Protein 3SAF (pdb70)

Organism: Homo sapiens (NCBI:txid9606)

Sequence (761 aa):
SIIRPQLKFREKIDNSNTPFLPKIFIKPNAQKPLPQALSKERRQDMFAHPYQYELNHFTPADAVLQKPQPQLYRPIEETPCHFISSLDELVELNEKLLNCQEFAVNLEHHSYRSFLGLTCLMQISTRTEDFIIDTLELRSDMYILNESLTDPAIVKVFHGADSDIEWLQKDFGLYVVNMFDTHQAARLLNLGRHSLDHLLKLYCNVDSNKQYQLADWRIRPLPEEMLSYARDDTHYLLYIYDKMRLEMWERGNGQPVQLQVVWQRSRDICLKKFIKPIFTDESYLELYRKQKKHLNTQQLTAFQLLFAWRDKTARREDESYGYVLPNHMMLKIAEELPKEPQGIIACCNPVPPLVRQQINEMHLLIQQAREMPLLKSEVAASIIRPQLKFREKIDNSNTPFLPKIFIKPNAQKPLPQALSKERQDMFAHPYQYELNHFTPADAVLQKPQPQLYRPIEETPCHFISSLDELVELNEKLLNCQEFAVNLEHHSYRSFLGLTCLMQISTRTEDFIIDTLELRSDMYILNESLTDPAIVKVFHGADSDIEWLQKDFGLYVVNMFDTHQAARLLNLGRHSLDHLLKLYCNVDSNKQYQLADWRIRPLPEEMLSYARDDTHYLLYIYDKMRLEMWERGNGQPVQLQVVWQRSRDICLKKFIKPIFTDESYLELYRKQKKHLNTQQLTAFQLLFAWRDKTARREDESYGYVLPNHMMLKIAEELPKEPQGIIACCNPVPPLVRQQINEMHLLIQQAREMPLLKSEVAA

Nearest PDB structures (foldseek):
  3sag-assembly1_A  TM=9.963E-01  e=8.802E-71  Homo sapiens
  3sah-assembly2_B  TM=9.940E-01  e=2.177E-68  Homo sapiens
  3sag-assembly2_B  TM=9.894E-01  e=5.718E-68  Homo sapiens
  5c0y-assembly2_B  TM=9.029E-01  e=3.154E-37  Saccharomyces cerevisiae S288C
  2hbm-assembly1_A  TM=9.002E-01  e=3.959E-37  Saccharomyces cerevisiae

GO terms:
  GO:0005634 nucleus (C, IDA)
  GO:0005737 cytoplasm (C, IDA)
  GO:0042274 ribosomal small subunit biogenesis (P, IDA)
  GO:0000176 nuclear exosome (RNase complex) (C, IDA)
  GO:0032040 small-subunit processome (C, IDA)
  GO:0004532 RNA exonuclease activity (F, IDA)
  GO:0000956 nuclear-transcribed mRNA catabolic process (P, IMP)
  GO:0000791 euchromatin (C, IMP)
  GO:0071028 nuclear mRNA surveillance (P, IMP)
  GO:0071034 CUT catabolic process (P, IMP)
  GO:0071035 nuclear polyadenylation-dependent rRNA catabolic process (P, IMP)
  GO:0000460 maturation of 5.8S rRNA (P, IMP)
  GO:0005515 protein binding (F, IPI)
  GO:0005730 nucleolus (C, TAS)
  GO:0000175 3'-5'-RNA exonuclease activity (F, TAS)
  GO:0005654 nucleoplasm (C, TAS)
  GO:0006364 rRNA processing (P, TAS)
  GO:0006401 RNA catabolic process (P, TAS)
  GO:0000175 3'-5'-RNA exonuclease activity (F, IMP)
  GO:1904872 regulation of telomerase RNA localization to Cajal body (P, IMP)

Secondary structure (DSSP, 8-state):
-PPPGGGG-SS----SSSPP-------TT-SSPPPGGGSGGG---SSS-TTHHHHHT----HHHHSPP--PPPPPGGGS-EEEE-SHHHHHHHHHHHTT-SEEEEEEEEE-TT-SS-EEEEEEEE-SS-EEEEETTTTGGGGGGGHHHHT-TTSEEEESS-HHHHHHHHHHH----SSEEEHHHHHHHTT-S--SHHHHHHHHH--PPP-TTTTS-TT-SSPPHHHHHHHHHHHHTHHHHHHHHHHHHHHHTTS-SHHHHHHHHHHHHHTT---------TTGGGHHHHTT-----HHHHHHHHHHHHHHHHHHHHHT--HHHH--HHHHHHHHHH--SSHHHHHTT-SS--HHHHHTHHHHHHHHHHHHTSPPPHHHH--/-PPPSSTT-SS----SSS---------TT-SSPPPGGGSS----TTS-TTHHHHHT----HHHHSPP---PPPPGGGS-EEEE-SHHHHHHHHHHHTT-SEEEEEEEEE-TTSSS-EEEEEEEE-SS-EEEEETTTSTTTGGGGHHHHT-TTSEEEESS-HHHHHHHHHHH-----SEEEHHHHHHHTT-S--SHHHHIIIII------TTTT--TT-SS--HHHHHHHHHHHHTHHHHHHHHHHHHHHHSSSS-HHHHHHHHHHHHHHT---------GGGGGTTTGGGT----HHHHHHHHHHHHHHHHHHHHHT--HHHHS-HHHHHHHHHH--SSHHHHHHH-TT--HHHHHTHHHHHHHHHHHHTSPPPHHHH--

B-factor: mean 61.21, std 17.55, range [26.65, 119.24]

Foldseek 3Di:
DDDPLQVVDPDRQAQDPDKDWWQDADAAPDPDDAVNCSHPVVCVPTLADRCQPVLVPAFADVVVLAQFDFDAFDPPVQADEEEDQDLVRVVVVLVVLVPAQEKEKDWDWAAFFFAQTATAWMWMGGSGHIYIYGCSRCQAPLQVSLNNQANSRYEYEYAPCLVVLQNCRSGRSHFHHHYFHQLLLCVLVPHPDSDPQCLCCVPVVDHADCPPVHPHSNDPPDDPVVSVNVRVNGSRRRSSVRVSSNVVCVVVVHGSVSVRVRRVVVSVSRSDYHTRDDDDVVVLCPVPVVPDCLQFQLLVQLLRLLVVVLVVCCSVSRGHSVLQADSVLSNVCSVVLDQDLVSSCVSPPHRRPNCVVCSVVSNVSSVVSVPDDTDPVNVVD/DDDDLQVPDPDHAALDPDWDFWQDADAAPDPDDFDPCSHPPHVDRRADRCPPVLVVAFADVVLLPQDDFDAQDPPVQADEEEAQDLVVVVVVLVVLQVAQEKEKDWAWAAFFFAQTGTAWMWMGGSGHIYIYGCSRCQARVSVSQNNQANSSYEYEYAPCLVVLANLRSGRSHAHHHYFHQLVLCVLLVHPDRDPQVLCCVQVVDRQDCPCVNPDSNDPPQPPVRSSNRRVRGSRRVSSSNVSSNSQCVPDDHRRCSSRVRRVVGSVSRNDYHTNDDDALVVLCPVVVVVVDDDWQLLVQLLRLVVVVLSVVCSVSRGYSCLQPNSVLSSQCSRVLDQDLVVSCVSDVPRHPNCVVCSVVSNVSSVVSVPDDTDPVVVPD

Structure (mmCIF, N/CA/C/O backbone):
data_3SAF
#
_entry.id   3SAF
#
_cell.length_a   138.900
_cell.length_b   138.900
_cell.length_c   58.400
_cell.angle_alpha   90.000
_cell.angle_beta   90.000
_cell.angle_gamma   90.000
#
_symmetry.space_group_name_H-M   'P 4'
#
loop_
_entity.id
_entity.type
_entity.pdbx_description
1 polymer 'Exosome component 10'
2 non-polymer 'MAGNESIUM ION'
3 non-polymer 'YTTRIUM (III) ION'
4 water water
#
loop_
_atom_site.group_PDB
_atom_site.id
_atom_site.type_symbol
_atom_site.label_atom_id
_atom_site.label_alt_id
_atom_site.label_comp_id
_atom_site.label_asym_id
_atom_site.label_entity_id
_atom_site.label_seq_id
_atom_site.pdbx_PDB_ins_code
_atom_site.Cartn_x
_atom_site.Cartn_y
_atom_site.Cartn_z
_atom_site.occupancy
_atom_site.B_iso_or_equiv
_atom_site.auth_seq_id
_atom_site.auth_comp_id
_atom_site.auth_asym_id
_atom_site.auth_atom_id
_atom_site.pdbx_PDB_model_num
ATOM 1 N N . SER A 1 1 ? 23.423 14.310 -24.727 1.00 88.08 179 SER A N 1
ATOM 2 C CA . SER A 1 1 ? 23.221 15.047 -23.443 1.00 87.50 179 SER A CA 1
ATOM 3 C C . SER A 1 1 ? 23.491 14.150 -22.241 1.00 86.01 179 SER A C 1
ATOM 4 O O . SER A 1 1 ? 23.745 12.951 -22.385 1.00 85.46 179 SER A O 1
ATOM 7 N N . ILE A 1 2 ? 23.440 14.743 -21.055 1.00 84.53 180 ILE A N 1
ATOM 8 C CA . ILE A 1 2 ? 23.658 14.004 -19.820 1.00 83.19 180 ILE A CA 1
ATOM 9 C C . ILE A 1 2 ? 22.293 13.683 -19.222 1.00 82.35 180 ILE A C 1
ATOM 10 O O . ILE A 1 2 ? 21.471 14.579 -19.041 1.00 83.26 180 ILE A O 1
ATOM 15 N N . ILE A 1 3 ? 22.042 12.410 -18.932 1.00 80.66 181 ILE A N 1
ATOM 16 C CA . ILE A 1 3 ? 20.767 12.020 -18.340 1.00 79.03 181 ILE A CA 1
ATOM 17 C C . ILE A 1 3 ? 20.791 12.351 -16.851 1.00 77.46 181 ILE A C 1
ATOM 18 O O . ILE A 1 3 ? 21.784 12.083 -16.168 1.00 77.16 181 ILE A O 1
ATOM 23 N N . ARG A 1 4 ? 19.705 12.941 -16.356 1.00 75.28 182 ARG A N 1
ATOM 24 C CA . ARG A 1 4 ? 19.617 13.322 -14.946 1.00 74.12 182 ARG A CA 1
ATOM 25 C C . ARG A 1 4 ? 19.959 12.139 -14.043 1.00 73.38 182 ARG A C 1
ATOM 26 O O . ARG A 1 4 ? 19.319 11.085 -14.112 1.00 73.01 182 ARG A O 1
ATOM 34 N N . PRO A 1 5 ? 20.981 12.292 -13.185 1.00 72.32 183 PRO A N 1
ATOM 35 C CA . PRO A 1 5 ? 21.344 11.184 -12.298 1.00 71.80 183 PRO A CA 1
ATOM 36 C C . PRO A 1 5 ? 20.279 10.890 -11.240 1.00 71.64 183 PRO A C 1
ATOM 37 O O . PRO A 1 5 ? 20.243 9.794 -10.682 1.00 71.40 183 PRO A O 1
ATOM 41 N N . GLN A 1 6 ? 19.405 11.862 -10.982 1.00 72.03 184 GLN A N 1
ATOM 42 C CA . GLN A 1 6 ? 18.344 11.707 -9.986 1.00 72.81 184 GLN A CA 1
ATOM 43 C C . GLN A 1 6 ? 17.379 10.562 -10.297 1.00 74.04 184 GLN A C 1
ATOM 44 O O . GLN A 1 6 ? 16.784 9.978 -9.385 1.00 73.87 184 GLN A O 1
ATOM 50 N N . LEU A 1 7 ? 17.231 10.244 -11.581 1.00 75.08 185 LEU A N 1
ATOM 51 C CA . LEU A 1 7 ? 16.332 9.176 -12.014 1.00 75.85 185 LEU A CA 1
ATOM 52 C C . LEU A 1 7 ? 16.757 7.788 -11.531 1.00 76.30 185 LEU A C 1
ATOM 53 O O . LEU A 1 7 ? 15.916 6.900 -11.370 1.00 76.17 185 LEU A O 1
ATOM 58 N N . LYS A 1 8 ? 18.055 7.597 -11.309 1.00 76.46 186 LYS A N 1
ATOM 59 C CA . LYS A 1 8 ? 18.551 6.311 -10.833 1.00 76.71 186 LYS A CA 1
ATOM 60 C C . LYS A 1 8 ? 18.664 6.274 -9.315 1.00 76.92 186 LYS A C 1
ATOM 61 O O . LYS A 1 8 ? 19.304 5.382 -8.759 1.00 76.98 186 LYS A O 1
ATOM 67 N N . PHE A 1 9 ? 18.053 7.240 -8.639 1.00 77.46 187 PHE A N 1
ATOM 68 C CA . PHE A 1 9 ? 18.118 7.252 -7.187 1.00 79.01 187 PHE A CA 1
ATOM 69 C C . PHE A 1 9 ? 17.045 6.361 -6.583 1.00 81.30 187 PHE A C 1
ATOM 70 O O . PHE A 1 9 ? 15.951 6.225 -7.132 1.00 81.25 187 PHE A O 1
ATOM 78 N N . ARG A 1 10 ? 17.380 5.746 -5.453 1.00 84.35 188 ARG A N 1
ATOM 79 C CA . ARG A 1 10 ? 16.469 4.846 -4.757 1.00 87.22 188 ARG A CA 1
ATOM 80 C C . ARG A 1 10 ? 15.314 5.617 -4.115 1.00 87.52 188 ARG A C 1
ATOM 81 O O . ARG A 1 10 ? 14.158 5.193 -4.192 1.00 87.36 188 ARG A O 1
ATOM 89 N N . GLU A 1 11 ? 15.634 6.750 -3.490 1.00 87.47 189 GLU A N 1
ATOM 90 C CA . GLU A 1 11 ? 14.632 7.588 -2.836 1.00 87.68 189 GLU A CA 1
ATOM 91 C C . GLU A 1 11 ? 14.470 8.936 -3.545 1.00 86.61 189 GLU A C 1
ATOM 92 O O . GLU A 1 11 ? 15.437 9.681 -3.711 1.00 87.04 189 GLU A O 1
ATOM 98 N N . LYS A 1 12 ? 13.242 9.238 -3.960 1.00 84.60 190 LYS A N 1
ATOM 99 C CA . LYS A 1 12 ? 12.931 10.488 -4.649 1.00 82.26 190 LYS A CA 1
ATOM 100 C C . LYS A 1 12 ? 13.342 11.686 -3.792 1.00 80.26 190 LYS A C 1
ATOM 101 O O . LYS A 1 12 ? 12.952 11.782 -2.624 1.00 79.38 190 LYS A O 1
ATOM 107 N N . ILE A 1 13 ? 14.134 12.588 -4.373 1.00 76.84 191 ILE A N 1
ATOM 108 C CA . ILE A 1 13 ? 14.590 13.784 -3.666 1.00 73.23 191 ILE A CA 1
ATOM 109 C C . ILE A 1 13 ? 13.386 14.660 -3.360 1.00 71.74 191 ILE A C 1
ATOM 110 O O . ILE A 1 13 ? 12.604 14.986 -4.254 1.00 69.47 191 ILE A O 1
ATOM 115 N N . ASP A 1 14 ? 13.243 15.044 -2.098 1.00 70.63 192 ASP A N 1
ATOM 116 C CA . ASP A 1 14 ? 12.119 15.875 -1.704 1.00 71.22 192 ASP A CA 1
ATOM 117 C C . ASP A 1 14 ? 12.475 17.345 -1.559 1.00 70.71 192 ASP A C 1
ATOM 118 O O . ASP A 1 14 ? 13.273 17.724 -0.700 1.00 70.65 192 ASP A O 1
ATOM 123 N N . ASN A 1 15 ? 11.881 18.177 -2.403 1.00 69.90 193 ASN A N 1
ATOM 124 C CA . ASN A 1 15 ? 12.130 19.602 -2.311 1.00 70.50 193 ASN A CA 1
ATOM 125 C C . ASN A 1 15 ? 10.817 20.388 -2.259 1.00 70.97 193 ASN A C 1
ATOM 126 O O . ASN A 1 15 ? 10.551 21.283 -3.064 1.00 69.56 193 ASN A O 1
ATOM 131 N N . SER A 1 16 ? 9.996 20.015 -1.282 1.00 72.93 194 SER A N 1
ATOM 132 C CA . SER A 1 16 ? 8.716 20.659 -1.042 1.00 74.16 194 SER A CA 1
ATOM 133 C C . SER A 1 16 ? 9.000 21.745 -0.020 1.00 75.26 194 SER A C 1
ATOM 134 O O . SER A 1 16 ? 10.126 21.871 0.462 1.00 74.73 194 SER A O 1
ATOM 137 N N . ASN A 1 17 ? 7.981 22.521 0.317 1.00 77.32 195 ASN A N 1
ATOM 138 C CA . ASN A 1 17 ? 8.133 23.613 1.269 1.00 80.05 195 ASN A CA 1
ATOM 139 C C . ASN A 1 17 ? 8.064 23.140 2.734 1.00 80.26 195 ASN A C 1
ATOM 140 O O . ASN A 1 17 ? 7.811 23.930 3.647 1.00 80.69 195 ASN A O 1
ATOM 145 N N . THR A 1 18 ? 8.296 21.845 2.940 1.00 79.75 196 THR A N 1
ATOM 146 C CA . THR A 1 18 ? 8.287 21.233 4.268 1.00 79.52 196 THR A CA 1
ATOM 147 C C . THR A 1 18 ? 9.699 21.396 4.841 1.00 80.07 196 THR A C 1
ATOM 148 O O . THR A 1 18 ? 10.679 21.331 4.103 1.00 81.26 196 THR A O 1
ATOM 152 N N . PRO A 1 19 ? 9.827 21.608 6.162 1.00 79.93 197 PRO A N 1
ATOM 153 C CA . PRO A 1 19 ? 11.176 21.766 6.724 1.00 77.81 197 PRO A CA 1
ATOM 154 C C . PRO A 1 19 ? 12.035 20.524 6.499 1.00 75.80 197 PRO A C 1
ATOM 155 O O . PRO A 1 19 ? 11.515 19.412 6.367 1.00 74.47 197 PRO A O 1
ATOM 159 N N . PHE A 1 20 ? 13.350 20.723 6.450 1.00 74.11 198 PHE A N 1
ATOM 160 C CA . PHE A 1 20 ? 14.288 19.625 6.236 1.00 71.61 198 PHE A CA 1
ATOM 161 C C . PHE A 1 20 ? 14.401 18.709 7.446 1.00 69.95 198 PHE A C 1
ATOM 162 O O . PHE A 1 20 ? 14.642 19.170 8.563 1.00 67.97 198 PHE A O 1
ATOM 170 N N . LEU A 1 21 ? 14.230 17.413 7.206 1.00 67.96 199 LEU A N 1
ATOM 171 C CA . LEU A 1 21 ? 14.325 16.404 8.252 1.00 67.26 199 LEU A CA 1
ATOM 172 C C . LEU A 1 21 ? 15.616 15.625 8.039 1.00 66.39 199 LEU A C 1
ATOM 173 O O . LEU A 1 21 ? 15.750 14.915 7.041 1.00 67.59 199 LEU A O 1
ATOM 178 N N . PRO A 1 22 ? 16.582 15.741 8.971 1.00 64.45 200 PRO A N 1
ATOM 179 C CA . PRO A 1 22 ? 17.850 15.018 8.824 1.00 62.93 200 PRO A CA 1
ATOM 180 C C . PRO A 1 22 ? 17.672 13.573 8.362 1.00 61.88 200 PRO A C 1
ATOM 181 O O . PRO A 1 22 ? 16.726 12.891 8.756 1.00 61.71 200 PRO A O 1
ATOM 185 N N . LYS A 1 23 ? 18.589 13.125 7.509 1.00 61.13 201 LYS A N 1
ATOM 186 C CA . LYS A 1 23 ? 18.540 11.786 6.936 1.00 59.44 201 LYS A CA 1
ATOM 187 C C . LYS A 1 23 ? 19.214 10.727 7.779 1.00 58.95 201 LYS A C 1
ATOM 188 O O . LYS A 1 23 ? 19.034 9.529 7.541 1.00 59.48 201 LYS A O 1
ATOM 194 N N . ILE A 1 24 ? 20.001 11.157 8.755 1.00 57.88 202 ILE A N 1
ATOM 195 C CA . ILE A 1 24 ? 20.718 10.202 9.582 1.00 57.45 202 ILE A CA 1
ATOM 196 C C . ILE A 1 24 ? 19.772 9.286 10.346 1.00 57.88 202 ILE A C 1
ATOM 197 O O . ILE A 1 24 ? 18.765 9.733 10.901 1.00 57.47 202 ILE A O 1
ATOM 202 N N . PHE A 1 25 ? 20.082 7.994 10.348 1.00 57.05 203 PHE A N 1
ATOM 203 C CA . PHE A 1 25 ? 19.250 7.039 11.059 1.00 58.03 203 PHE A CA 1
ATOM 204 C C . PHE A 1 25 ? 20.059 6.205 12.050 1.00 59.02 203 PHE A C 1
ATOM 205 O O . PHE A 1 25 ? 19.500 5.461 12.852 1.00 60.34 203 PHE A O 1
ATOM 213 N N . ILE A 1 26 ? 21.377 6.342 11.997 1.00 58.67 204 ILE A N 1
ATOM 214 C CA . ILE A 1 26 ? 22.263 5.625 12.904 1.00 59.21 204 ILE A CA 1
ATOM 215 C C . ILE A 1 26 ? 23.353 6.627 13.289 1.00 60.09 204 ILE A C 1
ATOM 216 O O . ILE A 1 26 ? 23.875 7.343 12.425 1.00 62.53 204 ILE A O 1
ATOM 221 N N . LYS A 1 27 ? 23.691 6.684 14.578 1.00 58.49 205 LYS A N 1
ATOM 222 C CA . LYS A 1 27 ? 24.672 7.650 15.067 1.00 56.07 205 LYS A CA 1
ATOM 223 C C . LYS A 1 27 ? 25.971 7.126 15.672 1.00 55.01 205 LYS A C 1
ATOM 224 O O . LYS A 1 27 ? 26.093 6.988 16.893 1.00 53.62 205 LYS A O 1
ATOM 230 N N . PRO A 1 28 ? 26.971 6.836 14.826 1.00 54.90 206 PRO A N 1
ATOM 231 C CA . PRO A 1 28 ? 28.249 6.339 15.354 1.00 54.70 206 PRO A CA 1
ATOM 232 C C . PRO A 1 28 ? 28.941 7.419 16.198 1.00 55.33 206 PRO A C 1
ATOM 233 O O . PRO A 1 28 ? 28.566 8.598 16.139 1.00 55.03 206 PRO A O 1
ATOM 237 N N . ASN A 1 29 ? 29.934 7.016 16.985 1.00 55.60 207 ASN A N 1
ATOM 238 C CA . ASN A 1 29 ? 30.677 7.952 17.830 1.00 57.73 207 ASN A CA 1
ATOM 239 C C . ASN A 1 29 ? 29.746 8.874 18.609 1.00 60.50 207 ASN A C 1
ATOM 240 O O . ASN A 1 29 ? 30.001 10.081 18.716 1.00 59.49 207 ASN A O 1
ATOM 245 N N . ALA A 1 30 ? 28.677 8.302 19.161 1.00 62.96 208 ALA A N 1
ATOM 246 C CA . ALA A 1 30 ? 27.696 9.079 19.912 1.00 66.84 208 ALA A CA 1
ATOM 247 C C . ALA A 1 30 ? 27.953 9.188 21.416 1.00 69.54 208 ALA A C 1
ATOM 248 O O . ALA A 1 30 ? 28.589 8.326 22.028 1.00 70.58 208 ALA A O 1
ATOM 250 N N . GLN A 1 31 ? 27.448 10.273 21.992 1.00 71.54 209 GLN A N 1
ATOM 251 C CA . GLN A 1 31 ? 27.557 10.543 23.418 1.00 73.53 209 GLN A CA 1
ATOM 252 C C . GLN A 1 31 ? 26.120 10.762 23.869 1.00 75.26 209 GLN A C 1
ATOM 253 O O . GLN A 1 31 ? 25.719 10.373 24.962 1.00 76.46 209 GLN A O 1
ATOM 259 N N . LYS A 1 32 ? 25.346 11.380 22.988 1.00 77.08 210 LYS A N 1
ATOM 260 C CA . LYS A 1 32 ? 23.941 11.640 23.232 1.00 78.65 210 LYS A CA 1
ATOM 261 C C . LYS A 1 32 ? 23.199 10.844 22.159 1.00 79.30 210 LYS A C 1
ATOM 262 O O . LYS A 1 32 ? 23.302 11.143 20.972 1.00 79.77 210 LYS A O 1
ATOM 268 N N . PRO A 1 33 ? 22.470 9.793 22.561 1.00 79.54 211 PRO A N 1
ATOM 269 C CA . PRO A 1 33 ? 21.725 8.966 21.613 1.00 78.37 211 PRO A CA 1
ATOM 270 C C . PRO A 1 33 ? 20.896 9.747 20.600 1.00 77.52 211 PRO A C 1
ATOM 271 O O . PRO A 1 33 ? 20.468 10.870 20.852 1.00 75.83 211 PRO A O 1
ATOM 275 N N . LEU A 1 34 ? 20.684 9.130 19.445 1.00 77.80 212 LEU A N 1
ATOM 276 C CA . LEU A 1 34 ? 19.909 9.730 18.369 1.00 77.98 212 LEU A CA 1
ATOM 277 C C . LEU A 1 34 ? 18.428 9.528 18.695 1.00 78.58 212 LEU A C 1
ATOM 278 O O . LEU A 1 34 ? 18.018 8.428 19.067 1.00 77.90 212 LEU A O 1
ATOM 283 N N . PRO A 1 35 ? 17.609 10.587 18.573 1.00 79.90 213 PRO A N 1
ATOM 284 C CA . PRO A 1 35 ? 16.172 10.476 18.864 1.00 81.70 213 PRO A CA 1
ATOM 285 C C . PRO A 1 35 ? 15.518 9.302 18.128 1.00 84.09 213 PRO A C 1
ATOM 286 O O . PRO A 1 35 ? 15.648 9.178 16.911 1.00 84.11 213 PRO A O 1
ATOM 290 N N . GLN A 1 36 ? 14.813 8.449 18.874 1.00 86.66 214 GLN A N 1
ATOM 291 C CA . GLN A 1 36 ? 14.174 7.256 18.308 1.00 88.36 214 GLN A CA 1
ATOM 292 C C . GLN A 1 36 ? 13.389 7.516 17.033 1.00 88.22 214 GLN A C 1
ATOM 293 O O . GLN A 1 36 ? 13.216 6.617 16.210 1.00 87.44 214 GLN A O 1
ATOM 299 N N . ALA A 1 37 ? 12.912 8.745 16.876 1.00 88.53 215 ALA A N 1
ATOM 300 C CA . ALA A 1 37 ? 12.141 9.110 15.699 1.00 89.60 215 ALA A CA 1
ATOM 301 C C . ALA A 1 37 ? 12.964 8.986 14.413 1.00 90.72 215 ALA A C 1
ATOM 302 O O . ALA A 1 37 ? 12.423 8.687 13.345 1.00 90.71 215 ALA A O 1
ATOM 304 N N . LEU A 1 38 ? 14.273 9.202 14.518 1.00 91.90 216 LEU A N 1
ATOM 305 C CA . LEU A 1 38 ? 15.153 9.131 13.355 1.00 92.87 216 LEU A CA 1
ATOM 306 C C . LEU A 1 38 ? 15.621 7.722 13.002 1.00 94.16 216 LEU A C 1
ATOM 307 O O . LEU A 1 38 ? 16.210 7.512 11.942 1.00 94.69 216 LEU A O 1
ATOM 312 N N . SER A 1 39 ? 15.367 6.759 13.885 1.00 96.03 217 SER A N 1
ATOM 313 C CA . SER A 1 39 ? 15.774 5.377 13.641 1.00 97.15 217 SER A CA 1
ATOM 314 C C . SER A 1 39 ? 15.194 4.865 12.338 1.00 97.81 217 SER A C 1
ATOM 315 O O . SER A 1 39 ? 14.095 5.256 11.941 1.00 97.11 217 SER A O 1
ATOM 318 N N . LYS A 1 40 ? 15.938 3.986 11.675 1.00 99.24 218 LYS A N 1
ATOM 319 C CA . LYS A 1 40 ? 15.490 3.416 10.412 1.00 101.35 218 LYS A CA 1
ATOM 320 C C . LYS A 1 40 ? 14.237 2.587 10.702 1.00 103.40 218 LYS A C 1
ATOM 321 O O . LYS A 1 40 ? 13.363 2.436 9.846 1.00 103.82 218 LYS A O 1
ATOM 327 N N . GLU A 1 41 ? 14.151 2.079 11.929 1.00 105.14 219 GLU A N 1
ATOM 328 C CA . GLU A 1 41 ? 13.024 1.256 12.353 1.00 106.85 219 GLU A CA 1
ATOM 329 C C . GLU A 1 41 ? 11.698 2.017 12.377 1.00 107.06 219 GLU A C 1
ATOM 330 O O . GLU A 1 41 ? 10.656 1.464 12.023 1.00 106.74 219 GLU A O 1
ATOM 336 N N . ARG A 1 42 ? 11.736 3.280 12.792 1.00 107.67 220 ARG A N 1
ATOM 337 C CA . ARG A 1 42 ? 10.528 4.100 12.853 1.00 108.74 220 ARG A CA 1
ATOM 338 C C . ARG A 1 42 ? 10.281 4.882 11.565 1.00 109.39 220 ARG A C 1
ATOM 339 O O . ARG A 1 42 ? 9.620 5.923 11.581 1.00 109.62 220 ARG A O 1
ATOM 347 N N . ARG A 1 43 ? 10.813 4.386 10.454 1.00 109.66 221 ARG A N 1
ATOM 348 C CA . ARG A 1 43 ? 10.637 5.049 9.167 1.00 109.86 221 ARG A CA 1
ATOM 349 C C . ARG A 1 43 ? 10.015 4.113 8.132 1.00 110.45 221 ARG A C 1
ATOM 350 O O . ARG A 1 43 ? 8.796 4.109 7.933 1.00 110.51 221 ARG A O 1
ATOM 358 N N . GLN A 1 73 ? 15.541 16.003 23.645 1.00 103.87 251 GLN A N 1
ATOM 359 C CA . GLN A 1 73 ? 14.842 15.143 22.694 1.00 104.68 251 GLN A CA 1
ATOM 360 C C . GLN A 1 73 ? 14.096 15.929 21.621 1.00 104.56 251 GLN A C 1
ATOM 361 O O . GLN A 1 73 ? 12.881 16.120 21.710 1.00 104.35 251 GLN A O 1
ATOM 367 N N . ASP A 1 74 ? 14.834 16.374 20.605 1.00 104.20 252 ASP A N 1
ATOM 368 C CA . ASP A 1 74 ? 14.254 17.142 19.505 1.00 103.08 252 ASP A CA 1
ATOM 369 C C . ASP A 1 74 ? 14.071 16.255 18.271 1.00 101.98 252 ASP A C 1
ATOM 370 O O . ASP A 1 74 ? 13.552 15.141 18.381 1.00 103.58 252 ASP A O 1
ATOM 375 N N . MET A 1 75 ? 14.493 16.737 17.104 1.00 98.76 253 MET A N 1
ATOM 376 C CA . MET A 1 75 ? 14.346 15.961 15.876 1.00 96.04 253 MET A CA 1
ATOM 377 C C . MET A 1 75 ? 14.867 16.704 14.651 1.00 93.22 253 MET A C 1
ATOM 378 O O . MET A 1 75 ? 15.430 16.091 13.745 1.00 93.04 253 MET A O 1
ATOM 383 N N . PHE A 1 76 ? 14.657 18.018 14.617 1.00 89.29 254 PHE A N 1
ATOM 384 C CA . PHE A 1 76 ? 15.139 18.848 13.513 1.00 84.96 254 PHE A CA 1
ATOM 385 C C . PHE A 1 76 ? 16.463 19.448 13.976 1.00 81.68 254 PHE A C 1
ATOM 386 O O . PHE A 1 76 ? 17.093 20.238 13.265 1.00 81.85 254 PHE A O 1
ATOM 394 N N . ALA A 1 77 ? 16.869 19.072 15.185 1.00 76.15 255 ALA A N 1
ATOM 395 C CA . ALA A 1 77 ? 18.105 19.565 15.773 1.00 71.41 255 ALA A CA 1
ATOM 396 C C . ALA A 1 77 ? 19.319 18.906 15.143 1.00 68.06 255 ALA A C 1
ATOM 397 O O . ALA A 1 77 ? 19.229 17.814 14.583 1.00 67.32 255 ALA A O 1
ATOM 399 N N . HIS A 1 78 ? 20.458 19.577 15.238 1.00 64.21 256 HIS A N 1
ATOM 400 C CA . HIS A 1 78 ? 21.689 19.045 14.684 1.00 60.06 256 HIS A CA 1
ATOM 401 C C . HIS A 1 78 ? 22.035 17.748 15.414 1.00 58.18 256 HIS A C 1
ATOM 402 O O . HIS A 1 78 ? 22.360 17.753 16.601 1.00 56.75 256 HIS A O 1
ATOM 409 N N . PRO A 1 79 ? 21.962 16.616 14.703 1.00 56.96 257 PRO A N 1
ATOM 410 C CA . PRO A 1 79 ? 22.251 15.281 15.232 1.00 56.74 257 PRO A CA 1
ATOM 411 C C . PRO A 1 79 ? 23.487 15.158 16.133 1.00 57.61 257 PRO A C 1
ATOM 412 O O . PRO A 1 79 ? 23.553 14.268 16.973 1.00 58.45 257 PRO A O 1
ATOM 416 N N . TYR A 1 80 ? 24.470 16.033 15.956 1.00 58.47 258 TYR A N 1
ATOM 417 C CA . TYR A 1 80 ? 25.682 15.971 16.770 1.00 59.09 258 TYR A CA 1
ATOM 418 C C . TYR A 1 80 ? 25.886 17.260 17.563 1.00 60.48 258 TYR A C 1
ATOM 419 O O . TYR A 1 80 ? 27.017 17.652 17.868 1.00 58.64 258 TYR A O 1
ATOM 428 N N . GLN A 1 81 ? 24.771 17.902 17.900 1.00 62.84 259 GLN A N 1
ATOM 429 C CA . GLN A 1 81 ? 24.765 19.149 18.663 1.00 65.69 259 GLN A CA 1
ATOM 430 C C . GLN A 1 81 ? 25.635 19.045 19.921 1.00 66.71 259 GLN A C 1
ATOM 431 O O . GLN A 1 81 ? 26.548 19.849 20.125 1.00 66.30 259 GLN A O 1
ATOM 437 N N . TYR A 1 82 ? 25.350 18.047 20.754 1.00 67.59 260 TYR A N 1
ATOM 438 C CA . TYR A 1 82 ? 26.091 17.839 21.989 1.00 68.35 260 TYR A CA 1
ATOM 439 C C . TYR A 1 82 ? 27.577 17.531 21.755 1.00 68.21 260 TYR A C 1
ATOM 440 O O . TYR A 1 82 ? 28.451 18.226 22.281 1.00 67.55 260 TYR A O 1
ATOM 449 N N . GLU A 1 83 ? 27.856 16.488 20.975 1.00 66.78 261 GLU A N 1
ATOM 450 C CA . GLU A 1 83 ? 29.229 16.072 20.691 1.00 66.10 261 GLU A CA 1
ATOM 451 C C . GLU A 1 83 ? 30.146 17.230 20.289 1.00 65.22 261 GLU A C 1
ATOM 452 O O . GLU A 1 83 ? 31.294 17.314 20.739 1.00 64.81 261 GLU A O 1
ATOM 458 N N . LEU A 1 84 ? 29.640 18.115 19.437 1.00 63.75 262 LEU A N 1
ATOM 459 C CA . LEU A 1 84 ? 30.416 19.258 18.978 1.00 63.01 262 LEU A CA 1
ATOM 460 C C . LEU A 1 84 ? 30.582 20.325 20.056 1.00 64.80 262 LEU A C 1
ATOM 461 O O . LEU A 1 84 ? 31.693 20.807 20.284 1.00 65.47 262 LEU A O 1
ATOM 466 N N . ASN A 1 85 ? 29.487 20.696 20.718 1.00 66.36 263 ASN A N 1
ATOM 467 C CA . ASN A 1 85 ? 29.557 21.704 21.778 1.00 67.97 263 ASN A CA 1
ATOM 468 C C . ASN A 1 85 ? 30.638 21.344 22.788 1.00 68.55 263 ASN A C 1
ATOM 469 O O . ASN A 1 85 ? 31.409 22.200 23.208 1.00 70.57 263 ASN A O 1
ATOM 474 N N . HIS A 1 86 ? 30.680 20.069 23.165 1.00 69.43 264 HIS A N 1
ATOM 475 C CA . HIS A 1 86 ? 31.637 19.556 24.136 1.00 70.19 264 HIS A CA 1
ATOM 476 C C . HIS A 1 86 ? 32.894 18.983 23.501 1.00 69.23 264 HIS A C 1
ATOM 477 O O . HIS A 1 86 ? 33.530 18.080 24.053 1.00 69.33 264 HIS A O 1
ATOM 484 N N . PHE A 1 87 ? 33.253 19.507 22.337 1.00 66.86 265 PHE A N 1
ATOM 485 C CA . PHE A 1 87 ? 34.441 19.038 21.649 1.00 65.23 265 PHE A CA 1
ATOM 486 C C . PHE A 1 87 ? 35.607 20.016 21.711 1.00 65.80 265 PHE A C 1
ATOM 487 O O . PHE A 1 87 ? 35.431 21.232 21.589 1.00 66.69 265 PHE A O 1
ATOM 495 N N . THR A 1 88 ? 36.803 19.467 21.891 1.00 64.84 266 THR A N 1
ATOM 496 C CA . THR A 1 88 ? 38.026 20.256 21.920 1.00 64.53 266 THR A CA 1
ATOM 497 C C . THR A 1 88 ? 39.127 19.379 21.360 1.00 62.60 266 THR A C 1
ATOM 498 O O . THR A 1 88 ? 39.149 18.171 21.598 1.00 61.73 266 THR A O 1
ATOM 502 N N . PRO A 1 89 ? 40.045 19.971 20.587 1.00 61.17 267 PRO A N 1
ATOM 503 C CA . PRO A 1 89 ? 41.139 19.193 20.010 1.00 62.14 267 PRO A CA 1
ATOM 504 C C . PRO A 1 89 ? 42.039 18.601 21.097 1.00 64.26 267 PRO A C 1
ATOM 505 O O . PRO A 1 89 ? 42.207 19.194 22.168 1.00 64.57 267 PRO A O 1
ATOM 509 N N . ALA A 1 90 ? 42.598 17.425 20.823 1.00 66.32 268 ALA A N 1
ATOM 510 C CA . ALA A 1 90 ? 43.480 16.744 21.769 1.00 68.08 268 ALA A CA 1
ATOM 511 C C . ALA A 1 90 ? 44.842 17.432 21.821 1.00 71.24 268 ALA A C 1
ATOM 512 O O . ALA A 1 90 ? 45.246 18.115 20.872 1.00 72.13 268 ALA A O 1
ATOM 514 N N . ASP A 1 91 ? 45.553 17.242 22.926 1.00 72.59 269 ASP A N 1
ATOM 515 C CA . ASP A 1 91 ? 46.862 17.854 23.096 1.00 74.59 269 ASP A CA 1
ATOM 516 C C . ASP A 1 91 ? 47.889 17.353 22.085 1.00 73.59 269 ASP A C 1
ATOM 517 O O . ASP A 1 91 ? 48.854 18.047 21.765 1.00 74.24 269 ASP A O 1
ATOM 522 N N . ALA A 1 92 ? 47.675 16.150 21.573 1.00 72.45 270 ALA A N 1
ATOM 523 C CA . ALA A 1 92 ? 48.588 15.583 20.599 1.00 72.85 270 ALA A CA 1
ATOM 524 C C . ALA A 1 92 ? 48.725 16.478 19.358 1.00 73.59 270 ALA A C 1
ATOM 525 O O . ALA A 1 92 ? 49.823 16.640 18.820 1.00 73.46 270 ALA A O 1
ATOM 527 N N . VAL A 1 93 ? 47.617 17.069 18.912 1.00 73.82 271 VAL A N 1
ATOM 528 C CA . VAL A 1 93 ? 47.639 17.932 17.729 1.00 73.64 271 VAL A CA 1
ATOM 529 C C . VAL A 1 93 ? 48.003 19.376 18.057 1.00 74.21 271 VAL A C 1
ATOM 530 O O . VAL A 1 93 ? 48.421 20.136 17.172 1.00 73.61 271 VAL A O 1
ATOM 534 N N . LEU A 1 94 ? 47.853 19.749 19.327 1.00 73.51 272 LEU A N 1
ATOM 535 C CA . LEU A 1 94 ? 48.150 21.112 19.752 1.00 73.46 272 LEU A CA 1
ATOM 536 C C . LEU A 1 94 ? 49.633 21.398 19.963 1.00 74.43 272 LEU A C 1
ATOM 537 O O . LEU A 1 94 ? 50.013 22.540 20.220 1.00 74.96 272 LEU A O 1
ATOM 542 N N . GLN A 1 95 ? 50.469 20.373 19.843 1.00 75.11 273 GLN A N 1
ATOM 543 C CA . GLN A 1 95 ? 51.906 20.545 20.022 1.00 76.42 273 GLN A CA 1
ATOM 544 C C . GLN A 1 95 ? 52.657 20.896 18.736 1.00 75.98 273 GLN A C 1
ATOM 545 O O . GLN A 1 95 ? 52.094 20.847 17.639 1.00 75.04 273 GLN A O 1
ATOM 551 N N . LYS A 1 96 ? 53.930 21.256 18.881 1.00 76.29 274 LYS A N 1
ATOM 552 C CA . LYS A 1 96 ? 54.750 21.644 17.737 1.00 76.64 274 LYS A CA 1
ATOM 553 C C . LYS A 1 96 ? 54.653 20.670 16.579 1.00 75.78 274 LYS A C 1
ATOM 554 O O . LYS A 1 96 ? 55.009 19.496 16.687 1.00 75.29 274 LYS A O 1
ATOM 560 N N . PRO A 1 97 ? 54.173 21.159 15.439 1.00 75.18 275 PRO A N 1
ATOM 561 C CA . PRO A 1 97 ? 54.021 20.340 14.243 1.00 75.35 275 PRO A CA 1
ATOM 562 C C . PRO A 1 97 ? 55.303 20.153 13.444 1.00 74.62 275 PRO A C 1
ATOM 563 O O . PRO A 1 97 ? 56.062 21.099 13.226 1.00 74.83 275 PRO A O 1
ATOM 567 N N . GLN A 1 98 ? 55.537 18.915 13.024 1.00 73.19 276 GLN A N 1
ATOM 568 C CA . GLN A 1 98 ? 56.686 18.582 12.197 1.00 71.54 276 GLN A CA 1
ATOM 569 C C . GLN A 1 98 ? 56.084 18.261 10.834 1.00 68.20 276 GLN A C 1
ATOM 570 O O . GLN A 1 98 ? 55.851 17.104 10.507 1.00 67.11 276 GLN A O 1
ATOM 576 N N . PRO A 1 99 ? 55.824 19.292 10.021 1.00 66.25 277 PRO A N 1
ATOM 577 C CA . PRO A 1 99 ? 55.235 19.132 8.690 1.00 65.67 277 PRO A CA 1
ATOM 578 C C . PRO A 1 99 ? 55.730 17.981 7.828 1.00 65.56 277 PRO A C 1
ATOM 579 O O . PRO A 1 99 ? 56.896 17.930 7.441 1.00 66.08 277 PRO A O 1
ATOM 583 N N . GLN A 1 100 ? 54.822 17.056 7.527 1.00 64.38 278 GLN A N 1
ATOM 584 C CA . GLN A 1 100 ? 55.148 15.919 6.679 1.00 62.88 278 GLN A CA 1
ATOM 585 C C . GLN A 1 100 ? 54.861 16.348 5.246 1.00 61.36 278 GLN A C 1
ATOM 586 O O . GLN A 1 100 ? 53.719 16.637 4.885 1.00 60.60 278 GLN A O 1
ATOM 592 N N . LEU A 1 101 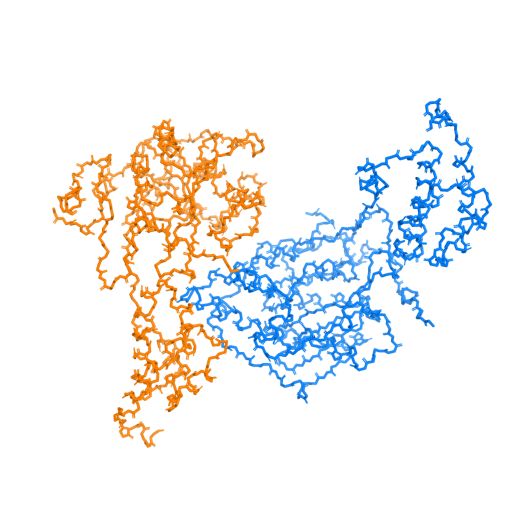? 55.904 16.396 4.432 1.00 61.53 279 LEU A N 1
ATOM 593 C CA . LEU A 1 101 ? 55.761 16.810 3.043 1.00 61.50 279 LEU A CA 1
ATOM 594 C C . LEU A 1 101 ? 54.732 15.945 2.327 1.00 60.83 279 LEU A C 1
ATOM 595 O O . LEU A 1 101 ? 54.527 14.781 2.671 1.00 60.56 279 LEU A O 1
ATOM 600 N N . TYR A 1 102 ? 54.068 16.533 1.343 1.00 61.00 280 TYR A N 1
ATOM 601 C CA . TYR A 1 102 ? 53.076 15.819 0.559 1.00 61.87 280 TYR A CA 1
ATOM 602 C C . TYR A 1 102 ? 53.797 14.821 -0.343 1.00 61.40 280 TYR A C 1
ATOM 603 O O . TYR A 1 102 ? 54.923 15.064 -0.778 1.00 59.72 280 TYR A O 1
ATOM 612 N N . ARG A 1 103 ? 53.148 13.697 -0.615 1.00 61.86 281 ARG A N 1
ATOM 613 C CA . ARG A 1 103 ? 53.731 12.668 -1.463 1.00 62.95 281 ARG A CA 1
ATOM 614 C C . ARG A 1 103 ? 53.693 13.153 -2.913 1.00 63.82 281 ARG A C 1
ATOM 615 O O . ARG A 1 103 ? 52.733 13.796 -3.327 1.00 65.20 281 ARG A O 1
ATOM 623 N N . PRO A 1 104 ? 54.748 12.870 -3.698 1.00 65.03 282 PRO A N 1
ATOM 624 C CA . PRO A 1 104 ? 54.747 13.319 -5.097 1.00 65.49 282 PRO A CA 1
ATOM 625 C C . PRO A 1 104 ? 53.461 12.864 -5.771 1.00 66.56 282 PRO A C 1
ATOM 626 O O . PRO A 1 104 ? 53.021 11.731 -5.581 1.00 66.17 282 PRO A O 1
ATOM 630 N N . ILE A 1 105 ? 52.859 13.747 -6.554 1.00 67.24 283 ILE A N 1
ATOM 631 C CA . ILE A 1 105 ? 51.617 13.418 -7.224 1.00 68.83 283 ILE A CA 1
ATOM 632 C C . ILE A 1 105 ? 51.726 12.167 -8.100 1.00 69.52 283 ILE A C 1
ATOM 633 O O . ILE A 1 105 ? 50.812 11.346 -8.132 1.00 70.17 283 ILE A O 1
ATOM 638 N N . GLU A 1 106 ? 52.846 12.008 -8.796 1.00 70.18 284 GLU A N 1
ATOM 639 C CA . GLU A 1 106 ? 53.030 10.854 -9.664 1.00 71.30 284 GLU A CA 1
ATOM 640 C C . GLU A 1 106 ? 53.479 9.598 -8.931 1.00 71.28 284 GLU A C 1
ATOM 641 O O . GLU A 1 106 ? 53.793 8.582 -9.547 1.00 71.61 284 GLU A O 1
ATOM 647 N N . GLU A 1 107 ? 53.502 9.672 -7.608 1.00 71.60 285 GLU A N 1
ATOM 648 C CA . GLU A 1 107 ? 53.903 8.546 -6.775 1.00 71.01 285 GLU A CA 1
ATOM 649 C C . GLU A 1 107 ? 52.769 8.209 -5.822 1.00 69.34 285 GLU A C 1
ATOM 650 O O . GLU A 1 107 ? 52.891 7.321 -4.974 1.00 69.96 285 GLU A O 1
ATOM 656 N N . THR A 1 108 ? 51.665 8.933 -5.965 1.00 66.07 286 THR A N 1
ATOM 657 C CA . THR A 1 108 ? 50.506 8.737 -5.112 1.00 62.62 286 THR A CA 1
ATOM 658 C C . THR A 1 108 ? 49.404 7.981 -5.839 1.00 60.04 286 THR A C 1
ATOM 659 O O . THR A 1 108 ? 48.890 8.444 -6.858 1.00 58.50 286 THR A O 1
ATOM 663 N N . PRO A 1 109 ? 49.037 6.793 -5.331 1.00 58.82 287 PRO A N 1
ATOM 664 C CA . PRO A 1 109 ? 47.975 6.012 -5.977 1.00 57.43 287 PRO A CA 1
ATOM 665 C C . PRO A 1 109 ? 46.605 6.706 -5.905 1.00 56.52 287 PRO A C 1
ATOM 666 O O . PRO A 1 109 ? 46.245 7.301 -4.890 1.00 56.74 287 PRO A O 1
ATOM 670 N N . CYS A 1 110 ? 45.855 6.636 -6.998 1.00 55.20 288 CYS A N 1
ATOM 671 C CA . CYS A 1 110 ? 44.538 7.253 -7.076 1.00 54.40 288 CYS A CA 1
ATOM 672 C C . CYS A 1 110 ? 43.462 6.167 -7.170 1.00 54.55 288 CYS A C 1
ATOM 673 O O . CYS A 1 110 ? 43.501 5.316 -8.064 1.00 54.65 288 CYS A O 1
ATOM 676 N N . HIS A 1 111 ? 42.502 6.197 -6.249 1.00 53.20 289 HIS A N 1
ATOM 677 C CA . HIS A 1 111 ? 41.440 5.194 -6.233 1.00 52.48 289 HIS A CA 1
ATOM 678 C C . HIS A 1 111 ? 40.071 5.751 -6.569 1.00 51.10 289 HIS A C 1
ATOM 679 O O . HIS A 1 111 ? 39.691 6.805 -6.069 1.00 50.79 289 HIS A O 1
ATOM 686 N N . PHE A 1 112 ? 39.334 5.030 -7.412 1.00 49.97 290 PHE A N 1
ATOM 687 C CA . PHE A 1 112 ? 37.984 5.428 -7.804 1.00 49.05 290 PHE A CA 1
ATOM 688 C C . PHE A 1 112 ? 37.021 4.532 -7.023 1.00 49.05 290 PHE A C 1
ATOM 689 O O . PHE A 1 112 ? 37.030 3.317 -7.192 1.00 50.37 290 PHE A O 1
ATOM 697 N N . ILE A 1 113 ? 36.205 5.121 -6.156 1.00 48.09 291 ILE A N 1
ATOM 698 C CA . ILE A 1 113 ? 35.266 4.338 -5.359 1.00 47.91 291 ILE A CA 1
ATOM 699 C C . ILE A 1 113 ? 33.817 4.556 -5.792 1.00 48.98 291 ILE A C 1
ATOM 700 O O . ILE A 1 113 ? 33.345 5.690 -5.835 1.00 50.04 291 ILE A O 1
ATOM 705 N N . SER A 1 114 ? 33.112 3.470 -6.107 1.00 48.81 292 SER A N 1
ATOM 706 C CA . SER A 1 114 ? 31.711 3.576 -6.524 1.00 49.03 292 SER A CA 1
ATOM 707 C C . SER A 1 114 ? 30.830 2.383 -6.108 1.00 48.77 292 SER A C 1
ATOM 708 O O . SER A 1 114 ? 29.713 2.222 -6.602 1.00 48.78 292 SER A O 1
ATOM 711 N N . SER A 1 115 ? 31.332 1.555 -5.198 1.00 48.54 293 SER A N 1
ATOM 712 C CA . SER A 1 115 ? 30.577 0.408 -4.706 1.00 47.33 293 SER A CA 1
ATOM 713 C C . SER A 1 115 ? 30.688 0.358 -3.194 1.00 47.58 293 SER A C 1
ATOM 714 O O . SER A 1 115 ? 31.708 0.754 -2.629 1.00 46.80 293 SER A O 1
ATOM 717 N N . LEU A 1 116 ? 29.638 -0.128 -2.543 1.00 49.63 294 LEU A N 1
ATOM 718 C CA . LEU A 1 116 ? 29.614 -0.237 -1.087 1.00 51.80 294 LEU A CA 1
ATOM 719 C C . LEU A 1 116 ? 30.851 -0.959 -0.556 1.00 53.05 294 LEU A C 1
ATOM 720 O O . LEU A 1 116 ? 31.432 -0.549 0.446 1.00 51.41 294 LEU A O 1
ATOM 725 N N . ASP A 1 117 ? 31.254 -2.034 -1.223 1.00 56.13 295 ASP A N 1
ATOM 726 C CA . ASP A 1 117 ? 32.432 -2.773 -0.788 1.00 61.03 295 ASP A CA 1
ATOM 727 C C . ASP A 1 117 ? 33.624 -1.810 -0.648 1.00 60.54 295 ASP A C 1
ATOM 728 O O . ASP A 1 117 ? 34.207 -1.681 0.438 1.00 59.73 295 ASP A O 1
ATOM 733 N N . GLU A 1 118 ? 33.961 -1.122 -1.740 1.00 59.32 296 GLU A N 1
ATOM 734 C CA . GLU A 1 118 ? 35.086 -0.190 -1.756 1.00 58.44 296 GLU A CA 1
ATOM 735 C C . GLU A 1 118 ? 34.929 0.976 -0.771 1.00 56.82 296 GLU A C 1
ATOM 736 O O . GLU A 1 118 ? 35.908 1.421 -0.162 1.00 56.30 296 GLU A O 1
ATOM 742 N N . LEU A 1 119 ? 33.707 1.471 -0.613 1.00 54.30 297 LEU A N 1
ATOM 743 C CA . LEU A 1 119 ? 33.468 2.569 0.312 1.00 53.45 297 LEU A CA 1
ATOM 744 C C . LEU A 1 119 ? 33.721 2.083 1.729 1.00 53.68 297 LEU A C 1
ATOM 745 O O . LEU A 1 119 ? 34.322 2.791 2.536 1.00 53.50 297 LEU A O 1
ATOM 750 N N . VAL A 1 120 ? 33.255 0.868 2.019 1.00 54.34 298 VAL A N 1
ATOM 751 C CA . VAL A 1 120 ? 33.408 0.248 3.334 1.00 53.78 298 VAL A CA 1
ATOM 752 C C . VAL A 1 120 ? 34.871 -0.024 3.671 1.00 54.14 298 VAL A C 1
ATOM 753 O O . VAL A 1 120 ? 35.266 0.041 4.836 1.00 53.69 298 VAL A O 1
ATOM 757 N N . GLU A 1 121 ? 35.676 -0.329 2.657 1.00 53.54 299 GLU A N 1
ATOM 758 C CA . GLU A 1 121 ? 37.096 -0.573 2.886 1.00 54.72 299 GLU A CA 1
ATOM 759 C C . GLU A 1 121 ? 37.840 0.748 3.121 1.00 53.34 299 GLU A C 1
ATOM 760 O O . GLU A 1 121 ? 38.762 0.812 3.934 1.00 52.05 299 GLU A O 1
ATOM 766 N N . LEU A 1 122 ? 37.432 1.803 2.416 1.00 51.79 300 LEU A N 1
ATOM 767 C CA . LEU A 1 122 ? 38.065 3.108 2.576 1.00 49.35 300 LEU A CA 1
ATOM 768 C C . LEU A 1 122 ? 37.829 3.616 3.990 1.00 48.87 300 LEU A C 1
ATOM 769 O O . LEU A 1 122 ? 38.728 4.178 4.614 1.00 48.69 300 LEU A O 1
ATOM 774 N N . ASN A 1 123 ? 36.620 3.406 4.499 1.00 47.98 301 ASN A N 1
ATOM 775 C CA . ASN A 1 123 ? 36.285 3.870 5.835 1.00 48.73 301 ASN A CA 1
ATOM 776 C C . ASN A 1 123 ? 37.152 3.211 6.899 1.00 50.22 301 ASN A C 1
ATOM 777 O O . ASN A 1 123 ? 37.442 3.809 7.937 1.00 49.46 301 ASN A O 1
ATOM 782 N N . GLU A 1 124 ? 37.558 1.973 6.634 1.00 51.91 302 GLU A N 1
ATOM 783 C CA . GLU A 1 124 ? 38.414 1.235 7.545 1.00 53.41 302 GLU A CA 1
ATOM 784 C C . GLU A 1 124 ? 39.788 1.883 7.567 1.00 53.17 302 GLU A C 1
ATOM 785 O O . GLU A 1 124 ? 40.349 2.115 8.637 1.00 54.49 302 GLU A O 1
ATOM 791 N N . LYS A 1 125 ? 40.342 2.164 6.392 1.00 51.91 303 LYS A N 1
ATOM 792 C CA . LYS A 1 125 ? 41.645 2.811 6.338 1.00 52.89 303 LYS A CA 1
ATOM 793 C C . LYS A 1 125 ? 41.532 4.125 7.099 1.00 53.38 303 LYS A C 1
ATOM 794 O O . LYS A 1 125 ? 42.341 4.410 7.985 1.00 53.05 303 LYS A O 1
ATOM 800 N N . LEU A 1 126 ? 40.511 4.913 6.763 1.00 53.18 304 LEU A N 1
ATOM 801 C CA . LEU A 1 126 ? 40.296 6.206 7.408 1.00 52.85 304 LEU A CA 1
ATOM 802 C C . LEU A 1 126 ? 40.215 6.101 8.923 1.00 53.30 304 LEU A C 1
ATOM 803 O O . LEU A 1 126 ? 40.679 6.997 9.620 1.00 54.28 304 LEU A O 1
ATOM 808 N N . LEU A 1 127 ? 39.628 5.016 9.430 1.00 54.09 305 LEU A N 1
ATOM 809 C CA . LEU A 1 127 ? 39.503 4.809 10.878 1.00 55.23 305 LEU A CA 1
ATOM 810 C C . LEU A 1 127 ? 40.851 4.535 11.572 1.00 57.74 305 LEU A C 1
ATOM 811 O O . LEU A 1 127 ? 40.907 4.401 12.795 1.00 59.55 305 LEU A O 1
ATOM 816 N N . ASN A 1 128 ? 41.930 4.455 10.793 1.00 59.78 306 ASN A N 1
ATOM 817 C CA . ASN A 1 128 ? 43.270 4.229 11.343 1.00 60.61 306 ASN A CA 1
ATOM 818 C C . ASN A 1 128 ? 44.184 5.414 11.026 1.00 61.57 306 ASN A C 1
ATOM 819 O O . ASN A 1 128 ? 45.405 5.325 11.165 1.00 62.29 306 ASN A O 1
ATOM 824 N N . CYS A 1 129 ? 43.591 6.517 10.586 1.00 60.99 307 CYS A N 1
ATOM 825 C CA . CYS A 1 129 ? 44.358 7.706 10.262 1.00 62.17 307 CYS A CA 1
ATOM 826 C C . CYS A 1 129 ? 44.275 8.694 11.405 1.00 61.43 307 CYS A C 1
ATOM 827 O O . CYS A 1 129 ? 43.276 8.736 12.116 1.00 62.23 307 CYS A O 1
ATOM 830 N N . GLN A 1 130 ? 45.330 9.481 11.589 1.00 60.51 308 GLN A N 1
ATOM 831 C CA . GLN A 1 130 ? 45.325 10.492 12.628 1.00 60.39 308 GLN A CA 1
ATOM 832 C C . GLN A 1 130 ? 44.577 11.675 12.026 1.00 59.29 308 GLN A C 1
ATOM 833 O O . GLN A 1 130 ? 43.953 12.458 12.743 1.00 59.30 308 GLN A O 1
ATOM 839 N N . GLU A 1 131 ? 44.641 11.789 10.699 1.00 57.56 309 GLU A N 1
ATOM 840 C CA . GLU A 1 131 ? 43.953 12.862 9.980 1.00 56.65 309 GLU A CA 1
ATOM 841 C C . GLU A 1 131 ? 43.863 12.598 8.476 1.00 54.31 309 GLU A C 1
ATOM 842 O O . GLU A 1 131 ? 44.624 11.793 7.936 1.00 53.59 309 GLU A O 1
ATOM 848 N N . PHE A 1 132 ? 42.910 13.257 7.814 1.00 50.77 310 PHE A N 1
ATOM 849 C CA . PHE A 1 132 ? 42.758 13.154 6.361 1.00 48.91 310 PHE A CA 1
ATOM 850 C C . PHE A 1 132 ? 41.984 14.347 5.789 1.00 48.47 310 PHE A C 1
ATOM 851 O O . PHE A 1 132 ? 41.248 15.042 6.504 1.00 46.13 310 PHE A O 1
ATOM 859 N N . ALA A 1 133 ? 42.181 14.598 4.498 1.00 47.76 311 ALA A N 1
ATOM 860 C CA . ALA A 1 133 ? 41.540 15.729 3.836 1.00 46.46 311 ALA A CA 1
ATOM 861 C C . ALA A 1 133 ? 40.236 15.374 3.125 1.00 46.00 311 ALA A C 1
ATOM 862 O O . ALA A 1 133 ? 40.008 14.227 2.732 1.00 44.25 311 ALA A O 1
ATOM 864 N N . VAL A 1 134 ? 39.386 16.381 2.957 1.00 45.61 312 VAL A N 1
ATOM 865 C CA . VAL A 1 134 ? 38.099 16.191 2.310 1.00 43.93 312 VAL A CA 1
ATOM 866 C C . VAL A 1 134 ? 37.648 17.406 1.510 1.00 42.59 312 VAL A C 1
ATOM 867 O O . VAL A 1 134 ? 37.892 18.549 1.908 1.00 42.92 312 VAL A O 1
ATOM 871 N N . ASN A 1 135 ? 36.996 17.139 0.381 1.00 41.26 313 ASN A N 1
ATOM 872 C CA . ASN A 1 135 ? 36.422 18.175 -0.475 1.00 40.17 313 ASN A CA 1
ATOM 873 C C . ASN A 1 135 ? 35.274 17.566 -1.275 1.00 39.71 313 ASN A C 1
ATOM 874 O O . ASN A 1 135 ? 35.269 16.375 -1.545 1.00 39.62 313 ASN A O 1
ATOM 879 N N . LEU A 1 136 ? 34.301 18.389 -1.648 1.00 40.09 314 LEU A N 1
ATOM 880 C CA . LEU A 1 136 ? 33.140 17.921 -2.393 1.00 40.45 314 LEU A CA 1
ATOM 881 C C . LEU A 1 136 ? 32.913 18.692 -3.699 1.00 42.11 314 LEU A C 1
ATOM 882 O O . LEU A 1 136 ? 33.091 19.908 -3.738 1.00 43.05 314 LEU A O 1
ATOM 887 N N . GLU A 1 137 ? 32.545 17.988 -4.768 1.00 41.37 315 GLU A N 1
ATOM 888 C CA . GLU A 1 137 ? 32.218 18.660 -6.023 1.00 43.10 315 GLU A CA 1
ATOM 889 C C . GLU A 1 137 ? 30.684 18.641 -6.043 1.00 43.27 315 GLU A C 1
ATOM 890 O O . GLU A 1 137 ? 30.067 17.602 -5.827 1.00 44.41 315 GLU A O 1
ATOM 896 N N . HIS A 1 138 ? 30.083 19.800 -6.288 1.00 43.89 316 HIS A N 1
ATOM 897 C CA . HIS A 1 138 ? 28.631 19.973 -6.266 1.00 44.67 316 HIS A CA 1
ATOM 898 C C . HIS A 1 138 ? 28.074 20.416 -7.626 1.00 45.62 316 HIS A C 1
ATOM 899 O O . HIS A 1 138 ? 28.813 20.865 -8.500 1.00 47.04 316 HIS A O 1
ATOM 906 N N . HIS A 1 139 ? 26.769 20.266 -7.809 1.00 44.17 317 HIS A N 1
ATOM 907 C CA . HIS A 1 139 ? 26.123 20.686 -9.044 1.00 42.83 317 HIS A CA 1
ATOM 908 C C . HIS A 1 139 ? 24.827 21.360 -8.647 1.00 41.68 317 HIS A C 1
ATOM 909 O O . HIS A 1 139 ? 24.142 20.893 -7.745 1.00 43.16 317 HIS A O 1
ATOM 916 N N . SER A 1 140 ? 24.474 22.452 -9.307 1.00 40.32 318 SER A N 1
ATOM 917 C CA . SER A 1 140 ? 23.244 23.116 -8.941 1.00 40.08 318 SER A CA 1
ATOM 918 C C . SER A 1 140 ? 22.371 23.599 -10.093 1.00 41.70 318 SER A C 1
ATOM 919 O O . SER A 1 140 ? 21.213 23.946 -9.881 1.00 42.84 318 SER A O 1
ATOM 922 N N . TYR A 1 141 ? 22.892 23.608 -11.312 1.00 42.88 319 TYR A N 1
ATOM 923 C CA . TYR A 1 141 ? 22.090 24.093 -12.428 1.00 43.37 319 TYR A CA 1
ATOM 924 C C . TYR A 1 141 ? 20.877 23.222 -12.732 1.00 43.35 319 TYR A C 1
ATOM 925 O O . TYR A 1 141 ? 19.785 23.735 -12.941 1.00 44.94 319 TYR A O 1
ATOM 934 N N . ARG A 1 142 ? 21.066 21.910 -12.762 1.00 42.18 320 ARG A N 1
ATOM 935 C CA . ARG A 1 142 ? 19.971 20.992 -13.043 1.00 42.16 320 ARG A CA 1
ATOM 936 C C . ARG A 1 142 ? 19.555 20.236 -11.771 1.00 42.48 320 ARG A C 1
ATOM 937 O O . ARG A 1 142 ? 19.603 19.005 -11.697 1.00 40.45 320 ARG A O 1
ATOM 945 N N . SER A 1 143 ? 19.131 20.999 -10.774 1.00 42.52 321 SER A N 1
ATOM 946 C CA . SER A 1 143 ? 18.722 20.458 -9.490 1.00 42.45 321 SER A CA 1
ATOM 947 C C . SER A 1 143 ? 18.143 21.613 -8.688 1.00 44.17 321 SER A C 1
ATOM 948 O O . SER A 1 143 ? 18.689 22.720 -8.708 1.00 45.11 321 SER A O 1
ATOM 951 N N . PHE A 1 144 ? 17.040 21.376 -7.985 1.00 45.45 322 PHE A N 1
ATOM 952 C CA . PHE A 1 144 ? 16.435 22.453 -7.208 1.00 44.71 322 PHE A CA 1
ATOM 953 C C . PHE A 1 144 ? 17.226 22.818 -5.948 1.00 44.62 322 PHE A C 1
ATOM 954 O O . PHE A 1 144 ? 17.548 23.995 -5.722 1.00 44.79 322 PHE A O 1
ATOM 962 N N . LEU A 1 145 ? 17.530 21.810 -5.133 1.00 44.57 323 LEU A N 1
ATOM 963 C CA . LEU A 1 145 ? 18.275 22.008 -3.888 1.00 45.73 323 LEU A CA 1
ATOM 964 C C . LEU A 1 145 ? 19.787 21.956 -4.070 1.00 46.77 323 LEU A C 1
ATOM 965 O O . LEU A 1 145 ? 20.541 22.499 -3.258 1.00 47.29 323 LEU A O 1
ATOM 970 N N . GLY A 1 146 ? 20.229 21.303 -5.138 1.00 46.38 324 GLY A N 1
ATOM 971 C CA . GLY A 1 146 ? 21.651 21.171 -5.366 1.00 47.42 324 GLY A CA 1
ATOM 972 C C . GLY A 1 146 ? 21.981 19.709 -5.162 1.00 47.49 324 GLY A C 1
ATOM 973 O O . GLY A 1 146 ? 21.251 19.001 -4.463 1.00 47.93 324 GLY A O 1
ATOM 974 N N . LEU A 1 147 ? 23.096 19.263 -5.728 1.00 47.50 325 LEU A N 1
ATOM 975 C CA . LEU A 1 147 ? 23.453 17.856 -5.651 1.00 48.24 325 LEU A CA 1
ATOM 976 C C . LEU A 1 147 ? 24.956 17.592 -5.525 1.00 46.92 325 LEU A C 1
ATOM 977 O O . LEU A 1 147 ? 25.723 17.995 -6.393 1.00 48.29 325 LEU A O 1
ATOM 982 N N . THR A 1 148 ? 25.380 16.913 -4.461 1.00 44.47 326 THR A N 1
ATOM 983 C CA . THR A 1 148 ? 26.802 16.595 -4.297 1.00 42.49 326 THR A CA 1
ATOM 984 C C . THR A 1 148 ? 27.147 15.489 -5.287 1.00 42.25 326 THR A C 1
ATOM 985 O O . THR A 1 148 ? 26.591 14.395 -5.221 1.00 43.38 326 THR A O 1
ATOM 989 N N . CYS A 1 149 ? 28.075 15.767 -6.195 1.00 41.62 327 CYS A N 1
ATOM 990 C CA . CYS A 1 149 ? 28.433 14.807 -7.235 1.00 42.39 327 CYS A CA 1
ATOM 991 C C . CYS A 1 149 ? 29.684 13.982 -7.028 1.00 43.68 327 CYS A C 1
ATOM 992 O O . CYS A 1 149 ? 29.801 12.867 -7.554 1.00 46.37 327 CYS A O 1
ATOM 995 N N . LEU A 1 150 ? 30.629 14.518 -6.276 1.00 41.82 328 LEU A N 1
ATOM 996 C CA . LEU A 1 150 ? 31.864 13.797 -6.069 1.00 41.75 328 LEU A CA 1
ATOM 997 C C . LEU A 1 150 ? 32.405 14.162 -4.700 1.00 41.41 328 LEU A C 1
ATOM 998 O O . LEU A 1 150 ? 32.174 15.267 -4.215 1.00 43.27 328 LEU A O 1
ATOM 1003 N N . MET A 1 151 ? 33.086 13.226 -4.056 1.00 39.88 329 MET A N 1
ATOM 1004 C CA . MET A 1 151 ? 33.691 13.512 -2.766 1.00 41.21 329 MET A CA 1
ATOM 1005 C C . MET A 1 151 ? 35.132 13.053 -2.872 1.00 42.91 329 MET A C 1
ATOM 1006 O O . MET A 1 151 ? 35.396 11.916 -3.261 1.00 44.70 329 MET A O 1
ATOM 1011 N N . GLN A 1 152 ? 36.067 13.939 -2.552 1.00 42.73 330 GLN A N 1
ATOM 1012 C CA . GLN A 1 152 ? 37.476 13.590 -2.616 1.00 44.22 330 GLN A CA 1
ATOM 1013 C C . GLN A 1 152 ? 38.068 13.497 -1.221 1.00 43.08 330 GLN A C 1
ATOM 1014 O O . GLN A 1 152 ? 37.770 14.321 -0.357 1.00 43.38 330 GLN A O 1
ATOM 1020 N N . ILE A 1 153 ? 38.896 12.484 -1.000 1.00 41.74 331 ILE A N 1
ATOM 1021 C CA . ILE A 1 153 ? 39.528 12.301 0.295 1.00 41.44 331 ILE A CA 1
ATOM 1022 C C . ILE A 1 153 ? 40.980 11.965 0.081 1.00 41.72 331 ILE A C 1
ATOM 1023 O O . ILE A 1 153 ? 41.314 11.188 -0.806 1.00 43.99 331 ILE A O 1
ATOM 1028 N N . SER A 1 154 ? 41.846 12.570 0.881 1.00 43.42 332 SER A N 1
ATOM 1029 C CA . SER A 1 154 ? 43.271 12.291 0.795 1.00 45.05 332 SER A CA 1
ATOM 1030 C C . SER A 1 154 ? 43.819 11.912 2.161 1.00 46.90 332 SER A C 1
ATOM 1031 O O . SER A 1 154 ? 43.423 12.474 3.195 1.00 46.86 332 SER A O 1
ATOM 1034 N N . THR A 1 155 ? 44.710 10.929 2.155 1.00 47.88 333 THR A N 1
ATOM 1035 C CA . THR A 1 155 ? 45.375 10.479 3.369 1.00 49.52 333 THR A CA 1
ATOM 1036 C C . THR A 1 155 ? 46.820 10.919 3.147 1.00 50.89 333 THR A C 1
ATOM 1037 O O . THR A 1 155 ? 47.129 11.536 2.123 1.00 52.28 333 THR A O 1
ATOM 1041 N N . ARG A 1 156 ? 47.706 10.617 4.086 1.00 50.51 334 ARG A N 1
ATOM 1042 C CA . ARG A 1 156 ? 49.097 11.008 3.922 1.00 50.02 334 ARG A CA 1
ATOM 1043 C C . ARG A 1 156 ? 49.720 10.265 2.743 1.00 51.49 334 ARG A C 1
ATOM 1044 O O . ARG A 1 156 ? 50.706 10.718 2.162 1.00 51.49 334 ARG A O 1
ATOM 1052 N N . THR A 1 157 ? 49.122 9.141 2.362 1.00 51.55 335 THR A N 1
ATOM 1053 C CA . THR A 1 157 ? 49.690 8.347 1.290 1.00 51.52 335 THR A CA 1
ATOM 1054 C C . THR A 1 157 ? 48.840 8.081 0.053 1.00 51.51 335 THR A C 1
ATOM 1055 O O . THR A 1 157 ? 49.373 7.640 -0.964 1.00 52.64 335 THR A O 1
ATOM 1059 N N . GLU A 1 158 ? 47.536 8.332 0.108 1.00 50.83 336 GLU A N 1
ATOM 1060 C CA . GLU A 1 158 ? 46.706 8.056 -1.069 1.00 50.58 336 GLU A CA 1
ATOM 1061 C C . GLU A 1 158 ? 45.573 9.050 -1.298 1.00 48.63 336 GLU A C 1
ATOM 1062 O O . GLU A 1 158 ? 45.124 9.731 -0.369 1.00 48.00 336 GLU A O 1
ATOM 1068 N N . ASP A 1 159 ? 45.117 9.114 -2.548 1.00 46.58 337 ASP A N 1
ATOM 1069 C CA . ASP A 1 159 ? 44.017 9.992 -2.940 1.00 47.02 337 ASP A CA 1
ATOM 1070 C C . ASP A 1 159 ? 42.821 9.161 -3.380 1.00 46.64 337 ASP A C 1
ATOM 1071 O O . ASP A 1 159 ? 42.963 8.210 -4.156 1.00 46.40 337 ASP A O 1
ATOM 1076 N N . PHE A 1 160 ? 41.641 9.532 -2.898 1.00 45.08 338 PHE A N 1
ATOM 1077 C CA . PHE A 1 160 ? 40.430 8.816 -3.262 1.00 45.03 338 PHE A CA 1
ATOM 1078 C C . PHE A 1 160 ? 39.389 9.711 -3.898 1.00 44.25 338 PHE A C 1
ATOM 1079 O O . PHE A 1 160 ? 39.200 10.849 -3.478 1.00 45.81 338 PHE A O 1
ATOM 1087 N N . ILE A 1 161 ? 38.720 9.180 -4.913 1.00 43.57 339 ILE A N 1
ATOM 1088 C CA . ILE A 1 161 ? 37.668 9.892 -5.622 1.00 44.19 339 ILE A CA 1
ATOM 1089 C C . ILE A 1 161 ? 36.407 9.061 -5.494 1.00 43.94 339 ILE A C 1
ATOM 1090 O O . ILE A 1 161 ? 36.259 8.041 -6.160 1.00 45.84 339 ILE A O 1
ATOM 1095 N N . ILE A 1 162 ? 35.502 9.509 -4.632 1.00 43.25 340 ILE A N 1
ATOM 1096 C 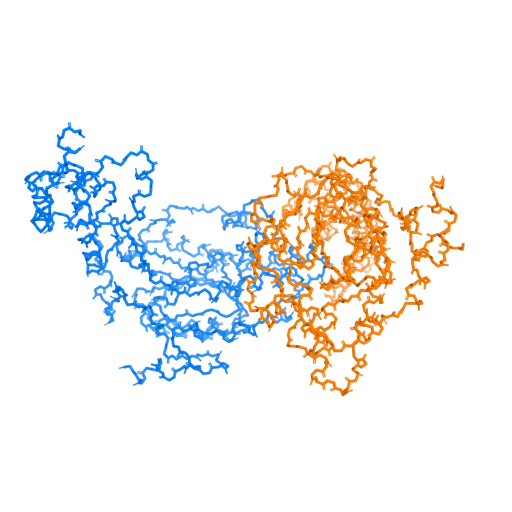CA . ILE A 1 162 ? 34.252 8.814 -4.374 1.00 43.03 340 ILE A CA 1
ATOM 1097 C C . ILE A 1 162 ? 33.097 9.348 -5.226 1.00 44.45 340 ILE A C 1
ATOM 1098 O O . ILE A 1 162 ? 32.805 10.551 -5.218 1.00 44.04 340 ILE A O 1
ATOM 1103 N N . ASP A 1 163 ? 32.442 8.444 -5.954 1.00 44.10 341 ASP A N 1
ATOM 1104 C CA . ASP A 1 163 ? 31.305 8.799 -6.811 1.00 44.58 341 ASP A CA 1
ATOM 1105 C C . ASP A 1 163 ? 30.044 8.848 -5.939 1.00 44.67 341 ASP A C 1
ATOM 1106 O O . ASP A 1 163 ? 29.428 7.812 -5.660 1.00 45.31 341 ASP A O 1
ATOM 1111 N N . THR A 1 164 ? 29.652 10.047 -5.517 1.00 43.67 342 THR A N 1
ATOM 1112 C CA . THR A 1 164 ? 28.491 10.166 -4.648 1.00 42.42 342 THR A CA 1
ATOM 1113 C C . THR A 1 164 ? 27.144 10.183 -5.357 1.00 43.46 342 THR A C 1
ATOM 1114 O O . THR A 1 164 ? 26.113 10.459 -4.747 1.00 44.03 342 THR A O 1
ATOM 1118 N N . LEU A 1 165 ? 27.137 9.906 -6.650 1.00 43.97 343 LEU A N 1
ATOM 1119 C CA . LEU A 1 165 ? 25.863 9.832 -7.346 1.00 45.77 343 LEU A CA 1
ATOM 1120 C C . LEU A 1 165 ? 25.530 8.351 -7.270 1.00 46.37 343 LEU A C 1
ATOM 1121 O O . LEU A 1 165 ? 24.409 7.955 -6.977 1.00 46.67 343 LEU A O 1
ATOM 1126 N N . GLU A 1 166 ? 26.552 7.542 -7.487 1.00 46.94 344 GLU A N 1
ATOM 1127 C CA . GLU A 1 166 ? 26.421 6.105 -7.456 1.00 48.02 344 GLU A CA 1
ATOM 1128 C C . GLU A 1 166 ? 26.230 5.585 -6.037 1.00 46.31 344 GLU A C 1
ATOM 1129 O O . GLU A 1 166 ? 25.484 4.639 -5.815 1.00 44.34 344 GLU A O 1
ATOM 1135 N N . LEU A 1 167 ? 26.900 6.214 -5.078 1.00 45.35 345 LEU A N 1
ATOM 1136 C CA . LEU A 1 167 ? 26.831 5.775 -3.686 1.00 43.96 345 LEU A CA 1
ATOM 1137 C C . LEU A 1 167 ? 25.999 6.649 -2.757 1.00 44.62 345 LEU A C 1
ATOM 1138 O O . LEU A 1 167 ? 26.152 6.573 -1.540 1.00 45.29 345 LEU A O 1
ATOM 1143 N N . ARG A 1 168 ? 25.109 7.461 -3.316 1.00 44.04 346 ARG A N 1
ATOM 1144 C CA . ARG A 1 168 ? 24.293 8.358 -2.505 1.00 43.34 346 ARG A CA 1
ATOM 1145 C C . ARG A 1 168 ? 23.667 7.740 -1.239 1.00 45.23 346 ARG A C 1
ATOM 1146 O O . ARG A 1 168 ? 23.805 8.288 -0.143 1.00 45.19 346 ARG A O 1
ATOM 1154 N N . SER A 1 169 ? 22.997 6.600 -1.374 1.00 46.83 347 SER A N 1
ATOM 1155 C CA . SER A 1 169 ? 22.345 5.967 -0.221 1.00 48.69 347 SER A CA 1
ATOM 1156 C C . SER A 1 169 ? 23.249 5.221 0.767 1.00 48.70 347 SER A C 1
ATOM 1157 O O . SER A 1 169 ? 22.789 4.831 1.835 1.00 49.27 347 SER A O 1
ATOM 1160 N N . ASP A 1 170 ? 24.515 5.019 0.421 1.00 48.23 348 ASP A N 1
ATOM 1161 C CA . ASP A 1 170 ? 25.432 4.320 1.308 1.00 50.85 348 ASP A CA 1
ATOM 1162 C C . ASP A 1 170 ? 26.477 5.254 1.935 1.00 52.28 348 ASP A C 1
ATOM 1163 O O . ASP A 1 170 ? 27.259 4.836 2.795 1.00 53.49 348 ASP A O 1
ATOM 1168 N N . MET A 1 171 ? 26.485 6.516 1.515 1.00 50.96 349 MET A N 1
ATOM 1169 C CA . MET A 1 171 ? 27.457 7.477 2.029 1.00 48.91 349 MET A CA 1
ATOM 1170 C C . MET A 1 171 ? 27.413 7.647 3.541 1.00 47.89 349 MET A C 1
ATOM 1171 O O . MET A 1 171 ? 28.431 7.949 4.151 1.00 47.56 349 MET A O 1
ATOM 1176 N N . TYR A 1 172 ? 26.241 7.459 4.140 1.00 47.19 350 TYR A N 1
ATOM 1177 C CA . TYR A 1 172 ? 26.095 7.608 5.586 1.00 48.01 350 TYR A CA 1
ATOM 1178 C C . TYR A 1 172 ? 27.126 6.791 6.363 1.00 48.02 350 TYR A C 1
ATOM 1179 O O . TYR A 1 172 ? 27.438 7.117 7.507 1.00 47.63 350 TYR A O 1
ATOM 1188 N N . ILE A 1 173 ? 27.668 5.735 5.764 1.00 47.89 351 ILE A N 1
ATOM 1189 C CA . ILE A 1 173 ? 28.631 4.934 6.506 1.00 49.54 351 ILE A CA 1
ATOM 1190 C C . ILE A 1 173 ? 29.866 5.726 6.921 1.00 50.46 351 ILE A C 1
ATOM 1191 O O . ILE A 1 173 ? 30.414 5.495 8.000 1.00 52.54 351 ILE A O 1
ATOM 1196 N N . LEU A 1 174 ? 30.292 6.673 6.084 1.00 48.52 352 LEU A N 1
ATOM 1197 C CA . LEU A 1 174 ? 31.457 7.487 6.398 1.00 45.68 352 LEU A CA 1
ATOM 1198 C C . LEU A 1 174 ? 31.340 8.219 7.740 1.00 46.10 352 LEU A C 1
ATOM 1199 O O . LEU A 1 174 ? 32.345 8.693 8.280 1.00 46.03 352 LEU A O 1
ATOM 1204 N N . ASN A 1 175 ? 30.127 8.303 8.284 1.00 45.80 353 ASN A N 1
ATOM 1205 C CA . ASN A 1 175 ? 29.929 8.971 9.568 1.00 45.96 353 ASN A CA 1
ATOM 1206 C C . ASN A 1 175 ? 30.853 8.399 10.658 1.00 47.31 353 ASN A C 1
ATOM 1207 O O . ASN A 1 175 ? 31.255 9.115 11.572 1.00 46.64 353 ASN A O 1
ATOM 1212 N N . GLU A 1 176 ? 31.198 7.118 10.559 1.00 48.22 354 GLU A N 1
ATOM 1213 C CA . GLU A 1 176 ? 32.068 6.489 11.554 1.00 51.26 354 GLU A CA 1
ATOM 1214 C C . GLU A 1 176 ? 33.414 7.194 11.692 1.00 51.82 354 GLU A C 1
ATOM 1215 O O . GLU A 1 176 ? 33.970 7.277 12.784 1.00 52.59 354 GLU A O 1
ATOM 1221 N N . SER A 1 177 ? 33.948 7.685 10.581 1.00 51.60 355 SER A N 1
ATOM 1222 C CA . SER A 1 177 ? 35.231 8.363 10.615 1.00 51.58 355 SER A CA 1
ATOM 1223 C C . SER A 1 177 ? 35.079 9.881 10.602 1.00 52.39 355 SER A C 1
ATOM 1224 O O . SER A 1 177 ? 35.928 10.595 11.133 1.00 51.76 355 SER A O 1
ATOM 1227 N N . LEU A 1 178 ? 33.999 10.378 10.002 1.00 52.14 356 LEU A N 1
ATOM 1228 C CA . LEU A 1 178 ? 33.772 11.819 9.941 1.00 51.81 356 LEU A CA 1
ATOM 1229 C C . LEU A 1 178 ? 33.384 12.399 11.298 1.00 53.58 356 LEU A C 1
ATOM 1230 O O . LEU A 1 178 ? 33.678 13.560 11.589 1.00 54.26 356 LEU A O 1
ATOM 1235 N N . THR A 1 179 ? 32.718 11.597 12.125 1.00 54.28 357 THR A N 1
ATOM 1236 C CA . THR A 1 179 ? 32.310 12.061 13.443 1.00 54.90 357 THR A CA 1
ATOM 1237 C C . THR A 1 179 ? 33.139 11.414 14.547 1.00 55.52 357 THR A C 1
ATOM 1238 O O . THR A 1 179 ? 32.728 11.376 15.707 1.00 56.29 357 THR A O 1
ATOM 1242 N N . ASP A 1 180 ? 34.303 10.892 14.180 1.00 55.49 358 ASP A N 1
ATOM 1243 C CA . ASP A 1 180 ? 35.199 10.282 15.153 1.00 56.36 358 ASP A CA 1
ATOM 1244 C C . ASP A 1 180 ? 36.099 11.410 15.646 1.00 55.77 358 ASP A C 1
ATOM 1245 O O . ASP A 1 180 ? 37.013 11.837 14.945 1.00 55.26 358 ASP A O 1
ATOM 1250 N N . PRO A 1 181 ? 35.852 11.904 16.868 1.00 56.33 359 PRO A N 1
ATOM 1251 C CA . PRO A 1 181 ? 36.644 12.999 17.445 1.00 55.89 359 PRO A CA 1
ATOM 1252 C C . PRO A 1 181 ? 38.156 12.784 17.499 1.00 55.19 359 PRO A C 1
ATOM 1253 O O . PRO A 1 181 ? 38.923 13.739 17.610 1.00 56.04 359 PRO A O 1
ATOM 1257 N N . ALA A 1 182 ? 38.586 11.536 17.399 1.00 54.54 360 ALA A N 1
ATOM 1258 C CA . ALA A 1 182 ? 40.008 11.223 17.457 1.00 53.80 360 ALA A CA 1
ATOM 1259 C C . ALA A 1 182 ? 40.752 11.533 16.167 1.00 54.05 360 ALA A C 1
ATOM 1260 O O . ALA A 1 182 ? 41.976 11.660 16.169 1.00 55.23 360 ALA A O 1
ATOM 1262 N N . ILE A 1 183 ? 40.016 11.645 15.068 1.00 52.25 361 ILE A N 1
ATOM 1263 C CA . ILE A 1 183 ? 40.627 11.905 13.772 1.00 50.72 361 ILE A CA 1
ATOM 1264 C C . ILE A 1 183 ? 40.346 13.331 13.291 1.00 51.58 361 ILE A C 1
ATOM 1265 O O . ILE A 1 183 ? 39.217 13.817 13.377 1.00 52.44 361 ILE A O 1
ATOM 1270 N N . VAL A 1 184 ? 41.366 14.013 12.784 1.00 49.90 362 VAL A N 1
ATOM 1271 C CA . VAL A 1 184 ? 41.150 15.371 12.304 1.00 49.00 362 VAL A CA 1
ATOM 1272 C C . VAL A 1 184 ? 40.810 15.397 10.811 1.00 48.18 362 VAL A C 1
ATOM 1273 O O . VAL A 1 184 ? 41.539 14.832 9.991 1.00 46.48 362 VAL A O 1
ATOM 1277 N N . LYS A 1 185 ? 39.689 16.029 10.468 1.00 46.68 363 LYS A N 1
ATOM 1278 C CA . LYS A 1 185 ? 39.292 16.155 9.066 1.00 45.10 363 LYS A CA 1
ATOM 1279 C C . LYS A 1 185 ? 39.662 17.552 8.585 1.00 44.86 363 LYS A C 1
ATOM 1280 O O . LYS A 1 185 ? 39.225 18.558 9.148 1.00 42.56 363 LYS A O 1
ATOM 1286 N N . VAL A 1 186 ? 40.487 17.609 7.547 1.00 45.30 364 VAL A N 1
ATOM 1287 C CA . VAL A 1 186 ? 40.928 18.887 7.016 1.00 45.33 364 VAL A CA 1
ATOM 1288 C C . VAL A 1 186 ? 40.138 19.300 5.780 1.00 46.03 364 VAL A C 1
ATOM 1289 O O . VAL A 1 186 ? 40.006 18.532 4.823 1.00 47.64 364 VAL A O 1
ATOM 1293 N N . PHE A 1 187 ? 39.614 20.521 5.821 1.00 45.11 365 PHE A N 1
ATOM 1294 C CA . PHE A 1 187 ? 38.832 21.105 4.731 1.00 45.04 365 PHE A CA 1
ATOM 1295 C C . PHE A 1 187 ? 39.383 22.499 4.441 1.00 46.85 365 PHE A C 1
ATOM 1296 O O . PHE A 1 187 ? 40.021 23.117 5.297 1.00 48.13 365 PHE A O 1
ATOM 1304 N N . HIS A 1 188 ? 39.143 22.997 3.236 1.00 47.04 366 HIS A N 1
ATOM 1305 C CA . HIS A 1 188 ? 39.518 24.366 2.953 1.00 47.69 366 HIS A CA 1
ATOM 1306 C C . HIS A 1 188 ? 38.194 25.041 2.621 1.00 48.60 366 HIS A C 1
ATOM 1307 O O . HIS A 1 188 ? 37.639 24.816 1.540 1.00 51.14 366 HIS A O 1
ATOM 1314 N N . GLY A 1 189 ? 37.679 25.849 3.543 1.00 47.07 367 GLY A N 1
ATOM 1315 C CA . GLY A 1 189 ? 36.404 26.508 3.311 1.00 48.72 367 GLY A CA 1
ATOM 1316 C C . GLY A 1 189 ? 35.281 25.482 3.285 1.00 49.61 367 GLY A C 1
ATOM 1317 O O . GLY A 1 189 ? 34.736 25.173 2.225 1.00 50.95 367 GLY A O 1
ATOM 1318 N N . ALA A 1 190 ? 34.926 24.974 4.463 1.00 50.95 368 ALA A N 1
ATOM 1319 C CA . ALA A 1 190 ? 33.901 23.940 4.622 1.00 51.79 368 ALA A CA 1
ATOM 1320 C C . ALA A 1 190 ? 32.456 24.375 4.846 1.00 52.52 368 ALA A C 1
ATOM 1321 O O . ALA A 1 190 ? 31.603 23.528 5.090 1.00 54.27 368 ALA A O 1
ATOM 1323 N N . ASP A 1 191 ? 32.159 25.665 4.759 1.00 53.55 369 ASP A N 1
ATOM 1324 C CA . ASP A 1 191 ? 30.789 26.122 4.997 1.00 55.85 369 ASP A CA 1
ATOM 1325 C C . ASP A 1 191 ? 29.722 25.419 4.155 1.00 55.90 369 ASP A C 1
ATOM 1326 O O . ASP A 1 191 ? 28.696 24.987 4.680 1.00 55.66 369 ASP A O 1
ATOM 1331 N N . SER A 1 192 ? 29.952 25.295 2.855 1.00 55.74 370 SER A N 1
ATOM 1332 C CA . SER A 1 192 ? 28.971 24.627 2.004 1.00 56.37 370 SER A CA 1
ATOM 1333 C C . SER A 1 192 ? 29.021 23.108 2.127 1.00 55.00 370 SER A C 1
ATOM 1334 O O . SER A 1 192 ? 27.983 22.450 2.158 1.00 55.10 370 SER A O 1
ATOM 1337 N N . ASP A 1 193 ? 30.227 22.557 2.193 1.00 54.02 371 ASP A N 1
ATOM 1338 C CA . ASP A 1 193 ? 30.405 21.114 2.312 1.00 52.01 371 ASP A CA 1
ATOM 1339 C C . ASP A 1 193 ? 29.628 20.549 3.497 1.00 48.76 371 ASP A C 1
ATOM 1340 O O . ASP A 1 193 ? 29.044 19.485 3.396 1.00 48.62 371 ASP A O 1
ATOM 1345 N N . ILE A 1 194 ? 29.612 21.268 4.615 1.00 47.83 372 ILE A N 1
ATOM 1346 C CA . ILE A 1 194 ? 28.903 20.810 5.812 1.00 45.69 372 ILE A CA 1
ATOM 1347 C C . ILE A 1 194 ? 27.409 20.684 5.536 1.00 46.80 372 ILE A C 1
ATOM 1348 O O . ILE A 1 194 ? 26.779 19.688 5.902 1.00 45.11 372 ILE A O 1
ATOM 1353 N N . GLU A 1 195 ? 26.843 21.694 4.884 1.00 48.61 373 GLU A N 1
ATOM 1354 C CA . GLU A 1 195 ? 25.430 21.669 4.540 1.00 50.18 373 GLU A CA 1
ATOM 1355 C C . GLU A 1 195 ? 25.143 20.621 3.469 1.00 48.44 373 GLU A C 1
ATOM 1356 O O . GLU A 1 195 ? 24.098 19.991 3.502 1.00 48.61 373 GLU A O 1
ATOM 1362 N N . TRP A 1 196 ? 26.060 20.426 2.525 1.00 46.44 374 TRP A N 1
ATOM 1363 C CA . TRP A 1 196 ? 25.841 19.428 1.484 1.00 47.35 374 TRP A CA 1
ATOM 1364 C C . TRP A 1 196 ? 25.913 18.022 2.053 1.00 47.08 374 TRP A C 1
ATOM 1365 O O . TRP A 1 196 ? 25.105 17.162 1.702 1.00 48.58 374 TRP A O 1
ATOM 1376 N N . LEU A 1 197 ? 26.885 17.792 2.927 1.00 46.37 375 LEU A N 1
ATOM 1377 C CA . LEU A 1 197 ? 27.065 16.488 3.551 1.00 45.85 375 LEU A CA 1
ATOM 1378 C C . LEU A 1 197 ? 25.805 15.980 4.257 1.00 47.90 375 LEU A C 1
ATOM 1379 O O . LEU A 1 197 ? 25.499 14.790 4.186 1.00 50.95 375 LEU A O 1
ATOM 1384 N N . GLN A 1 198 ? 25.068 16.857 4.933 1.00 48.05 376 GLN A N 1
ATOM 1385 C CA . GLN A 1 198 ? 23.850 16.414 5.602 1.00 49.68 376 GLN A CA 1
ATOM 1386 C C . GLN A 1 198 ? 22.648 16.386 4.659 1.00 50.60 376 GLN A C 1
ATOM 1387 O O . GLN A 1 198 ? 21.851 15.452 4.690 1.00 51.78 376 GLN A O 1
ATOM 1393 N N . LYS A 1 199 ? 22.527 17.394 3.805 1.00 50.49 377 LYS A N 1
ATOM 1394 C CA . LYS A 1 199 ? 21.413 17.466 2.868 1.00 50.54 377 LYS A CA 1
ATOM 1395 C C . LYS A 1 199 ? 21.365 16.273 1.909 1.00 51.04 377 LYS A C 1
ATOM 1396 O O . LYS A 1 199 ? 20.291 15.791 1.552 1.00 52.58 377 LYS A O 1
ATOM 1402 N N . ASP A 1 200 ? 22.530 15.787 1.503 1.00 49.80 378 ASP A N 1
ATOM 1403 C CA . ASP A 1 200 ? 22.598 14.681 0.562 1.00 48.88 378 ASP A CA 1
ATOM 1404 C C . ASP A 1 200 ? 22.796 13.296 1.159 1.00 48.10 378 ASP A C 1
ATOM 1405 O O . ASP A 1 200 ? 22.249 12.320 0.648 1.00 48.30 378 ASP A O 1
ATOM 1410 N N . PHE A 1 201 ? 23.567 13.194 2.234 1.00 46.24 379 PHE A N 1
ATOM 1411 C CA . PHE A 1 201 ? 23.829 11.879 2.797 1.00 45.34 379 PHE A CA 1
ATOM 1412 C C . PHE A 1 201 ? 23.663 11.727 4.295 1.00 44.00 379 PHE A C 1
ATOM 1413 O O . PHE A 1 201 ? 23.989 10.682 4.838 1.00 43.66 379 PHE A O 1
ATOM 1421 N N . GLY A 1 202 ? 23.166 12.753 4.968 1.00 44.44 380 GLY A N 1
ATOM 1422 C CA . GLY A 1 202 ? 23.016 12.657 6.408 1.00 46.02 380 GLY A CA 1
ATOM 1423 C C . GLY A 1 202 ? 24.363 12.464 7.090 1.00 47.32 380 GLY A C 1
ATOM 1424 O O . GLY A 1 202 ? 24.459 11.808 8.134 1.00 46.99 380 GLY A O 1
ATOM 1425 N N . LEU A 1 203 ? 25.410 13.024 6.483 1.00 46.07 381 LEU A N 1
ATOM 1426 C CA . LEU A 1 203 ? 26.763 12.937 7.019 1.00 44.98 381 LEU A CA 1
ATOM 1427 C C . LEU A 1 203 ? 27.073 14.191 7.831 1.00 45.87 381 LEU A C 1
ATOM 1428 O O . LEU A 1 203 ? 26.641 15.289 7.483 1.00 47.00 381 LEU A O 1
ATOM 1433 N N . TYR A 1 204 ? 27.817 14.024 8.919 1.00 43.91 382 TYR A N 1
ATOM 1434 C CA . TYR A 1 204 ? 28.160 15.146 9.775 1.00 43.37 382 TYR A CA 1
ATOM 1435 C C . TYR A 1 204 ? 29.650 15.119 10.094 1.00 45.13 382 TYR A C 1
ATOM 1436 O O . TYR A 1 204 ? 30.311 14.098 9.893 1.00 45.61 382 TYR A O 1
ATOM 1445 N N . VAL A 1 205 ? 30.193 16.234 10.577 1.00 44.73 383 VAL A N 1
ATOM 1446 C CA . VAL A 1 205 ? 31.618 16.269 10.889 1.00 44.86 383 VAL A CA 1
ATOM 1447 C C . VAL A 1 205 ? 31.939 16.693 12.307 1.00 45.89 383 VAL A C 1
ATOM 1448 O O . VAL A 1 205 ? 31.387 17.667 12.807 1.00 46.47 383 VAL A O 1
ATOM 1452 N N . VAL A 1 206 ? 32.837 15.949 12.946 1.00 47.39 384 VAL A N 1
ATOM 1453 C CA . VAL A 1 206 ? 33.285 16.251 14.304 1.00 48.20 384 VAL A CA 1
ATOM 1454 C C . VAL A 1 206 ? 34.819 16.213 14.311 1.00 49.07 384 VAL A C 1
ATOM 1455 O O . VAL A 1 206 ? 35.422 15.196 13.973 1.00 49.26 384 VAL A O 1
ATOM 1459 N N . ASN A 1 207 ? 35.424 17.335 14.700 1.00 50.15 385 ASN A N 1
ATOM 1460 C CA . ASN A 1 207 ? 36.883 17.542 14.741 1.00 49.55 385 ASN A CA 1
ATOM 1461 C C . ASN A 1 207 ? 37.374 17.875 13.337 1.00 48.26 385 ASN A C 1
ATOM 1462 O O . ASN A 1 207 ? 37.894 17.024 12.602 1.00 46.79 385 ASN A O 1
ATOM 1467 N N . MET A 1 208 ? 37.198 19.136 12.973 1.00 47.76 386 MET A N 1
ATOM 1468 C CA . MET A 1 208 ? 37.596 19.598 11.664 1.00 48.22 386 MET A CA 1
ATOM 1469 C C . MET A 1 208 ? 38.532 20.780 11.790 1.00 48.43 386 MET A C 1
ATOM 1470 O O . MET A 1 208 ? 38.483 21.527 12.773 1.00 47.81 386 MET A O 1
ATOM 1475 N N . PHE A 1 209 ? 39.396 20.928 10.793 1.00 48.11 387 PHE A N 1
ATOM 1476 C CA . PHE A 1 209 ? 40.344 22.030 10.744 1.00 47.64 387 PHE A CA 1
ATOM 1477 C C . PHE A 1 209 ? 40.215 22.655 9.362 1.00 47.03 387 PHE A C 1
ATOM 1478 O O . PHE A 1 209 ? 40.600 22.052 8.356 1.00 46.48 387 PHE A O 1
ATOM 1486 N N . ASP A 1 210 ? 39.665 23.862 9.317 1.00 46.27 388 ASP A N 1
ATOM 1487 C CA . ASP A 1 210 ? 39.472 24.566 8.057 1.00 45.46 388 ASP A CA 1
ATOM 1488 C C . ASP A 1 210 ? 40.667 25.465 7.778 1.00 45.15 388 ASP A C 1
ATOM 1489 O O . ASP A 1 210 ? 40.902 26.444 8.488 1.00 44.37 388 ASP A O 1
ATOM 1494 N N . THR A 1 211 ? 41.413 25.142 6.731 1.00 44.76 389 THR A N 1
ATOM 1495 C CA . THR A 1 211 ? 42.575 25.936 6.375 1.00 44.61 389 THR A CA 1
ATOM 1496 C C . THR A 1 211 ? 42.164 27.341 5.945 1.00 45.74 389 THR A C 1
ATOM 1497 O O . THR A 1 211 ? 42.935 28.295 6.075 1.00 44.59 389 THR A O 1
ATOM 1501 N N . HIS A 1 212 ? 40.951 27.464 5.423 1.00 46.87 390 HIS A N 1
ATOM 1502 C CA . HIS A 1 212 ? 40.439 28.762 5.009 1.00 49.51 390 HIS A CA 1
ATOM 1503 C C . HIS A 1 212 ? 40.338 29.631 6.256 1.00 50.49 390 HIS A C 1
ATOM 1504 O O . HIS A 1 212 ? 40.701 30.801 6.231 1.00 50.97 390 HIS A O 1
ATOM 1511 N N . GLN A 1 213 ? 39.842 29.052 7.347 1.00 51.17 391 GLN A N 1
ATOM 1512 C CA . GLN A 1 213 ? 39.713 29.788 8.599 1.00 52.55 391 GLN A CA 1
ATOM 1513 C C . GLN A 1 213 ? 41.086 30.156 9.141 1.00 52.01 391 GLN A C 1
ATOM 1514 O O . GLN A 1 213 ? 41.277 31.240 9.681 1.00 51.87 391 GLN A O 1
ATOM 1520 N N . ALA A 1 214 ? 42.038 29.244 9.008 1.00 51.38 392 ALA A N 1
ATOM 1521 C CA . ALA A 1 214 ? 43.392 29.506 9.466 1.00 51.60 392 ALA A CA 1
ATOM 1522 C C . ALA A 1 214 ? 43.971 30.716 8.713 1.00 52.26 392 ALA A C 1
ATOM 1523 O O . ALA A 1 214 ? 44.470 31.657 9.331 1.00 51.77 392 ALA A O 1
ATOM 1525 N N . ALA A 1 215 ? 43.894 30.683 7.382 1.00 52.83 393 ALA A N 1
ATOM 1526 C CA . ALA A 1 215 ? 44.407 31.763 6.540 1.00 53.68 393 ALA A CA 1
ATOM 1527 C C . ALA A 1 215 ? 43.856 33.126 6.958 1.00 54.76 393 ALA A C 1
ATOM 1528 O O . ALA A 1 215 ? 44.546 34.140 6.865 1.00 54.36 393 ALA A O 1
ATOM 1530 N N . ARG A 1 216 ? 42.609 33.155 7.406 1.00 56.62 394 ARG A N 1
ATOM 1531 C CA . ARG A 1 216 ? 42.014 34.408 7.838 1.00 59.14 394 ARG A CA 1
ATOM 1532 C C . ARG A 1 216 ? 42.619 34.812 9.173 1.00 59.18 394 ARG A C 1
ATOM 1533 O O . ARG A 1 216 ? 43.037 35.959 9.349 1.00 59.82 394 ARG A O 1
ATOM 1541 N N . LEU A 1 217 ? 42.686 33.857 10.098 1.00 59.05 395 LEU A N 1
ATOM 1542 C CA . LEU A 1 217 ? 43.232 34.098 11.429 1.00 59.74 395 LEU A CA 1
ATOM 1543 C C . LEU A 1 217 ? 44.686 34.576 11.416 1.00 60.14 395 LEU A C 1
ATOM 1544 O O . LEU A 1 217 ? 45.123 35.272 12.337 1.00 59.89 395 LEU A O 1
ATOM 1549 N N . LEU A 1 218 ? 45.423 34.213 10.369 1.00 59.98 396 LEU A N 1
ATOM 1550 C CA . LEU A 1 218 ? 46.815 34.630 10.209 1.00 60.18 396 LEU A CA 1
ATOM 1551 C C . LEU A 1 218 ? 46.875 35.934 9.402 1.00 61.73 396 LEU A C 1
ATOM 1552 O O . LEU A 1 218 ? 47.949 36.500 9.195 1.00 60.26 396 LEU A O 1
ATOM 1557 N N . ASN A 1 219 ? 45.714 36.402 8.948 1.00 64.32 397 ASN A N 1
ATOM 1558 C CA . ASN A 1 219 ? 45.629 37.627 8.153 1.00 66.87 397 ASN A CA 1
ATOM 1559 C C . ASN A 1 219 ? 46.554 37.594 6.941 1.00 65.96 397 ASN A C 1
ATOM 1560 O O . ASN A 1 219 ? 47.350 38.508 6.733 1.00 67.13 397 ASN A O 1
ATOM 1565 N N . LEU A 1 220 ? 46.440 36.544 6.139 1.00 64.27 398 LEU A N 1
ATOM 1566 C CA . LEU A 1 220 ? 47.273 36.414 4.955 1.00 64.97 398 LEU A CA 1
ATOM 1567 C C . LEU A 1 220 ? 46.766 37.289 3.815 1.00 65.58 398 LEU A C 1
ATOM 1568 O O . LEU A 1 220 ? 45.662 37.838 3.889 1.00 63.72 398 LEU A O 1
ATOM 1573 N N . GLY A 1 221 ? 47.582 37.417 2.769 1.00 66.98 399 GLY A N 1
ATOM 1574 C CA . GLY A 1 221 ? 47.201 38.219 1.620 1.00 70.88 399 GLY A CA 1
ATOM 1575 C C . GLY A 1 221 ? 45.813 37.823 1.152 1.00 72.68 399 GLY A C 1
ATOM 1576 O O . GLY A 1 221 ? 44.854 38.585 1.288 1.00 73.01 399 GLY A O 1
ATOM 1577 N N . ARG A 1 222 ? 45.714 36.621 0.595 1.00 74.20 400 ARG A N 1
ATOM 1578 C CA . ARG A 1 222 ? 44.441 36.086 0.130 1.00 75.17 400 ARG A CA 1
ATOM 1579 C C . ARG A 1 222 ? 44.044 34.949 1.072 1.00 73.38 400 ARG A C 1
ATOM 1580 O O . ARG A 1 222 ? 44.801 34.593 1.974 1.00 73.24 400 ARG A O 1
ATOM 1588 N N . HIS A 1 223 ? 42.863 34.382 0.871 1.00 71.92 401 HIS A N 1
ATOM 1589 C CA . HIS A 1 223 ? 42.402 33.312 1.739 1.00 70.16 401 HIS A CA 1
ATOM 1590 C C . HIS A 1 223 ? 41.995 32.077 0.956 1.00 68.55 401 HIS A C 1
ATOM 1591 O O . HIS A 1 223 ? 41.524 31.099 1.537 1.00 68.66 401 HIS A O 1
ATOM 1598 N N . SER A 1 224 ? 42.184 32.119 -0.359 1.00 65.56 402 SER A N 1
ATOM 1599 C CA . SER A 1 224 ? 41.807 31.007 -1.223 1.00 62.74 402 SER A CA 1
ATOM 1600 C C . SER A 1 224 ? 42.808 29.853 -1.205 1.00 61.76 402 SER A C 1
ATOM 1601 O O . SER A 1 224 ? 43.964 30.019 -0.823 1.00 61.67 402 SER A O 1
ATOM 1604 N N . LEU A 1 225 ? 42.358 28.680 -1.635 1.00 60.11 403 LEU A N 1
ATOM 1605 C CA . LEU A 1 225 ? 43.220 27.513 -1.661 1.00 59.85 403 LEU A CA 1
ATOM 1606 C C . LEU A 1 225 ? 44.354 27.694 -2.654 1.00 62.30 403 LEU A C 1
ATOM 1607 O O . LEU A 1 225 ? 45.462 27.216 -2.418 1.00 63.05 403 LEU A O 1
ATOM 1612 N N . ASP A 1 226 ? 44.080 28.380 -3.762 1.00 65.33 404 ASP A N 1
ATOM 1613 C CA . ASP A 1 226 ? 45.101 28.628 -4.781 1.00 69.13 404 ASP A CA 1
ATOM 1614 C C . ASP A 1 226 ? 46.307 29.309 -4.174 1.00 68.62 404 ASP A C 1
ATOM 1615 O O . ASP A 1 226 ? 47.450 28.921 -4.425 1.00 66.85 404 ASP A O 1
ATOM 1620 N N . HIS A 1 227 ? 46.039 30.336 -3.377 1.00 69.31 405 HIS A N 1
ATOM 1621 C CA . HIS A 1 227 ? 47.102 31.081 -2.722 1.00 70.28 405 HIS A CA 1
ATOM 1622 C C . HIS A 1 227 ? 47.928 30.172 -1.820 1.00 69.48 405 HIS A C 1
ATOM 1623 O O . HIS A 1 227 ? 49.158 30.217 -1.853 1.00 70.35 405 HIS A O 1
ATOM 1630 N N . LEU A 1 228 ? 47.249 29.351 -1.021 1.00 67.61 406 LEU A N 1
ATOM 1631 C CA . LEU A 1 228 ? 47.921 28.440 -0.103 1.00 65.97 406 LEU A CA 1
ATOM 1632 C C . LEU A 1 228 ? 48.749 27.386 -0.823 1.00 66.53 406 LEU A C 1
ATOM 1633 O O . LEU A 1 228 ? 49.808 26.986 -0.340 1.00 66.50 406 LEU A O 1
ATOM 1638 N N . LEU A 1 229 ? 48.271 26.937 -1.979 1.00 66.97 407 LEU A N 1
ATOM 1639 C CA . LEU A 1 229 ? 48.995 25.931 -2.750 1.00 68.27 407 LEU A CA 1
ATOM 1640 C C . LEU A 1 229 ? 50.280 26.510 -3.334 1.00 69.46 407 LEU A C 1
ATOM 1641 O O . LEU A 1 229 ? 51.294 25.817 -3.435 1.00 69.19 407 LEU A O 1
ATOM 1646 N N . LYS A 1 230 ? 50.225 27.785 -3.714 1.00 70.56 408 LYS A N 1
ATOM 1647 C CA . LYS A 1 230 ? 51.379 28.483 -4.276 1.00 71.16 408 LYS A CA 1
ATOM 1648 C C . LYS A 1 230 ? 52.348 28.875 -3.154 1.00 70.03 408 LYS A C 1
ATOM 1649 O O . LYS A 1 230 ? 53.546 28.596 -3.221 1.00 68.89 408 LYS A O 1
ATOM 1655 N N . LEU A 1 231 ? 51.807 29.518 -2.123 1.00 69.60 409 LEU A N 1
ATOM 1656 C CA . LEU A 1 231 ? 52.583 29.968 -0.969 1.00 69.93 409 LEU A CA 1
ATOM 1657 C C . LEU A 1 231 ? 53.279 28.847 -0.197 1.00 71.09 409 LEU A C 1
ATOM 1658 O O . LEU A 1 231 ? 54.349 29.063 0.378 1.00 72.74 409 LEU A O 1
ATOM 1663 N N . TYR A 1 232 ? 52.681 27.658 -0.179 1.00 70.87 410 TYR A N 1
ATOM 1664 C CA . TYR A 1 232 ? 53.253 26.533 0.553 1.00 69.13 410 TYR A CA 1
ATOM 1665 C C . TYR A 1 232 ? 53.812 25.396 -0.296 1.00 68.93 410 TYR A C 1
ATOM 1666 O O . TYR A 1 232 ? 54.744 24.721 0.123 1.00 67.99 410 TYR A O 1
ATOM 1675 N N . CYS A 1 233 ? 53.249 25.173 -1.479 1.00 70.43 411 CYS A N 1
ATOM 1676 C CA . CYS A 1 233 ? 53.704 24.073 -2.330 1.00 72.29 411 CYS A CA 1
ATOM 1677 C C . CYS A 1 233 ? 54.157 24.497 -3.716 1.00 74.09 411 CYS A C 1
ATOM 1678 O O . CYS A 1 233 ? 54.536 23.654 -4.535 1.00 73.83 411 CYS A O 1
ATOM 1681 N N . ASN A 1 234 ? 54.110 25.797 -3.979 1.00 76.70 412 ASN A N 1
ATOM 1682 C CA . ASN A 1 234 ? 54.503 26.328 -5.277 1.00 79.55 412 ASN A CA 1
ATOM 1683 C C . ASN A 1 234 ? 53.848 25.484 -6.367 1.00 80.19 412 ASN A C 1
ATOM 1684 O O . ASN A 1 234 ? 54.519 24.936 -7.245 1.00 79.96 412 ASN A O 1
ATOM 1689 N N . VAL A 1 235 ? 52.527 25.365 -6.277 1.00 81.03 413 VAL A N 1
ATOM 1690 C CA . VAL A 1 235 ? 51.747 24.612 -7.250 1.00 81.52 413 VAL A CA 1
ATOM 1691 C C . VAL A 1 235 ? 50.725 25.565 -7.852 1.00 82.49 413 VAL A C 1
ATOM 1692 O O . VAL A 1 235 ? 50.082 26.335 -7.132 1.00 81.77 413 VAL A O 1
ATOM 1696 N N . ASP A 1 236 ? 50.586 25.524 -9.173 1.00 84.20 414 ASP A N 1
ATOM 1697 C CA . ASP A 1 236 ? 49.634 26.389 -9.858 1.00 86.07 414 ASP A CA 1
ATOM 1698 C C . ASP A 1 236 ? 48.293 25.680 -9.980 1.00 86.16 414 ASP A C 1
ATOM 1699 O O . ASP A 1 236 ? 48.225 24.518 -10.386 1.00 86.88 414 ASP A O 1
ATOM 1704 N N . SER A 1 237 ? 47.225 26.382 -9.618 1.00 85.76 415 SER A N 1
ATOM 1705 C CA . SER A 1 237 ? 45.890 25.803 -9.674 1.00 85.08 415 SER A CA 1
ATOM 1706 C C . SER A 1 237 ? 45.111 26.218 -10.921 1.00 84.33 415 SER A C 1
ATOM 1707 O O . SER A 1 237 ? 44.996 27.402 -11.245 1.00 83.61 415 SER A O 1
ATOM 1710 N N . ASN A 1 238 ? 44.593 25.212 -11.618 1.00 82.90 416 ASN A N 1
ATOM 1711 C CA . ASN A 1 238 ? 43.795 25.409 -12.818 1.00 80.44 416 ASN A CA 1
ATOM 1712 C C . ASN A 1 238 ? 42.381 25.646 -12.297 1.00 77.51 416 ASN A C 1
ATOM 1713 O O . ASN A 1 238 ? 42.083 25.289 -11.157 1.00 78.21 416 ASN A O 1
ATOM 1718 N N . LYS A 1 239 ? 41.516 26.257 -13.098 1.00 73.19 417 LYS A N 1
ATOM 1719 C CA . LYS A 1 239 ? 40.157 26.494 -12.641 1.00 69.91 417 LYS A CA 1
ATOM 1720 C C . LYS A 1 239 ? 39.128 26.234 -13.720 1.00 68.11 417 LYS A C 1
ATOM 1721 O O . LYS A 1 239 ? 37.954 26.566 -13.560 1.00 67.51 417 LYS A O 1
ATOM 1727 N N . GLN A 1 240 ? 39.569 25.629 -14.816 1.00 66.50 418 GLN A N 1
ATOM 1728 C CA . GLN A 1 240 ? 38.671 25.300 -15.919 1.00 65.72 418 GLN A CA 1
ATOM 1729 C C . GLN A 1 240 ? 37.451 24.541 -15.424 1.00 63.48 418 GLN A C 1
ATOM 1730 O O . GLN A 1 240 ? 36.384 24.579 -16.044 1.00 62.54 418 GLN A O 1
ATOM 1736 N N . TYR A 1 241 ? 37.619 23.852 -14.299 1.00 61.85 419 TYR A N 1
ATOM 1737 C CA . TYR A 1 241 ? 36.559 23.019 -13.755 1.00 59.88 419 TYR A CA 1
ATOM 1738 C C . TYR A 1 241 ? 35.812 23.496 -12.512 1.00 58.63 419 TYR A C 1
ATOM 1739 O O . TYR A 1 241 ? 34.881 22.838 -12.063 1.00 58.00 419 TYR A O 1
ATOM 1748 N N . GLN A 1 242 ? 36.188 24.645 -11.973 1.00 59.51 420 GLN A N 1
ATOM 1749 C CA . GLN A 1 242 ? 35.508 25.167 -10.795 1.00 61.84 420 GLN A CA 1
ATOM 1750 C C . GLN A 1 242 ? 33.996 25.246 -11.020 1.00 62.08 420 GLN A C 1
ATOM 1751 O O . GLN A 1 242 ? 33.212 25.147 -10.069 1.00 62.53 420 GLN A O 1
ATOM 1757 N N . LEU A 1 243 ? 33.589 25.418 -12.278 1.00 60.99 421 LEU A N 1
ATOM 1758 C CA . LEU A 1 243 ? 32.171 25.520 -12.611 1.00 58.73 421 LEU A CA 1
ATOM 1759 C C . LEU A 1 243 ? 31.721 24.480 -13.635 1.00 57.82 421 LEU A C 1
ATOM 1760 O O . LEU A 1 243 ? 30.674 24.637 -14.268 1.00 59.49 421 LEU A O 1
ATOM 1765 N N . ALA A 1 244 ? 32.501 23.418 -13.802 1.00 54.82 422 ALA A N 1
ATOM 1766 C CA . ALA A 1 244 ? 32.137 22.367 -14.746 1.00 53.21 422 ALA A CA 1
ATOM 1767 C C . ALA A 1 244 ? 30.899 21.610 -14.261 1.00 52.14 422 ALA A C 1
ATOM 1768 O O . ALA A 1 244 ? 30.447 21.789 -13.132 1.00 53.39 422 ALA A O 1
ATOM 1770 N N . ASP A 1 245 ? 30.357 20.768 -15.133 1.00 50.79 423 ASP A N 1
ATOM 1771 C CA . ASP A 1 245 ? 29.186 19.948 -14.834 1.00 48.56 423 ASP A CA 1
ATOM 1772 C C . ASP A 1 245 ? 29.719 18.623 -14.270 1.00 46.78 423 ASP A C 1
ATOM 1773 O O . ASP A 1 245 ? 30.088 17.735 -15.031 1.00 46.20 423 ASP A O 1
ATOM 1778 N N . TRP A 1 246 ? 29.764 18.486 -12.947 1.00 45.56 424 TRP A N 1
ATOM 1779 C CA . TRP A 1 246 ? 30.302 17.265 -12.340 1.00 44.49 424 TRP A CA 1
ATOM 1780 C C . TRP A 1 246 ? 29.411 16.025 -12.298 1.00 44.72 424 TRP A C 1
ATOM 1781 O O . TRP A 1 246 ? 29.686 15.102 -11.545 1.00 46.21 424 TRP A O 1
ATOM 1792 N N . ARG A 1 247 ? 28.349 15.999 -13.091 1.00 44.90 425 ARG A N 1
ATOM 1793 C CA . ARG A 1 247 ? 27.470 14.839 -13.136 1.00 44.95 425 ARG A CA 1
ATOM 1794 C C . ARG A 1 247 ? 27.962 13.924 -14.249 1.00 45.72 425 ARG A C 1
ATOM 1795 O O . ARG A 1 247 ? 27.550 12.766 -14.350 1.00 46.22 425 ARG A O 1
ATOM 1803 N N . ILE A 1 248 ? 28.853 14.452 -15.079 1.00 45.96 426 ILE A N 1
ATOM 1804 C CA . ILE A 1 248 ? 29.370 13.704 -16.212 1.00 47.92 426 ILE A CA 1
ATOM 1805 C C . ILE A 1 248 ? 30.030 12.377 -15.857 1.00 47.60 426 ILE A C 1
ATOM 1806 O O . ILE A 1 248 ? 30.782 12.273 -14.885 1.00 48.59 426 ILE A O 1
ATOM 1811 N N . ARG A 1 249 ? 29.727 11.360 -16.657 1.00 46.29 427 ARG A N 1
ATOM 1812 C CA . ARG A 1 249 ? 30.278 10.022 -16.471 1.00 46.09 427 ARG A CA 1
ATOM 1813 C C . ARG A 1 249 ? 30.507 9.422 -17.863 1.00 47.06 427 ARG A C 1
ATOM 1814 O O . ARG A 1 249 ? 29.605 9.417 -18.707 1.00 46.93 427 ARG A O 1
ATOM 1822 N N . PRO A 1 250 ? 31.730 8.932 -18.127 1.00 46.81 428 PRO A N 1
ATOM 1823 C CA . PRO A 1 250 ? 32.847 8.937 -17.176 1.00 46.30 428 PRO A CA 1
ATOM 1824 C C . PRO A 1 250 ? 33.425 10.331 -16.964 1.00 46.75 428 PRO A C 1
ATOM 1825 O O . PRO A 1 250 ? 33.142 11.261 -17.720 1.00 46.86 428 PRO A O 1
ATOM 1829 N N . LEU A 1 251 ? 34.213 10.470 -15.908 1.00 47.13 429 LEU A N 1
ATOM 1830 C CA . LEU A 1 251 ? 34.872 11.724 -15.606 1.00 46.02 429 LEU A CA 1
ATOM 1831 C C . LEU A 1 251 ? 36.212 11.605 -16.321 1.00 47.84 429 LEU A C 1
ATOM 1832 O O . LEU A 1 251 ? 36.963 10.649 -16.099 1.00 48.67 429 LEU A O 1
ATOM 1837 N N . PRO A 1 252 ? 36.516 12.550 -17.221 1.00 48.40 430 PRO A N 1
ATOM 1838 C CA . PRO A 1 252 ? 37.787 12.509 -17.949 1.00 48.17 430 PRO A CA 1
ATOM 1839 C C . PRO A 1 252 ? 38.966 12.740 -17.003 1.00 49.87 430 PRO A C 1
ATOM 1840 O O . PRO A 1 252 ? 38.818 13.382 -15.961 1.00 50.35 430 PRO A O 1
ATOM 1844 N N . GLU A 1 253 ? 40.135 12.221 -17.366 1.00 51.03 431 GLU A N 1
ATOM 1845 C CA . GLU A 1 253 ? 41.320 12.364 -16.530 1.00 52.26 431 GLU A CA 1
ATOM 1846 C C . GLU A 1 253 ? 41.585 13.792 -16.058 1.00 53.08 431 GLU A C 1
ATOM 1847 O O . GLU A 1 253 ? 41.999 13.998 -14.913 1.00 53.01 431 GLU A O 1
ATOM 1853 N N . GLU A 1 254 ? 41.364 14.769 -16.936 1.00 51.99 432 GLU A N 1
ATOM 1854 C CA . GLU A 1 254 ? 41.592 16.171 -16.589 1.00 52.22 432 GLU A CA 1
ATOM 1855 C C . GLU A 1 254 ? 40.788 16.532 -15.340 1.00 51.16 432 GLU A C 1
ATOM 1856 O O . GLU A 1 254 ? 41.293 17.193 -14.435 1.00 49.78 432 GLU A O 1
ATOM 1862 N N . MET A 1 255 ? 39.532 16.095 -15.297 1.00 49.58 433 MET A N 1
ATOM 1863 C CA . MET A 1 255 ? 38.674 16.382 -14.155 1.00 48.34 433 MET A CA 1
ATOM 1864 C C . MET A 1 255 ? 39.031 15.591 -12.893 1.00 47.92 433 MET A C 1
ATOM 1865 O O . MET A 1 255 ? 38.856 16.082 -11.780 1.00 47.44 433 MET A O 1
ATOM 1870 N N . LEU A 1 256 ? 39.533 14.373 -13.056 1.00 47.75 434 LEU A N 1
ATOM 1871 C CA . LEU A 1 256 ? 39.927 13.587 -11.897 1.00 47.83 434 LEU A CA 1
ATOM 1872 C C . LEU A 1 256 ? 41.159 14.254 -11.288 1.00 48.05 434 LEU A C 1
ATOM 1873 O O . LEU A 1 256 ? 41.269 14.401 -10.067 1.00 47.17 434 LEU A O 1
ATOM 1878 N N . SER A 1 257 ? 42.075 14.675 -12.155 1.00 49.59 435 SER A N 1
ATOM 1879 C CA . SER A 1 257 ? 43.293 15.353 -11.727 1.00 49.60 435 SER A CA 1
ATOM 1880 C C . SER A 1 257 ? 42.859 16.621 -10.984 1.00 49.57 435 SER A C 1
ATOM 1881 O O . SER A 1 257 ? 43.307 16.885 -9.866 1.00 49.27 435 SER A O 1
ATOM 1884 N N . TYR A 1 258 ? 41.971 17.392 -11.605 1.00 48.74 436 TYR A N 1
ATOM 1885 C CA . TYR A 1 258 ? 41.466 18.616 -10.996 1.00 49.23 436 TYR A CA 1
ATOM 1886 C C . TYR A 1 258 ? 40.861 18.320 -9.626 1.00 49.49 436 TYR A C 1
ATOM 1887 O O . TYR A 1 258 ? 41.051 19.085 -8.683 1.00 49.34 436 TYR A O 1
ATOM 1896 N N . ALA A 1 259 ? 40.133 17.209 -9.522 1.00 48.51 437 ALA A N 1
ATOM 1897 C CA . ALA A 1 259 ? 39.492 16.827 -8.268 1.00 47.45 437 ALA A CA 1
ATOM 1898 C C . ALA A 1 259 ? 40.468 16.387 -7.180 1.00 47.51 437 ALA A C 1
ATOM 1899 O O . ALA A 1 259 ? 40.323 16.772 -6.020 1.00 47.09 437 ALA A O 1
ATOM 1901 N N . ARG A 1 260 ? 41.464 15.586 -7.536 1.00 47.54 438 ARG A N 1
ATOM 1902 C CA . ARG A 1 260 ? 42.398 15.138 -6.523 1.00 49.04 438 ARG A CA 1
ATOM 1903 C C . ARG A 1 260 ? 43.307 16.266 -6.044 1.00 51.10 438 ARG A C 1
ATOM 1904 O O . ARG A 1 260 ? 43.821 16.217 -4.925 1.00 52.77 438 ARG A O 1
ATOM 1912 N N . ASP A 1 261 ? 43.494 17.291 -6.869 1.00 52.14 439 ASP A N 1
ATOM 1913 C CA . ASP A 1 261 ? 44.358 18.402 -6.478 1.00 55.69 439 ASP A CA 1
ATOM 1914 C C . ASP A 1 261 ? 43.801 19.234 -5.315 1.00 55.58 439 ASP A C 1
ATOM 1915 O O . ASP A 1 261 ? 44.558 19.903 -4.609 1.00 54.09 439 ASP A O 1
ATOM 1920 N N . ASP A 1 262 ? 42.489 19.182 -5.099 1.00 56.03 440 ASP A N 1
ATOM 1921 C CA . ASP A 1 262 ? 41.876 19.930 -4.000 1.00 56.48 440 ASP A CA 1
ATOM 1922 C C . ASP A 1 262 ? 42.147 19.322 -2.634 1.00 54.10 440 ASP A C 1
ATOM 1923 O O . ASP A 1 262 ? 41.975 19.992 -1.622 1.00 52.56 440 ASP A O 1
ATOM 1928 N N . THR A 1 263 ? 42.544 18.051 -2.597 1.00 53.59 441 THR A N 1
ATOM 1929 C CA . THR A 1 263 ? 42.834 17.395 -1.320 1.00 54.91 441 THR A CA 1
ATOM 1930 C C . THR A 1 263 ? 44.244 16.834 -1.207 1.00 55.32 441 THR A C 1
ATOM 1931 O O . THR A 1 263 ? 44.735 16.628 -0.102 1.00 56.98 441 THR A O 1
ATOM 1935 N N . HIS A 1 264 ? 44.896 16.587 -2.338 1.00 55.65 442 HIS A N 1
ATOM 1936 C CA . HIS A 1 264 ? 46.237 16.020 -2.317 1.00 54.79 442 HIS A CA 1
ATOM 1937 C C . HIS A 1 264 ? 47.239 16.760 -1.432 1.00 54.28 442 HIS A C 1
ATOM 1938 O O . HIS A 1 264 ? 48.070 16.126 -0.783 1.00 55.26 442 HIS A O 1
ATOM 1945 N N . TYR A 1 265 ? 47.161 18.089 -1.395 1.00 53.01 443 TYR A N 1
ATOM 1946 C CA . TYR A 1 265 ? 48.101 18.880 -0.601 1.00 52.38 443 TYR A CA 1
ATOM 1947 C C . TYR A 1 265 ? 47.529 19.459 0.686 1.00 51.95 443 TYR A C 1
ATOM 1948 O O . TYR A 1 265 ? 48.247 20.114 1.443 1.00 53.48 443 TYR A O 1
ATOM 1957 N N . LEU A 1 266 ? 46.249 19.225 0.942 1.00 50.03 444 LEU A N 1
ATOM 1958 C CA . LEU A 1 266 ? 45.623 19.770 2.135 1.00 49.54 444 LEU A CA 1
ATOM 1959 C C . LEU A 1 266 ? 46.285 19.401 3.464 1.00 49.95 444 LEU A C 1
ATOM 1960 O O . LEU A 1 266 ? 46.383 20.244 4.348 1.00 50.71 444 LEU A O 1
ATOM 1965 N N . LEU A 1 267 ? 46.749 18.165 3.623 1.00 49.83 445 LEU A N 1
ATOM 1966 C CA . LEU A 1 267 ? 47.375 17.785 4.890 1.00 50.51 445 LEU A CA 1
ATOM 1967 C C . LEU A 1 267 ? 48.682 18.543 5.178 1.00 50.73 445 LEU A C 1
ATOM 1968 O O . LEU A 1 267 ? 48.926 18.973 6.310 1.00 48.37 445 LEU A O 1
ATOM 1973 N N . TYR A 1 268 ? 49.517 18.711 4.158 1.00 50.91 446 TYR A N 1
ATOM 1974 C CA . TYR A 1 268 ? 50.769 19.442 4.334 1.00 52.61 446 TYR A CA 1
ATOM 1975 C C . TYR A 1 268 ? 50.466 20.890 4.744 1.00 51.56 446 TYR A C 1
ATOM 1976 O O . TYR A 1 268 ? 51.044 21.413 5.702 1.00 51.46 446 TYR A O 1
ATOM 1985 N N . ILE A 1 269 ? 49.551 21.525 4.017 1.00 49.60 447 ILE A N 1
ATOM 1986 C CA . ILE A 1 269 ? 49.155 22.897 4.306 1.00 46.18 447 ILE A CA 1
ATOM 1987 C C . ILE A 1 269 ? 48.664 22.972 5.749 1.00 46.38 447 ILE A C 1
ATOM 1988 O O . ILE A 1 269 ? 48.950 23.930 6.463 1.00 45.47 447 ILE A O 1
ATOM 1993 N N . TYR A 1 270 ? 47.937 21.943 6.177 1.00 47.78 448 TYR A N 1
ATOM 1994 C CA . TYR A 1 270 ? 47.420 21.860 7.542 1.00 48.61 448 TYR A CA 1
ATOM 1995 C C . TYR A 1 270 ? 48.587 21.947 8.529 1.00 51.58 448 TYR A C 1
ATOM 1996 O O . TYR A 1 270 ? 48.501 22.636 9.547 1.00 49.96 448 TYR A O 1
ATOM 2005 N N . ASP A 1 271 ? 49.685 21.261 8.211 1.00 53.89 449 ASP A N 1
ATOM 2006 C CA . ASP A 1 271 ? 50.868 21.264 9.073 1.00 56.86 449 ASP A CA 1
ATOM 2007 C C . ASP A 1 271 ? 51.603 22.609 9.050 1.00 58.08 449 ASP A C 1
ATOM 2008 O O . ASP A 1 271 ? 51.903 23.192 10.096 1.00 58.56 449 ASP A O 1
ATOM 2013 N N . LYS A 1 272 ? 51.898 23.085 7.845 1.00 58.57 450 LYS A N 1
ATOM 2014 C CA . LYS A 1 272 ? 52.607 24.340 7.656 1.00 58.56 450 LYS A CA 1
ATOM 2015 C C . LYS A 1 272 ? 51.892 25.523 8.303 1.00 58.43 450 LYS A C 1
ATOM 2016 O O . LYS A 1 272 ? 52.537 26.436 8.821 1.00 59.24 450 LYS A O 1
ATOM 2022 N N . MET A 1 273 ? 50.562 25.503 8.277 1.00 58.49 451 MET A N 1
ATOM 2023 C CA . MET A 1 273 ? 49.768 26.580 8.865 1.00 57.95 451 MET A CA 1
ATOM 2024 C C . MET A 1 273 ? 49.751 26.496 10.383 1.00 57.99 451 MET A C 1
ATOM 2025 O O . MET A 1 273 ? 49.569 27.499 11.072 1.00 56.97 451 MET A O 1
ATOM 2030 N N . ARG A 1 274 ? 49.921 25.286 10.901 1.00 58.93 452 ARG A N 1
ATOM 2031 C CA . ARG A 1 274 ? 49.957 25.086 12.335 1.00 58.68 452 ARG A CA 1
ATOM 2032 C C . ARG A 1 274 ? 51.330 25.522 12.825 1.00 59.39 452 ARG A C 1
ATOM 2033 O O . ARG A 1 274 ? 51.453 26.074 13.915 1.00 60.33 452 ARG A O 1
ATOM 2041 N N . LEU A 1 275 ? 52.360 25.289 12.013 1.00 60.06 453 LEU A N 1
ATOM 2042 C CA . LEU A 1 275 ? 53.714 25.701 12.381 1.00 61.20 453 LEU A CA 1
ATOM 2043 C C . LEU A 1 275 ? 53.714 27.225 12.511 1.00 61.98 453 LEU A C 1
ATOM 2044 O O . LEU A 1 275 ? 54.247 27.771 13.470 1.00 60.95 453 LEU A O 1
ATOM 2049 N N . GLU A 1 276 ? 53.106 27.901 11.541 1.00 63.97 454 GLU A N 1
ATOM 2050 C CA . GLU A 1 276 ? 53.024 29.352 11.554 1.00 67.03 454 GLU A CA 1
ATOM 2051 C C . GLU A 1 276 ? 52.313 29.883 12.788 1.00 67.68 454 GLU A C 1
ATOM 2052 O O . GLU A 1 276 ? 52.777 30.839 13.402 1.00 67.48 454 GLU A O 1
ATOM 2058 N N . MET A 1 277 ? 51.186 29.277 13.147 1.00 68.59 455 MET A N 1
ATOM 2059 C CA . MET A 1 277 ? 50.438 29.730 14.317 1.00 71.38 455 MET A CA 1
ATOM 2060 C C . MET A 1 277 ? 51.215 29.405 15.588 1.00 72.55 455 MET A C 1
ATOM 2061 O O . MET A 1 277 ? 51.035 30.040 16.631 1.00 72.85 455 MET A O 1
ATOM 2066 N N . TRP A 1 278 ? 52.084 28.408 15.486 1.00 74.14 456 TRP A N 1
ATOM 2067 C CA . TRP A 1 278 ? 52.901 27.987 16.607 1.00 75.71 456 TRP A CA 1
ATOM 2068 C C . TRP A 1 278 ? 54.051 28.974 16.804 1.00 76.22 456 TRP A C 1
ATOM 2069 O O . TRP A 1 278 ? 54.374 29.354 17.932 1.00 76.45 456 TRP A O 1
ATOM 2080 N N . GLU A 1 279 ? 54.652 29.397 15.695 1.00 76.41 457 GLU A N 1
ATOM 2081 C CA . GLU A 1 279 ? 55.759 30.340 15.726 1.00 77.08 457 GLU A CA 1
ATOM 2082 C C . GLU A 1 279 ? 55.316 31.774 16.028 1.00 79.24 457 GLU A C 1
ATOM 2083 O O . GLU A 1 279 ? 56.106 32.580 16.515 1.00 81.32 457 GLU A O 1
ATOM 2089 N N . ARG A 1 280 ? 54.058 32.098 15.743 1.00 80.54 458 ARG A N 1
ATOM 2090 C CA . ARG A 1 280 ? 53.553 33.438 16.027 1.00 81.83 458 ARG A CA 1
ATOM 2091 C C . ARG A 1 280 ? 53.069 33.500 17.469 1.00 84.44 458 ARG A C 1
ATOM 2092 O O . ARG A 1 280 ? 52.925 34.582 18.044 1.00 85.12 458 ARG A O 1
ATOM 2100 N N . GLY A 1 281 ? 52.807 32.328 18.039 1.00 86.56 459 GLY A N 1
ATOM 2101 C CA . GLY A 1 281 ? 52.352 32.254 19.414 1.00 89.31 459 GLY A CA 1
ATOM 2102 C C . GLY A 1 281 ? 53.527 32.062 20.358 1.00 91.53 459 GLY A C 1
ATOM 2103 O O . GLY A 1 281 ? 53.337 31.837 21.558 1.00 91.79 459 GLY A O 1
ATOM 2104 N N . ASN A 1 282 ? 54.740 32.154 19.808 1.00 92.31 460 ASN A N 1
ATOM 2105 C CA . ASN A 1 282 ? 55.981 31.996 20.570 1.00 93.30 460 ASN A CA 1
ATOM 2106 C C . ASN A 1 282 ? 56.131 30.598 21.157 1.00 94.27 460 ASN A C 1
ATOM 2107 O O . ASN A 1 282 ? 57.136 30.301 21.805 1.00 94.65 460 ASN A O 1
ATOM 2112 N N . GLY A 1 283 ? 55.131 29.748 20.924 1.00 95.18 461 GLY A N 1
ATOM 2113 C CA . GLY A 1 283 ? 55.156 28.387 21.436 1.00 95.13 461 GLY A CA 1
ATOM 2114 C C . GLY A 1 283 ? 53.862 27.995 22.131 1.00 95.08 461 GLY A C 1
ATOM 2115 O O . GLY A 1 283 ? 53.813 27.011 22.867 1.00 95.32 461 GLY A O 1
ATOM 2116 N N . GLN A 1 284 ? 52.806 28.764 21.899 1.00 95.37 462 GLN A N 1
ATOM 2117 C CA . GLN A 1 284 ? 51.515 28.483 22.513 1.00 95.82 462 GLN A CA 1
ATOM 2118 C C . GLN A 1 284 ? 50.459 28.043 21.502 1.00 95.33 462 GLN A C 1
ATOM 2119 O O . GLN A 1 284 ? 50.441 28.502 20.355 1.00 95.91 462 GLN A O 1
ATOM 2125 N N . PRO A 1 285 ? 49.563 27.134 21.921 1.00 93.94 463 PRO A N 1
ATOM 2126 C CA . PRO A 1 285 ? 48.486 26.617 21.071 1.00 92.07 463 PRO A CA 1
ATOM 2127 C C . PRO A 1 285 ? 47.233 27.499 21.103 1.00 90.31 463 PRO A C 1
ATOM 2128 O O . PRO A 1 285 ? 46.121 27.012 20.887 1.00 90.34 463 PRO A O 1
ATOM 2132 N N . VAL A 1 286 ? 47.417 28.793 21.366 1.00 88.07 464 VAL A N 1
ATOM 2133 C CA . VAL A 1 286 ? 46.300 29.738 21.447 1.00 85.82 464 VAL A CA 1
ATOM 2134 C C . VAL A 1 286 ? 45.613 29.991 20.111 1.00 83.88 464 VAL A C 1
ATOM 2135 O O . VAL A 1 286 ? 44.388 29.908 20.010 1.00 83.23 464 VAL A O 1
ATOM 2139 N N . GLN A 1 287 ? 46.402 30.316 19.094 1.00 81.34 465 GLN A N 1
ATOM 2140 C CA . GLN A 1 287 ? 45.848 30.568 17.774 1.00 78.88 465 GLN A CA 1
ATOM 2141 C C . GLN A 1 287 ? 45.336 29.270 17.137 1.00 76.74 465 GLN A C 1
ATOM 2142 O O . GLN A 1 287 ? 44.411 29.291 16.324 1.00 76.47 465 GLN A O 1
ATOM 2148 N N . LEU A 1 288 ? 45.935 28.143 17.513 1.00 73.33 466 LEU A N 1
ATOM 2149 C CA . LEU A 1 288 ? 45.514 26.854 16.988 1.00 70.45 466 LEU A CA 1
ATOM 2150 C C . LEU A 1 288 ? 44.090 26.549 17.441 1.00 70.90 466 LEU A C 1
ATOM 2151 O O . LEU A 1 288 ? 43.231 26.221 16.626 1.00 70.94 466 LEU A O 1
ATOM 2156 N N . GLN A 1 289 ? 43.833 26.674 18.740 1.00 70.98 467 GLN A N 1
ATOM 2157 C CA . GLN A 1 289 ? 42.503 26.389 19.270 1.00 70.55 467 GLN A CA 1
ATOM 2158 C C . GLN A 1 289 ? 41.363 27.249 18.729 1.00 68.16 467 GLN A C 1
ATOM 2159 O O . GLN A 1 289 ? 40.212 26.816 18.723 1.00 66.74 467 GLN A O 1
ATOM 2165 N N . VAL A 1 290 ? 41.674 28.462 18.286 1.00 66.81 468 VAL A N 1
ATOM 2166 C CA . VAL A 1 290 ? 40.656 29.354 17.727 1.00 65.13 468 VAL A CA 1
ATOM 2167 C C . VAL A 1 290 ? 40.201 28.772 16.381 1.00 64.11 468 VAL A C 1
ATOM 2168 O O . VAL A 1 290 ? 39.017 28.820 16.031 1.00 61.91 468 VAL A O 1
ATOM 2172 N N . VAL A 1 291 ? 41.158 28.225 15.633 1.00 62.17 469 VAL A N 1
ATOM 2173 C CA . VAL A 1 291 ? 40.869 27.620 14.345 1.00 60.16 469 VAL A CA 1
ATOM 2174 C C . VAL A 1 291 ? 39.969 26.408 14.568 1.00 59.60 469 VAL A C 1
ATOM 2175 O O . VAL A 1 291 ? 38.968 26.233 13.875 1.00 59.85 469 VAL A O 1
ATOM 2179 N N . TRP A 1 292 ? 40.330 25.569 15.533 1.00 58.44 470 TRP A N 1
ATOM 2180 C CA . TRP A 1 292 ? 39.535 24.394 15.844 1.00 57.45 470 TRP A CA 1
ATOM 2181 C C . TRP A 1 292 ? 38.162 24.822 16.329 1.00 58.08 470 TRP A C 1
ATOM 2182 O O . TRP A 1 292 ? 37.169 24.167 16.029 1.00 58.80 470 TRP A O 1
ATOM 2193 N N . GLN A 1 293 ? 38.107 25.928 17.065 1.00 59.22 471 GLN A N 1
ATOM 2194 C CA . GLN A 1 293 ? 36.845 26.437 17.595 1.00 61.71 471 GLN A CA 1
ATOM 2195 C C . GLN A 1 293 ? 35.980 26.995 16.469 1.00 61.39 471 GLN A C 1
ATOM 2196 O O . GLN A 1 293 ? 34.793 26.677 16.371 1.00 60.50 471 GLN A O 1
ATOM 2202 N N . ARG A 1 294 ? 36.580 27.839 15.633 1.00 61.14 472 ARG A N 1
ATOM 2203 C CA . ARG A 1 294 ? 35.892 28.436 14.492 1.00 60.17 472 ARG A CA 1
ATOM 2204 C C . ARG A 1 294 ? 35.348 27.322 13.602 1.00 59.12 472 ARG A C 1
ATOM 2205 O O . ARG A 1 294 ? 34.197 27.354 13.177 1.00 58.28 472 ARG A O 1
ATOM 2213 N N . SER A 1 295 ? 36.200 26.336 13.336 1.00 58.48 473 SER A N 1
ATOM 2214 C CA . SER A 1 295 ? 35.859 25.198 12.493 1.00 58.77 473 SER A CA 1
ATOM 2215 C C . SER A 1 295 ? 34.728 24.341 13.056 1.00 60.03 473 SER A C 1
ATOM 2216 O O . SER A 1 295 ? 33.888 23.843 12.303 1.00 60.05 473 SER A O 1
ATOM 2219 N N . ARG A 1 296 ? 34.699 24.163 14.372 1.00 60.67 474 ARG A N 1
ATOM 2220 C CA . ARG A 1 296 ? 33.653 23.353 14.972 1.00 62.88 474 ARG A CA 1
ATOM 2221 C C . ARG A 1 296 ? 32.319 24.091 14.900 1.00 62.15 474 ARG A C 1
ATOM 2222 O O . ARG A 1 296 ? 31.260 23.471 14.950 1.00 62.76 474 ARG A O 1
ATOM 2230 N N . ASP A 1 297 ? 32.370 25.413 14.781 1.00 61.27 475 ASP A N 1
ATOM 2231 C CA . ASP A 1 297 ? 31.149 26.206 14.676 1.00 61.80 475 ASP A CA 1
ATOM 2232 C C . ASP A 1 297 ? 30.536 26.013 13.291 1.00 59.80 475 ASP A C 1
ATOM 2233 O O . ASP A 1 297 ? 29.313 26.042 13.124 1.00 57.78 475 ASP A O 1
ATOM 2238 N N . ILE A 1 298 ? 31.405 25.810 12.303 1.00 57.98 476 ILE A N 1
ATOM 2239 C CA . ILE A 1 298 ? 30.983 25.591 10.928 1.00 55.12 476 ILE A CA 1
ATOM 2240 C C . ILE A 1 298 ? 30.322 24.225 10.825 1.00 53.41 476 ILE A C 1
ATOM 2241 O O . ILE A 1 298 ? 29.369 24.051 10.069 1.00 51.61 476 ILE A O 1
ATOM 2246 N N . CYS A 1 299 ? 30.828 23.270 11.602 1.00 52.57 477 CYS A N 1
ATOM 2247 C CA . CYS A 1 299 ? 30.278 21.918 11.641 1.00 52.43 477 CYS A CA 1
ATOM 2248 C C . CYS A 1 299 ? 28.918 21.916 12.312 1.00 53.25 477 CYS A C 1
ATOM 2249 O O . CYS A 1 299 ? 28.192 20.935 12.205 1.00 54.68 477 CYS A O 1
ATOM 2252 N N . LEU A 1 300 ? 28.589 22.991 13.030 1.00 53.72 478 LEU A N 1
ATOM 2253 C CA . LEU A 1 300 ? 27.302 23.089 13.724 1.00 53.86 478 LEU A CA 1
ATOM 2254 C C . LEU A 1 300 ? 26.244 23.772 12.872 1.00 54.19 478 LEU A C 1
ATOM 2255 O O . LEU A 1 300 ? 25.101 23.928 13.288 1.00 54.27 478 LEU A O 1
ATOM 2260 N N . LYS A 1 301 ? 26.645 24.185 11.679 1.00 55.81 479 LYS A N 1
ATOM 2261 C CA . LYS A 1 301 ? 25.744 24.835 10.745 1.00 57.50 479 LYS A CA 1
ATOM 2262 C C . LYS A 1 301 ? 24.777 23.761 10.264 1.00 57.19 479 LYS A C 1
ATOM 2263 O O . LYS A 1 301 ? 25.170 22.618 10.030 1.00 54.83 479 LYS A O 1
ATOM 2269 N N . LYS A 1 302 ? 23.510 24.126 10.125 1.00 57.91 480 LYS A N 1
ATOM 2270 C CA . LYS A 1 302 ? 22.507 23.171 9.694 1.00 60.08 480 LYS A CA 1
ATOM 2271 C C . LYS A 1 302 ? 21.958 23.539 8.336 1.00 59.82 480 LYS A C 1
ATOM 2272 O O . LYS A 1 302 ? 21.859 24.717 7.988 1.00 59.35 480 LYS A O 1
ATOM 2278 N N . PHE A 1 303 ? 21.611 22.522 7.561 1.00 59.97 481 PHE A N 1
ATOM 2279 C CA . PHE A 1 303 ? 21.058 22.766 6.246 1.00 61.49 481 PHE A CA 1
ATOM 2280 C C . PHE A 1 303 ? 19.621 23.251 6.381 1.00 62.72 481 PHE A C 1
ATOM 2281 O O . PHE A 1 303 ? 18.863 22.766 7.221 1.00 63.55 481 PHE A O 1
ATOM 2289 N N . ILE A 1 304 ? 19.253 24.214 5.549 1.00 63.31 482 ILE A N 1
ATOM 2290 C CA . ILE A 1 304 ? 17.906 24.757 5.575 1.00 64.48 482 ILE A CA 1
ATOM 2291 C C . ILE A 1 304 ? 17.442 24.951 4.139 1.00 65.57 482 ILE A C 1
ATOM 2292 O O . ILE A 1 304 ? 18.090 25.662 3.371 1.00 67.17 482 ILE A O 1
ATOM 2297 N N . LYS A 1 305 ? 16.332 24.317 3.768 1.00 65.53 483 LYS A N 1
ATOM 2298 C CA . LYS A 1 305 ? 15.821 24.460 2.407 1.00 65.98 483 LYS A CA 1
ATOM 2299 C C . LYS A 1 305 ? 15.626 25.933 2.044 1.00 67.47 483 LYS A C 1
ATOM 2300 O O . LYS A 1 305 ? 15.172 26.738 2.860 1.00 66.43 483 LYS A O 1
ATOM 2306 N N . PRO A 1 306 ? 15.965 26.304 0.802 1.00 69.28 484 PRO A N 1
ATOM 2307 C CA . PRO A 1 306 ? 15.804 27.699 0.396 1.00 70.32 484 PRO A CA 1
ATOM 2308 C C . PRO A 1 306 ? 14.337 28.092 0.272 1.00 71.22 484 PRO A C 1
ATOM 2309 O O . PRO A 1 306 ? 13.478 27.260 -0.047 1.00 70.42 484 PRO A O 1
ATOM 2313 N N . ILE A 1 307 ? 14.058 29.362 0.548 1.00 72.98 485 ILE A N 1
ATOM 2314 C CA . ILE A 1 307 ? 12.704 29.895 0.446 1.00 75.67 485 ILE A CA 1
ATOM 2315 C C . ILE A 1 307 ? 12.758 31.266 -0.224 1.00 76.04 485 ILE A C 1
ATOM 2316 O O . ILE A 1 307 ? 13.102 32.267 0.405 1.00 76.50 485 ILE A O 1
ATOM 2321 N N . PHE A 1 308 ? 12.433 31.301 -1.513 1.00 75.71 486 PHE A N 1
ATOM 2322 C CA . PHE A 1 308 ? 12.446 32.546 -2.267 1.00 75.04 486 PHE A CA 1
ATOM 2323 C C . PHE A 1 308 ? 11.051 33.161 -2.272 1.00 74.87 486 PHE A C 1
ATOM 2324 O O . PHE A 1 308 ? 10.056 32.469 -2.081 1.00 74.48 486 PHE A O 1
ATOM 2332 N N . THR A 1 309 ? 10.984 34.467 -2.483 1.00 76.10 487 THR A N 1
ATOM 2333 C CA . THR A 1 309 ? 9.709 35.165 -2.534 1.00 77.90 487 THR A CA 1
ATOM 2334 C C . THR A 1 309 ? 9.804 36.163 -3.664 1.00 79.31 487 THR A C 1
ATOM 2335 O O . THR A 1 309 ? 10.898 36.601 -4.011 1.00 79.71 487 THR A O 1
ATOM 2339 N N . ASP A 1 310 ? 8.662 36.513 -4.243 1.00 81.54 488 ASP A N 1
ATOM 2340 C CA . ASP A 1 310 ? 8.625 37.473 -5.338 1.00 83.71 488 ASP A CA 1
ATOM 2341 C C . ASP A 1 310 ? 8.867 38.875 -4.794 1.00 84.03 488 ASP A C 1
ATOM 2342 O O . ASP A 1 310 ? 9.217 39.790 -5.538 1.00 83.24 488 ASP A O 1
ATOM 2347 N N . GLU A 1 311 ? 8.674 39.035 -3.489 1.00 85.46 489 GLU A N 1
ATOM 2348 C CA . GLU A 1 311 ? 8.888 40.319 -2.835 1.00 86.87 489 GLU A CA 1
ATOM 2349 C C . GLU A 1 311 ? 10.341 40.757 -3.021 1.00 87.88 489 GLU A C 1
ATOM 2350 O O . GLU A 1 311 ? 10.610 41.896 -3.404 1.00 87.76 489 GLU A O 1
ATOM 2356 N N . SER A 1 312 ? 11.269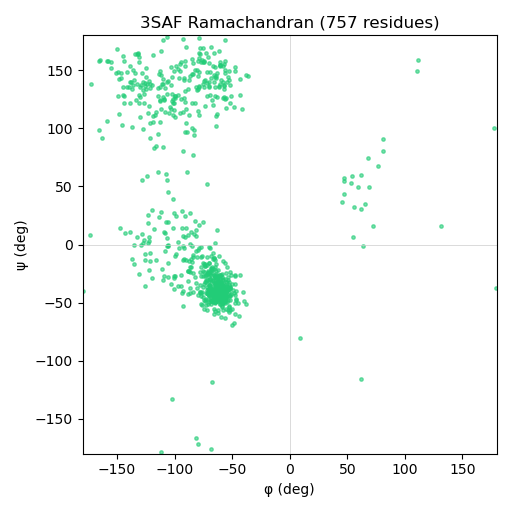 39.838 -2.761 1.00 89.55 490 SER A N 1
ATOM 2357 C CA . SER A 1 312 ? 12.698 40.116 -2.885 1.00 91.22 490 SER A CA 1
ATOM 2358 C C . SER A 1 312 ? 13.151 40.402 -4.317 1.00 92.90 490 SER A C 1
ATOM 2359 O O . SER A 1 312 ? 13.897 41.352 -4.549 1.00 93.54 490 SER A O 1
ATOM 2362 N N . TYR A 1 313 ? 12.704 39.588 -5.272 1.00 94.74 491 TYR A N 1
ATOM 2363 C CA . TYR A 1 313 ? 13.084 39.766 -6.674 1.00 95.89 491 TYR A CA 1
ATOM 2364 C C . TYR A 1 313 ? 12.604 41.085 -7.260 1.00 96.74 491 TYR A C 1
ATOM 2365 O O . TYR A 1 313 ? 12.645 41.284 -8.475 1.00 97.77 491 TYR A O 1
ATOM 2374 N N . LEU A 1 314 ? 12.145 41.981 -6.393 1.00 97.47 492 LEU A N 1
ATOM 2375 C CA . LEU A 1 314 ? 11.681 43.292 -6.816 1.00 99.50 492 LEU A CA 1
ATOM 2376 C C . LEU A 1 314 ? 12.350 44.390 -6.001 1.00 101.74 492 LEU A C 1
ATOM 2377 O O . LEU A 1 314 ? 11.964 45.555 -6.077 1.00 101.25 492 LEU A O 1
ATOM 2382 N N . GLU A 1 315 ? 13.350 44.010 -5.211 1.00 104.98 493 GLU A N 1
ATOM 2383 C CA . GLU A 1 315 ? 14.084 44.979 -4.409 1.00 107.89 493 GLU A CA 1
ATOM 2384 C C . GLU A 1 315 ? 14.830 45.904 -5.361 1.00 109.53 493 GLU A C 1
ATOM 2385 O O . GLU A 1 315 ? 14.603 47.112 -5.363 1.00 110.43 493 GLU A O 1
ATOM 2391 N N . LEU A 1 316 ? 15.711 45.334 -6.180 1.00 110.90 494 LEU A N 1
ATOM 2392 C CA . LEU A 1 316 ? 16.480 46.136 -7.125 1.00 113.00 494 LEU A CA 1
ATOM 2393 C C . LEU A 1 316 ? 15.575 46.751 -8.187 1.00 113.91 494 LEU A C 1
ATOM 2394 O O . LEU A 1 316 ? 15.999 47.644 -8.922 1.00 114.52 494 LEU A O 1
ATOM 2399 N N . TYR A 1 317 ? 14.330 46.282 -8.265 1.00 114.52 495 TYR A N 1
ATOM 2400 C CA . TYR A 1 317 ? 13.397 46.819 -9.250 1.00 115.68 495 TYR A CA 1
ATOM 2401 C C . TYR A 1 317 ? 12.549 47.959 -8.688 1.00 116.79 495 TYR A C 1
ATOM 2402 O O . TYR A 1 317 ? 12.479 49.039 -9.276 1.00 117.19 495 TYR A O 1
ATOM 2411 N N . ARG A 1 318 ? 11.896 47.714 -7.555 1.00 117.88 496 ARG A N 1
ATOM 2412 C CA . ARG A 1 318 ? 11.057 48.733 -6.929 1.00 118.51 496 ARG A CA 1
ATOM 2413 C C . ARG A 1 318 ? 11.914 49.915 -6.481 1.00 118.36 496 ARG A C 1
ATOM 2414 O O . ARG A 1 318 ? 11.400 51.005 -6.218 1.00 118.40 496 ARG A O 1
ATOM 2422 N N . LYS A 1 319 ? 13.224 49.687 -6.410 1.00 117.91 497 LYS A N 1
ATOM 2423 C CA . LYS A 1 319 ? 14.178 50.713 -5.996 1.00 117.33 497 LYS A CA 1
ATOM 2424 C C . LYS A 1 319 ? 14.995 51.249 -7.180 1.00 116.13 497 LYS A C 1
ATOM 2425 O O . LYS A 1 319 ? 16.230 51.221 -7.175 1.00 115.48 497 LYS A O 1
ATOM 2431 N N . GLN A 1 320 ? 14.279 51.730 -8.194 1.00 114.62 498 GLN A N 1
ATOM 2432 C CA . GLN A 1 320 ? 14.877 52.301 -9.396 1.00 113.36 498 GLN A CA 1
ATOM 2433 C C . GLN A 1 320 ? 13.764 52.755 -10.336 1.00 112.85 498 GLN A C 1
ATOM 2434 O O . GLN A 1 320 ? 13.865 53.808 -10.962 1.00 113.08 498 GLN A O 1
ATOM 2440 N N . LYS A 1 321 ? 12.706 51.951 -10.430 1.00 111.97 499 LYS A N 1
ATOM 2441 C CA . LYS A 1 321 ? 11.557 52.266 -11.277 1.00 111.08 499 LYS A CA 1
ATOM 2442 C C . LYS A 1 321 ? 10.503 51.164 -11.254 1.00 110.55 499 LYS A C 1
ATOM 2443 O O . LYS A 1 321 ? 10.632 50.146 -11.938 1.00 110.83 499 LYS A O 1
ATOM 2449 N N . LYS A 1 322 ? 9.455 51.385 -10.464 1.00 109.30 500 LYS A N 1
ATOM 2450 C CA . LYS A 1 322 ? 8.360 50.428 -10.329 1.00 107.21 500 LYS A CA 1
ATOM 2451 C C . LYS A 1 322 ? 7.272 50.673 -11.373 1.00 104.94 500 LYS A C 1
ATOM 2452 O O . LYS A 1 322 ? 6.132 50.986 -11.025 1.00 104.07 500 LYS A O 1
ATOM 2458 N N . HIS A 1 323 ? 7.626 50.535 -12.649 1.00 102.47 501 HIS A N 1
ATOM 2459 C CA . HIS A 1 323 ? 6.669 50.743 -13.734 1.00 99.39 501 HIS A CA 1
ATOM 2460 C C . HIS A 1 323 ? 5.599 49.652 -13.698 1.00 95.40 501 HIS A C 1
ATOM 2461 O O . HIS A 1 323 ? 4.604 49.726 -14.427 1.00 95.67 501 HIS A O 1
ATOM 2468 N N . LEU A 1 324 ? 5.794 48.658 -12.828 1.00 89.23 502 LEU A N 1
ATOM 2469 C CA . LEU A 1 324 ? 4.865 47.532 -12.709 1.00 82.99 502 LEU A CA 1
ATOM 2470 C C . LEU A 1 324 ? 3.449 47.862 -12.233 1.00 79.33 502 LEU A C 1
ATOM 2471 O O . LEU A 1 324 ? 3.209 48.055 -11.037 1.00 77.52 502 LEU A O 1
ATOM 2476 N N . ASN A 1 325 ? 2.514 47.911 -13.182 1.00 75.20 503 ASN A N 1
ATOM 2477 C CA . ASN A 1 325 ? 1.120 48.194 -12.869 1.00 71.27 503 ASN A CA 1
ATOM 2478 C C . ASN A 1 325 ? 0.434 46.938 -12.345 1.00 69.30 503 ASN A C 1
ATOM 2479 O O . ASN A 1 325 ? 1.086 45.926 -12.094 1.00 69.84 503 ASN A O 1
ATOM 2484 N N . THR A 1 326 ? -0.882 47.000 -12.182 1.00 66.35 504 THR A N 1
ATOM 2485 C CA . THR A 1 326 ? -1.635 45.865 -11.667 1.00 62.75 504 THR A CA 1
ATOM 2486 C C . THR A 1 326 ? -1.511 44.638 -12.556 1.00 59.15 504 THR A C 1
ATOM 2487 O O . THR A 1 326 ? -1.271 43.535 -12.075 1.00 57.09 504 THR A O 1
ATOM 2491 N N . GLN A 1 327 ? -1.678 44.840 -13.856 1.00 56.68 505 GLN A N 1
ATOM 2492 C CA . GLN A 1 327 ? -1.598 43.750 -14.812 1.00 55.79 505 GLN A CA 1
ATOM 2493 C C . GLN A 1 327 ? -0.212 43.118 -14.865 1.00 54.44 505 GLN A C 1
ATOM 2494 O O . GLN A 1 327 ? -0.083 41.893 -14.906 1.00 54.84 505 GLN A O 1
ATOM 2500 N N . GLN A 1 328 ? 0.819 43.956 -14.870 1.00 52.83 506 GLN A N 1
ATOM 2501 C CA . GLN A 1 328 ? 2.201 43.486 -14.925 1.00 51.34 506 GLN A CA 1
ATOM 2502 C C . GLN A 1 328 ? 2.627 42.784 -13.631 1.00 50.23 506 GLN A C 1
ATOM 2503 O O . GLN A 1 328 ? 3.257 41.721 -13.672 1.00 47.70 506 GLN A O 1
ATOM 2509 N N . LEU A 1 329 ? 2.291 43.376 -12.485 1.00 49.08 507 LEU A N 1
ATOM 2510 C CA . LEU A 1 329 ? 2.658 42.771 -11.216 1.00 48.30 507 LEU A CA 1
ATOM 2511 C C . LEU A 1 329 ? 1.974 41.426 -11.084 1.00 48.69 507 LEU A C 1
ATOM 2512 O O . LEU A 1 329 ? 2.571 40.469 -10.600 1.00 49.01 507 LEU A O 1
ATOM 2517 N N . THR A 1 330 ? 0.719 41.352 -11.519 1.00 49.51 508 THR A N 1
ATOM 2518 C CA . THR A 1 330 ? -0.032 40.101 -11.446 1.00 48.60 508 THR A CA 1
ATOM 2519 C C . THR A 1 330 ? 0.640 39.041 -12.308 1.00 48.24 508 THR A C 1
ATOM 2520 O O . THR A 1 330 ? 0.778 37.894 -11.890 1.00 49.76 508 THR A O 1
ATOM 2524 N N . ALA A 1 331 ? 1.061 39.422 -13.509 1.00 47.50 509 ALA A N 1
ATOM 2525 C CA . ALA A 1 331 ? 1.725 38.480 -14.398 1.00 46.93 509 ALA A CA 1
ATOM 2526 C C . ALA A 1 331 ? 2.985 37.950 -13.713 1.00 47.34 509 ALA A C 1
ATOM 2527 O O . ALA A 1 331 ? 3.273 36.748 -13.750 1.00 46.14 509 ALA A O 1
ATOM 2529 N N . PHE A 1 332 ? 3.727 38.848 -13.072 1.00 45.89 510 PHE A N 1
ATOM 2530 C CA . PHE A 1 332 ? 4.944 38.447 -12.384 1.00 46.39 510 PHE A CA 1
ATOM 2531 C C . PHE A 1 332 ? 4.654 37.459 -11.233 1.00 47.84 510 PHE A C 1
ATOM 2532 O O . PHE A 1 332 ? 5.391 36.481 -11.052 1.00 46.04 510 PHE A O 1
ATOM 2540 N N . GLN A 1 333 ? 3.592 37.718 -10.461 1.00 47.67 511 GLN A N 1
ATOM 2541 C CA . GLN A 1 333 ? 3.217 36.848 -9.344 1.00 49.69 511 GLN A CA 1
ATOM 2542 C C . GLN A 1 333 ? 2.917 35.447 -9.869 1.00 48.80 511 GLN A C 1
ATOM 2543 O O . GLN A 1 333 ? 3.454 34.458 -9.368 1.00 49.17 511 GLN A O 1
ATOM 2549 N N . LEU A 1 334 ? 2.060 35.371 -10.885 1.00 47.22 512 LEU A N 1
ATOM 2550 C CA . LEU A 1 334 ? 1.683 34.088 -11.469 1.00 46.27 512 LEU A CA 1
ATOM 2551 C C . LEU A 1 334 ? 2.864 33.351 -12.057 1.00 44.26 512 LEU A C 1
ATOM 2552 O O . LEU A 1 334 ? 2.981 32.146 -11.884 1.00 43.68 512 LEU A O 1
ATOM 2557 N N . LEU A 1 335 ? 3.730 34.076 -12.761 1.00 44.25 513 LEU A N 1
ATOM 2558 C CA . LEU A 1 335 ? 4.922 33.489 -13.365 1.00 42.88 513 LEU A CA 1
ATOM 2559 C C . LEU A 1 335 ? 5.889 33.020 -12.281 1.00 42.08 513 LEU A C 1
ATOM 2560 O O . LEU A 1 335 ? 6.437 31.928 -12.363 1.00 42.24 513 LEU A O 1
ATOM 2565 N N . PHE A 1 336 ? 6.092 33.844 -11.262 1.00 41.91 514 PHE A N 1
ATOM 2566 C CA . PHE A 1 336 ? 6.975 33.480 -10.164 1.00 42.25 514 PHE A CA 1
ATOM 2567 C C . PHE A 1 336 ? 6.510 32.163 -9.562 1.00 42.06 514 PHE A C 1
ATOM 2568 O O . PHE A 1 336 ? 7.315 31.274 -9.291 1.00 42.55 514 PHE A O 1
ATOM 2576 N N . ALA A 1 337 ? 5.201 32.049 -9.350 1.00 42.32 515 ALA A N 1
ATOM 2577 C CA . ALA A 1 337 ? 4.612 30.838 -8.774 1.00 42.12 515 ALA A CA 1
ATOM 2578 C C . ALA A 1 337 ? 4.743 29.641 -9.715 1.00 40.97 515 ALA A C 1
ATOM 2579 O O . ALA A 1 337 ? 5.028 28.523 -9.269 1.00 40.47 515 ALA A O 1
ATOM 2581 N N . TRP A 1 338 ? 4.528 29.879 -11.009 1.00 40.00 516 TRP A N 1
ATOM 2582 C CA . TRP A 1 338 ? 4.644 28.829 -12.016 1.00 40.57 516 TRP A CA 1
ATOM 2583 C C . TRP A 1 338 ? 6.066 28.268 -12.008 1.00 40.94 516 TRP A C 1
ATOM 2584 O O . TRP A 1 338 ? 6.277 27.053 -12.077 1.00 39.05 516 TRP A O 1
ATOM 2595 N N . ARG A 1 339 ? 7.046 29.163 -11.925 1.00 42.40 517 ARG A N 1
ATOM 2596 C CA . ARG A 1 339 ? 8.434 28.738 -11.923 1.00 42.76 517 ARG A CA 1
ATOM 2597 C C . ARG A 1 339 ? 8.761 27.919 -10.684 1.00 43.72 517 ARG A C 1
ATOM 2598 O O . ARG A 1 339 ? 9.395 26.864 -10.785 1.00 43.82 517 ARG A O 1
ATOM 2606 N N . ASP A 1 340 ? 8.323 28.395 -9.520 1.00 43.53 518 ASP A N 1
ATOM 2607 C CA . ASP A 1 340 ? 8.596 27.689 -8.278 1.00 45.14 518 ASP A CA 1
ATOM 2608 C C . ASP A 1 340 ? 8.029 26.272 -8.310 1.00 45.60 518 ASP A C 1
ATOM 2609 O O . ASP A 1 340 ? 8.714 25.310 -7.957 1.00 45.89 518 ASP A O 1
ATOM 2614 N N . LYS A 1 341 ? 6.783 26.136 -8.741 1.00 47.25 519 LYS A N 1
ATOM 2615 C CA . LYS A 1 341 ? 6.156 24.822 -8.796 1.00 50.22 519 LYS A CA 1
ATOM 2616 C C . LYS A 1 341 ? 6.833 23.912 -9.824 1.00 49.00 519 LYS A C 1
ATOM 2617 O O . LYS A 1 341 ? 7.085 22.741 -9.547 1.00 48.87 519 LYS A O 1
ATOM 2623 N N . THR A 1 342 ? 7.140 24.451 -11.000 1.00 46.84 520 THR A N 1
ATOM 2624 C CA . THR A 1 342 ? 7.801 23.669 -12.039 1.00 45.74 520 THR A CA 1
ATOM 2625 C C . THR A 1 342 ? 9.190 23.236 -11.578 1.00 45.80 520 THR A C 1
ATOM 2626 O O . THR A 1 342 ? 9.572 22.069 -11.708 1.00 47.66 520 THR A O 1
ATOM 2630 N N . ALA A 1 343 ? 9.948 24.188 -11.051 1.00 43.54 521 ALA A N 1
ATOM 2631 C CA . ALA A 1 343 ? 11.290 23.907 -10.577 1.00 42.97 521 ALA A CA 1
ATOM 2632 C C . ALA A 1 343 ? 11.294 22.791 -9.536 1.00 42.50 521 ALA A C 1
ATOM 2633 O O . ALA A 1 343 ? 12.100 21.866 -9.618 1.00 40.81 521 ALA A O 1
ATOM 2635 N N . ARG A 1 344 ? 10.395 22.878 -8.556 1.00 44.01 522 ARG A N 1
ATOM 2636 C CA . ARG A 1 344 ? 10.323 21.865 -7.499 1.00 44.72 522 ARG A CA 1
ATOM 2637 C C . ARG A 1 344 ? 9.894 20.516 -8.068 1.00 44.75 522 ARG A C 1
ATOM 2638 O O . ARG A 1 344 ? 10.530 19.493 -7.809 1.00 42.93 522 ARG A O 1
ATOM 2646 N N . ARG A 1 345 ? 8.830 20.524 -8.863 1.00 46.08 523 ARG A N 1
ATOM 2647 C CA . ARG A 1 345 ? 8.329 19.302 -9.481 1.00 47.37 523 ARG A CA 1
ATOM 2648 C C . ARG A 1 345 ? 9.393 18.634 -10.352 1.00 48.54 523 ARG A C 1
ATOM 2649 O O . ARG A 1 345 ? 9.706 17.453 -10.164 1.00 49.43 523 ARG A O 1
ATOM 2657 N N . GLU A 1 346 ? 9.961 19.396 -11.285 1.00 48.21 524 GLU A N 1
ATOM 2658 C CA . GLU A 1 346 ? 10.977 18.878 -12.195 1.00 48.51 524 GLU A CA 1
ATOM 2659 C C . GLU A 1 346 ? 12.382 18.767 -11.601 1.00 48.23 524 GLU A C 1
ATOM 2660 O O . GLU A 1 346 ? 13.290 18.282 -12.267 1.00 48.39 524 GLU A O 1
ATOM 2666 N N . ASP A 1 347 ? 12.559 19.208 -10.357 1.00 48.47 525 ASP A N 1
ATOM 2667 C CA . ASP A 1 347 ? 13.867 19.183 -9.683 1.00 49.16 525 ASP A CA 1
ATOM 2668 C C . ASP A 1 347 ? 14.923 19.885 -10.530 1.00 48.03 525 ASP A C 1
ATOM 2669 O O . ASP A 1 347 ? 15.930 19.295 -10.905 1.00 48.46 525 ASP A O 1
ATOM 2674 N N . GLU A 1 348 ? 14.684 21.159 -10.815 1.00 47.34 526 GLU A N 1
ATOM 2675 C CA . GLU A 1 348 ? 15.595 21.967 -11.617 1.00 46.83 526 GLU A CA 1
ATOM 2676 C C . GLU A 1 348 ? 15.826 23.278 -10.882 1.00 46.00 526 GLU A C 1
ATOM 2677 O O . GLU A 1 348 ? 15.078 23.613 -9.961 1.00 43.26 526 GLU A O 1
ATOM 2683 N N . SER A 1 349 ? 16.860 24.017 -11.274 1.00 44.70 527 SER A N 1
ATOM 2684 C CA . SER A 1 349 ? 17.129 25.295 -10.627 1.00 45.35 527 SER A CA 1
ATOM 2685 C C . SER A 1 349 ? 16.261 26.359 -11.292 1.00 46.03 527 SER A C 1
ATOM 2686 O O . SER A 1 349 ? 15.829 26.190 -12.436 1.00 45.94 527 SER A O 1
ATOM 2689 N N . TYR A 1 350 ? 15.997 27.442 -10.568 1.00 45.30 528 TYR A N 1
ATOM 2690 C CA . TYR A 1 350 ? 15.189 28.539 -11.089 1.00 45.73 528 TYR A CA 1
ATOM 2691 C C . TYR A 1 350 ? 15.722 29.034 -12.435 1.00 45.59 528 TYR A C 1
ATOM 2692 O O . TYR A 1 350 ? 14.952 29.335 -13.350 1.00 44.47 528 TYR A O 1
ATOM 2701 N N . GLY A 1 351 ? 17.043 29.122 -12.542 1.00 45.81 529 GLY A N 1
ATOM 2702 C CA . GLY A 1 351 ? 17.665 29.595 -13.766 1.00 47.47 529 GLY A CA 1
ATOM 2703 C C . GLY A 1 351 ? 17.401 28.712 -14.968 1.00 49.76 529 GLY A C 1
ATOM 2704 O O . GLY A 1 351 ? 17.240 29.213 -16.084 1.00 50.44 529 GLY A O 1
ATOM 2705 N N . TYR A 1 352 ? 17.360 27.399 -14.764 1.00 48.38 530 TYR A N 1
ATOM 2706 C CA . TYR A 1 352 ? 17.102 26.518 -15.884 1.00 50.54 530 TYR A CA 1
ATOM 2707 C C . TYR A 1 352 ? 15.664 26.682 -16.358 1.00 51.59 530 TYR A C 1
ATOM 2708 O O . TYR A 1 352 ? 15.394 26.728 -17.561 1.00 52.50 530 TYR A O 1
ATOM 2717 N N . VAL A 1 353 ? 14.743 26.765 -15.405 1.00 51.06 531 VAL A N 1
ATOM 2718 C CA . VAL A 1 353 ? 13.332 26.911 -15.722 1.00 50.50 531 VAL A CA 1
ATOM 2719 C C . VAL A 1 353 ? 13.006 28.240 -16.407 1.00 51.28 531 VAL A C 1
ATOM 2720 O O . VAL A 1 353 ? 12.431 28.254 -17.496 1.00 52.31 531 VAL A O 1
ATOM 2724 N N . LEU A 1 354 ? 13.371 29.354 -15.778 1.00 50.55 532 LEU A N 1
ATOM 2725 C CA . LEU A 1 354 ? 13.097 30.667 -16.355 1.00 50.80 532 LEU A CA 1
ATOM 2726 C C . LEU A 1 354 ? 13.918 31.714 -15.614 1.00 51.58 532 LEU A C 1
ATOM 2727 O O . LEU A 1 354 ? 13.520 32.161 -14.541 1.00 52.64 532 LEU A O 1
ATOM 2732 N N . PRO A 1 355 ? 15.072 32.128 -16.170 1.00 52.26 533 PRO A N 1
ATOM 2733 C CA . PRO A 1 355 ? 15.836 33.135 -15.425 1.00 50.73 533 PRO A CA 1
ATOM 2734 C C . PRO A 1 355 ? 15.013 34.395 -15.164 1.00 50.15 533 PRO A C 1
ATOM 2735 O O . PRO A 1 355 ? 14.058 34.683 -15.886 1.00 49.07 533 PRO A O 1
ATOM 2739 N N . ASN A 1 356 ? 15.384 35.125 -14.117 1.00 50.24 534 ASN A N 1
ATOM 2740 C CA . ASN A 1 356 ? 14.690 36.340 -13.721 1.00 50.48 534 ASN A CA 1
ATOM 2741 C C . ASN A 1 356 ? 14.475 37.390 -14.798 1.00 51.65 534 ASN A C 1
ATOM 2742 O O . ASN A 1 356 ? 13.340 37.789 -15.047 1.00 52.13 534 ASN A O 1
ATOM 2747 N N . HIS A 1 357 ? 15.548 37.851 -15.435 1.00 52.23 535 HIS A N 1
ATOM 2748 C CA . HIS A 1 357 ? 15.385 38.889 -16.439 1.00 52.76 535 HIS A CA 1
ATOM 2749 C C . HIS A 1 357 ? 14.312 38.544 -17.456 1.00 53.39 535 HIS A C 1
ATOM 2750 O O . HIS A 1 357 ? 13.594 39.426 -17.926 1.00 55.05 535 HIS A O 1
ATOM 2757 N N . MET A 1 358 ? 14.172 37.266 -17.782 1.00 53.02 536 MET A N 1
ATOM 2758 C CA . MET A 1 358 ? 13.151 36.871 -18.742 1.00 54.55 536 MET A CA 1
ATOM 2759 C C . MET A 1 358 ? 11.753 36.905 -18.110 1.00 54.80 536 MET A C 1
ATOM 2760 O O . MET A 1 358 ? 10.798 37.419 -18.702 1.00 52.78 536 MET A O 1
ATOM 2765 N N . MET A 1 359 ? 11.640 36.367 -16.901 1.00 54.69 537 MET A N 1
ATOM 2766 C CA . MET A 1 359 ? 10.363 36.372 -16.205 1.00 54.90 537 MET A CA 1
ATOM 2767 C C . MET A 1 359 ? 9.894 37.817 -16.074 1.00 53.66 537 MET A C 1
ATOM 2768 O O . MET A 1 359 ? 8.720 38.120 -16.265 1.00 53.28 537 MET A O 1
ATOM 2773 N N . LEU A 1 360 ? 10.828 38.706 -15.760 1.00 53.51 538 LEU A N 1
ATOM 2774 C CA . LEU A 1 360 ? 10.509 40.115 -15.598 1.00 55.73 538 LEU A CA 1
ATOM 2775 C C . LEU A 1 360 ? 10.119 40.763 -16.920 1.00 56.84 538 LEU A C 1
ATOM 2776 O O . LEU A 1 360 ? 9.214 41.589 -16.965 1.00 56.25 538 LEU A O 1
ATOM 2781 N N . LYS A 1 361 ? 10.791 40.390 -18.002 1.00 57.67 539 LYS A N 1
ATOM 2782 C CA . LYS A 1 361 ? 10.462 40.972 -19.290 1.00 57.56 539 LYS A CA 1
ATOM 2783 C C . LYS A 1 361 ? 9.075 40.509 -19.714 1.00 56.67 539 LYS A C 1
ATOM 2784 O O . LYS A 1 361 ? 8.241 41.325 -20.097 1.00 58.04 539 LYS A O 1
ATOM 2790 N N . ILE A 1 362 ? 8.822 39.205 -19.636 1.00 55.36 540 ILE A N 1
ATOM 2791 C CA . ILE A 1 362 ? 7.517 38.666 -20.012 1.00 54.19 540 ILE A CA 1
ATOM 2792 C C . ILE A 1 362 ? 6.397 39.376 -19.255 1.00 55.36 540 ILE A C 1
ATOM 2793 O O . ILE A 1 362 ? 5.332 39.632 -19.808 1.00 55.26 540 ILE A O 1
ATOM 2798 N N . ALA A 1 363 ? 6.639 39.685 -17.986 1.00 55.14 541 ALA A N 1
ATOM 2799 C CA . ALA A 1 363 ? 5.641 40.369 -17.177 1.00 57.28 541 ALA A CA 1
ATOM 2800 C C . ALA A 1 363 ? 5.452 41.805 -17.669 1.00 59.74 541 ALA A C 1
ATOM 2801 O O . ALA A 1 363 ? 4.360 42.366 -17.567 1.00 61.67 541 ALA A O 1
ATOM 2803 N N . GLU A 1 364 ? 6.518 42.399 -18.199 1.00 60.33 542 GLU A N 1
ATOM 2804 C CA . GLU A 1 364 ? 6.446 43.762 -18.701 1.00 61.52 542 GLU A CA 1
ATOM 2805 C C . GLU A 1 364 ? 5.646 43.831 -19.991 1.00 62.26 542 GLU A C 1
ATOM 2806 O O . GLU A 1 364 ? 4.662 44.557 -20.075 1.00 61.76 542 GLU A O 1
ATOM 2812 N N . GLU A 1 365 ? 6.066 43.062 -20.989 1.00 64.58 543 GLU A N 1
ATOM 2813 C CA . GLU A 1 365 ? 5.403 43.054 -22.288 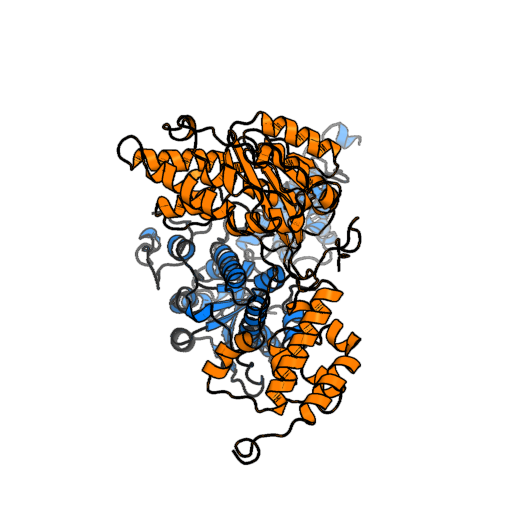1.00 67.46 543 GLU A CA 1
ATOM 2814 C C . GLU A 1 365 ? 3.964 42.513 -22.320 1.00 67.97 543 GLU A C 1
ATOM 2815 O O . GLU A 1 365 ? 3.163 42.932 -23.163 1.00 68.91 543 GLU A O 1
ATOM 2821 N N . LEU A 1 366 ? 3.622 41.599 -21.415 1.00 67.58 544 LEU A N 1
ATOM 2822 C CA . LEU A 1 366 ? 2.274 41.030 -21.404 1.00 66.09 544 LEU A CA 1
ATOM 2823 C C . LEU A 1 366 ? 1.863 40.610 -22.814 1.00 66.60 544 LEU A C 1
ATOM 2824 O O . LEU A 1 366 ? 0.850 41.068 -23.338 1.00 66.29 544 LEU A O 1
ATOM 2829 N N . PRO A 1 367 ? 2.652 39.727 -23.445 1.00 67.67 545 PRO A N 1
ATOM 2830 C CA . PRO A 1 367 ? 2.377 39.241 -24.797 1.00 68.87 545 PRO A CA 1
ATOM 2831 C C . PRO A 1 367 ? 1.019 38.580 -24.893 1.00 70.97 545 PRO A C 1
ATOM 2832 O O . PRO A 1 367 ? 0.712 37.652 -24.146 1.00 72.20 545 PRO A O 1
ATOM 2836 N N . LYS A 1 368 ? 0.216 39.058 -25.833 1.00 72.92 546 LYS A N 1
ATOM 2837 C CA . LYS A 1 368 ? -1.126 38.537 -26.045 1.00 73.88 546 LYS A CA 1
ATOM 2838 C C . LYS A 1 368 ? -1.117 37.088 -26.547 1.00 73.33 546 LYS A C 1
ATOM 2839 O O . LYS A 1 368 ? -1.908 36.269 -26.090 1.00 72.29 546 LYS A O 1
ATOM 2845 N N . GLU A 1 369 ? -0.221 36.774 -27.479 1.00 74.28 547 GLU A N 1
ATOM 2846 C CA . GLU A 1 369 ? -0.126 35.418 -28.034 1.00 75.47 547 GLU A CA 1
ATOM 2847 C C . GLU A 1 369 ? 0.992 34.616 -27.379 1.00 74.50 547 GLU A C 1
ATOM 2848 O O . GLU A 1 369 ? 1.965 35.187 -26.891 1.00 75.25 547 GLU A O 1
ATOM 2854 N N . PRO A 1 370 ? 0.870 33.279 -27.367 1.00 73.11 548 PRO A N 1
ATOM 2855 C CA . PRO A 1 370 ? 1.905 32.437 -26.762 1.00 73.10 548 PRO A CA 1
ATOM 2856 C C . PRO A 1 370 ? 3.283 32.607 -27.409 1.00 73.02 548 PRO A C 1
ATOM 2857 O O . PRO A 1 370 ? 4.300 32.625 -26.711 1.00 73.19 548 PRO A O 1
ATOM 2861 N N . GLN A 1 371 ? 3.322 32.738 -28.732 1.00 73.12 549 GLN A N 1
ATOM 2862 C CA . GLN A 1 371 ? 4.596 32.925 -29.422 1.00 72.92 549 GLN A CA 1
ATOM 2863 C C . GLN A 1 371 ? 5.239 34.225 -28.961 1.00 71.06 549 GLN A C 1
ATOM 2864 O O . GLN A 1 371 ? 6.450 34.406 -29.081 1.00 70.91 549 GLN A O 1
ATOM 2870 N N . GLY A 1 372 ? 4.419 35.127 -28.432 1.00 68.98 550 GLY A N 1
ATOM 2871 C CA . GLY A 1 372 ? 4.931 36.394 -27.941 1.00 68.73 550 GLY A CA 1
ATOM 2872 C C . GLY A 1 372 ? 5.760 36.217 -26.677 1.00 68.79 550 GLY A C 1
ATOM 2873 O O . GLY A 1 372 ? 6.697 36.979 -26.427 1.00 68.34 550 GLY A O 1
ATOM 2874 N N . ILE A 1 373 ? 5.409 35.215 -25.872 1.00 68.66 551 ILE A N 1
ATOM 2875 C CA . ILE A 1 373 ? 6.139 34.931 -24.641 1.00 68.04 551 ILE A CA 1
ATOM 2876 C C . ILE A 1 373 ? 7.520 34.432 -25.030 1.00 68.24 551 ILE A C 1
ATOM 2877 O O . ILE A 1 373 ? 8.527 34.811 -24.428 1.00 69.43 551 ILE A O 1
ATOM 2882 N N . ILE A 1 374 ? 7.561 33.593 -26.058 1.00 67.98 552 ILE A N 1
ATOM 2883 C CA . ILE A 1 374 ? 8.815 33.043 -26.550 1.00 67.21 552 ILE A CA 1
ATOM 2884 C C . ILE A 1 374 ? 9.755 34.135 -27.053 1.00 67.89 552 ILE A C 1
ATOM 2885 O O . ILE A 1 374 ? 10.964 34.079 -26.834 1.00 68.33 552 ILE A O 1
ATOM 2890 N N . ALA A 1 375 ? 9.193 35.134 -27.722 1.00 68.73 553 ALA A N 1
ATOM 2891 C CA . ALA A 1 375 ? 9.982 36.233 -28.264 1.00 69.52 553 ALA A CA 1
ATOM 2892 C C . ALA A 1 375 ? 10.766 36.960 -27.189 1.00 71.32 553 ALA A C 1
ATOM 2893 O O . ALA A 1 375 ? 11.678 37.732 -27.498 1.00 72.12 553 ALA A O 1
ATOM 2895 N N . CYS A 1 376 ? 10.412 36.717 -25.930 1.00 72.27 554 CYS A N 1
ATOM 2896 C CA . CYS A 1 376 ? 11.090 37.365 -24.811 1.00 73.34 554 CYS A CA 1
ATOM 2897 C C . CYS A 1 376 ? 12.247 36.533 -24.270 1.00 73.57 554 CYS A C 1
ATOM 2898 O O . CYS A 1 376 ? 13.083 37.026 -23.510 1.00 73.46 554 CYS A O 1
ATOM 2901 N N . CYS A 1 377 ? 12.299 35.271 -24.674 1.00 74.29 555 CYS A N 1
ATOM 2902 C CA . CYS A 1 377 ? 13.335 34.364 -24.199 1.00 75.75 555 CYS A CA 1
ATOM 2903 C C . CYS A 1 377 ? 14.490 34.172 -25.187 1.00 76.71 555 CYS A C 1
ATOM 2904 O O . CYS A 1 377 ? 14.328 33.535 -26.234 1.00 77.59 555 CYS A O 1
ATOM 2907 N N . ASN A 1 378 ? 15.659 34.714 -24.836 1.00 76.76 556 ASN A N 1
ATOM 2908 C CA . ASN A 1 378 ? 16.851 34.617 -25.680 1.00 75.79 556 ASN A CA 1
ATOM 2909 C C . ASN A 1 378 ? 18.013 33.926 -24.954 1.00 73.81 556 ASN A C 1
ATOM 2910 O O . ASN A 1 378 ? 18.802 34.580 -24.270 1.00 73.56 556 ASN A O 1
ATOM 2915 N N . PRO A 1 379 ? 18.137 32.593 -25.099 1.00 72.47 557 PRO A N 1
ATOM 2916 C CA . PRO A 1 379 ? 17.288 31.685 -25.879 1.00 71.13 557 PRO A CA 1
ATOM 2917 C C . PRO A 1 379 ? 16.024 31.292 -25.125 1.00 69.82 557 PRO A C 1
ATOM 2918 O O . PRO A 1 379 ? 15.688 31.883 -24.099 1.00 68.82 557 PRO A O 1
ATOM 2922 N N . VAL A 1 380 ? 15.342 30.271 -25.630 1.00 68.44 558 VAL A N 1
ATOM 2923 C CA . VAL A 1 380 ? 14.109 29.797 -25.018 1.00 67.51 558 VAL A CA 1
ATOM 2924 C C . VAL A 1 380 ? 14.329 28.538 -24.188 1.00 66.49 558 VAL A C 1
ATOM 2925 O O . VAL A 1 380 ? 14.609 27.468 -24.729 1.00 68.21 558 VAL A O 1
ATOM 2929 N N . PRO A 1 381 ? 14.193 28.648 -22.857 1.00 64.94 559 PRO A N 1
ATOM 2930 C CA . PRO A 1 381 ? 14.387 27.491 -21.976 1.00 63.61 559 PRO A CA 1
ATOM 2931 C C . PRO A 1 381 ? 13.366 26.399 -22.255 1.00 62.56 559 PRO A C 1
ATOM 2932 O O . PRO A 1 381 ? 12.161 26.647 -22.266 1.00 62.79 559 PRO A O 1
ATOM 2936 N N . PRO A 1 382 ? 13.841 25.168 -22.483 1.00 61.64 560 PRO A N 1
ATOM 2937 C CA . PRO A 1 382 ? 12.985 24.013 -22.773 1.00 61.19 560 PRO A CA 1
ATOM 2938 C C . PRO A 1 382 ? 11.687 23.860 -21.972 1.00 60.61 560 PRO A C 1
ATOM 2939 O O . PRO A 1 382 ? 10.655 23.503 -22.541 1.00 61.45 560 PRO A O 1
ATOM 2943 N N . LEU A 1 383 ? 11.718 24.124 -20.670 1.00 60.15 561 LEU A N 1
ATOM 2944 C CA . LEU A 1 383 ? 10.499 23.994 -19.869 1.00 59.19 561 LEU A CA 1
ATOM 2945 C C . LEU A 1 383 ? 9.491 25.107 -20.191 1.00 59.74 561 LEU A C 1
ATOM 2946 O O . LEU A 1 383 ? 8.281 24.944 -20.006 1.00 58.43 561 LEU A O 1
ATOM 2951 N N . VAL A 1 384 ? 9.987 26.234 -20.687 1.00 60.52 562 VAL A N 1
ATOM 2952 C CA . VAL A 1 384 ? 9.109 27.339 -21.037 1.00 61.87 562 VAL A CA 1
ATOM 2953 C C . VAL A 1 384 ? 8.426 27.064 -22.368 1.00 63.43 562 VAL A C 1
ATOM 2954 O O . VAL A 1 384 ? 7.365 27.606 -22.657 1.00 64.78 562 VAL A O 1
ATOM 2958 N N . ARG A 1 385 ? 9.041 26.221 -23.183 1.00 65.46 563 ARG A N 1
ATOM 2959 C CA . ARG A 1 385 ? 8.467 25.868 -24.469 1.00 67.65 563 ARG A CA 1
ATOM 2960 C C . ARG A 1 385 ? 7.516 24.695 -24.236 1.00 68.68 563 ARG A C 1
ATOM 2961 O O . ARG A 1 385 ? 6.438 24.614 -24.837 1.00 68.20 563 ARG A O 1
ATOM 2969 N N . GLN A 1 386 ? 7.914 23.802 -23.335 1.00 68.35 564 GLN A N 1
ATOM 2970 C CA . GLN A 1 386 ? 7.108 22.640 -23.008 1.00 68.95 564 GLN A CA 1
ATOM 2971 C C . GLN A 1 386 ? 5.808 23.037 -22.302 1.00 68.27 564 GLN A C 1
ATOM 2972 O O . GLN A 1 386 ? 4.789 22.363 -22.445 1.00 68.82 564 GLN A O 1
ATOM 2978 N N . GLN A 1 387 ? 5.836 24.131 -21.547 1.00 66.34 565 GLN A N 1
ATOM 2979 C CA . GLN A 1 387 ? 4.651 24.568 -20.814 1.00 64.67 565 GLN A CA 1
ATOM 2980 C C . GLN A 1 387 ? 4.100 25.877 -21.328 1.00 63.75 565 GLN A C 1
ATOM 2981 O O . GLN A 1 387 ? 3.401 26.572 -20.597 1.00 63.65 565 GLN A O 1
ATOM 2987 N N . ILE A 1 388 ? 4.388 26.213 -22.579 1.00 62.49 566 ILE A N 1
ATOM 2988 C CA . ILE A 1 388 ? 3.940 27.490 -23.120 1.00 62.72 566 ILE A CA 1
ATOM 2989 C C . ILE A 1 388 ? 2.461 27.836 -23.007 1.00 63.15 566 ILE A C 1
ATOM 2990 O O . ILE A 1 388 ? 2.114 29.002 -22.813 1.00 62.99 566 ILE A O 1
ATOM 2995 N N . ASN A 1 389 ? 1.582 26.851 -23.143 1.00 63.94 567 ASN A N 1
ATOM 2996 C CA . ASN A 1 389 ? 0.160 27.143 -23.047 1.00 65.03 567 ASN A CA 1
ATOM 2997 C C . ASN A 1 389 ? -0.219 27.510 -21.606 1.00 65.30 567 ASN A C 1
ATOM 2998 O O . ASN A 1 389 ? -0.906 28.502 -21.368 1.00 65.79 567 ASN A O 1
ATOM 3003 N N . GLU A 1 390 ? 0.236 26.702 -20.653 1.00 65.31 568 GLU A N 1
ATOM 3004 C CA . GLU A 1 390 ? -0.029 26.930 -19.236 1.00 64.17 568 GLU A CA 1
ATOM 3005 C C . GLU A 1 390 ? 0.366 28.371 -18.868 1.00 62.91 568 GLU A C 1
ATOM 3006 O O . GLU A 1 390 ? -0.371 29.066 -18.164 1.00 63.06 568 GLU A O 1
ATOM 3012 N N . MET A 1 391 ? 1.525 28.808 -19.364 1.00 60.01 569 MET A N 1
ATOM 3013 C CA . MET A 1 391 ? 2.050 30.149 -19.106 1.00 57.64 569 MET A CA 1
ATOM 3014 C C . MET A 1 391 ? 1.173 31.193 -19.771 1.00 56.49 569 MET A C 1
ATOM 3015 O O . MET A 1 391 ? 0.878 32.248 -19.201 1.00 56.40 569 MET A O 1
ATOM 3020 N N . HIS A 1 392 ? 0.769 30.889 -20.992 1.00 55.82 570 HIS A N 1
ATOM 3021 C CA . HIS A 1 392 ? -0.082 31.771 -21.764 1.00 55.53 570 HIS A CA 1
ATOM 3022 C C . HIS A 1 392 ? -1.373 32.086 -20.983 1.00 53.86 570 HIS A C 1
ATOM 3023 O O . HIS A 1 392 ? -1.767 33.251 -20.852 1.00 53.17 570 HIS A O 1
ATOM 3030 N N . LEU A 1 393 ? -2.015 31.050 -20.454 1.00 51.01 571 LEU A N 1
ATOM 3031 C CA . LEU A 1 393 ? -3.240 31.228 -19.681 1.00 51.06 571 LEU A CA 1
ATOM 3032 C C . LEU A 1 393 ? -3.018 32.136 -18.466 1.00 50.77 571 LEU A C 1
ATOM 3033 O O . LEU A 1 393 ? -3.943 32.815 -18.005 1.00 49.87 571 LEU A O 1
ATOM 3038 N N . LEU A 1 394 ? -1.790 32.147 -17.952 1.00 49.81 572 LEU A N 1
ATOM 3039 C CA . LEU A 1 394 ? -1.461 32.971 -16.802 1.00 48.29 572 LEU A CA 1
ATOM 3040 C C . LEU A 1 394 ? -1.360 34.431 -17.206 1.00 48.68 572 LEU A C 1
ATOM 3041 O O . LEU A 1 394 ? -1.938 35.303 -16.555 1.00 47.96 572 LEU A O 1
ATOM 3046 N N . ILE A 1 395 ? -0.639 34.694 -18.291 1.00 50.09 573 ILE A N 1
ATOM 3047 C CA . ILE A 1 395 ? -0.464 36.055 -18.782 1.00 50.40 573 ILE A CA 1
ATOM 3048 C C . ILE A 1 395 ? -1.815 36.606 -19.202 1.00 50.28 573 ILE A C 1
ATOM 3049 O O . ILE A 1 395 ? -2.080 37.801 -19.093 1.00 49.88 573 ILE A O 1
ATOM 3054 N N . GLN A 1 396 ? -2.668 35.711 -19.678 1.00 51.17 574 GLN A N 1
ATOM 3055 C CA . GLN A 1 396 ? -4.013 36.068 -20.107 1.00 51.90 574 GLN A CA 1
ATOM 3056 C C . GLN A 1 396 ? -4.800 36.571 -18.884 1.00 50.99 574 GLN A C 1
ATOM 3057 O O . GLN A 1 396 ? -5.495 37.587 -18.964 1.00 50.18 574 GLN A O 1
ATOM 3063 N N . GLN A 1 397 ? -4.683 35.866 -17.757 1.00 49.31 575 GLN A N 1
ATOM 3064 C CA . GLN A 1 397 ? -5.366 36.275 -16.531 1.00 48.59 575 GLN A CA 1
ATOM 3065 C C . GLN A 1 397 ? -4.886 37.657 -16.158 1.00 49.32 575 GLN A C 1
ATOM 3066 O O . GLN A 1 397 ? -5.664 38.517 -15.747 1.00 49.00 575 GLN A O 1
ATOM 3072 N N . ALA A 1 398 ? -3.579 37.848 -16.281 1.00 49.47 576 ALA A N 1
ATOM 3073 C CA . ALA A 1 398 ? -2.962 39.117 -15.963 1.00 50.67 576 ALA A CA 1
ATOM 3074 C C . ALA A 1 398 ? -3.584 40.246 -16.774 1.00 51.72 576 ALA A C 1
ATOM 3075 O O . ALA A 1 398 ? -3.947 41.289 -16.225 1.00 49.66 576 ALA A O 1
ATOM 3077 N N . ARG A 1 399 ? -3.714 40.023 -18.079 1.00 54.09 577 ARG A N 1
ATOM 3078 C CA . ARG A 1 399 ? -4.267 41.025 -18.984 1.00 58.09 577 ARG A CA 1
ATOM 3079 C C . ARG A 1 399 ? -5.741 41.340 -18.731 1.00 58.85 577 ARG A C 1
ATOM 3080 O O . ARG A 1 399 ? -6.280 42.313 -19.275 1.00 59.67 577 ARG A O 1
ATOM 3088 N N . GLU A 1 400 ? -6.394 40.525 -17.909 1.00 57.91 578 GLU A N 1
ATOM 3089 C CA . GLU A 1 400 ? -7.798 40.751 -17.599 1.00 57.19 578 GLU A CA 1
ATOM 3090 C C . GLU A 1 400 ? -7.949 41.526 -16.299 1.00 56.29 578 GLU A C 1
ATOM 3091 O O . GLU A 1 400 ? -9.061 41.865 -15.898 1.00 56.56 578 GLU A O 1
ATOM 3097 N N . MET A 1 401 ? -6.833 41.804 -15.637 1.00 53.79 579 MET A N 1
ATOM 3098 C CA . MET A 1 401 ? -6.888 42.548 -14.390 1.00 54.09 579 MET A CA 1
ATOM 3099 C C . MET A 1 401 ? -7.240 44.015 -14.633 1.00 55.95 579 MET A C 1
ATOM 3100 O O . MET A 1 401 ? -6.763 44.650 -15.583 1.00 55.74 579 MET A O 1
ATOM 3105 N N . PRO A 1 402 ? -8.089 44.578 -13.768 1.00 56.46 580 PRO A N 1
ATOM 3106 C CA . PRO A 1 402 ? -8.486 45.977 -13.910 1.00 57.31 580 PRO A CA 1
ATOM 3107 C C . PRO A 1 402 ? -7.321 46.905 -13.589 1.00 58.77 580 PRO A C 1
ATOM 3108 O O . PRO A 1 402 ? -6.592 46.683 -12.620 1.00 59.32 580 PRO A O 1
ATOM 3112 N N . LEU A 1 403 ? -7.139 47.937 -14.406 1.00 60.67 581 LEU A N 1
ATOM 3113 C CA . LEU A 1 403 ? -6.072 48.906 -14.181 1.00 61.06 581 LEU A CA 1
ATOM 3114 C C . LEU A 1 403 ? -6.639 50.040 -13.342 1.00 61.95 581 LEU A C 1
ATOM 3115 O O . LEU A 1 403 ? -7.800 50.407 -13.503 1.00 60.47 581 LEU A O 1
ATOM 3120 N N . LEU A 1 404 ? -5.837 50.582 -12.432 1.00 64.64 582 LEU A N 1
ATOM 3121 C CA . LEU A 1 404 ? -6.291 51.698 -11.603 1.00 69.00 582 LEU A CA 1
ATOM 3122 C C . LEU A 1 404 ? -6.381 52.923 -12.514 1.00 73.02 582 LEU A C 1
ATOM 3123 O O . LEU A 1 404 ? -5.776 52.947 -13.589 1.00 74.09 582 LEU A O 1
ATOM 3128 N N . LYS A 1 405 ? -7.128 53.937 -12.087 1.00 76.57 583 LYS A N 1
ATOM 3129 C CA . LYS A 1 405 ? -7.287 55.161 -12.877 1.00 79.57 583 LYS A CA 1
ATOM 3130 C C . LYS A 1 405 ? -5.922 55.735 -13.261 1.00 80.13 583 LYS A C 1
ATOM 3131 O O . LYS A 1 405 ? -5.638 55.965 -14.440 1.00 79.76 583 LYS A O 1
ATOM 3137 N N . SER A 1 406 ? -5.080 55.940 -12.252 1.00 80.84 584 SER A N 1
ATOM 3138 C CA . SER A 1 406 ? -3.749 56.498 -12.440 1.00 81.96 584 SER A CA 1
ATOM 3139 C C . SER A 1 406 ? -2.814 55.608 -13.242 1.00 83.25 584 SER A C 1
ATOM 3140 O O . SER A 1 406 ? -1.651 55.953 -13.434 1.00 83.32 584 SER A O 1
ATOM 3143 N N . GLU A 1 407 ? -3.306 54.462 -13.699 1.00 85.47 585 GLU A N 1
ATOM 3144 C CA . GLU A 1 407 ? -2.467 53.556 -14.480 1.00 88.15 585 GLU A CA 1
ATOM 3145 C C . GLU A 1 407 ? -2.893 53.520 -15.946 1.00 89.92 585 GLU A C 1
ATOM 3146 O O . GLU A 1 407 ? -2.079 53.250 -16.829 1.00 90.45 585 GLU A O 1
ATOM 3152 N N . VAL A 1 408 ? -4.167 53.785 -16.205 1.00 91.84 586 VAL A N 1
ATOM 3153 C CA . VAL A 1 408 ? -4.661 53.778 -17.575 1.00 94.74 586 VAL A CA 1
ATOM 3154 C C . VAL A 1 408 ? -4.200 55.060 -18.245 1.00 97.05 586 VAL A C 1
ATOM 3155 O O . VAL A 1 408 ? -3.794 55.064 -19.411 1.00 96.79 586 VAL A O 1
ATOM 3159 N N . ALA A 1 409 ? -4.267 56.146 -17.483 1.00 99.85 587 ALA A N 1
ATOM 3160 C CA . ALA A 1 409 ? -3.876 57.464 -17.964 1.00 102.84 587 ALA A CA 1
ATOM 3161 C C . ALA A 1 409 ? -2.357 57.621 -17.996 1.00 104.17 587 ALA A C 1
ATOM 3162 O O . ALA A 1 409 ? -1.793 58.141 -18.969 1.00 104.35 587 ALA A O 1
ATOM 3164 N N . ALA A 1 410 ? -1.702 57.173 -16.928 1.00 105.32 588 ALA A N 1
ATOM 3165 C CA . ALA A 1 410 ? -0.249 57.262 -16.825 1.00 106.03 588 ALA A CA 1
ATOM 3166 C C . ALA A 1 410 ? 0.397 55.930 -17.201 1.00 106.31 588 ALA A C 1
ATOM 3167 O O . ALA A 1 410 ? 1.170 55.393 -16.375 1.00 106.67 588 ALA A O 1
ATOM 3169 N N . SER B 1 1 ? 47.531 45.826 2.545 1.00 112.54 179 SER B N 1
ATOM 3170 C CA . SER B 1 1 ? 48.746 46.288 3.277 1.00 112.51 179 SER B CA 1
ATOM 3171 C C . SER B 1 1 ? 48.506 47.669 3.884 1.00 112.22 179 SER B C 1
ATOM 3172 O O . SER B 1 1 ? 48.743 48.693 3.238 1.00 112.09 179 SER B O 1
ATOM 3175 N N . ILE B 1 2 ? 48.037 47.687 5.131 1.00 111.37 180 ILE B N 1
ATOM 3176 C CA . ILE B 1 2 ? 47.749 48.936 5.833 1.00 110.16 180 ILE B CA 1
ATOM 3177 C C . ILE B 1 2 ? 48.980 49.462 6.581 1.00 109.19 180 ILE B C 1
ATOM 3178 O O . ILE B 1 2 ? 49.676 48.706 7.266 1.00 108.64 180 ILE B O 1
ATOM 3183 N N . ILE B 1 3 ? 49.242 50.761 6.434 1.00 107.77 181 ILE B N 1
ATOM 3184 C CA . ILE B 1 3 ? 50.387 51.409 7.075 1.00 105.63 181 ILE B CA 1
ATOM 3185 C C . ILE B 1 3 ? 50.410 51.135 8.578 1.00 104.83 181 ILE B C 1
ATOM 3186 O O . ILE B 1 3 ? 49.361 50.970 9.208 1.00 104.15 181 ILE B O 1
ATOM 3191 N N . ARG B 1 4 ? 51.615 51.088 9.143 1.00 102.98 182 ARG B N 1
ATOM 3192 C CA . ARG B 1 4 ? 51.794 50.846 10.569 1.00 100.53 182 ARG B CA 1
ATOM 3193 C C . ARG B 1 4 ? 51.533 52.139 11.353 1.00 98.40 182 ARG B C 1
ATOM 3194 O O . ARG B 1 4 ? 52.015 53.212 10.982 1.00 98.03 182 ARG B O 1
ATOM 3202 N N . PRO B 1 5 ? 50.757 52.045 12.448 1.00 95.89 183 PRO B N 1
ATOM 3203 C CA . PRO B 1 5 ? 50.398 53.178 13.304 1.00 94.31 183 PRO B CA 1
ATOM 3204 C C . PRO B 1 5 ? 51.534 53.681 14.176 1.00 94.02 183 PRO B C 1
ATOM 3205 O O . PRO B 1 5 ? 51.559 54.845 14.563 1.00 93.15 183 PRO B O 1
ATOM 3209 N N . GLN B 1 6 ? 52.468 52.794 14.494 1.00 94.54 184 GLN B N 1
ATOM 3210 C CA . GLN B 1 6 ? 53.603 53.145 15.338 1.00 94.65 184 GLN B CA 1
ATOM 3211 C C . GLN B 1 6 ? 54.381 54.291 14.703 1.00 95.44 184 GLN B C 1
ATOM 3212 O O . GLN B 1 6 ? 54.839 55.209 15.387 1.00 95.06 184 GLN B O 1
ATOM 3218 N N . LEU B 1 7 ? 54.510 54.231 13.383 1.00 96.74 185 LEU B N 1
ATOM 3219 C CA . LEU B 1 7 ? 55.225 55.245 12.615 1.00 97.32 185 LEU B CA 1
ATOM 3220 C C . LEU B 1 7 ? 54.425 56.556 12.560 1.00 96.70 185 LEU B C 1
ATOM 3221 O O . LEU B 1 7 ? 54.192 57.107 11.481 1.00 96.40 185 LEU B O 1
ATOM 3226 N N . LYS B 1 8 ? 54.005 57.047 13.725 1.00 95.58 186 LYS B N 1
ATOM 3227 C CA . LYS B 1 8 ? 53.234 58.287 13.806 1.00 93.81 186 LYS B CA 1
ATOM 3228 C C . LYS B 1 8 ? 53.013 58.696 15.257 1.00 92.45 186 LYS B C 1
ATOM 3229 O O . LYS B 1 8 ? 52.250 59.619 15.533 1.00 91.99 186 LYS B O 1
ATOM 3235 N N . PHE B 1 9 ? 53.660 58.002 16.188 1.00 90.73 187 PHE B N 1
ATOM 3236 C CA . PHE B 1 9 ? 53.494 58.338 17.595 1.00 89.23 187 PHE B CA 1
ATOM 3237 C C . PHE B 1 9 ? 54.329 59.547 17.998 1.00 90.00 187 PHE B C 1
ATOM 3238 O O . PHE B 1 9 ? 55.404 59.792 17.444 1.00 89.12 187 PHE B O 1
ATOM 3246 N N . ARG B 1 10 ? 53.813 60.302 18.964 1.00 91.14 188 ARG B N 1
ATOM 3247 C CA . ARG B 1 10 ? 54.480 61.497 19.466 1.00 92.96 188 ARG B CA 1
ATOM 3248 C C . ARG B 1 10 ? 55.819 61.134 20.115 1.00 92.51 188 ARG B C 1
ATOM 3249 O O . ARG B 1 10 ? 56.776 61.906 20.060 1.00 92.97 188 ARG B O 1
ATOM 3257 N N . GLU B 1 11 ? 55.875 59.959 20.735 1.00 91.49 189 GLU B N 1
ATOM 3258 C CA . GLU B 1 11 ? 57.095 59.481 21.383 1.00 90.55 189 GLU B CA 1
ATOM 3259 C C . GLU B 1 11 ? 57.414 58.086 20.833 1.00 88.38 189 GLU B C 1
ATOM 3260 O O . GLU B 1 11 ? 56.590 57.173 20.939 1.00 88.86 189 GLU B O 1
ATOM 3266 N N . LYS B 1 12 ? 58.592 57.916 20.239 1.00 84.91 190 LYS B N 1
ATOM 3267 C CA . LYS B 1 12 ? 58.967 56.611 19.698 1.00 81.71 190 LYS B CA 1
ATOM 3268 C C . LYS B 1 12 ? 58.872 55.586 20.829 1.00 79.03 190 LYS B C 1
ATOM 3269 O O . LYS B 1 12 ? 58.928 55.942 22.007 1.00 77.78 190 LYS B O 1
ATOM 3275 N N . ILE B 1 13 ? 58.719 54.317 20.471 1.00 75.36 191 ILE B N 1
ATOM 3276 C CA . ILE B 1 13 ? 58.619 53.259 21.465 1.00 70.57 191 ILE B CA 1
ATOM 3277 C C . ILE B 1 13 ? 60.010 52.749 21.833 1.00 68.93 191 ILE B C 1
ATOM 3278 O O . ILE B 1 13 ? 60.889 52.636 20.975 1.00 69.18 191 ILE B O 1
ATOM 3283 N N . ASP B 1 14 ? 60.209 52.453 23.115 1.00 66.57 192 ASP B N 1
ATOM 3284 C CA . ASP B 1 14 ? 61.495 51.958 23.594 1.00 63.81 192 ASP B CA 1
ATOM 3285 C C . ASP B 1 14 ? 61.634 50.442 23.537 1.00 60.40 192 ASP B C 1
ATOM 3286 O O . ASP B 1 14 ? 61.193 49.737 24.445 1.00 57.67 192 ASP B O 1
ATOM 3291 N N . ASN B 1 15 ? 62.257 49.949 22.472 1.00 58.15 193 ASN B N 1
ATOM 3292 C CA . ASN B 1 15 ? 62.476 48.515 22.304 1.00 57.09 193 ASN B CA 1
ATOM 3293 C C . ASN B 1 15 ? 63.910 48.132 22.653 1.00 56.29 193 ASN B C 1
ATOM 3294 O O . ASN B 1 15 ? 64.366 47.035 22.315 1.00 56.29 193 ASN B O 1
ATOM 3299 N N . SER B 1 16 ? 64.624 49.039 23.311 1.00 54.45 194 SER B N 1
ATOM 3300 C CA . SER B 1 16 ? 66.000 48.775 23.697 1.00 54.17 194 SER B CA 1
ATOM 3301 C C . SER B 1 16 ? 66.053 47.631 24.717 1.00 55.09 194 SER B C 1
ATOM 3302 O O . SER B 1 16 ? 65.098 47.392 25.466 1.00 52.66 194 SER B O 1
ATOM 3305 N N . ASN B 1 17 ? 67.175 46.923 24.736 1.00 55.53 195 ASN B N 1
ATOM 3306 C CA . ASN B 1 17 ? 67.341 45.806 25.645 1.00 57.73 195 ASN B CA 1
ATOM 3307 C C . ASN B 1 17 ? 67.802 46.261 27.030 1.00 57.83 195 ASN B C 1
ATOM 3308 O O . ASN B 1 17 ? 68.968 46.137 27.386 1.00 58.18 195 ASN B O 1
ATOM 3313 N N . THR B 1 18 ? 66.862 46.799 27.799 1.00 59.31 196 THR B N 1
ATOM 3314 C CA . THR B 1 18 ? 67.113 47.270 29.160 1.00 60.32 196 THR B CA 1
ATOM 3315 C C . THR B 1 18 ? 65.842 47.122 29.991 1.00 60.58 196 THR B C 1
ATOM 3316 O O . THR B 1 18 ? 64.766 46.868 29.449 1.00 59.25 196 THR B O 1
ATOM 3320 N N . PRO B 1 19 ? 65.951 47.280 31.322 1.00 61.75 197 PRO B N 1
ATOM 3321 C CA . PRO B 1 19 ? 64.787 47.156 32.214 1.00 61.61 197 PRO B CA 1
ATOM 3322 C C . PRO B 1 19 ? 63.682 48.187 31.935 1.00 61.09 197 PRO B C 1
ATOM 3323 O O . PRO B 1 19 ? 63.963 49.370 31.714 1.00 60.56 197 PRO B O 1
ATOM 3327 N N . PHE B 1 20 ? 62.430 47.732 31.943 1.00 59.60 198 PHE B N 1
ATOM 3328 C CA . PHE B 1 20 ? 61.289 48.614 31.698 1.00 58.10 198 PHE B CA 1
ATOM 3329 C C . PHE B 1 20 ? 61.080 49.583 32.849 1.00 56.71 198 PHE B C 1
ATOM 3330 O O . PHE B 1 20 ? 60.997 49.173 34.005 1.00 56.18 198 PHE B O 1
ATOM 3338 N N . LEU B 1 21 ? 60.976 50.865 32.520 1.00 54.92 199 LEU B N 1
ATOM 3339 C CA . LEU B 1 21 ? 60.743 51.903 33.513 1.00 53.70 199 LEU B CA 1
ATOM 3340 C C . LEU B 1 21 ? 59.284 52.362 33.415 1.00 53.15 199 LEU B C 1
ATOM 3341 O O . LEU B 1 21 ? 58.878 52.955 32.410 1.00 52.41 199 LEU B O 1
ATOM 3346 N N . PRO B 1 22 ? 58.475 52.097 34.458 1.00 51.62 200 PRO B N 1
ATOM 3347 C CA . PRO B 1 22 ? 57.067 52.503 34.438 1.00 51.49 200 PRO B CA 1
ATOM 3348 C C . PRO B 1 22 ? 56.835 53.913 33.898 1.00 51.15 200 PRO B C 1
ATOM 3349 O O . PRO B 1 22 ? 57.470 54.882 34.334 1.00 52.19 200 PRO B O 1
ATOM 3353 N N . LYS B 1 23 ? 55.913 54.004 32.941 1.00 49.10 201 LYS B N 1
ATOM 3354 C CA . LYS B 1 23 ? 55.578 55.254 32.269 1.00 45.59 201 LYS B CA 1
ATOM 3355 C C . LYS B 1 23 ? 54.773 56.210 33.123 1.00 43.73 201 LYS B C 1
ATOM 3356 O O . LYS B 1 23 ? 54.691 57.390 32.811 1.00 44.77 201 LYS B O 1
ATOM 3362 N N . ILE B 1 24 ? 54.180 55.718 34.202 1.00 42.19 202 ILE B N 1
ATOM 3363 C CA . ILE B 1 24 ? 53.379 56.588 35.051 1.00 41.55 202 ILE B CA 1
ATOM 3364 C C . ILE B 1 24 ? 54.186 57.765 35.591 1.00 42.54 202 ILE B C 1
ATOM 3365 O O . ILE B 1 24 ? 55.347 57.617 35.973 1.00 42.72 202 ILE B O 1
ATOM 3370 N N . PHE B 1 25 ? 53.569 58.938 35.623 1.00 42.85 203 PHE B N 1
ATOM 3371 C CA . PHE B 1 25 ? 54.257 60.120 36.107 1.00 44.03 203 PHE B CA 1
ATOM 3372 C C . PHE B 1 25 ? 53.398 60.947 37.057 1.00 45.75 203 PHE B C 1
ATOM 3373 O O . PHE B 1 25 ? 53.821 61.986 37.558 1.00 47.64 203 PHE B O 1
ATOM 3381 N N . ILE B 1 26 ? 52.177 60.484 37.283 1.00 47.36 204 ILE B N 1
ATOM 3382 C CA . ILE B 1 26 ? 51.268 61.120 38.229 1.00 48.79 204 ILE B CA 1
ATOM 3383 C C . ILE B 1 26 ? 50.438 59.952 38.757 1.00 49.03 204 ILE B C 1
ATOM 3384 O O . ILE B 1 26 ? 49.895 59.155 37.988 1.00 49.29 204 ILE B O 1
ATOM 3389 N N . LYS B 1 27 ? 50.380 59.831 40.076 1.00 49.73 205 LYS B N 1
ATOM 3390 C CA . LYS B 1 27 ? 49.692 58.717 40.722 1.00 48.41 205 LYS B CA 1
ATOM 3391 C C . LYS B 1 27 ? 48.468 59.106 41.522 1.00 47.06 205 LYS B C 1
ATOM 3392 O O . LYS B 1 27 ? 48.577 59.474 42.685 1.00 49.06 205 LYS B O 1
ATOM 3398 N N . PRO B 1 28 ? 47.280 59.028 40.908 1.00 46.33 206 PRO B N 1
ATOM 3399 C CA . PRO B 1 28 ? 46.069 59.391 41.648 1.00 44.99 206 PRO B CA 1
ATOM 3400 C C . PRO B 1 28 ? 45.653 58.244 42.557 1.00 43.87 206 PRO B C 1
ATOM 3401 O O . PRO B 1 28 ? 46.134 57.128 42.399 1.00 44.26 206 PRO B O 1
ATOM 3405 N N . ASN B 1 29 ? 44.777 58.522 43.517 1.00 45.07 207 ASN B N 1
ATOM 3406 C CA . ASN B 1 29 ? 44.309 57.502 44.451 1.00 46.96 207 ASN B CA 1
ATOM 3407 C C . ASN B 1 29 ? 45.469 56.831 45.179 1.00 48.89 207 ASN B C 1
ATOM 3408 O O . ASN B 1 29 ? 45.403 55.650 45.529 1.00 50.34 207 ASN B O 1
ATOM 3413 N N . ALA B 1 30 ? 46.530 57.596 45.410 1.00 50.52 208 ALA B N 1
ATOM 3414 C CA . ALA B 1 30 ? 47.715 57.085 46.081 1.00 52.47 208 ALA B CA 1
ATOM 3415 C C . ALA B 1 30 ? 47.607 57.078 47.605 1.00 54.44 208 ALA B C 1
ATOM 3416 O O . ALA B 1 30 ? 46.904 57.890 48.213 1.00 53.29 208 ALA B O 1
ATOM 3418 N N . GLN B 1 31 ? 48.300 56.122 48.206 1.00 56.89 209 GLN B N 1
ATOM 3419 C CA . GLN B 1 31 ? 48.363 55.986 49.648 1.00 59.46 209 GLN B CA 1
ATOM 3420 C C . GLN B 1 31 ? 49.854 56.133 49.910 1.00 61.25 209 GLN B C 1
ATOM 3421 O O . GLN B 1 31 ? 50.282 56.606 50.963 1.00 63.83 209 GLN B O 1
ATOM 3427 N N . LYS B 1 32 ? 50.643 55.743 48.919 1.00 61.64 210 LYS B N 1
ATOM 3428 C CA . LYS B 1 32 ? 52.083 55.871 49.006 1.00 62.66 210 LYS B CA 1
ATOM 3429 C C . LYS B 1 32 ? 52.513 56.730 47.822 1.00 63.86 210 LYS B C 1
ATOM 3430 O O . LYS B 1 32 ? 52.287 56.374 46.664 1.00 64.30 210 LYS B O 1
ATOM 3436 N N . PRO B 1 33 ? 53.127 57.887 48.100 1.00 64.57 211 PRO B N 1
ATOM 3437 C CA . PRO B 1 33 ? 53.591 58.808 47.058 1.00 63.51 211 PRO B CA 1
ATOM 3438 C C . PRO B 1 33 ? 54.477 58.122 46.027 1.00 61.91 211 PRO B C 1
ATOM 3439 O O . PRO B 1 33 ? 55.292 57.261 46.360 1.00 60.61 211 PRO B O 1
ATOM 3443 N N . LEU B 1 34 ? 54.311 58.514 44.772 1.00 60.67 212 LEU B N 1
ATOM 3444 C CA . LEU B 1 34 ? 55.088 57.948 43.674 1.00 60.61 212 LEU B CA 1
ATOM 3445 C C . LEU B 1 34 ? 56.547 58.410 43.760 1.00 60.52 212 LEU B C 1
ATOM 3446 O O . LEU B 1 34 ? 56.813 59.589 43.989 1.00 61.13 212 LEU B O 1
ATOM 3451 N N . PRO B 1 35 ? 57.513 57.494 43.576 1.00 60.72 213 PRO B N 1
ATOM 3452 C CA . PRO B 1 35 ? 58.921 57.910 43.652 1.00 62.30 213 PRO B CA 1
ATOM 3453 C C . PRO B 1 35 ? 59.257 59.170 42.841 1.00 64.79 213 PRO B C 1
ATOM 3454 O O . PRO B 1 35 ? 58.640 59.454 41.807 1.00 63.39 213 PRO B O 1
ATOM 3458 N N . GLN B 1 36 ? 60.240 59.918 43.339 1.00 67.92 214 GLN B N 1
ATOM 3459 C CA . GLN B 1 36 ? 60.691 61.173 42.736 1.00 69.98 214 GLN B CA 1
ATOM 3460 C C . GLN B 1 36 ? 61.141 61.042 41.280 1.00 69.27 214 GLN B C 1
ATOM 3461 O O . GLN B 1 36 ? 60.799 61.868 40.433 1.00 65.66 214 GLN B O 1
ATOM 3467 N N . ALA B 1 37 ? 61.914 59.998 41.004 1.00 71.19 215 ALA B N 1
ATOM 3468 C CA . ALA B 1 37 ? 62.435 59.743 39.666 1.00 74.10 215 ALA B CA 1
ATOM 3469 C C . ALA B 1 37 ? 61.360 59.669 38.574 1.00 75.92 215 ALA B C 1
ATOM 3470 O O . ALA B 1 37 ? 61.610 60.048 37.426 1.00 75.59 215 ALA B O 1
ATOM 3472 N N . LEU B 1 38 ? 60.171 59.184 38.931 1.00 77.37 216 LEU B N 1
ATOM 3473 C CA . LEU B 1 38 ? 59.073 59.054 37.972 1.00 78.50 216 LEU B CA 1
ATOM 3474 C C . LEU B 1 38 ? 58.262 60.334 37.776 1.00 80.18 216 LEU B C 1
ATOM 3475 O O . LEU B 1 38 ? 57.424 60.409 36.879 1.00 79.03 216 LEU B O 1
ATOM 3480 N N . SER B 1 39 ? 58.509 61.335 38.615 1.00 83.45 217 SER B N 1
ATOM 3481 C CA . SER B 1 39 ? 57.798 62.604 38.515 1.00 86.88 217 SER B CA 1
ATOM 3482 C C . SER B 1 39 ? 57.947 63.218 37.129 1.00 89.10 217 SER B C 1
ATOM 3483 O O . SER B 1 39 ? 58.681 62.707 36.278 1.00 88.64 217 SER B O 1
ATOM 3486 N N . LYS B 1 40 ? 57.259 64.335 36.921 1.00 91.35 218 LYS B N 1
ATOM 3487 C CA . LYS B 1 40 ? 57.272 65.026 35.641 1.00 93.52 218 LYS B CA 1
ATOM 3488 C C . LYS B 1 40 ? 58.598 65.710 35.286 1.00 95.29 218 LYS B C 1
ATOM 3489 O O . LYS B 1 40 ? 58.732 66.277 34.201 1.00 96.30 218 LYS B O 1
ATOM 3495 N N . GLU B 1 41 ? 59.577 65.652 36.186 1.00 96.21 219 GLU B N 1
ATOM 3496 C CA . GLU B 1 41 ? 60.875 66.278 35.928 1.00 96.60 219 GLU B CA 1
ATOM 3497 C C . GLU B 1 41 ? 61.932 65.267 35.485 1.00 96.48 219 GLU B C 1
ATOM 3498 O O . GLU B 1 41 ? 62.763 65.562 34.622 1.00 96.61 219 GLU B O 1
ATOM 3504 N N . ARG B 1 42 ? 61.899 64.077 36.077 1.00 95.78 220 ARG B N 1
ATOM 3505 C CA . ARG B 1 42 ? 62.856 63.051 35.713 1.00 94.53 220 ARG B CA 1
ATOM 3506 C C . ARG B 1 42 ? 62.634 62.557 34.296 1.00 93.50 220 ARG B C 1
ATOM 3507 O O . ARG B 1 42 ? 61.601 62.832 33.689 1.00 92.18 220 ARG B O 1
ATOM 3508 N N . GLN B 1 73 ? 62.055 55.523 46.919 1.00 86.60 251 GLN B N 1
ATOM 3509 C CA . GLN B 1 73 ? 62.297 54.124 47.255 1.00 87.33 251 GLN B CA 1
ATOM 3510 C C . GLN B 1 73 ? 62.890 53.356 46.076 1.00 86.52 251 GLN B C 1
ATOM 3511 O O . GLN B 1 73 ? 64.104 53.134 46.018 1.00 86.41 251 GLN B O 1
ATOM 3517 N N . ASP B 1 74 ? 62.026 52.950 45.146 1.00 84.64 252 ASP B N 1
ATOM 3518 C CA . ASP B 1 74 ? 62.444 52.206 43.958 1.00 82.20 252 ASP B CA 1
ATOM 3519 C C . ASP B 1 74 ? 61.560 52.512 42.746 1.00 79.95 252 ASP B C 1
ATOM 3520 O O . ASP B 1 74 ? 60.378 52.154 42.707 1.00 79.33 252 ASP B O 1
ATOM 3525 N N . MET B 1 75 ? 62.150 53.167 41.752 1.00 77.24 253 MET B N 1
ATOM 3526 C CA . MET B 1 75 ? 61.430 53.545 40.542 1.00 74.43 253 MET B CA 1
ATOM 3527 C C . MET B 1 75 ? 61.033 52.371 39.661 1.00 70.75 253 MET B C 1
ATOM 3528 O O . MET B 1 75 ? 60.260 52.537 38.726 1.00 70.77 253 MET B O 1
ATOM 3533 N N . PHE B 1 76 ? 61.547 51.187 39.960 1.00 66.86 254 PHE B N 1
ATOM 3534 C CA . PHE B 1 76 ? 61.217 50.015 39.164 1.00 64.63 254 PHE B CA 1
ATOM 3535 C C . PHE B 1 76 ? 60.128 49.129 39.766 1.00 62.39 254 PHE B C 1
ATOM 3536 O O . PHE B 1 76 ? 59.638 48.198 39.121 1.00 62.47 254 PHE B O 1
ATOM 3544 N N . ALA B 1 77 ? 59.739 49.420 40.999 1.00 59.02 255 ALA B N 1
ATOM 3545 C CA . ALA B 1 77 ? 58.712 48.629 41.651 1.00 54.57 255 ALA B CA 1
ATOM 3546 C C . ALA B 1 77 ? 57.354 49.016 41.100 1.00 52.02 255 ALA B C 1
ATOM 3547 O O . ALA B 1 77 ? 57.173 50.109 40.563 1.00 52.17 255 ALA B O 1
ATOM 3549 N N . HIS B 1 78 ? 56.406 48.101 41.227 1.00 48.96 256 HIS B N 1
ATOM 3550 C CA . HIS B 1 78 ? 55.043 48.330 40.785 1.00 46.01 256 HIS B CA 1
ATOM 3551 C C . HIS B 1 78 ? 54.522 49.606 41.465 1.00 44.39 256 HIS B C 1
ATOM 3552 O O . HIS B 1 78 ? 54.414 49.688 42.689 1.00 42.92 256 HIS B O 1
ATOM 3559 N N . PRO B 1 79 ? 54.195 50.622 40.667 1.00 43.52 257 PRO B N 1
ATOM 3560 C CA . PRO B 1 79 ? 53.691 51.899 41.169 1.00 45.09 257 PRO B CA 1
ATOM 3561 C C . PRO B 1 79 ? 52.577 51.795 42.209 1.00 47.19 257 PRO B C 1
ATOM 3562 O O . PRO B 1 79 ? 52.485 52.634 43.103 1.00 49.47 257 PRO B O 1
ATOM 3566 N N . TYR B 1 80 ? 51.719 50.788 42.090 1.00 46.88 258 TYR B N 1
ATOM 3567 C CA . TYR B 1 80 ? 50.620 50.644 43.035 1.00 46.95 258 TYR B CA 1
ATOM 3568 C C . TYR B 1 80 ? 50.760 49.429 43.937 1.00 49.60 258 TYR B C 1
ATOM 3569 O O . TYR B 1 80 ? 49.770 48.871 44.411 1.00 51.36 258 TYR B O 1
ATOM 3578 N N . GLN B 1 81 ? 52.000 49.027 44.182 1.00 51.63 259 GLN B N 1
ATOM 3579 C CA . GLN B 1 81 ? 52.272 47.886 45.042 1.00 53.62 259 GLN B CA 1
ATOM 3580 C C . GLN B 1 81 ? 51.577 48.039 46.392 1.00 52.31 259 GLN B C 1
ATOM 3581 O O . GLN B 1 81 ? 50.836 47.161 46.823 1.00 52.23 259 GLN B O 1
ATOM 3587 N N . TYR B 1 82 ? 51.812 49.170 47.045 1.00 52.47 260 TYR B N 1
ATOM 3588 C CA . TYR B 1 82 ? 51.236 49.437 48.352 1.00 52.31 260 TYR B CA 1
ATOM 3589 C C . TYR B 1 82 ? 49.718 49.350 48.373 1.00 52.48 260 TYR B C 1
ATOM 3590 O O . TYR B 1 82 ? 49.160 48.492 49.060 1.00 52.18 260 TYR B O 1
ATOM 3599 N N . GLU B 1 83 ? 49.055 50.232 47.622 1.00 51.59 261 GLU B N 1
ATOM 3600 C CA . GLU B 1 83 ? 47.595 50.267 47.598 1.00 50.80 261 GLU B CA 1
ATOM 3601 C C . GLU B 1 83 ? 46.912 48.956 47.229 1.00 50.02 261 GLU B C 1
ATOM 3602 O O . GLU B 1 83 ? 45.761 48.728 47.615 1.00 50.77 261 GLU B O 1
ATOM 3608 N N . LEU B 1 84 ? 47.604 48.091 46.498 1.00 47.49 262 LEU B N 1
ATOM 3609 C CA . LEU B 1 84 ? 47.027 46.805 46.138 1.00 46.72 262 LEU B CA 1
ATOM 3610 C C . LEU B 1 84 ? 47.138 45.833 47.309 1.00 48.37 262 LEU B C 1
ATOM 3611 O O . LEU B 1 84 ? 46.188 45.107 47.608 1.00 50.69 262 LEU B O 1
ATOM 3616 N N . ASN B 1 85 ? 48.292 45.813 47.975 1.00 48.59 263 ASN B N 1
ATOM 3617 C CA . ASN B 1 85 ? 48.473 44.936 49.132 1.00 47.40 263 ASN B CA 1
ATOM 3618 C C . ASN B 1 85 ? 47.523 45.346 50.273 1.00 48.31 263 ASN B C 1
ATOM 3619 O O . ASN B 1 85 ? 47.107 44.510 51.074 1.00 48.56 263 ASN B O 1
ATOM 3624 N N . HIS B 1 86 ? 47.179 46.631 50.335 1.00 48.83 264 HIS B N 1
ATOM 3625 C CA . HIS B 1 86 ? 46.284 47.151 51.368 1.00 50.16 264 HIS B CA 1
ATOM 3626 C C . HIS B 1 86 ? 44.852 47.309 50.868 1.00 49.81 264 HIS B C 1
ATOM 3627 O O . HIS B 1 86 ? 44.086 48.116 51.404 1.00 50.64 264 HIS B O 1
ATOM 3634 N N . PHE B 1 87 ? 44.491 46.543 49.843 1.00 48.42 265 PHE B N 1
ATOM 3635 C CA . PHE B 1 87 ? 43.142 46.609 49.284 1.00 47.00 265 PHE B CA 1
ATOM 3636 C C . PHE B 1 87 ? 42.223 45.460 49.693 1.00 47.31 265 PHE B C 1
ATOM 3637 O O . PHE B 1 87 ? 42.615 44.293 49.696 1.00 46.92 265 PHE B O 1
ATOM 3645 N N . THR B 1 88 ? 40.985 45.805 50.016 1.00 46.53 266 THR B N 1
ATOM 3646 C CA . THR B 1 88 ? 39.988 44.809 50.362 1.00 47.90 266 THR B CA 1
ATOM 3647 C C . THR B 1 88 ? 38.670 45.269 49.760 1.00 47.92 266 THR B C 1
ATOM 3648 O O . THR B 1 88 ? 38.327 46.450 49.838 1.00 47.43 266 THR B O 1
ATOM 3652 N N . PRO B 1 89 ? 37.924 44.346 49.127 1.00 49.39 267 PRO B N 1
ATOM 3653 C CA . PRO B 1 89 ? 36.639 44.726 48.525 1.00 49.90 267 PRO B CA 1
ATOM 3654 C C . PRO B 1 89 ? 35.659 45.172 49.609 1.00 50.84 267 PRO B C 1
ATOM 3655 O O . PRO B 1 89 ? 35.657 44.623 50.714 1.00 52.41 267 PRO B O 1
ATOM 3659 N N . ALA B 1 90 ? 34.847 46.177 49.301 1.00 51.40 268 ALA B N 1
ATOM 3660 C CA . ALA B 1 90 ? 33.868 46.702 50.254 1.00 52.27 268 ALA B CA 1
ATOM 3661 C C . ALA B 1 90 ? 32.786 45.662 50.572 1.00 53.34 268 ALA B C 1
ATOM 3662 O O . ALA B 1 90 ? 32.400 44.870 49.709 1.00 52.47 268 ALA B O 1
ATOM 3664 N N . ASP B 1 91 ? 32.289 45.660 51.805 1.00 54.87 269 ASP B N 1
ATOM 3665 C CA . ASP B 1 91 ? 31.257 44.692 52.166 1.00 57.00 269 ASP B CA 1
ATOM 3666 C C . ASP B 1 91 ? 30.077 44.803 51.211 1.00 56.38 269 ASP B C 1
ATOM 3667 O O . ASP B 1 91 ? 29.417 43.813 50.910 1.00 56.12 269 ASP B O 1
ATOM 3672 N N . ALA B 1 92 ? 29.823 46.011 50.727 1.00 55.17 270 ALA B N 1
ATOM 3673 C CA . ALA B 1 92 ? 28.719 46.230 49.807 1.00 56.47 270 ALA B CA 1
ATOM 3674 C C . ALA B 1 92 ? 28.719 45.292 48.576 1.00 57.61 270 ALA B C 1
ATOM 3675 O O . ALA B 1 92 ? 27.650 44.850 48.130 1.00 57.13 270 ALA B O 1
ATOM 3677 N N . VAL B 1 93 ? 29.902 44.982 48.034 1.00 57.35 271 VAL B N 1
ATOM 3678 C CA . VAL B 1 93 ? 29.995 44.100 46.857 1.00 57.86 271 VAL B CA 1
ATOM 3679 C C . VAL B 1 93 ? 30.020 42.600 47.216 1.00 57.86 271 VAL B C 1
ATOM 3680 O O . VAL B 1 93 ? 29.852 41.729 46.350 1.00 56.51 271 VAL B O 1
ATOM 3684 N N . LEU B 1 94 ? 30.219 42.306 48.499 1.00 57.11 272 LEU B N 1
ATOM 3685 C CA . LEU B 1 94 ? 30.232 40.931 48.970 1.00 56.86 272 LEU B CA 1
ATOM 3686 C C . LEU B 1 94 ? 28.809 40.479 49.306 1.00 58.05 272 LEU B C 1
ATOM 3687 O O . LEU B 1 94 ? 28.508 39.290 49.286 1.00 58.01 272 LEU B O 1
ATOM 3692 N N . GLN B 1 95 ? 27.935 41.437 49.599 1.00 60.23 273 GLN B N 1
ATOM 3693 C CA . GLN B 1 95 ? 26.539 41.138 49.915 1.00 62.56 273 GLN B CA 1
ATOM 3694 C C . GLN B 1 95 ? 25.864 40.443 48.726 1.00 61.98 273 GLN B C 1
ATOM 3695 O O . GLN B 1 95 ? 26.274 40.616 47.574 1.00 62.06 273 GLN B O 1
ATOM 3701 N N . LYS B 1 96 ? 24.829 39.656 49.006 1.00 60.55 274 LYS B N 1
ATOM 3702 C CA . LYS B 1 96 ? 24.108 38.974 47.943 1.00 59.11 274 LYS B CA 1
ATOM 3703 C C . LYS B 1 96 ? 23.640 40.073 46.987 1.00 59.69 274 LYS B C 1
ATOM 3704 O O . LYS B 1 96 ? 22.994 41.034 47.400 1.00 60.37 274 LYS B O 1
ATOM 3710 N N . PRO B 1 97 ? 23.975 39.954 45.697 1.00 60.22 275 PRO B N 1
ATOM 3711 C CA . PRO B 1 97 ? 23.595 40.949 44.689 1.00 61.07 275 PRO B CA 1
ATOM 3712 C C . PRO B 1 97 ? 22.175 40.909 44.128 1.00 61.52 275 PRO B C 1
ATOM 3713 O O . PRO B 1 97 ? 21.495 39.888 44.156 1.00 62.27 275 PRO B O 1
ATOM 3717 N N . GLN B 1 98 ? 21.749 42.051 43.609 1.00 62.80 276 GLN B N 1
ATOM 3718 C CA . GLN B 1 98 ? 20.439 42.188 42.998 1.00 65.90 276 GLN B CA 1
ATOM 3719 C C . GLN B 1 98 ? 20.750 42.553 41.549 1.00 64.04 276 GLN B C 1
ATOM 3720 O O . GLN B 1 98 ? 20.748 43.723 41.172 1.00 63.17 276 GLN B O 1
ATOM 3726 N N . PRO B 1 99 ? 21.023 41.536 40.720 1.00 62.77 277 PRO B N 1
ATOM 3727 C CA . PRO B 1 99 ? 21.359 41.686 39.304 1.00 62.13 277 PRO B CA 1
ATOM 3728 C C . PRO B 1 99 ? 20.619 42.764 38.537 1.00 61.99 277 PRO B C 1
ATOM 3729 O O . PRO B 1 99 ? 19.455 43.052 38.807 1.00 63.38 277 PRO B O 1
ATOM 3733 N N . GLN B 1 100 ? 21.331 43.371 37.592 1.00 60.32 278 GLN B N 1
ATOM 3734 C CA . GLN B 1 100 ? 20.782 44.406 36.737 1.00 58.82 278 GLN B CA 1
ATOM 3735 C C . GLN B 1 100 ? 20.999 43.903 35.325 1.00 58.16 278 GLN B C 1
ATOM 3736 O O . GLN B 1 100 ? 22.124 43.779 34.869 1.00 58.90 278 GLN B O 1
ATOM 3742 N N . LEU B 1 101 ? 19.917 43.592 34.636 1.00 59.49 279 LEU B N 1
ATOM 3743 C CA . LEU B 1 101 ? 20.035 43.065 33.289 1.00 61.03 279 LEU B CA 1
ATOM 3744 C C . LEU B 1 101 ? 20.741 44.020 32.346 1.00 60.79 279 LEU B C 1
ATOM 3745 O O . LEU B 1 101 ? 20.565 45.231 32.423 1.00 62.18 279 LEU B O 1
ATOM 3750 N N . TYR B 1 102 ? 21.561 43.462 31.466 1.00 60.86 280 TYR B N 1
ATOM 3751 C CA . TYR B 1 102 ? 22.280 44.255 30.480 1.00 60.43 280 TYR B CA 1
ATOM 3752 C C . TYR B 1 102 ? 21.245 44.970 29.615 1.00 60.31 280 TYR B C 1
ATOM 3753 O O . TYR B 1 102 ? 20.224 44.388 29.248 1.00 61.14 280 TYR B O 1
ATOM 3762 N N . ARG B 1 103 ? 21.500 46.235 29.308 1.00 59.46 281 ARG B N 1
ATOM 3763 C CA . ARG B 1 103 ? 20.584 47.024 28.494 1.00 57.82 281 ARG B CA 1
ATOM 3764 C C . ARG B 1 103 ? 20.529 46.404 27.102 1.00 57.13 281 ARG B C 1
ATOM 3765 O O . ARG B 1 103 ? 21.528 45.880 26.618 1.00 57.68 281 ARG B O 1
ATOM 3773 N N . PRO B 1 104 ? 19.358 46.424 26.447 1.00 56.41 282 PRO B N 1
ATOM 3774 C CA . PRO B 1 104 ? 19.342 45.823 25.108 1.00 56.61 282 PRO B CA 1
ATOM 3775 C C . PRO B 1 104 ? 20.382 46.476 24.191 1.00 57.65 282 PRO B C 1
ATOM 3776 O O . PRO B 1 104 ? 20.504 47.696 24.146 1.00 56.66 282 PRO B O 1
ATOM 3780 N N . ILE B 1 105 ? 21.134 45.654 23.470 1.00 59.74 283 ILE B N 1
ATOM 3781 C CA . ILE B 1 105 ? 22.170 46.152 22.575 1.00 63.91 283 ILE B CA 1
ATOM 3782 C C . ILE B 1 105 ? 21.700 47.315 21.685 1.00 65.71 283 ILE B C 1
ATOM 3783 O O . ILE B 1 105 ? 22.376 48.340 21.583 1.00 65.77 283 ILE B O 1
ATOM 3788 N N . GLU B 1 106 ? 20.536 47.161 21.059 1.00 67.42 284 GLU B N 1
ATOM 3789 C CA . GLU B 1 106 ? 20.001 48.188 20.177 1.00 68.95 284 GLU B CA 1
ATOM 3790 C C . GLU B 1 106 ? 19.498 49.436 20.893 1.00 68.83 284 GLU B C 1
ATOM 3791 O O . GLU B 1 106 ? 19.200 50.441 20.249 1.00 69.46 284 GLU B O 1
ATOM 3797 N N . GLU B 1 107 ? 19.394 49.376 22.215 1.00 67.20 285 GLU B N 1
ATOM 3798 C CA . GLU B 1 107 ? 18.925 50.523 22.988 1.00 66.49 285 GLU B CA 1
ATOM 3799 C C . GLU B 1 107 ? 20.054 51.227 23.742 1.00 65.61 285 GLU B C 1
ATOM 3800 O O . GLU B 1 107 ? 19.817 52.226 24.428 1.00 65.80 285 GLU B O 1
ATOM 3806 N N . THR B 1 108 ? 21.275 50.709 23.614 1.00 63.09 286 THR B N 1
ATOM 3807 C CA . THR B 1 108 ? 22.428 51.281 24.303 1.00 59.45 286 THR B CA 1
ATOM 3808 C C . THR B 1 108 ? 23.277 52.139 23.382 1.00 56.34 286 THR B C 1
ATOM 3809 O O . THR B 1 108 ? 23.718 51.683 22.326 1.00 55.98 286 THR B O 1
ATOM 3813 N N . PRO B 1 109 ? 23.518 53.399 23.764 1.00 53.91 287 PRO B N 1
ATOM 3814 C CA . PRO B 1 109 ? 24.340 54.232 22.888 1.00 53.58 287 PRO B CA 1
ATOM 3815 C C . PRO B 1 109 ? 25.785 53.756 22.845 1.00 53.30 287 PRO B C 1
ATOM 3816 O O . PRO B 1 109 ? 26.339 53.283 23.833 1.00 52.04 287 PRO B O 1
ATOM 3820 N N . CYS B 1 110 ? 26.381 53.869 21.671 1.00 54.60 288 CYS B N 1
ATOM 3821 C CA . CYS B 1 110 ? 27.756 53.464 21.478 1.00 54.82 288 CYS B CA 1
ATOM 3822 C C . CYS B 1 110 ? 28.584 54.702 21.169 1.00 55.22 288 CYS B C 1
ATOM 3823 O O . CYS B 1 110 ? 28.247 55.471 20.274 1.00 54.55 288 CYS B O 1
ATOM 3826 N N . HIS B 1 111 ? 29.669 54.891 21.913 1.00 55.51 289 HIS B N 1
ATOM 3827 C CA . HIS B 1 111 ? 30.537 56.051 21.725 1.00 54.93 289 HIS B CA 1
ATOM 3828 C C . HIS B 1 111 ? 31.907 55.682 21.157 1.00 54.41 289 HIS B C 1
ATOM 3829 O O . HIS B 1 111 ? 32.507 54.689 21.557 1.00 57.41 289 HIS B O 1
ATOM 3836 N N . PHE B 1 112 ? 32.403 56.476 20.219 1.00 52.89 290 PHE B N 1
ATOM 3837 C CA . PHE B 1 112 ? 33.725 56.235 19.666 1.00 50.83 290 PHE B CA 1
ATOM 3838 C C . PHE B 1 112 ? 34.566 57.396 20.163 1.00 51.17 290 PHE B C 1
ATOM 3839 O O . PHE B 1 112 ? 34.294 58.547 19.830 1.00 52.48 290 PHE B O 1
ATOM 3847 N N . ILE B 1 113 ? 35.582 57.095 20.962 1.00 49.73 291 ILE B N 1
ATOM 3848 C CA . ILE B 1 113 ? 36.431 58.131 21.529 1.00 46.92 291 ILE B CA 1
ATOM 3849 C C . ILE B 1 113 ? 37.827 58.124 20.939 1.00 48.17 291 ILE B C 1
ATOM 3850 O O . ILE B 1 113 ? 38.491 57.092 20.928 1.00 48.97 291 ILE B O 1
ATOM 3855 N N . SER B 1 114 ? 38.274 59.277 20.447 1.00 48.45 292 SER B N 1
ATOM 3856 C CA . SER B 1 114 ? 39.604 59.365 19.861 1.00 48.92 292 SER B CA 1
ATOM 3857 C C . SER B 1 114 ? 40.314 60.685 20.162 1.00 49.53 292 SER B C 1
ATOM 3858 O O . SER B 1 114 ? 41.380 60.959 19.598 1.00 48.72 292 SER B O 1
ATOM 3861 N N . SER B 1 115 ? 39.736 61.478 21.066 1.00 48.58 293 SER B N 1
ATOM 3862 C CA . SER B 1 115 ? 40.299 62.770 21.440 1.00 49.15 293 SER B CA 1
ATOM 3863 C C . SER B 1 115 ? 40.365 62.989 22.956 1.00 50.35 293 SER B C 1
ATOM 3864 O O . SER B 1 115 ? 39.420 62.672 23.683 1.00 50.52 293 SER B O 1
ATOM 3867 N N . LEU B 1 116 ? 41.480 63.555 23.416 1.00 50.33 294 LEU B N 1
ATOM 3868 C CA . LEU B 1 116 ? 41.711 63.829 24.832 1.00 50.31 294 LEU B CA 1
ATOM 3869 C C . LEU B 1 116 ? 40.502 64.338 25.597 1.00 51.47 294 LEU B C 1
ATOM 3870 O O . LEU B 1 116 ? 40.189 63.848 26.685 1.00 50.25 294 LEU B O 1
ATOM 3875 N N . ASP B 1 117 ? 39.833 65.338 25.044 1.00 53.47 295 ASP B N 1
ATOM 3876 C CA . ASP B 1 117 ? 38.670 65.897 25.713 1.00 55.36 295 ASP B CA 1
ATOM 3877 C C . ASP B 1 117 ? 37.535 64.884 25.868 1.00 53.75 295 ASP B C 1
ATOM 3878 O O . ASP B 1 117 ? 36.896 64.829 26.918 1.00 52.69 295 ASP B O 1
ATOM 3883 N N . GLU B 1 118 ? 37.288 64.071 24.845 1.00 52.59 296 GLU B N 1
ATOM 3884 C CA . GLU B 1 118 ? 36.216 63.084 24.942 1.00 52.02 296 GLU B CA 1
ATOM 3885 C C . GLU B 1 118 ? 36.576 61.981 25.950 1.00 49.84 296 GLU B C 1
ATOM 3886 O O . GLU B 1 118 ? 35.705 61.403 26.598 1.00 47.83 296 GLU B O 1
ATOM 3892 N N . LEU B 1 119 ? 37.871 61.716 26.083 1.00 48.13 297 LEU B N 1
ATOM 3893 C CA . LEU B 1 119 ? 38.378 60.718 27.015 1.00 46.04 297 LEU B CA 1
ATOM 3894 C C . LEU B 1 119 ? 38.175 61.246 28.432 1.00 45.52 297 LEU B C 1
ATOM 3895 O O . LEU B 1 119 ? 37.737 60.521 29.322 1.00 43.31 297 LEU B O 1
ATOM 3900 N N . VAL B 1 120 ? 38.510 62.520 28.628 1.00 45.80 298 VAL B N 1
ATOM 3901 C CA . VAL B 1 120 ? 38.355 63.173 29.922 1.00 44.28 298 VAL B CA 1
ATOM 3902 C C . VAL B 1 120 ? 36.897 63.100 30.338 1.00 46.19 298 VAL B C 1
ATOM 3903 O O . VAL B 1 120 ? 36.592 62.751 31.473 1.00 47.20 298 VAL B O 1
ATOM 3907 N N . GLU B 1 121 ? 35.998 63.423 29.412 1.00 49.42 299 GLU B N 1
ATOM 3908 C CA . GLU B 1 121 ? 34.567 63.381 29.700 1.00 53.07 299 GLU B CA 1
ATOM 3909 C C . GLU B 1 121 ? 34.152 61.970 30.113 1.00 52.31 299 GLU B C 1
ATOM 3910 O O . GLU B 1 121 ? 33.320 61.799 31.012 1.00 52.45 299 GLU B O 1
ATOM 3916 N N . LEU B 1 122 ? 34.745 60.966 29.467 1.00 49.91 300 LEU B N 1
ATOM 3917 C CA . LEU B 1 122 ? 34.447 59.574 29.785 1.00 46.67 300 LEU B CA 1
ATOM 3918 C C . LEU B 1 122 ? 34.886 59.248 31.204 1.00 46.10 300 LEU B C 1
ATOM 3919 O O . LEU B 1 122 ? 34.131 58.662 31.978 1.00 45.57 300 LEU B O 1
ATOM 3924 N N . ASN B 1 123 ? 36.109 59.636 31.544 1.00 46.03 301 ASN B N 1
ATOM 3925 C CA . ASN B 1 123 ? 36.646 59.348 32.864 1.00 47.77 301 ASN B CA 1
ATOM 3926 C C . ASN B 1 123 ? 35.816 59.971 33.972 1.00 48.51 301 ASN B C 1
ATOM 3927 O O . ASN B 1 123 ? 35.741 59.443 35.083 1.00 47.38 301 ASN B O 1
ATOM 3932 N N . GLU B 1 124 ? 35.189 61.098 33.666 1.00 51.01 302 GLU B N 1
ATOM 3933 C CA . GLU B 1 124 ? 34.389 61.788 34.660 1.00 53.89 302 GLU B CA 1
ATOM 3934 C C . GLU B 1 124 ? 33.118 61.023 35.009 1.00 53.94 302 GLU B C 1
ATOM 3935 O O . GLU B 1 124 ? 32.625 61.120 36.129 1.00 55.41 302 GLU B O 1
ATOM 3941 N N . LYS B 1 125 ? 32.587 60.264 34.055 1.00 54.33 303 LYS B N 1
ATOM 3942 C CA . LYS B 1 125 ? 31.386 59.476 34.309 1.00 53.09 303 LYS B CA 1
ATOM 3943 C C . LYS B 1 125 ? 31.795 58.196 35.030 1.00 50.63 303 LYS B C 1
ATOM 3944 O O . LYS B 1 125 ? 31.097 57.732 35.934 1.00 48.18 303 LYS B O 1
ATOM 3950 N N . LEU B 1 126 ? 32.944 57.647 34.635 1.00 48.78 304 LEU B N 1
ATOM 3951 C CA . LEU B 1 126 ? 33.464 56.428 35.242 1.00 47.56 304 LEU B CA 1
ATOM 3952 C C . LEU B 1 126 ? 33.637 56.625 36.741 1.00 47.44 304 LEU B C 1
ATOM 3953 O O . LEU B 1 126 ? 33.357 55.721 37.525 1.00 46.16 304 LEU B O 1
ATOM 3958 N N . LEU B 1 127 ? 34.085 57.815 37.134 1.00 47.13 305 LEU B N 1
ATOM 3959 C CA . LEU B 1 127 ? 34.283 58.135 38.543 1.00 48.91 305 LEU B CA 1
ATOM 3960 C C . LEU B 1 127 ? 32.979 58.177 39.342 1.00 50.35 305 LEU B C 1
ATOM 3961 O O . LEU B 1 127 ? 33.000 58.233 40.573 1.00 51.18 305 LEU B O 1
ATOM 3966 N N . ASN B 1 128 ? 31.848 58.153 38.648 1.00 50.90 306 ASN B N 1
ATOM 3967 C CA . ASN B 1 128 ? 30.557 58.162 39.326 1.00 52.70 306 ASN B CA 1
ATOM 3968 C C . ASN B 1 128 ? 29.891 56.799 39.263 1.00 51.97 306 ASN B C 1
ATOM 3969 O O . ASN B 1 128 ? 28.742 56.644 39.680 1.00 52.27 306 ASN B O 1
ATOM 3974 N N . CYS B 1 129 ? 30.613 55.822 38.727 1.00 51.24 307 CYS B N 1
ATOM 3975 C CA . CYS B 1 129 ? 30.100 54.463 38.602 1.00 50.82 307 CYS B CA 1
ATOM 3976 C C . CYS B 1 129 ? 30.439 53.626 39.815 1.00 50.50 307 CYS B C 1
ATOM 3977 O O . CYS B 1 129 ? 31.382 53.918 40.550 1.00 49.83 307 CYS B O 1
ATOM 3980 N N . GLN B 1 130 ? 29.667 52.568 40.013 1.00 51.06 308 GLN B N 1
ATOM 3981 C CA . GLN B 1 130 ? 29.903 51.669 41.125 1.00 51.23 308 GLN B CA 1
ATOM 3982 C C . GLN B 1 130 ? 30.885 50.626 40.616 1.00 49.45 308 GLN B C 1
ATOM 3983 O O . GLN B 1 130 ? 31.721 50.117 41.365 1.00 49.16 308 GLN B O 1
ATOM 3989 N N . GLU B 1 131 ? 30.785 50.341 39.320 1.00 46.81 309 GLU B N 1
ATOM 3990 C CA . GLU B 1 131 ? 31.644 49.372 38.657 1.00 45.63 309 GLU B CA 1
ATOM 3991 C C . GLU B 1 131 ? 31.534 49.537 37.140 1.00 43.88 309 GLU B C 1
ATOM 3992 O O . GLU B 1 131 ? 30.549 50.082 36.642 1.00 44.22 309 GLU B O 1
ATOM 3998 N N . PHE B 1 132 ? 32.543 49.078 36.406 1.00 40.06 310 PHE B N 1
ATOM 3999 C CA . PHE B 1 132 ? 32.493 49.154 34.956 1.00 38.16 310 PHE B CA 1
ATOM 4000 C C . PHE B 1 132 ? 33.377 48.084 34.333 1.00 37.73 310 PHE B C 1
ATOM 4001 O O . PHE B 1 132 ? 34.285 47.573 34.983 1.00 38.35 310 PHE B O 1
ATOM 4009 N N . ALA B 1 133 ? 33.079 47.726 33.088 1.00 35.85 311 ALA B N 1
ATOM 4010 C CA . ALA B 1 133 ? 33.812 46.685 32.376 1.00 36.13 311 ALA B CA 1
ATOM 4011 C C . ALA B 1 133 ? 34.889 47.236 31.470 1.00 38.25 311 ALA B C 1
ATOM 4012 O O . ALA B 1 133 ? 34.760 48.334 30.922 1.00 40.72 311 ALA B O 1
ATOM 4014 N N . VAL B 1 134 ? 35.933 46.440 31.277 1.00 37.16 312 VAL B N 1
ATOM 4015 C CA . VAL B 1 134 ? 37.062 46.850 30.465 1.00 36.04 312 VAL B CA 1
ATOM 4016 C C . VAL B 1 134 ? 37.587 45.697 29.633 1.00 37.32 312 VAL B C 1
ATOM 4017 O O . VAL B 1 134 ? 37.516 44.548 30.049 1.00 38.96 312 VAL B O 1
ATOM 4021 N N . ASN B 1 135 ? 38.119 46.012 28.458 1.00 37.51 313 ASN B N 1
ATOM 4022 C CA . ASN B 1 135 ? 38.730 45.007 27.596 1.00 36.42 313 ASN B CA 1
ATOM 4023 C C . ASN B 1 135 ? 39.705 45.684 26.647 1.00 38.01 313 ASN B C 1
ATOM 4024 O O . ASN B 1 135 ? 39.611 46.880 26.408 1.00 39.39 313 ASN B O 1
ATOM 4029 N N . LEU B 1 136 ? 40.652 44.922 26.118 1.00 37.00 314 LEU B N 1
ATOM 4030 C CA . LEU B 1 136 ? 41.630 45.480 25.213 1.00 38.05 314 LEU B CA 1
ATOM 4031 C C . LEU B 1 136 ? 41.840 44.586 24.000 1.00 39.94 314 LEU B C 1
ATOM 4032 O O . LEU B 1 136 ? 41.814 43.366 24.112 1.00 39.94 314 LEU B O 1
ATOM 4037 N N . GLU B 1 137 ? 42.020 45.208 22.838 1.00 40.65 315 GLU B N 1
ATOM 4038 C CA . GLU B 1 137 ? 42.310 44.477 21.616 1.00 41.37 315 GLU B CA 1
ATOM 4039 C C . GLU B 1 137 ? 43.793 44.805 21.454 1.00 41.38 315 GLU B C 1
ATOM 4040 O O . GLU B 1 137 ? 44.212 45.932 21.711 1.00 39.88 315 GLU B O 1
ATOM 4046 N N . HIS B 1 138 ? 44.584 43.826 21.032 1.00 41.89 316 HIS B N 1
ATOM 4047 C CA . HIS B 1 138 ? 46.024 44.003 20.940 1.00 42.86 316 HIS B CA 1
ATOM 4048 C C . HIS B 1 138 ? 46.590 43.428 19.642 1.00 43.90 316 HIS B C 1
ATOM 4049 O O . HIS B 1 138 ? 46.049 42.476 19.084 1.00 43.46 316 HIS B O 1
ATOM 4056 N N . HIS B 1 139 ? 47.674 44.021 19.160 1.00 44.22 317 HIS B N 1
ATOM 4057 C CA . HIS B 1 139 ? 48.322 43.550 17.943 1.00 45.32 317 HIS B CA 1
ATOM 4058 C C . HIS B 1 139 ? 49.780 43.246 18.276 1.00 46.31 317 HIS B C 1
ATOM 4059 O O . HIS B 1 139 ? 50.441 44.019 18.976 1.00 45.39 317 HIS B O 1
ATOM 4066 N N . SER B 1 140 ? 50.298 42.139 17.762 1.00 46.99 318 SER B N 1
ATOM 4067 C CA . SER B 1 140 ? 51.671 41.783 18.075 1.00 48.27 318 SER B CA 1
ATOM 4068 C C . SER B 1 140 ? 52.545 41.411 16.892 1.00 48.66 318 SER B C 1
ATOM 4069 O O . SER B 1 140 ? 53.763 41.549 16.964 1.00 49.62 318 SER B O 1
ATOM 4072 N N . TYR B 1 141 ? 51.937 40.946 15.806 1.00 49.12 319 TYR B N 1
ATOM 4073 C CA . TYR B 1 141 ? 52.707 40.537 14.639 1.00 47.01 319 TYR B CA 1
ATOM 4074 C C . TYR B 1 141 ? 53.633 41.615 14.067 1.00 46.05 319 TYR B C 1
ATOM 4075 O O . TYR B 1 141 ? 54.811 41.359 13.817 1.00 43.94 319 TYR B O 1
ATOM 4084 N N . ARG B 1 142 ? 53.120 42.820 13.855 1.00 46.68 320 ARG B N 1
ATOM 4085 C CA . ARG B 1 142 ? 53.966 43.877 13.304 1.00 49.24 320 ARG B CA 1
ATOM 4086 C C . ARG B 1 142 ? 54.444 44.854 14.375 1.00 50.99 320 ARG B C 1
ATOM 4087 O O . ARG B 1 142 ? 54.513 46.058 14.145 1.00 53.17 320 ARG B O 1
ATOM 4095 N N . SER B 1 143 ? 54.779 44.326 15.545 1.00 51.95 321 SER B N 1
ATOM 4096 C CA . SER B 1 143 ? 55.263 45.143 16.658 1.00 51.17 321 SER B CA 1
ATOM 4097 C C . SER B 1 143 ? 56.264 44.286 17.417 1.00 50.06 321 SER B C 1
ATOM 4098 O O . SER B 1 143 ? 56.116 43.066 17.458 1.00 50.95 321 SER B O 1
ATOM 4101 N N . PHE B 1 144 ? 57.291 44.892 17.999 1.00 48.45 322 PHE B N 1
ATOM 4102 C CA . PHE B 1 144 ? 58.247 44.078 18.736 1.00 48.61 322 PHE B CA 1
ATOM 4103 C C . PHE B 1 144 ? 57.676 43.658 20.091 1.00 48.28 322 PHE B C 1
ATOM 4104 O O . PHE B 1 144 ? 57.666 42.480 20.423 1.00 49.49 322 PHE B O 1
ATOM 4112 N N . LEU B 1 145 ? 57.194 44.625 20.862 1.00 46.96 323 LEU B N 1
ATOM 4113 C CA . LEU B 1 145 ? 56.625 44.353 22.176 1.00 46.38 323 LEU B CA 1
ATOM 4114 C C . LEU B 1 145 ? 55.140 44.047 22.110 1.00 47.94 323 LEU B C 1
ATOM 4115 O O . LEU B 1 145 ? 54.582 43.408 23.004 1.00 47.98 323 LEU B O 1
ATOM 4120 N N . GLY B 1 146 ? 54.501 44.518 21.046 1.00 49.00 324 GLY B N 1
ATOM 4121 C CA . GLY B 1 146 ? 53.074 44.334 20.901 1.00 46.78 324 GLY B CA 1
ATOM 4122 C C . GLY B 1 146 ? 52.472 45.712 21.060 1.00 46.35 324 GLY B C 1
ATOM 4123 O O . GLY B 1 146 ? 53.012 46.545 21.781 1.00 44.88 324 GLY B O 1
ATOM 4124 N N . LEU B 1 147 ? 51.353 45.957 20.396 1.00 47.79 325 LEU B N 1
ATOM 4125 C CA . LEU B 1 147 ? 50.715 47.264 20.451 1.00 49.02 325 LEU B CA 1
ATOM 4126 C C . LEU B 1 147 ? 49.252 47.168 20.868 1.00 48.52 325 LEU B C 1
ATOM 4127 O O . LEU B 1 147 ? 48.503 46.375 20.295 1.00 47.90 325 LEU B O 1
ATOM 4132 N N . THR B 1 148 ? 48.835 47.957 21.855 1.00 46.23 326 THR B N 1
ATOM 4133 C CA . THR B 1 148 ? 47.430 47.924 22.253 1.00 47.69 326 THR B CA 1
ATOM 4134 C C . THR B 1 148 ? 46.688 48.815 21.266 1.00 48.90 326 THR B C 1
ATOM 4135 O O . THR B 1 148 ? 46.989 50.004 21.149 1.00 51.81 326 THR B O 1
ATOM 4139 N N . CYS B 1 149 ? 45.712 48.254 20.564 1.00 47.53 327 CYS B N 1
ATOM 4140 C CA . CYS B 1 149 ? 44.995 49.017 19.549 1.00 48.65 327 CYS B CA 1
ATOM 4141 C C . CYS B 1 149 ? 43.633 49.578 19.902 1.00 47.70 327 CYS B C 1
ATOM 4142 O O . CYS B 1 149 ? 43.214 50.585 19.342 1.00 47.50 327 CYS B O 1
ATOM 4145 N N . LEU B 1 150 ? 42.940 48.933 20.825 1.00 46.86 328 LEU B N 1
ATOM 4146 C CA . LEU B 1 150 ? 41.620 49.395 21.186 1.00 46.59 328 LEU B CA 1
ATOM 4147 C C . LEU B 1 150 ? 41.315 49.038 22.628 1.00 46.37 328 LEU B C 1
ATOM 4148 O O . LEU B 1 150 ? 41.786 48.028 23.148 1.00 46.65 328 LEU B O 1
ATOM 4153 N N . MET B 1 151 ? 40.547 49.896 23.280 1.00 45.62 329 MET B N 1
ATOM 4154 C CA . MET B 1 151 ? 40.122 49.645 24.634 1.00 45.06 329 MET B CA 1
ATOM 4155 C C . MET B 1 151 ? 38.612 49.738 24.568 1.00 46.13 329 MET B C 1
ATOM 4156 O O . MET B 1 151 ? 38.073 50.520 23.790 1.00 48.63 329 MET B O 1
ATOM 4161 N N . GLN B 1 152 ? 37.928 48.914 25.349 1.00 46.01 330 GLN B N 1
ATOM 4162 C CA . GLN B 1 152 ? 36.475 48.944 25.381 1.00 45.23 330 GLN B CA 1
ATOM 4163 C C . GLN B 1 152 ? 36.048 49.044 26.830 1.00 44.40 330 GLN B C 1
ATOM 4164 O O . GLN B 1 152 ? 36.605 48.384 27.710 1.00 45.06 330 GLN B O 1
ATOM 4170 N N . ILE B 1 153 ? 35.065 49.893 27.080 1.00 43.39 331 ILE B N 1
ATOM 4171 C CA . ILE B 1 153 ? 34.564 50.084 28.423 1.00 42.34 331 ILE B CA 1
ATOM 4172 C C . ILE B 1 153 ? 33.053 50.141 28.382 1.00 41.88 331 ILE B C 1
ATOM 4173 O O . ILE B 1 153 ? 32.479 50.814 27.532 1.00 41.78 331 ILE B O 1
ATOM 4178 N N . SER B 1 154 ? 32.415 49.420 29.296 1.00 41.22 332 SER B N 1
ATOM 4179 C CA . SER B 1 154 ? 30.967 49.420 29.377 1.00 39.80 332 SER B CA 1
ATOM 4180 C C . SER B 1 154 ? 30.548 49.794 30.773 1.00 40.62 332 SER B C 1
ATOM 4181 O O . SER B 1 154 ? 31.141 49.332 31.752 1.00 39.93 332 SER B O 1
ATOM 4184 N N . THR B 1 155 ? 29.543 50.657 30.861 1.00 41.62 333 THR B N 1
ATOM 4185 C CA . THR B 1 155 ? 28.997 51.055 32.149 1.00 42.23 333 THR B CA 1
ATOM 4186 C C . THR B 1 155 ? 27.680 50.319 32.139 1.00 42.22 333 THR B C 1
ATOM 4187 O O . THR B 1 155 ? 27.369 49.630 31.164 1.00 41.67 333 THR B O 1
ATOM 4191 N N . ARG B 1 156 ? 26.909 50.445 33.210 1.00 43.32 334 ARG B N 1
ATOM 4192 C CA . ARG B 1 156 ? 25.624 49.774 33.273 1.00 45.36 334 ARG B CA 1
ATOM 4193 C C . ARG B 1 156 ? 24.725 50.217 32.123 1.00 48.57 334 ARG B C 1
ATOM 4194 O O . ARG B 1 156 ? 23.846 49.470 31.689 1.00 50.74 334 ARG B O 1
ATOM 4202 N N . THR B 1 157 ? 24.970 51.416 31.603 1.00 49.80 335 THR B N 1
ATOM 4203 C CA . THR B 1 157 ? 24.123 51.943 30.547 1.00 50.64 335 THR B CA 1
ATOM 4204 C C . THR B 1 157 ? 24.718 52.332 29.195 1.00 50.94 335 THR B C 1
ATOM 4205 O O . THR B 1 157 ? 23.967 52.656 28.278 1.00 52.78 335 THR B O 1
ATOM 4209 N N . GLU B 1 158 ? 26.037 52.315 29.040 1.00 49.85 336 GLU B N 1
ATOM 4210 C CA . GLU B 1 158 ? 26.607 52.689 27.744 1.00 49.03 336 GLU B CA 1
ATOM 4211 C C . GLU B 1 158 ? 27.851 51.900 27.395 1.00 46.89 336 GLU B C 1
ATOM 4212 O O . GLU B 1 158 ? 28.474 51.300 28.259 1.00 45.85 336 GLU B O 1
ATOM 4218 N N . ASP B 1 159 ? 28.202 51.917 26.112 1.00 47.46 337 ASP B N 1
ATOM 4219 C CA . ASP B 1 159 ? 29.396 51.245 25.609 1.00 47.04 337 ASP B CA 1
ATOM 4220 C C . ASP B 1 159 ? 30.305 52.299 24.990 1.00 47.47 337 ASP B C 1
ATOM 4221 O O . ASP B 1 159 ? 29.835 53.185 24.270 1.00 47.81 337 ASP B O 1
ATOM 4226 N N . PHE B 1 160 ? 31.602 52.198 25.269 1.00 47.12 338 PHE B N 1
ATOM 4227 C CA . PHE B 1 160 ? 32.587 53.131 24.736 1.00 45.35 338 PHE B CA 1
ATOM 4228 C C . PHE B 1 160 ? 33.716 52.388 24.045 1.00 45.28 338 PHE B C 1
ATOM 4229 O O . PHE B 1 160 ? 34.247 51.420 24.587 1.00 45.69 338 PHE B O 1
ATOM 4237 N N . ILE B 1 161 ? 34.070 52.836 22.843 1.00 44.46 339 ILE B N 1
ATOM 4238 C CA . ILE B 1 161 ? 35.169 52.242 22.092 1.00 43.52 339 ILE B CA 1
ATOM 4239 C C . ILE B 1 161 ? 36.218 53.329 21.968 1.00 44.03 339 ILE B C 1
ATOM 4240 O O . ILE B 1 161 ? 35.980 54.351 21.325 1.00 46.58 339 ILE B O 1
ATOM 4245 N N . ILE B 1 162 ? 37.366 53.105 22.607 1.00 42.74 340 ILE B N 1
ATOM 4246 C CA . ILE B 1 162 ? 38.468 54.063 22.646 1.00 41.62 340 ILE B CA 1
ATOM 4247 C C . ILE B 1 162 ? 39.594 53.712 21.692 1.00 42.59 340 ILE B C 1
ATOM 4248 O O . ILE B 1 162 ? 40.153 52.625 21.767 1.00 43.92 340 ILE B O 1
ATOM 4253 N N . ASP B 1 163 ? 39.932 54.638 20.800 1.00 43.65 341 ASP B N 1
ATOM 4254 C CA . ASP B 1 163 ? 41.010 54.419 19.835 1.00 45.26 341 ASP B CA 1
ATOM 4255 C C . ASP B 1 163 ? 42.322 54.741 20.548 1.00 46.42 341 ASP B C 1
ATOM 4256 O O . ASP B 1 163 ? 42.747 55.898 20.600 1.00 48.62 341 ASP B O 1
ATOM 4261 N N . THR B 1 164 ? 42.967 53.722 21.101 1.00 45.89 342 THR B N 1
ATOM 4262 C CA . THR B 1 164 ? 44.198 53.944 21.833 1.00 44.63 342 THR B CA 1
ATOM 4263 C C . THR B 1 164 ? 45.439 54.167 20.980 1.00 45.75 342 THR B C 1
ATOM 4264 O O . THR B 1 164 ? 46.519 54.394 21.515 1.00 47.97 342 THR B O 1
ATOM 4268 N N . LEU B 1 165 ? 45.308 54.095 19.664 1.00 46.56 343 LEU B N 1
ATOM 4269 C CA . LEU B 1 165 ? 46.469 54.355 18.822 1.00 47.98 343 LEU B CA 1
ATOM 4270 C C . LEU B 1 165 ? 46.564 55.868 18.717 1.00 50.51 343 LEU B C 1
ATOM 4271 O O . LEU B 1 165 ? 47.653 56.430 18.665 1.00 53.75 343 LEU B O 1
ATOM 4276 N N . GLU B 1 166 ? 45.409 56.524 18.730 1.00 52.07 344 GLU B N 1
ATOM 4277 C CA . GLU B 1 166 ? 45.348 57.977 18.630 1.00 53.44 344 GLU B CA 1
ATOM 4278 C C . GLU B 1 166 ? 45.444 58.649 20.000 1.00 53.19 344 GLU B C 1
ATOM 4279 O O . GLU B 1 166 ? 45.837 59.815 20.101 1.00 54.85 344 GLU B O 1
ATOM 4285 N N . LEU B 1 167 ? 45.093 57.913 21.052 1.00 50.70 345 LEU B N 1
ATOM 4286 C CA . LEU B 1 167 ? 45.125 58.455 22.410 1.00 46.88 345 LEU B CA 1
ATOM 4287 C C . LEU B 1 167 ? 46.250 57.896 23.281 1.00 45.59 345 LEU B C 1
ATOM 4288 O O . LEU B 1 167 ? 46.280 58.139 24.485 1.00 44.54 345 LEU B O 1
ATOM 4293 N N . ARG B 1 168 ? 47.172 57.158 22.673 1.00 43.98 346 ARG B N 1
ATOM 4294 C CA . ARG B 1 168 ? 48.280 56.552 23.411 1.00 44.18 346 ARG B CA 1
ATOM 4295 C C . ARG B 1 168 ? 48.896 57.388 24.543 1.00 45.73 346 ARG B C 1
ATOM 4296 O O . ARG B 1 168 ? 49.029 56.902 25.667 1.00 48.49 346 ARG B O 1
ATOM 4304 N N . SER B 1 169 ? 49.270 58.633 24.267 1.00 46.73 347 SER B N 1
ATOM 4305 C CA . SER B 1 169 ? 49.897 59.470 25.292 1.00 46.74 347 SER B CA 1
ATOM 4306 C C . SER B 1 169 ? 48.926 60.131 26.253 1.00 44.91 347 SER B C 1
ATOM 4307 O O . SER B 1 169 ? 49.354 60.777 27.204 1.00 45.82 347 SER B O 1
ATOM 4310 N N . ASP B 1 170 ? 47.631 59.973 26.005 1.00 43.86 348 ASP B N 1
ATOM 4311 C CA . ASP B 1 170 ? 46.601 60.564 26.853 1.00 44.65 348 ASP B CA 1
ATOM 4312 C C . ASP B 1 170 ? 45.882 59.542 27.744 1.00 44.51 348 ASP B C 1
ATOM 4313 O O . ASP B 1 170 ? 45.197 59.922 28.700 1.00 44.24 348 ASP B O 1
ATOM 4318 N N . MET B 1 171 ? 46.032 58.257 27.429 1.00 41.52 349 MET B N 1
ATOM 4319 C CA . MET B 1 171 ? 45.365 57.197 28.177 1.00 40.20 349 MET B CA 1
ATOM 4320 C C . MET B 1 171 ? 45.589 57.245 29.679 1.00 39.79 349 MET B C 1
ATOM 4321 O O . MET B 1 171 ? 44.708 56.878 30.455 1.00 39.83 349 MET B O 1
ATOM 4326 N N . TYR B 1 172 ? 46.765 57.715 30.076 1.00 39.35 350 TYR B N 1
ATOM 4327 C CA . TYR B 1 172 ? 47.150 57.805 31.469 1.00 39.52 350 TYR B CA 1
ATOM 4328 C C . TYR B 1 172 ? 46.098 58.430 32.393 1.00 40.50 350 TYR B C 1
ATOM 4329 O O . TYR B 1 172 ? 46.054 58.126 33.590 1.00 40.45 350 TYR B O 1
ATOM 4338 N N . ILE B 1 173 ? 45.242 59.293 31.866 1.00 39.34 351 ILE B N 1
ATOM 4339 C CA . ILE B 1 173 ? 44.250 59.891 32.737 1.00 41.56 351 ILE B CA 1
ATOM 4340 C C . ILE B 1 173 ? 43.276 58.867 33.298 1.00 41.87 351 ILE B C 1
ATOM 4341 O O . ILE B 1 173 ? 42.739 59.062 34.384 1.00 44.73 351 ILE B O 1
ATOM 4346 N N . LEU B 1 174 ? 43.042 57.770 32.590 1.00 40.13 352 LEU B N 1
ATOM 4347 C CA . LEU B 1 174 ? 42.095 56.798 33.112 1.00 40.11 352 LEU B CA 1
ATOM 4348 C C . LEU B 1 174 ? 42.515 56.202 34.446 1.00 39.86 352 LEU B C 1
ATOM 4349 O O . LEU B 1 174 ? 41.735 55.510 35.093 1.00 38.97 352 LEU B O 1
ATOM 4354 N N . ASN B 1 175 ? 43.744 56.479 34.863 1.00 39.63 353 ASN B N 1
ATOM 4355 C CA . ASN B 1 175 ? 44.217 55.964 36.134 1.00 39.53 353 ASN B CA 1
ATOM 4356 C C . ASN B 1 175 ? 43.367 56.482 37.294 1.00 39.05 353 ASN B C 1
ATOM 4357 O O . ASN B 1 175 ? 43.279 55.828 38.328 1.00 39.09 353 ASN B O 1
ATOM 4362 N N . GLU B 1 176 ? 42.735 57.640 37.135 1.00 37.85 354 GLU B N 1
ATOM 4363 C CA . GLU B 1 176 ? 41.925 58.176 38.229 1.00 40.27 354 GLU B CA 1
ATOM 4364 C C . GLU B 1 176 ? 40.796 57.231 38.585 1.00 41.63 354 GLU B C 1
ATOM 4365 O O . GLU B 1 176 ? 40.475 57.052 39.767 1.00 40.45 354 GLU B O 1
ATOM 4371 N N . SER B 1 177 ? 40.188 56.639 37.558 1.00 41.09 355 SER B N 1
ATOM 4372 C CA . SER B 1 177 ? 39.102 55.696 37.771 1.00 40.29 355 SER B CA 1
ATOM 4373 C C . SER B 1 177 ? 39.624 54.249 37.852 1.00 38.33 355 SER B C 1
ATOM 4374 O O . SER B 1 177 ? 39.178 53.473 38.690 1.00 38.12 355 SER B O 1
ATOM 4377 N N . LEU B 1 178 ? 40.587 53.894 37.013 1.00 38.03 356 LEU B N 1
ATOM 4378 C CA . LEU B 1 178 ? 41.127 52.537 37.034 1.00 38.94 356 LEU B CA 1
ATOM 4379 C C . LEU B 1 178 ? 41.807 52.145 38.354 1.00 41.35 356 LEU B C 1
ATOM 4380 O O . LEU B 1 178 ? 41.861 50.956 38.686 1.00 41.57 356 LEU B O 1
ATOM 4385 N N . THR B 1 179 ? 42.335 53.119 39.101 1.00 41.40 357 THR B N 1
ATOM 4386 C CA . THR B 1 179 ? 42.981 52.809 40.385 1.00 41.68 357 THR B CA 1
ATOM 4387 C C . THR B 1 179 ? 42.164 53.292 41.586 1.00 42.60 357 THR B C 1
ATOM 4388 O O . THR B 1 179 ? 42.651 53.308 42.716 1.00 42.23 357 THR B O 1
ATOM 4392 N N . ASP B 1 180 ? 40.924 53.701 41.344 1.00 43.84 358 ASP B N 1
ATOM 4393 C CA . ASP B 1 180 ? 40.079 54.140 42.442 1.00 46.31 358 ASP B CA 1
ATOM 4394 C C . ASP B 1 180 ? 39.555 52.865 43.094 1.00 47.04 358 ASP B C 1
ATOM 4395 O O . ASP B 1 180 ? 38.798 52.116 42.487 1.00 48.80 358 ASP B O 1
ATOM 4400 N N . PRO B 1 181 ? 39.947 52.606 44.348 1.00 46.62 359 PRO B N 1
ATOM 4401 C CA . PRO B 1 181 ? 39.523 51.404 45.080 1.00 44.81 359 PRO B CA 1
ATOM 4402 C C . PRO B 1 181 ? 38.021 51.276 45.391 1.00 42.94 359 PRO B C 1
ATOM 4403 O O . PRO B 1 181 ? 37.545 50.204 45.763 1.00 43.03 359 PRO B O 1
ATOM 4407 N N . ALA B 1 182 ? 37.273 52.357 45.229 1.00 40.60 360 ALA B N 1
ATOM 4408 C CA . ALA B 1 182 ? 35.844 52.315 45.505 1.00 39.82 360 ALA B CA 1
ATOM 4409 C C . ALA B 1 182 ? 35.058 51.808 44.301 1.00 40.33 360 ALA B C 1
ATOM 4410 O O . ALA B 1 182 ? 33.885 51.449 44.420 1.00 40.91 360 ALA B O 1
ATOM 4412 N N . ILE B 1 183 ? 35.706 51.782 43.143 1.00 39.33 361 ILE B N 1
ATOM 4413 C CA . ILE B 1 183 ? 35.057 51.357 41.913 1.00 38.00 361 ILE B CA 1
ATOM 4414 C C . ILE B 1 183 ? 35.585 50.005 41.441 1.00 38.72 361 ILE B C 1
ATOM 4415 O O . ILE B 1 183 ? 36.789 49.835 41.244 1.00 37.84 361 ILE B O 1
ATOM 4420 N N . VAL B 1 184 ? 34.677 49.049 41.252 1.00 36.94 362 VAL B N 1
ATOM 4421 C CA . VAL B 1 184 ? 35.063 47.715 40.813 1.00 37.06 362 VAL B CA 1
ATOM 4422 C C . VAL B 1 184 ? 35.202 47.629 39.292 1.00 37.33 362 VAL B C 1
ATOM 4423 O O . VAL B 1 184 ? 34.262 47.920 38.550 1.00 36.35 362 VAL B O 1
ATOM 4427 N N . LYS B 1 185 ? 36.384 47.247 38.827 1.00 36.27 363 LYS B N 1
ATOM 4428 C CA . LYS B 1 185 ? 36.587 47.106 37.396 1.00 37.29 363 LYS B CA 1
ATOM 4429 C C . LYS B 1 185 ? 36.408 45.632 37.061 1.00 39.72 363 LYS B C 1
ATOM 4430 O O . LYS B 1 185 ? 37.004 44.775 37.699 1.00 42.01 363 LYS B O 1
ATOM 4436 N N . VAL B 1 186 ? 35.578 45.331 36.071 1.00 40.18 364 VAL B N 1
ATOM 4437 C CA . VAL B 1 186 ? 35.355 43.946 35.693 1.00 38.75 364 VAL B CA 1
ATOM 4438 C C . VAL B 1 186 ? 36.043 43.618 34.372 1.00 40.33 364 VAL B C 1
ATOM 4439 O O . VAL B 1 186 ? 35.890 44.335 33.382 1.00 41.79 364 VAL B O 1
ATOM 4443 N N . PHE B 1 187 ? 36.808 42.532 34.372 1.00 41.01 365 PHE B N 1
ATOM 4444 C CA . PHE B 1 187 ? 37.530 42.055 33.190 1.00 39.89 365 PHE B CA 1
ATOM 4445 C C . PHE B 1 187 ? 37.239 40.568 33.089 1.00 41.27 365 PHE B C 1
ATOM 4446 O O . PHE B 1 187 ? 36.765 39.948 34.045 1.00 40.79 365 PHE B O 1
ATOM 4454 N N . HIS B 1 188 ? 37.538 39.997 31.928 1.00 42.85 366 HIS B N 1
ATOM 4455 C CA . HIS B 1 188 ? 37.430 38.560 31.748 1.00 42.30 366 HIS B CA 1
ATOM 4456 C C . HIS B 1 188 ? 38.789 38.141 31.209 1.00 40.87 366 HIS B C 1
ATOM 4457 O O . HIS B 1 188 ? 39.051 38.292 30.024 1.00 40.12 366 HIS B O 1
ATOM 4464 N N . GLY B 1 189 ? 39.650 37.620 32.081 1.00 42.05 367 GLY B N 1
ATOM 4465 C CA . GLY B 1 189 ? 40.986 37.215 31.663 1.00 41.47 367 GLY B CA 1
ATOM 4466 C C . GLY B 1 189 ? 41.829 38.464 31.508 1.00 41.95 367 GLY B C 1
ATOM 4467 O O . GLY B 1 189 ? 42.215 38.839 30.395 1.00 42.17 367 GLY B O 1
ATOM 4468 N N . ALA B 1 190 ? 42.099 39.116 32.638 1.00 41.10 368 ALA B N 1
ATOM 4469 C CA . ALA B 1 190 ? 42.863 40.359 32.665 1.00 39.80 368 ALA B CA 1
ATOM 4470 C C . ALA B 1 190 ? 44.370 40.174 32.737 1.00 40.24 368 ALA B C 1
ATOM 4471 O O . ALA B 1 190 ? 45.113 41.157 32.760 1.00 36.90 368 ALA B O 1
ATOM 4473 N N . ASP B 1 191 ? 44.825 38.924 32.761 1.00 41.73 369 ASP B N 1
ATOM 4474 C CA . ASP B 1 191 ? 46.255 38.665 32.858 1.00 45.99 369 ASP B CA 1
ATOM 4475 C C . ASP B 1 191 ? 47.069 39.503 31.873 1.00 47.54 369 ASP B C 1
ATOM 4476 O O . ASP B 1 191 ? 47.910 40.307 32.284 1.00 49.75 369 ASP B O 1
ATOM 4481 N N . SER B 1 192 ? 46.809 39.342 30.581 1.00 47.25 370 SER B N 1
ATOM 4482 C CA . SER B 1 192 ? 47.549 40.101 29.582 1.00 47.82 370 SER B CA 1
ATOM 4483 C C . SER B 1 192 ? 47.230 41.598 29.556 1.00 47.09 370 SER B C 1
ATOM 4484 O O . SER B 1 192 ? 48.117 42.421 29.356 1.00 48.73 370 SER B O 1
ATOM 4487 N N . ASP B 1 193 ? 45.969 41.953 29.751 1.00 45.45 371 ASP B N 1
ATOM 4488 C CA . ASP B 1 193 ? 45.571 43.348 29.742 1.00 44.43 371 ASP B CA 1
ATOM 4489 C C . ASP B 1 193 ? 46.377 44.152 30.752 1.00 43.28 371 ASP B C 1
ATOM 4490 O O . ASP B 1 193 ? 46.836 45.266 30.456 1.00 39.93 371 ASP B O 1
ATOM 4495 N N . ILE B 1 194 ? 46.541 43.590 31.947 1.00 42.10 372 ILE B N 1
ATOM 4496 C CA . ILE B 1 194 ? 47.293 44.262 32.996 1.00 42.19 372 ILE B CA 1
ATOM 4497 C C . ILE B 1 194 ? 48.691 44.659 32.532 1.00 42.03 372 ILE B C 1
ATOM 4498 O O . ILE B 1 194 ? 49.126 45.777 32.774 1.00 39.73 372 ILE B O 1
ATOM 4503 N N . GLU B 1 195 ? 49.386 43.760 31.847 1.00 42.88 373 GLU B N 1
ATOM 4504 C CA . GLU B 1 195 ? 50.718 44.085 31.357 1.00 44.83 373 GLU B CA 1
ATOM 4505 C C . GLU B 1 195 ? 50.686 45.111 30.207 1.00 44.01 373 GLU B C 1
ATOM 4506 O O . GLU B 1 195 ? 51.529 46.012 30.136 1.00 43.11 373 GLU B O 1
ATOM 4512 N N . TRP B 1 196 ? 49.702 44.994 29.323 1.00 41.61 374 TRP B N 1
ATOM 4513 C CA . TRP B 1 196 ? 49.571 45.939 28.225 1.00 40.16 374 TRP B CA 1
ATOM 4514 C C . TRP B 1 196 ? 49.247 47.334 28.761 1.00 38.11 374 TRP B C 1
ATOM 4515 O O . TRP B 1 196 ? 49.747 48.332 28.249 1.00 36.59 374 TRP B O 1
ATOM 4526 N N . LEU B 1 197 ? 48.395 47.400 29.781 1.00 37.36 375 LEU B N 1
ATOM 4527 C CA . LEU B 1 197 ? 48.027 48.683 30.363 1.00 37.74 375 LEU B CA 1
ATOM 4528 C C . LEU B 1 197 ? 49.241 49.447 30.872 1.00 40.69 375 LEU B C 1
ATOM 4529 O O . LEU B 1 197 ? 49.278 50.675 30.769 1.00 41.55 375 LEU B O 1
ATOM 4534 N N . GLN B 1 198 ? 50.242 48.747 31.408 1.00 41.54 376 GLN B N 1
ATOM 4535 C CA . GLN B 1 198 ? 51.426 49.457 31.884 1.00 43.61 376 GLN B CA 1
ATOM 4536 C C . GLN B 1 198 ? 52.447 49.672 30.779 1.00 42.77 376 GLN B C 1
ATOM 4537 O O . GLN B 1 198 ? 53.034 50.745 30.670 1.00 44.13 376 GLN B O 1
ATOM 4543 N N . LYS B 1 199 ? 52.645 48.658 29.954 1.00 42.35 377 LYS B N 1
ATOM 4544 C CA . LYS B 1 199 ? 53.586 48.740 28.845 1.00 42.57 377 LYS B CA 1
ATOM 4545 C C . LYS B 1 199 ? 53.270 49.899 27.890 1.00 43.09 377 LYS B C 1
ATOM 4546 O O . LYS B 1 199 ? 54.172 50.629 27.480 1.00 44.10 377 LYS B O 1
ATOM 4552 N N . ASP B 1 200 ? 51.993 50.083 27.556 1.00 42.05 378 ASP B N 1
ATOM 4553 C CA . ASP B 1 200 ? 51.587 51.131 26.613 1.00 42.47 378 ASP B CA 1
ATOM 4554 C C . ASP B 1 200 ? 51.145 52.497 27.147 1.00 42.35 378 ASP B C 1
ATOM 4555 O O . ASP B 1 200 ? 51.423 53.523 26.514 1.00 43.06 378 ASP B O 1
ATOM 4560 N N . PHE B 1 201 ? 50.465 52.531 28.293 1.00 40.30 379 PHE B N 1
ATOM 4561 C CA . PHE B 1 201 ? 49.960 53.805 28.801 1.00 38.74 379 PHE B CA 1
ATOM 4562 C C . PHE B 1 201 ? 50.305 54.203 30.220 1.00 39.03 379 PHE B C 1
ATOM 4563 O O . PHE B 1 201 ? 49.857 55.250 30.674 1.00 38.01 379 PHE B O 1
ATOM 4571 N N . GLY B 1 202 ? 51.079 53.386 30.930 1.00 40.69 380 GLY B N 1
ATOM 4572 C CA . GLY B 1 202 ? 51.380 53.705 32.315 1.00 39.72 380 GLY B CA 1
ATOM 4573 C C . GLY B 1 202 ? 50.084 53.648 33.124 1.00 40.05 380 GLY B C 1
ATOM 4574 O O . GLY B 1 202 ? 49.878 54.438 34.048 1.00 39.23 380 GLY B O 1
ATOM 4575 N N . LEU B 1 203 ? 49.201 52.716 32.754 1.00 38.88 381 LEU B N 1
ATOM 4576 C CA . LEU B 1 203 ? 47.913 52.526 33.422 1.00 36.41 381 LEU B CA 1
ATOM 4577 C C . LEU B 1 203 ? 47.947 51.333 34.361 1.00 34.86 381 LEU B C 1
ATOM 4578 O O . LEU B 1 203 ? 48.588 50.317 34.083 1.00 31.59 381 LEU B O 1
ATOM 4583 N N . TYR B 1 204 ? 47.245 51.469 35.477 1.00 34.97 382 TYR B N 1
ATOM 4584 C CA . TYR B 1 204 ? 47.189 50.423 36.483 1.00 36.00 382 TYR B CA 1
ATOM 4585 C C . TYR B 1 204 ? 45.769 50.219 36.949 1.00 38.11 382 TYR B C 1
ATOM 4586 O O . TYR B 1 204 ? 44.897 51.060 36.709 1.00 39.52 382 TYR B O 1
ATOM 4595 N N . VAL B 1 205 ? 45.532 49.091 37.605 1.00 39.50 383 VAL B N 1
ATOM 4596 C CA . VAL B 1 205 ? 44.197 48.774 38.099 1.00 40.49 383 VAL B CA 1
ATOM 4597 C C . VAL B 1 205 ? 44.221 48.367 39.574 1.00 41.57 383 VAL B C 1
ATOM 4598 O O . VAL B 1 205 ? 45.086 47.600 40.005 1.00 42.09 383 VAL B O 1
ATOM 4602 N N . VAL B 1 206 ? 43.273 48.901 40.337 1.00 40.91 384 VAL B N 1
ATOM 4603 C CA . VAL B 1 206 ? 43.128 48.598 41.752 1.00 40.84 384 VAL B CA 1
ATOM 4604 C C . VAL B 1 206 ? 41.644 48.330 41.956 1.00 42.29 384 VAL B C 1
ATOM 4605 O O . VAL B 1 206 ? 40.817 49.173 41.627 1.00 45.41 384 VAL B O 1
ATOM 4609 N N . ASN B 1 207 ? 41.319 47.161 42.506 1.00 42.47 385 ASN B N 1
ATOM 4610 C CA . ASN B 1 207 ? 39.937 46.701 42.736 1.00 41.70 385 ASN B CA 1
ATOM 4611 C C . ASN B 1 207 ? 39.428 46.143 41.414 1.00 41.28 385 ASN B C 1
ATOM 4612 O O . ASN B 1 207 ? 38.854 46.867 40.587 1.00 40.97 385 ASN B O 1
ATOM 4617 N N . MET B 1 208 ? 39.629 44.841 41.234 1.00 39.97 386 MET B N 1
ATOM 4618 C CA . MET B 1 208 ? 39.254 44.180 40.003 1.00 38.84 386 MET B CA 1
ATOM 4619 C C . MET B 1 208 ? 38.614 42.826 40.235 1.00 38.45 386 MET B C 1
ATOM 4620 O O . MET B 1 208 ? 39.037 42.066 41.101 1.00 39.04 386 MET B O 1
ATOM 4625 N N . PHE B 1 209 ? 37.588 42.537 39.446 1.00 36.95 387 PHE B N 1
ATOM 4626 C CA . PHE B 1 209 ? 36.889 41.267 39.511 1.00 37.61 387 PHE B CA 1
ATOM 4627 C C . PHE B 1 209 ? 37.064 40.618 38.132 1.00 38.09 387 PHE B C 1
ATOM 4628 O O . PHE B 1 209 ? 36.521 41.095 37.131 1.00 38.62 387 PHE B O 1
ATOM 4636 N N . ASP B 1 210 ? 37.839 39.542 38.079 1.00 37.25 388 ASP B N 1
ATOM 4637 C CA . ASP B 1 210 ? 38.081 38.847 36.825 1.00 37.05 388 ASP B CA 1
ATOM 4638 C C . ASP B 1 210 ? 37.093 37.685 36.691 1.00 39.44 388 ASP B C 1
ATOM 4639 O O . ASP B 1 210 ? 37.174 36.714 37.444 1.00 41.03 388 ASP B O 1
ATOM 4644 N N . THR B 1 211 ? 36.174 37.761 35.731 1.00 40.33 389 THR B N 1
ATOM 4645 C CA . THR B 1 211 ? 35.186 36.691 35.577 1.00 41.10 389 THR B CA 1
ATOM 4646 C C . THR B 1 211 ? 35.775 35.332 35.163 1.00 42.74 389 THR B C 1
ATOM 4647 O O . THR B 1 211 ? 35.146 34.282 35.360 1.00 41.73 389 THR B O 1
ATOM 4651 N N . HIS B 1 212 ? 36.983 35.357 34.608 1.00 43.46 390 HIS B N 1
ATOM 4652 C CA . HIS B 1 212 ? 37.666 34.137 34.195 1.00 44.05 390 HIS B CA 1
ATOM 4653 C C . HIS B 1 212 ? 38.118 33.407 35.457 1.00 44.19 390 HIS B C 1
ATOM 4654 O O . HIS B 1 212 ? 38.054 32.180 35.536 1.00 43.91 390 HIS B O 1
ATOM 4661 N N . GLN B 1 213 ? 38.576 34.172 36.445 1.00 43.81 391 GLN B N 1
ATOM 4662 C CA . GLN B 1 213 ? 39.002 33.591 37.712 1.00 43.49 391 GLN B CA 1
ATOM 4663 C C . GLN B 1 213 ? 37.758 33.119 38.426 1.00 43.13 391 GLN B C 1
ATOM 4664 O O . GLN B 1 213 ? 37.759 32.079 39.071 1.00 45.25 391 GLN B O 1
ATOM 4670 N N . ALA B 1 214 ? 36.694 33.899 38.301 1.00 42.48 392 ALA B N 1
ATOM 4671 C CA . ALA B 1 214 ? 35.429 33.575 38.929 1.00 43.16 392 ALA B CA 1
ATOM 4672 C C . ALA B 1 214 ? 34.858 32.271 38.364 1.00 44.50 392 ALA B C 1
ATOM 4673 O O . ALA B 1 214 ? 34.308 31.456 39.107 1.00 44.73 392 ALA B O 1
ATOM 4675 N N . ALA B 1 215 ? 34.994 32.066 37.057 1.00 45.01 393 ALA B N 1
ATOM 4676 C CA . ALA B 1 215 ? 34.473 30.847 36.434 1.00 46.49 393 ALA B CA 1
ATOM 4677 C C . ALA B 1 215 ? 35.221 29.622 36.955 1.00 47.94 393 ALA B C 1
ATOM 4678 O O . ALA B 1 215 ? 34.649 28.542 37.132 1.00 47.57 393 ALA B O 1
ATOM 4680 N N . ARG B 1 216 ? 36.511 29.817 37.197 1.00 49.43 394 ARG B N 1
ATOM 4681 C CA . ARG B 1 216 ? 37.395 28.781 37.691 1.00 49.95 394 ARG B CA 1
ATOM 4682 C C . ARG B 1 216 ? 37.023 28.449 39.142 1.00 51.00 394 ARG B C 1
ATOM 4683 O O . ARG B 1 216 ? 36.988 27.280 39.532 1.00 51.29 394 ARG B O 1
ATOM 4691 N N . LEU B 1 217 ? 36.721 29.474 39.935 1.00 49.66 395 LEU B N 1
ATOM 4692 C CA . LEU B 1 217 ? 36.352 29.261 41.326 1.00 48.48 395 LEU B CA 1
ATOM 4693 C C . LEU B 1 217 ? 34.968 28.639 41.427 1.00 49.21 395 LEU B C 1
ATOM 4694 O O . LEU B 1 217 ? 34.657 27.963 42.403 1.00 50.64 395 LEU B O 1
ATOM 4699 N N . LEU B 1 218 ? 34.136 28.865 40.415 1.00 48.93 396 LEU B N 1
ATOM 4700 C CA . LEU B 1 218 ? 32.805 28.281 40.396 1.00 48.21 396 LEU B CA 1
ATOM 4701 C C . LEU B 1 218 ? 32.910 26.912 39.742 1.00 50.89 396 LEU B C 1
ATOM 4702 O O . LEU B 1 218 ? 31.904 26.262 39.449 1.00 53.27 396 LEU B O 1
ATOM 4707 N N . ASN B 1 219 ? 34.144 26.485 39.501 1.00 50.42 397 ASN B N 1
ATOM 4708 C CA . ASN B 1 219 ? 34.406 25.187 38.901 1.00 50.00 397 ASN B CA 1
ATOM 4709 C C . ASN B 1 219 ? 33.490 24.897 37.700 1.00 49.37 397 ASN B C 1
ATOM 4710 O O . ASN B 1 219 ? 33.078 23.758 37.492 1.00 50.19 397 ASN B O 1
ATOM 4715 N N . LEU B 1 220 ? 33.182 25.920 36.905 1.00 48.59 398 LEU B N 1
ATOM 4716 C CA . LEU B 1 220 ? 32.319 25.739 35.729 1.00 48.48 398 LEU B CA 1
ATOM 4717 C C . LEU B 1 220 ? 32.923 24.782 34.718 1.00 47.97 398 LEU B C 1
ATOM 4718 O O . LEU B 1 220 ? 34.107 24.457 34.790 1.00 47.24 398 LEU B O 1
ATOM 4723 N N . GLY B 1 221 ? 32.107 24.345 33.764 1.00 48.87 399 GLY B N 1
ATOM 4724 C CA . GLY B 1 221 ? 32.595 23.424 32.757 1.00 49.98 399 GLY B CA 1
ATOM 4725 C C . GLY B 1 221 ? 33.734 24.043 31.982 1.00 52.21 399 GLY B C 1
ATOM 4726 O O . GLY B 1 221 ? 34.864 23.554 32.001 1.00 51.58 399 GLY B O 1
ATOM 4727 N N . ARG B 1 222 ? 33.421 25.138 31.299 1.00 54.41 400 ARG B N 1
ATOM 4728 C CA . ARG B 1 222 ? 34.390 25.872 30.505 1.00 54.89 400 ARG B CA 1
ATOM 4729 C C . ARG B 1 222 ? 34.648 27.225 31.166 1.00 54.94 400 ARG B C 1
ATOM 4730 O O . ARG B 1 222 ? 33.902 27.629 32.058 1.00 54.23 400 ARG B O 1
ATOM 4738 N N . HIS B 1 223 ? 35.702 27.922 30.744 1.00 54.85 401 HIS B N 1
ATOM 4739 C CA . HIS B 1 223 ? 36.030 29.211 31.350 1.00 54.02 401 HIS B CA 1
ATOM 4740 C C . HIS B 1 223 ? 36.078 30.393 30.386 1.00 52.81 401 HIS B C 1
ATOM 4741 O O . HIS B 1 223 ? 36.457 31.498 30.777 1.00 52.89 401 HIS B O 1
ATOM 4748 N N . SER B 1 224 ? 35.691 30.168 29.137 1.00 51.57 402 SER B N 1
ATOM 4749 C CA . SER B 1 224 ? 35.709 31.227 28.136 1.00 51.17 402 SER B CA 1
ATOM 4750 C C . SER B 1 224 ? 34.559 32.224 28.288 1.00 51.22 402 SER B C 1
ATOM 4751 O O . SER B 1 224 ? 33.528 31.921 28.893 1.00 50.23 402 SER B O 1
ATOM 4754 N N . LEU B 1 225 ? 34.739 33.419 27.734 1.00 51.76 403 LEU B N 1
ATOM 4755 C CA . LEU B 1 225 ? 33.700 34.438 27.790 1.00 53.39 403 LEU B CA 1
ATOM 4756 C C . LEU B 1 225 ? 32.507 33.945 26.968 1.00 56.38 403 LEU B C 1
ATOM 4757 O O . LEU B 1 225 ? 31.346 34.248 27.287 1.00 55.98 403 LEU B O 1
ATOM 4762 N N . ASP B 1 226 ? 32.803 33.193 25.905 1.00 58.94 404 ASP B N 1
ATOM 4763 C CA . ASP B 1 226 ? 31.766 32.618 25.051 1.00 62.16 404 ASP B CA 1
ATOM 4764 C C . ASP B 1 226 ? 30.819 31.836 25.942 1.00 62.49 404 ASP B C 1
ATOM 4765 O O . ASP B 1 226 ? 29.611 32.081 25.965 1.00 63.05 404 ASP B O 1
ATOM 4770 N N . HIS B 1 227 ? 31.394 30.892 26.683 1.00 60.74 405 HIS B N 1
ATOM 4771 C CA . HIS B 1 227 ? 30.626 30.048 27.576 1.00 59.33 405 HIS B CA 1
ATOM 4772 C C . HIS B 1 227 ? 29.820 30.846 28.586 1.00 57.24 405 HIS B C 1
ATOM 4773 O O . HIS B 1 227 ? 28.636 30.577 28.770 1.00 59.22 405 HIS B O 1
ATOM 4780 N N . LEU B 1 228 ? 30.444 31.822 29.238 1.00 54.47 406 LEU B N 1
ATOM 4781 C CA . LEU B 1 228 ? 29.726 32.626 30.221 1.00 52.33 406 LEU B CA 1
ATOM 4782 C C . LEU B 1 228 ? 28.559 33.352 29.573 1.00 52.12 406 LEU B C 1
ATOM 4783 O O . LEU B 1 228 ? 27.478 33.447 30.151 1.00 49.96 406 LEU B O 1
ATOM 4788 N N . LEU B 1 229 ? 28.790 33.866 28.369 1.00 53.90 407 LEU B N 1
ATOM 4789 C CA . LEU B 1 229 ? 27.762 34.588 27.631 1.00 55.28 407 LEU B CA 1
ATOM 4790 C C . LEU B 1 229 ? 26.536 33.722 27.373 1.00 56.93 407 LEU B C 1
ATOM 4791 O O . LEU B 1 229 ? 25.397 34.189 27.474 1.00 56.59 407 LEU B O 1
ATOM 4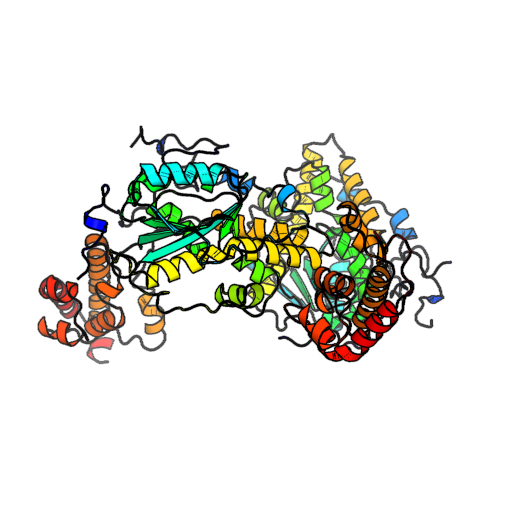796 N N . LYS B 1 230 ? 26.774 32.458 27.045 1.00 58.53 408 LYS B N 1
ATOM 4797 C CA . LYS B 1 230 ? 25.687 31.536 26.763 1.00 60.41 408 LYS B CA 1
ATOM 4798 C C . LYS B 1 230 ? 25.036 31.043 28.046 1.00 59.63 408 LYS B C 1
ATOM 4799 O O . LYS B 1 230 ? 23.812 30.943 28.136 1.00 60.53 408 LYS B O 1
ATOM 4805 N N . LEU B 1 231 ? 25.866 30.751 29.039 1.00 57.90 409 LEU B N 1
ATOM 4806 C CA . LEU B 1 231 ? 25.396 30.247 30.319 1.00 56.75 409 LEU B CA 1
ATOM 4807 C C . LEU B 1 231 ? 24.542 31.227 31.119 1.00 57.27 409 LEU B C 1
ATOM 4808 O O . LEU B 1 231 ? 23.556 30.825 31.732 1.00 57.98 409 LEU B O 1
ATOM 4813 N N . TYR B 1 232 ? 24.904 32.510 31.108 1.00 57.80 410 TYR B N 1
ATOM 4814 C CA . TYR B 1 232 ? 24.166 33.515 31.882 1.00 57.60 410 TYR B CA 1
ATOM 4815 C C . TYR B 1 232 ? 23.256 34.472 31.109 1.00 59.23 410 TYR B C 1
ATOM 4816 O O . TYR B 1 232 ? 22.267 34.962 31.659 1.00 60.59 410 TYR B O 1
ATOM 4825 N N . CYS B 1 233 ? 23.587 34.743 29.848 1.00 61.42 411 CYS B N 1
ATOM 4826 C CA . CYS B 1 233 ? 22.804 35.679 29.034 1.00 64.05 411 CYS B CA 1
ATOM 4827 C C . CYS B 1 233 ? 22.028 35.017 27.901 1.00 67.59 411 CYS B C 1
ATOM 4828 O O . CYS B 1 233 ? 21.057 35.589 27.393 1.00 66.66 411 CYS B O 1
ATOM 4831 N N . ASN B 1 234 ? 22.467 33.819 27.513 1.00 71.05 412 ASN B N 1
ATOM 4832 C CA . ASN B 1 234 ? 21.856 33.071 26.415 1.00 74.13 412 ASN B CA 1
ATOM 4833 C C . ASN B 1 234 ? 22.189 33.861 25.162 1.00 74.06 412 ASN B C 1
ATOM 4834 O O . ASN B 1 234 ? 21.331 34.169 24.340 1.00 74.26 412 ASN B O 1
ATOM 4839 N N . VAL B 1 235 ? 23.469 34.187 25.047 1.00 75.08 413 VAL B N 1
ATOM 4840 C CA . VAL B 1 235 ? 24.000 34.955 23.938 1.00 77.01 413 VAL B CA 1
ATOM 4841 C C . VAL B 1 235 ? 25.077 34.162 23.206 1.00 79.94 413 VAL B C 1
ATOM 4842 O O . VAL B 1 235 ? 25.910 33.514 23.837 1.00 79.18 413 VAL B O 1
ATOM 4846 N N . ASP B 1 236 ? 25.053 34.213 21.878 1.00 84.71 414 ASP B N 1
ATOM 4847 C CA . ASP B 1 236 ? 26.044 33.519 21.052 1.00 90.27 414 ASP B CA 1
ATOM 4848 C C . ASP B 1 236 ? 26.875 34.562 20.306 1.00 93.20 414 ASP B C 1
ATOM 4849 O O . ASP B 1 236 ? 26.859 34.604 19.076 1.00 94.03 414 ASP B O 1
ATOM 4854 N N . SER B 1 237 ? 27.594 35.397 21.055 1.00 96.49 415 SER B N 1
ATOM 4855 C CA . SER B 1 237 ? 28.425 36.462 20.478 1.00 99.89 415 SER B CA 1
ATOM 4856 C C . SER B 1 237 ? 29.085 36.053 19.169 1.00 101.33 415 SER B C 1
ATOM 4857 O O . SER B 1 237 ? 29.474 34.899 18.994 1.00 102.42 415 SER B O 1
ATOM 4860 N N . ASN B 1 238 ? 29.212 37.008 18.252 1.00 102.64 416 ASN B N 1
ATOM 4861 C CA . ASN B 1 238 ? 29.833 36.734 16.965 1.00 104.16 416 ASN B CA 1
ATOM 4862 C C . ASN B 1 238 ? 31.307 36.429 17.176 1.00 104.00 416 ASN B C 1
ATOM 4863 O O . ASN B 1 238 ? 32.057 37.255 17.693 1.00 103.75 416 ASN B O 1
ATOM 4868 N N . LYS B 1 239 ? 31.714 35.229 16.782 1.00 104.23 417 LYS B N 1
ATOM 4869 C CA . LYS B 1 239 ? 33.097 34.812 16.937 1.00 104.01 417 LYS B CA 1
ATOM 4870 C C . LYS B 1 239 ? 33.937 35.281 15.745 1.00 103.84 417 LYS B C 1
ATOM 4871 O O . LYS B 1 239 ? 35.081 34.861 15.577 1.00 104.62 417 LYS B O 1
ATOM 4877 N N . GLN B 1 240 ? 33.363 36.152 14.918 1.00 102.89 418 GLN B N 1
ATOM 4878 C CA . GLN B 1 240 ? 34.067 36.685 13.751 1.00 101.69 418 GLN B CA 1
ATOM 4879 C C . GLN B 1 240 ? 34.988 37.805 14.207 1.00 100.54 418 GLN B C 1
ATOM 4880 O O . GLN B 1 240 ? 34.693 38.482 15.187 1.00 101.72 418 GLN B O 1
ATOM 4886 N N . TYR B 1 241 ? 36.099 38.000 13.502 1.00 98.44 419 TYR B N 1
ATOM 4887 C CA . TYR B 1 241 ? 37.056 39.055 13.845 1.00 96.20 419 TYR B CA 1
ATOM 4888 C C . TYR B 1 241 ? 37.855 38.762 15.118 1.00 95.35 419 TYR B C 1
ATOM 4889 O O . TYR B 1 241 ? 38.475 39.665 15.679 1.00 94.84 419 TYR B O 1
ATOM 4898 N N . GLN B 1 242 ? 37.846 37.514 15.574 1.00 94.50 420 GLN B N 1
ATOM 4899 C CA . GLN B 1 242 ? 38.575 37.149 16.790 1.00 93.70 420 GLN B CA 1
ATOM 4900 C C . GLN B 1 242 ? 40.023 37.662 16.831 1.00 92.15 420 GLN B C 1
ATOM 4901 O O . GLN B 1 242 ? 40.362 38.524 17.649 1.00 92.79 420 GLN B O 1
ATOM 4907 N N . LEU B 1 243 ? 40.879 37.132 15.963 1.00 88.79 421 LEU B N 1
ATOM 4908 C CA . LEU B 1 243 ? 42.265 37.572 15.932 1.00 85.86 421 LEU B CA 1
ATOM 4909 C C . LEU B 1 243 ? 42.520 38.449 14.709 1.00 84.45 421 LEU B C 1
ATOM 4910 O O . LEU B 1 243 ? 43.519 38.282 14.008 1.00 84.42 421 LEU B O 1
ATOM 4915 N N . ALA B 1 244 ? 41.605 39.387 14.464 1.00 82.19 422 ALA B N 1
ATOM 4916 C CA . ALA B 1 244 ? 41.703 40.305 13.332 1.00 78.70 422 ALA B CA 1
ATOM 4917 C C . ALA B 1 244 ? 42.704 41.414 13.628 1.00 77.06 422 ALA B C 1
ATOM 4918 O O . ALA B 1 244 ? 43.090 41.622 14.782 1.00 78.25 422 ALA B O 1
ATOM 4920 N N . ASP B 1 245 ? 43.133 42.122 12.586 1.00 73.43 423 ASP B N 1
ATOM 4921 C CA . ASP B 1 245 ? 44.084 43.214 12.759 1.00 68.79 423 ASP B CA 1
ATOM 4922 C C . ASP B 1 245 ? 43.284 44.410 13.270 1.00 65.53 423 ASP B C 1
ATOM 4923 O O . ASP B 1 245 ? 42.456 44.962 12.549 1.00 65.77 423 ASP B O 1
ATOM 4928 N N . TRP B 1 246 ? 43.518 44.800 14.519 1.00 61.09 424 TRP B N 1
ATOM 4929 C CA . TRP B 1 246 ? 42.797 45.923 15.096 1.00 56.92 424 TRP B CA 1
ATOM 4930 C C . TRP B 1 246 ? 43.462 47.274 14.887 1.00 54.79 424 TRP B C 1
ATOM 4931 O O . TRP B 1 246 ? 43.101 48.253 15.522 1.00 53.46 424 TRP B O 1
ATOM 4942 N N . ARG B 1 247 ? 44.432 47.319 13.988 1.00 53.24 425 ARG B N 1
ATOM 4943 C CA . ARG B 1 247 ? 45.116 48.555 13.683 1.00 54.58 425 ARG B CA 1
ATOM 4944 C C . ARG B 1 247 ? 44.365 49.251 12.545 1.00 57.36 425 ARG B C 1
ATOM 4945 O O . ARG B 1 247 ? 44.588 50.433 12.266 1.00 58.07 425 ARG B O 1
ATOM 4953 N N . ILE B 1 248 ? 43.473 48.499 11.902 1.00 59.15 426 ILE B N 1
ATOM 4954 C CA . ILE B 1 248 ? 42.667 48.978 10.780 1.00 59.95 426 ILE B CA 1
ATOM 4955 C C . ILE B 1 248 ? 41.829 50.208 11.100 1.00 59.63 426 ILE B C 1
ATOM 4956 O O . ILE B 1 248 ? 41.184 50.285 12.142 1.00 59.51 426 ILE B O 1
ATOM 4961 N N . ARG B 1 249 ? 41.830 51.161 10.175 1.00 59.87 427 ARG B N 1
ATOM 4962 C CA . ARG B 1 249 ? 41.070 52.394 10.329 1.00 59.71 427 ARG B CA 1
ATOM 4963 C C . ARG B 1 249 ? 40.535 52.839 8.962 1.00 60.20 427 ARG B C 1
ATOM 4964 O O . ARG B 1 249 ? 41.252 52.794 7.962 1.00 61.95 427 ARG B O 1
ATOM 4972 N N . PRO B 1 250 ? 39.261 53.259 8.900 1.00 60.36 428 PRO B N 1
ATOM 4973 C CA . PRO B 1 250 ? 38.339 53.324 10.038 1.00 60.64 428 PRO B CA 1
ATOM 4974 C C . PRO B 1 250 ? 37.849 51.926 10.414 1.00 60.85 428 PRO B C 1
ATOM 4975 O O . PRO B 1 250 ? 38.067 50.962 9.676 1.00 62.53 428 PRO B O 1
ATOM 4979 N N . LEU B 1 251 ? 37.195 51.813 11.562 1.00 59.18 429 LEU B N 1
ATOM 4980 C CA . LEU B 1 251 ? 36.685 50.527 12.012 1.00 58.67 429 LEU B CA 1
ATOM 4981 C C . LEU B 1 251 ? 35.294 50.308 11.450 1.00 59.39 429 LEU B C 1
ATOM 4982 O O . LEU B 1 251 ? 34.352 51.001 11.826 1.00 60.99 429 LEU B O 1
ATOM 4987 N N . PRO B 1 252 ? 35.142 49.343 10.532 1.00 60.37 430 PRO B N 1
ATOM 4988 C CA . PRO B 1 252 ? 33.814 49.083 9.956 1.00 60.52 430 PRO B CA 1
ATOM 4989 C C . PRO B 1 252 ? 32.799 48.742 11.049 1.00 60.57 430 PRO B C 1
ATOM 4990 O O . PRO B 1 252 ? 33.172 48.246 12.114 1.00 60.69 430 PRO B O 1
ATOM 4994 N N . GLU B 1 253 ? 31.522 49.006 10.797 1.00 61.17 431 GLU B N 1
ATOM 4995 C CA . GLU B 1 253 ? 30.505 48.728 11.803 1.00 63.23 431 GLU B CA 1
ATOM 4996 C C . GLU B 1 253 ? 30.629 47.341 12.429 1.00 63.00 431 GLU B C 1
ATOM 4997 O O . GLU B 1 253 ? 30.628 47.211 13.649 1.00 62.73 431 GLU B O 1
ATOM 5003 N N . GLU B 1 254 ? 30.735 46.308 11.601 1.00 64.12 432 GLU B N 1
ATOM 5004 C CA . GLU B 1 254 ? 30.856 44.947 12.111 1.00 66.20 432 GLU B CA 1
ATOM 5005 C C . GLU B 1 254 ? 31.916 44.835 13.213 1.00 66.43 432 GLU B C 1
ATOM 5006 O O . GLU B 1 254 ? 31.696 44.164 14.226 1.00 66.30 432 GLU B O 1
ATOM 5012 N N . MET B 1 255 ? 33.057 45.499 13.031 1.00 66.13 433 MET B N 1
ATOM 5013 C CA . MET B 1 255 ? 34.117 45.436 14.034 1.00 64.87 433 MET B CA 1
ATOM 5014 C C . MET B 1 255 ? 33.756 46.148 15.330 1.00 63.70 433 MET B C 1
ATOM 5015 O O . MET B 1 255 ? 34.039 45.645 16.417 1.00 63.36 433 MET B O 1
ATOM 5020 N N . LEU B 1 256 ? 33.125 47.311 15.222 1.00 62.19 434 LEU B N 1
ATOM 5021 C CA . LEU B 1 256 ? 32.720 48.047 16.410 1.00 60.53 434 LEU B CA 1
ATOM 5022 C C . LEU B 1 256 ? 31.689 47.204 17.161 1.00 60.43 434 LEU B C 1
ATOM 5023 O O . LEU B 1 256 ? 31.654 47.181 18.388 1.00 58.93 434 LEU B O 1
ATOM 5028 N N . SER B 1 257 ? 30.855 46.497 16.409 1.00 62.55 435 SER B N 1
ATOM 5029 C CA . SER B 1 257 ? 29.834 45.651 17.011 1.00 63.91 435 SER B CA 1
ATOM 5030 C C . SER B 1 257 ? 30.497 44.513 17.801 1.00 63.09 435 SER B C 1
ATOM 5031 O O . SER B 1 257 ? 30.128 44.234 18.946 1.00 61.51 435 SER B O 1
ATOM 5034 N N . TYR B 1 258 ? 31.481 43.863 17.185 1.00 62.03 436 TYR B N 1
ATOM 5035 C CA . TYR B 1 258 ? 32.206 42.781 17.844 1.00 62.45 436 TYR B CA 1
ATOM 5036 C C . TYR B 1 258 ? 32.865 43.300 19.133 1.00 62.21 436 TYR B C 1
ATOM 5037 O O . TYR B 1 258 ? 32.717 42.708 20.203 1.00 63.34 436 TYR B O 1
ATOM 5046 N N . ALA B 1 259 ? 33.585 44.412 19.019 1.00 59.90 437 ALA B N 1
ATOM 5047 C CA . ALA B 1 259 ? 34.284 45.005 20.152 1.00 57.11 437 ALA B CA 1
ATOM 5048 C C . ALA B 1 259 ? 33.402 45.307 21.354 1.00 55.87 437 ALA B C 1
ATOM 5049 O O . ALA B 1 259 ? 33.782 45.012 22.486 1.00 55.66 437 ALA B O 1
ATOM 5051 N N . ARG B 1 260 ? 32.232 45.892 21.120 1.00 54.78 438 ARG B N 1
ATOM 5052 C CA . ARG B 1 260 ? 31.344 46.222 22.226 1.00 55.06 438 ARG B CA 1
ATOM 5053 C C . ARG B 1 260 ? 30.767 44.989 22.924 1.00 55.28 438 ARG B C 1
ATOM 5054 O O . ARG B 1 260 ? 30.404 45.048 24.104 1.00 53.59 438 ARG B O 1
ATOM 5062 N N . ASP B 1 261 ? 30.695 43.868 22.212 1.00 56.72 439 ASP B N 1
ATOM 5063 C CA . ASP B 1 261 ? 30.172 42.641 22.818 1.00 58.33 439 ASP B CA 1
ATOM 5064 C C . ASP B 1 261 ? 31.107 42.091 23.891 1.00 56.36 439 ASP B C 1
ATOM 5065 O O . ASP B 1 261 ? 30.683 41.326 24.758 1.00 55.78 439 ASP B O 1
ATOM 5070 N N . ASP B 1 262 ? 32.375 42.482 23.828 1.00 54.67 440 ASP B N 1
ATOM 5071 C CA . ASP B 1 262 ? 33.362 42.005 24.787 1.00 54.39 440 ASP B CA 1
ATOM 5072 C C . ASP B 1 262 ? 33.169 42.532 26.203 1.00 50.50 440 ASP B C 1
ATOM 5073 O O . ASP B 1 262 ? 33.578 41.892 27.163 1.00 49.38 440 ASP B O 1
ATOM 5078 N N . THR B 1 263 ? 32.534 43.689 26.334 1.00 49.07 441 THR B N 1
ATOM 5079 C CA . THR B 1 263 ? 32.327 44.286 27.647 1.00 47.24 441 THR B CA 1
ATOM 5080 C C . THR B 1 263 ? 30.868 44.608 27.948 1.00 48.75 441 THR B C 1
ATOM 5081 O O . THR B 1 263 ? 30.508 44.885 29.098 1.00 48.25 441 THR B O 1
ATOM 5085 N N . HIS B 1 264 ? 30.026 44.580 26.920 1.00 48.50 442 HIS B N 1
ATOM 5086 C CA . HIS B 1 264 ? 28.620 44.913 27.098 1.00 48.08 442 HIS B CA 1
ATOM 5087 C C . HIS B 1 264 ? 27.851 44.064 28.122 1.00 48.19 442 HIS B C 1
ATOM 5088 O O . HIS B 1 264 ? 26.990 44.588 28.840 1.00 44.24 442 HIS B O 1
ATOM 5095 N N . TYR B 1 265 ? 28.150 42.765 28.181 1.00 47.74 443 TYR B N 1
ATOM 5096 C CA . TYR B 1 265 ? 27.451 41.861 29.099 1.00 49.08 443 TYR B CA 1
ATOM 5097 C C . TYR B 1 265 ? 28.197 41.542 30.392 1.00 48.50 443 TYR B C 1
ATOM 5098 O O . TYR B 1 265 ? 27.629 40.956 31.316 1.00 47.33 443 TYR B O 1
ATOM 5107 N N . LEU B 1 266 ? 29.463 41.938 30.448 1.00 47.32 444 LEU B N 1
ATOM 5108 C CA . LEU B 1 266 ? 30.327 41.677 31.592 1.00 45.50 444 LEU B CA 1
ATOM 5109 C C . LEU B 1 266 ? 29.826 42.090 32.984 1.00 44.89 444 LEU B C 1
ATOM 5110 O O . LEU B 1 266 ? 30.068 41.372 33.952 1.00 43.29 444 LEU B O 1
ATOM 5115 N N . LEU B 1 267 ? 29.147 43.230 33.103 1.00 43.78 445 LEU B N 1
ATOM 5116 C CA . LEU B 1 267 ? 28.674 43.667 34.417 1.00 43.47 445 LEU B CA 1
ATOM 5117 C C . LEU B 1 267 ? 27.550 42.782 34.921 1.00 44.74 445 LEU B C 1
ATOM 5118 O O . LEU B 1 267 ? 27.430 42.522 36.117 1.00 44.34 445 LEU B O 1
ATOM 5123 N N . TYR B 1 268 ? 26.730 42.316 33.992 1.00 45.44 446 TYR B N 1
ATOM 5124 C CA . TYR B 1 268 ? 25.626 41.446 34.333 1.00 45.33 446 TYR B CA 1
ATOM 5125 C C . TYR B 1 268 ? 26.210 40.114 34.803 1.00 44.79 446 TYR B C 1
ATOM 5126 O O . TYR B 1 268 ? 25.818 39.584 35.850 1.00 44.00 446 TYR B O 1
ATOM 5135 N N . ILE B 1 269 ? 27.152 39.585 34.022 1.00 42.94 447 ILE B N 1
ATOM 5136 C CA . ILE B 1 269 ? 27.790 38.315 34.338 1.00 41.67 447 ILE B CA 1
ATOM 5137 C C . ILE B 1 269 ? 28.445 38.394 35.707 1.00 41.72 447 ILE B C 1
ATOM 5138 O O . ILE B 1 269 ? 28.497 37.412 36.450 1.00 40.99 447 ILE B O 1
ATOM 5143 N N . TYR B 1 270 ? 28.936 39.582 36.033 1.00 41.53 448 TYR B N 1
ATOM 5144 C CA . TYR B 1 270 ? 29.579 39.838 37.315 1.00 41.61 448 TYR B CA 1
ATOM 5145 C C . TYR B 1 270 ? 28.533 39.623 38.408 1.00 41.69 448 TYR B C 1
ATOM 5146 O O . TYR B 1 270 ? 28.803 38.986 39.423 1.00 39.57 448 TYR B O 1
ATOM 5155 N N . ASP B 1 271 ? 27.329 40.134 38.171 1.00 44.62 449 ASP B N 1
ATOM 5156 C CA . ASP B 1 271 ? 26.218 39.994 39.114 1.00 45.55 449 ASP B CA 1
ATOM 5157 C C . ASP B 1 271 ? 25.826 38.524 39.259 1.00 46.67 449 ASP B C 1
ATOM 5158 O O . ASP B 1 271 ? 25.836 37.957 40.350 1.00 44.57 449 ASP B O 1
ATOM 5163 N N . LYS B 1 272 ? 25.482 37.924 38.127 1.00 49.12 450 LYS B N 1
ATOM 5164 C CA . LYS B 1 272 ? 25.057 36.538 38.063 1.00 51.43 450 LYS B CA 1
ATOM 5165 C C . LYS B 1 272 ? 26.078 35.567 38.680 1.00 51.26 450 LYS B C 1
ATOM 5166 O O . LYS B 1 272 ? 25.701 34.590 39.338 1.00 51.28 450 LYS B O 1
ATOM 5172 N N . MET B 1 273 ? 27.367 35.829 38.474 1.00 50.69 451 MET B N 1
ATOM 5173 C CA . MET B 1 273 ? 28.397 34.953 39.022 1.00 48.16 451 MET B CA 1
ATOM 5174 C C . MET B 1 273 ? 28.498 35.096 40.530 1.00 47.07 451 MET B C 1
ATOM 5175 O O . MET B 1 273 ? 28.637 34.107 41.241 1.00 44.79 451 MET B O 1
ATOM 5180 N N . ARG B 1 274 ? 28.427 36.327 41.023 1.00 46.81 452 ARG B N 1
ATOM 5181 C CA . ARG B 1 274 ? 28.476 36.547 42.461 1.00 47.14 452 ARG B CA 1
ATOM 5182 C C . ARG B 1 274 ? 27.264 35.859 43.088 1.00 48.57 452 ARG B C 1
ATOM 5183 O O . ARG B 1 274 ? 27.348 35.300 44.176 1.00 46.32 452 ARG B O 1
ATOM 5191 N N . LEU B 1 275 ? 26.143 35.898 42.373 1.00 51.17 453 LEU B N 1
ATOM 5192 C CA . LEU B 1 275 ? 24.903 35.289 42.831 1.00 53.59 453 LEU B CA 1
ATOM 5193 C C . LEU B 1 275 ? 25.080 33.791 42.966 1.00 54.89 453 LEU B C 1
ATOM 5194 O O . LEU B 1 275 ? 24.709 33.201 43.980 1.00 56.21 453 LEU B O 1
ATOM 5199 N N . GLU B 1 276 ? 25.643 33.174 41.934 1.00 55.42 454 GLU B N 1
ATOM 5200 C CA . GLU B 1 276 ? 25.861 31.738 41.954 1.00 57.08 454 GLU B CA 1
ATOM 5201 C C . GLU B 1 276 ? 26.763 31.328 43.113 1.00 59.23 454 GLU B C 1
ATOM 5202 O O . GLU B 1 276 ? 26.604 30.241 43.669 1.00 61.65 454 GLU B O 1
ATOM 5208 N N . MET B 1 277 ? 27.707 32.189 43.481 1.00 60.33 455 MET B N 1
ATOM 5209 C CA . MET B 1 277 ? 28.600 31.891 44.595 1.00 61.81 455 MET B CA 1
ATOM 5210 C C . MET B 1 277 ? 27.844 31.988 45.916 1.00 64.16 455 MET B C 1
ATOM 5211 O O . MET B 1 277 ? 28.290 31.480 46.949 1.00 65.14 455 MET B O 1
ATOM 5216 N N . TRP B 1 278 ? 26.695 32.649 45.877 1.00 64.94 456 TRP B N 1
ATOM 5217 C CA . TRP B 1 278 ? 25.869 32.790 47.059 1.00 66.34 456 TRP B CA 1
ATOM 5218 C C . TRP B 1 278 ? 24.924 31.600 47.150 1.00 66.96 456 TRP B C 1
ATOM 5219 O O . TRP B 1 278 ? 24.728 31.030 48.223 1.00 66.88 456 TRP B O 1
ATOM 5230 N N . GLU B 1 279 ? 24.350 31.230 46.008 1.00 67.40 457 GLU B N 1
ATOM 5231 C CA . GLU B 1 279 ? 23.403 30.128 45.943 1.00 68.99 457 GLU B CA 1
ATOM 5232 C C . GLU B 1 279 ? 24.004 28.772 46.291 1.00 70.25 457 GLU B C 1
ATOM 5233 O O . GLU B 1 279 ? 23.283 27.855 46.686 1.00 71.75 457 GLU B O 1
ATOM 5239 N N . ARG B 1 280 ? 25.318 28.640 46.156 1.00 71.42 458 ARG B N 1
ATOM 5240 C CA . ARG B 1 280 ? 25.971 27.377 46.469 1.00 72.89 458 ARG B CA 1
ATOM 5241 C C . ARG B 1 280 ? 26.675 27.441 47.808 1.00 75.42 458 ARG B C 1
ATOM 5242 O O . ARG B 1 280 ? 26.757 26.448 48.530 1.00 75.59 458 ARG B O 1
ATOM 5250 N N . GLY B 1 281 ? 27.198 28.618 48.127 1.00 78.60 459 GLY B N 1
ATOM 5251 C CA . GLY B 1 281 ? 27.910 28.789 49.376 1.00 82.87 459 GLY B CA 1
ATOM 5252 C C . GLY B 1 281 ? 27.023 28.694 50.599 1.00 85.23 459 GLY B C 1
ATOM 5253 O O . GLY B 1 281 ? 25.821 28.418 50.507 1.00 85.12 459 GLY B O 1
ATOM 5254 N N . ASN B 1 282 ? 27.635 28.922 51.755 1.00 86.71 460 ASN B N 1
ATOM 5255 C CA . ASN B 1 282 ? 26.928 28.881 53.022 1.00 88.33 460 ASN B CA 1
ATOM 5256 C C . ASN B 1 282 ? 26.927 30.299 53.563 1.00 88.60 460 ASN B C 1
ATOM 5257 O O . ASN B 1 282 ? 27.953 30.785 54.043 1.00 89.06 460 ASN B O 1
ATOM 5262 N N . GLY B 1 283 ? 25.780 30.964 53.477 1.00 88.43 461 GLY B N 1
ATOM 5263 C CA . GLY B 1 283 ? 25.696 32.330 53.956 1.00 88.59 461 GLY B CA 1
ATOM 5264 C C . GLY B 1 283 ? 26.636 33.239 53.180 1.00 88.71 461 GLY B C 1
ATOM 5265 O O . GLY B 1 283 ? 26.469 33.426 51.977 1.00 88.72 461 GLY B O 1
ATOM 5266 N N . GLN B 1 284 ? 27.628 33.796 53.872 1.00 88.38 462 GLN B N 1
ATOM 5267 C CA . GLN B 1 284 ? 28.610 34.696 53.268 1.00 87.96 462 GLN B CA 1
ATOM 5268 C C . GLN B 1 284 ? 29.754 33.900 52.642 1.00 86.25 462 GLN B C 1
ATOM 5269 O O . GLN B 1 284 ? 30.666 33.456 53.342 1.00 86.52 462 GLN B O 1
ATOM 5275 N N . PRO B 1 285 ? 29.728 33.723 51.309 1.00 84.53 463 PRO B N 1
ATOM 5276 C CA . PRO B 1 285 ? 30.786 32.969 50.631 1.00 82.30 463 PRO B CA 1
ATOM 5277 C C . PRO B 1 285 ? 32.150 33.655 50.652 1.00 79.96 463 PRO B C 1
ATOM 5278 O O . PRO B 1 285 ? 32.296 34.806 50.233 1.00 79.18 463 PRO B O 1
ATOM 5282 N N . VAL B 1 286 ? 33.144 32.937 51.164 1.00 77.94 464 VAL B N 1
ATOM 5283 C CA . VAL B 1 286 ? 34.501 33.453 51.228 1.00 75.00 464 VAL B CA 1
ATOM 5284 C C . VAL B 1 286 ? 35.055 33.372 49.817 1.00 73.01 464 VAL B C 1
ATOM 5285 O O . VAL B 1 286 ? 35.983 34.094 49.464 1.00 72.98 464 VAL B O 1
ATOM 5289 N N . GLN B 1 287 ? 34.472 32.488 49.013 1.00 70.93 465 GLN B N 1
ATOM 5290 C CA . GLN B 1 287 ? 34.905 32.323 47.635 1.00 69.80 465 GLN B CA 1
ATOM 5291 C C . GLN B 1 287 ? 34.778 33.676 46.926 1.00 69.43 465 GLN B C 1
ATOM 5292 O O . GLN B 1 287 ? 35.537 33.986 46.001 1.00 67.99 465 GLN B O 1
ATOM 5298 N N . LEU B 1 288 ? 33.815 34.479 47.366 1.00 68.00 466 LEU B N 1
ATOM 5299 C CA . LEU B 1 288 ? 33.609 35.794 46.783 1.00 66.72 466 LEU B CA 1
ATOM 5300 C C . LEU B 1 288 ? 34.911 36.584 46.948 1.00 65.20 466 LEU B C 1
ATOM 5301 O O . LEU B 1 288 ? 35.460 37.109 45.979 1.00 66.33 466 LEU B O 1
ATOM 5306 N N . GLN B 1 289 ? 35.418 36.649 48.174 1.00 62.75 467 GLN B N 1
ATOM 5307 C CA . GLN B 1 289 ? 36.656 37.368 48.432 1.00 60.82 467 GLN B CA 1
ATOM 5308 C C . GLN B 1 289 ? 37.838 36.773 47.688 1.00 58.78 467 GLN B C 1
ATOM 5309 O O . GLN B 1 289 ? 38.755 37.490 47.299 1.00 59.73 467 GLN B O 1
ATOM 5315 N N . VAL B 1 290 ? 37.819 35.459 47.496 1.00 55.80 468 VAL B N 1
ATOM 5316 C CA . VAL B 1 290 ? 38.894 34.766 46.803 1.00 52.09 468 VAL B CA 1
ATOM 5317 C C . VAL B 1 290 ? 39.059 35.288 45.368 1.00 50.75 468 VAL B C 1
ATOM 5318 O O . VAL B 1 290 ? 40.172 35.337 44.847 1.00 50.54 468 VAL B O 1
ATOM 5322 N N . VAL B 1 291 ? 37.960 35.683 44.729 1.00 48.94 469 VAL B N 1
ATOM 5323 C CA . VAL B 1 291 ? 38.036 36.209 43.365 1.00 45.83 469 VAL B CA 1
ATOM 5324 C C . VAL B 1 291 ? 38.796 37.527 43.387 1.00 45.03 469 VAL B C 1
ATOM 5325 O O . VAL B 1 291 ? 39.673 37.747 42.568 1.00 44.98 469 VAL B O 1
ATOM 5329 N N . TRP B 1 292 ? 38.449 38.403 44.326 1.00 44.43 470 TRP B N 1
ATOM 5330 C CA . TRP B 1 292 ? 39.116 39.692 44.446 1.00 44.33 470 TRP B CA 1
ATOM 5331 C C . TRP B 1 292 ? 40.594 39.511 44.797 1.00 45.86 470 TRP B C 1
ATOM 5332 O O . TRP B 1 292 ? 41.433 40.340 44.442 1.00 47.90 470 TRP B O 1
ATOM 5343 N N . GLN B 1 293 ? 40.919 38.422 45.484 1.00 46.31 471 GLN B N 1
ATOM 5344 C CA . GLN B 1 293 ? 42.304 38.149 45.831 1.00 48.16 471 GLN B CA 1
ATOM 5345 C C . GLN B 1 293 ? 43.078 37.667 44.599 1.00 47.75 471 GLN B C 1
ATOM 5346 O O . GLN B 1 293 ? 44.100 38.245 44.240 1.00 47.36 471 GLN B O 1
ATOM 5352 N N . ARG B 1 294 ? 42.597 36.614 43.949 1.00 47.79 472 ARG B N 1
ATOM 5353 C CA . ARG B 1 294 ? 43.270 36.106 42.762 1.00 50.23 472 ARG B CA 1
ATOM 5354 C C . ARG B 1 294 ? 43.351 37.242 41.738 1.00 49.36 472 ARG B C 1
ATOM 5355 O O . ARG B 1 294 ? 44.354 37.392 41.027 1.00 48.95 472 ARG B O 1
ATOM 5363 N N . SER B 1 295 ? 42.291 38.049 41.689 1.00 47.11 473 SER B N 1
ATOM 5364 C CA . SER B 1 295 ? 42.204 39.159 40.756 1.00 44.67 473 SER B CA 1
ATOM 5365 C C . SER B 1 295 ? 43.210 40.262 41.030 1.00 45.36 473 SER B C 1
ATOM 5366 O O . SER B 1 295 ? 43.889 40.708 40.111 1.00 46.11 473 SER B O 1
ATOM 5369 N N . ARG B 1 296 ? 43.318 40.714 42.277 1.00 44.51 474 ARG B N 1
ATOM 5370 C CA . ARG B 1 296 ? 44.280 41.769 42.566 1.00 45.72 474 ARG B CA 1
ATOM 5371 C C . ARG B 1 296 ? 45.696 41.260 42.365 1.00 44.21 474 ARG B C 1
ATOM 5372 O O . ARG B 1 296 ? 46.598 42.034 42.071 1.00 43.49 474 ARG B O 1
ATOM 5380 N N . ASP B 1 297 ? 45.890 39.955 42.516 1.00 44.60 475 ASP B N 1
ATOM 5381 C CA . ASP B 1 297 ? 47.212 39.376 42.310 1.00 44.57 475 ASP B CA 1
ATOM 5382 C C . ASP B 1 297 ? 47.564 39.520 40.836 1.00 43.42 475 ASP B C 1
ATOM 5383 O O . ASP B 1 297 ? 48.733 39.651 40.477 1.00 41.62 475 ASP B O 1
ATOM 5388 N N . ILE B 1 298 ? 46.545 39.486 39.983 1.00 40.87 476 ILE B N 1
ATOM 5389 C CA . ILE B 1 298 ? 46.777 39.650 38.562 1.00 40.73 476 ILE B CA 1
ATOM 5390 C C . ILE B 1 298 ? 47.114 41.124 38.301 1.00 40.62 476 ILE B C 1
ATOM 5391 O O . ILE B 1 298 ? 47.886 41.439 37.401 1.00 40.54 476 ILE B O 1
ATOM 5396 N N . CYS B 1 299 ? 46.561 42.018 39.115 1.00 39.36 477 CYS B N 1
ATOM 5397 C CA . CYS B 1 299 ? 46.836 43.443 38.972 1.00 40.46 477 CYS B CA 1
ATOM 5398 C C . CYS B 1 299 ? 48.258 43.743 39.413 1.00 41.88 477 CYS B C 1
ATOM 5399 O O . CYS B 1 299 ? 48.835 44.746 39.001 1.00 40.67 477 CYS B O 1
ATOM 5402 N N . LEU B 1 300 ? 48.799 42.880 40.276 1.00 43.35 478 LEU B N 1
ATOM 5403 C CA . LEU B 1 300 ? 50.149 43.035 40.806 1.00 43.88 478 LEU B CA 1
ATOM 5404 C C . LEU B 1 300 ? 51.258 42.563 39.886 1.00 44.39 478 LEU B C 1
ATOM 5405 O O . LEU B 1 300 ? 52.426 42.819 40.162 1.00 43.08 478 LEU B O 1
ATOM 5410 N N . LYS B 1 301 ? 50.906 41.862 38.811 1.00 45.43 479 LYS B N 1
ATOM 5411 C CA . LYS B 1 301 ? 51.917 41.419 37.859 1.00 49.67 479 LYS B CA 1
ATOM 5412 C C . LYS B 1 301 ? 52.526 42.670 37.263 1.00 49.67 479 LYS B C 1
ATOM 5413 O O . LYS B 1 301 ? 51.841 43.673 37.096 1.00 50.32 479 LYS B O 1
ATOM 5419 N N . LYS B 1 302 ? 53.815 42.622 36.966 1.00 50.76 480 LYS B N 1
ATOM 5420 C CA . LYS B 1 302 ? 54.497 43.768 36.379 1.00 52.51 480 LYS B CA 1
ATOM 5421 C C . LYS B 1 302 ? 54.896 43.400 34.961 1.00 52.24 480 LYS B C 1
ATOM 5422 O O . LYS B 1 302 ? 55.150 42.232 34.662 1.00 53.05 480 LYS B O 1
ATOM 5428 N N . PHE B 1 303 ? 54.931 44.386 34.078 1.00 51.75 481 PHE B N 1
ATOM 5429 C CA . PHE B 1 303 ? 55.328 44.112 32.711 1.00 52.59 481 PHE B CA 1
ATOM 5430 C C . PHE B 1 303 ? 56.842 44.005 32.663 1.00 54.02 481 PHE B C 1
ATOM 5431 O O . PHE B 1 303 ? 57.550 44.810 33.275 1.00 53.67 481 PHE B O 1
ATOM 5439 N N . ILE B 1 304 ? 57.335 43.006 31.941 1.00 54.47 482 ILE B N 1
ATOM 5440 C CA . ILE B 1 304 ? 58.771 42.806 31.806 1.00 56.89 482 ILE B CA 1
ATOM 5441 C C . ILE B 1 304 ? 59.056 42.641 30.323 1.00 58.74 482 ILE B C 1
ATOM 5442 O O . ILE B 1 304 ? 58.417 41.817 29.665 1.00 58.84 482 ILE B O 1
ATOM 5447 N N . LYS B 1 305 ? 60.009 43.411 29.798 1.00 60.52 483 LYS B N 1
ATOM 5448 C CA . LYS B 1 305 ? 60.362 43.306 28.382 1.00 60.68 483 LYS B CA 1
ATOM 5449 C C . LYS B 1 305 ? 60.682 41.842 28.102 1.00 62.37 483 LYS B C 1
ATOM 5450 O O . LYS B 1 305 ? 61.243 41.149 28.945 1.00 61.18 483 LYS B O 1
ATOM 5456 N N . PRO B 1 306 ? 60.327 41.348 26.912 1.00 65.94 484 PRO B N 1
ATOM 5457 C CA . PRO B 1 306 ? 60.637 39.946 26.635 1.00 68.39 484 PRO B CA 1
ATOM 5458 C C . PRO B 1 306 ? 62.141 39.725 26.702 1.00 70.09 484 PRO B C 1
ATOM 5459 O O . PRO B 1 306 ? 62.929 40.662 26.549 1.00 70.95 484 PRO B O 1
ATOM 5463 N N . ILE B 1 307 ? 62.541 38.486 26.936 1.00 71.41 485 ILE B N 1
ATOM 5464 C CA . ILE B 1 307 ? 63.950 38.182 27.002 1.00 73.62 485 ILE B CA 1
ATOM 5465 C C . ILE B 1 307 ? 64.158 36.682 26.869 1.00 74.90 485 ILE B C 1
ATOM 5466 O O . ILE B 1 307 ? 64.118 35.945 27.852 1.00 75.34 485 ILE B O 1
ATOM 5471 N N . PHE B 1 308 ? 64.351 36.241 25.627 1.00 76.69 486 PHE B N 1
ATOM 5472 C CA . PHE B 1 308 ? 64.582 34.831 25.320 1.00 76.92 486 PHE B CA 1
ATOM 5473 C C . PHE B 1 308 ? 66.021 34.638 24.873 1.00 75.51 486 PHE B C 1
ATOM 5474 O O . PHE B 1 308 ? 66.594 35.469 24.165 1.00 74.27 486 PHE B O 1
ATOM 5482 N N . THR B 1 309 ? 66.599 33.521 25.279 1.00 74.04 487 THR B N 1
ATOM 5483 C CA . THR B 1 309 ? 67.962 33.214 24.911 1.00 72.21 487 THR B CA 1
ATOM 5484 C C . THR B 1 309 ? 67.921 32.174 23.810 1.00 70.56 487 THR B C 1
ATOM 5485 O O . THR B 1 309 ? 66.976 31.402 23.719 1.00 69.45 487 THR B O 1
ATOM 5489 N N . ASP B 1 310 ? 68.941 32.163 22.966 1.00 70.13 488 ASP B N 1
ATOM 5490 C CA . ASP B 1 310 ? 68.993 31.195 21.891 1.00 69.75 488 ASP B CA 1
ATOM 5491 C C . ASP B 1 310 ? 68.974 29.782 22.468 1.00 69.88 488 ASP B C 1
ATOM 5492 O O . ASP B 1 310 ? 68.414 28.873 21.861 1.00 69.86 488 ASP B O 1
ATOM 5497 N N . GLU B 1 311 ? 69.565 29.603 23.647 1.00 69.06 489 GLU B N 1
ATOM 5498 C CA . GLU B 1 311 ? 69.605 28.289 24.282 1.00 68.80 489 GLU B CA 1
ATOM 5499 C C . GLU B 1 311 ? 68.222 27.664 24.430 1.00 70.66 489 GLU B C 1
ATOM 5500 O O . GLU B 1 311 ? 68.071 26.452 24.287 1.00 71.37 489 GLU B O 1
ATOM 5506 N N . SER B 1 312 ? 67.214 28.488 24.712 1.00 72.38 490 SER B N 1
ATOM 5507 C CA . SER B 1 312 ? 65.853 27.985 24.895 1.00 73.45 490 SER B CA 1
ATOM 5508 C C . SER B 1 312 ? 65.172 27.540 23.604 1.00 74.71 490 SER B C 1
ATOM 5509 O O . SER B 1 312 ? 64.292 26.694 23.638 1.00 75.53 490 SER B O 1
ATOM 5512 N N . TYR B 1 313 ? 65.569 28.105 22.471 1.00 77.22 491 TYR B N 1
ATOM 5513 C CA . TYR B 1 313 ? 64.976 27.717 21.192 1.00 80.49 491 TYR B CA 1
ATOM 5514 C C . TYR B 1 313 ? 65.613 26.437 20.666 1.00 81.75 491 TYR B C 1
ATOM 5515 O O . TYR B 1 313 ? 65.432 26.081 19.504 1.00 82.11 491 TYR B O 1
ATOM 5524 N N . LEU B 1 314 ? 66.365 25.753 21.521 1.00 83.41 492 LEU B N 1
ATOM 5525 C CA . LEU B 1 314 ? 67.018 24.514 21.131 1.00 85.96 492 LEU B CA 1
ATOM 5526 C C . LEU B 1 314 ? 66.743 23.393 22.121 1.00 89.35 492 LEU B C 1
ATOM 5527 O O . LEU B 1 314 ? 67.202 22.269 21.938 1.00 89.21 492 LEU B O 1
ATOM 5532 N N . GLU B 1 315 ? 65.982 23.704 23.165 1.00 94.03 493 GLU B N 1
ATOM 5533 C CA . GLU B 1 315 ? 65.639 22.720 24.183 1.00 98.70 493 GLU B CA 1
ATOM 5534 C C . GLU B 1 315 ? 64.797 21.580 23.620 1.00 100.41 493 GLU B C 1
ATOM 5535 O O . GLU B 1 315 ? 64.935 20.436 24.051 1.00 100.25 493 GLU B O 1
ATOM 5541 N N . LEU B 1 316 ? 63.927 21.889 22.661 1.00 102.56 494 LEU B N 1
ATOM 5542 C CA . LEU B 1 316 ? 63.078 20.866 22.052 1.00 104.73 494 LEU B CA 1
ATOM 5543 C C . LEU B 1 316 ? 63.843 20.160 20.928 1.00 105.82 494 LEU B C 1
ATOM 5544 O O . LEU B 1 316 ? 63.544 19.015 20.584 1.00 105.64 494 LEU B O 1
ATOM 5549 N N . TYR B 1 317 ? 64.838 20.851 20.374 1.00 107.02 495 TYR B N 1
ATOM 5550 C CA . TYR B 1 317 ? 65.666 20.318 19.290 1.00 107.89 495 TYR B CA 1
ATOM 5551 C C . TYR B 1 317 ? 66.631 19.262 19.820 1.00 108.69 495 TYR B C 1
ATOM 5552 O O . TYR B 1 317 ? 66.758 18.176 19.251 1.00 108.15 495 TYR B O 1
ATOM 5561 N N . ARG B 1 318 ? 67.318 19.597 20.909 1.00 110.19 496 ARG B N 1
ATOM 5562 C CA . ARG B 1 318 ? 68.267 18.683 21.539 1.00 111.76 496 ARG B CA 1
ATOM 5563 C C . ARG B 1 318 ? 67.508 17.510 22.158 1.00 112.33 496 ARG B C 1
ATOM 5564 O O . ARG B 1 318 ? 68.080 16.446 22.410 1.00 112.53 496 ARG B O 1
ATOM 5572 N N . LYS B 1 319 ? 66.214 17.719 22.400 1.00 112.42 497 LYS B N 1
ATOM 5573 C CA . LYS B 1 319 ? 65.351 16.690 22.974 1.00 112.02 497 LYS B CA 1
ATOM 5574 C C . LYS B 1 319 ? 65.144 15.610 21.917 1.00 111.35 497 LYS B C 1
ATOM 5575 O O . LYS B 1 319 ? 64.707 14.497 22.218 1.00 111.13 497 LYS B O 1
ATOM 5581 N N . GLN B 1 320 ? 65.474 15.960 20.675 1.00 110.58 498 GLN B N 1
ATOM 5582 C CA . GLN B 1 320 ? 65.341 15.059 19.538 1.00 109.42 498 GLN B CA 1
ATOM 5583 C C . GLN B 1 320 ? 66.696 14.456 19.185 1.00 108.22 498 GLN B C 1
ATOM 5584 O O . GLN B 1 320 ? 66.945 14.098 18.035 1.00 108.17 498 GLN B O 1
ATOM 5590 N N . LYS B 1 321 ? 67.564 14.357 20.191 1.00 106.80 499 LYS B N 1
ATOM 5591 C CA . LYS B 1 321 ? 68.909 13.800 20.038 1.00 105.09 499 LYS B CA 1
ATOM 5592 C C . LYS B 1 321 ? 69.737 14.490 18.950 1.00 103.49 499 LYS B C 1
ATOM 5593 O O . LYS B 1 321 ? 70.844 14.045 18.627 1.00 102.56 499 LYS B O 1
ATOM 5595 N N . LYS B 1 322 ? 69.201 15.574 18.392 1.00 101.05 500 LYS B N 1
ATOM 5596 C CA . LYS B 1 322 ? 69.895 16.322 17.349 1.00 97.99 500 LYS B CA 1
ATOM 5597 C C . LYS B 1 322 ? 70.940 17.234 17.992 1.00 95.81 500 LYS B C 1
ATOM 5598 O O . LYS B 1 322 ? 70.729 17.748 19.094 1.00 96.19 500 LYS B O 1
ATOM 5600 N N . HIS B 1 323 ? 72.069 17.424 17.311 1.00 91.94 501 HIS B N 1
ATOM 5601 C CA . HIS B 1 323 ? 73.136 18.273 17.832 1.00 87.21 501 HIS B CA 1
ATOM 5602 C C . HIS B 1 323 ? 73.860 19.043 16.731 1.00 84.00 501 HIS B C 1
ATOM 5603 O O . HIS B 1 323 ? 74.300 18.471 15.730 1.00 82.42 501 HIS B O 1
ATOM 5605 N N . LEU B 1 324 ? 73.973 20.353 16.935 1.00 80.74 502 LEU B N 1
ATOM 5606 C CA . LEU B 1 324 ? 74.642 21.255 16.003 1.00 76.31 502 LEU B CA 1
ATOM 5607 C C . LEU B 1 324 ? 76.101 21.371 16.425 1.00 73.79 502 LEU B C 1
ATOM 5608 O O . LEU B 1 324 ? 76.400 21.422 17.619 1.00 72.22 502 LEU B O 1
ATOM 5613 N N . ASN B 1 325 ? 77.006 21.425 15.453 1.00 71.40 503 ASN B N 1
ATOM 5614 C CA . ASN B 1 325 ? 78.425 21.545 15.763 1.00 69.56 503 ASN B CA 1
ATOM 5615 C C . ASN B 1 325 ? 78.780 22.990 16.120 1.00 67.95 503 ASN B C 1
ATOM 5616 O O . ASN B 1 325 ? 77.919 23.873 16.082 1.00 67.31 503 ASN B O 1
ATOM 5621 N N . THR B 1 326 ? 80.045 23.226 16.467 1.00 65.39 504 THR B N 1
ATOM 5622 C CA . THR B 1 326 ? 80.497 24.566 16.829 1.00 62.87 504 THR B CA 1
ATOM 5623 C C . THR B 1 326 ? 80.144 25.620 15.785 1.00 61.19 504 THR B C 1
ATOM 5624 O O . THR B 1 326 ? 79.623 26.677 16.130 1.00 59.97 504 THR B O 1
ATOM 5628 N N . GLN B 1 327 ? 80.421 25.337 14.517 1.00 59.79 505 GLN B N 1
ATOM 5629 C CA . GLN B 1 327 ? 80.131 26.297 13.459 1.00 61.20 505 GLN B CA 1
ATOM 5630 C C . GLN B 1 327 ? 78.640 26.604 13.320 1.00 60.60 505 GLN B C 1
ATOM 5631 O O . GLN B 1 327 ? 78.248 27.756 13.118 1.00 60.75 505 GLN B O 1
ATOM 5637 N N . GLN B 1 328 ? 77.812 25.574 13.428 1.00 59.00 506 GLN B N 1
ATOM 5638 C CA . GLN B 1 328 ? 76.372 25.746 13.298 1.00 59.14 506 GLN B CA 1
ATOM 5639 C C . GLN B 1 328 ? 75.773 26.431 14.517 1.00 57.19 506 GLN B C 1
ATOM 5640 O O . GLN B 1 328 ? 74.913 27.302 14.387 1.00 56.85 506 GLN B O 1
ATOM 5646 N N . LEU B 1 329 ? 76.232 26.025 15.696 1.00 55.43 507 LEU B N 1
ATOM 5647 C CA . LEU B 1 329 ? 75.752 26.579 16.954 1.00 53.53 507 LEU B CA 1
ATOM 5648 C C . LEU B 1 329 ? 76.043 28.074 16.993 1.00 52.61 507 LEU B C 1
ATOM 5649 O O . LEU B 1 329 ? 75.217 28.869 17.447 1.00 52.77 507 LEU B O 1
ATOM 5654 N N . THR B 1 330 ? 77.222 28.446 16.496 1.00 51.27 508 THR B N 1
ATOM 5655 C CA . THR B 1 330 ? 77.645 29.842 16.448 1.00 49.00 508 THR B CA 1
ATOM 5656 C C . THR B 1 330 ? 76.753 30.603 15.479 1.00 49.23 508 THR B C 1
ATOM 5657 O O . THR B 1 330 ? 76.235 31.672 15.809 1.00 49.98 508 THR B O 1
ATOM 5661 N N . ALA B 1 331 ? 76.579 30.056 14.282 1.00 47.79 509 ALA B N 1
ATOM 5662 C CA . ALA B 1 331 ? 75.732 30.695 13.281 1.00 47.70 509 ALA B CA 1
ATOM 5663 C C . ALA B 1 331 ? 74.348 30.988 13.867 1.00 47.24 509 ALA B C 1
ATOM 5664 O O . ALA B 1 331 ? 73.809 32.089 13.690 1.00 46.59 509 ALA B O 1
ATOM 5666 N N . PHE B 1 332 ? 73.793 30.010 14.582 1.00 45.54 510 PHE B N 1
ATOM 5667 C CA . PHE B 1 332 ? 72.475 30.147 15.181 1.00 45.59 510 PHE B CA 1
ATOM 5668 C C . PHE B 1 332 ? 72.414 31.274 16.204 1.00 47.40 510 PHE B C 1
ATOM 5669 O O . PHE B 1 332 ? 71.486 32.081 16.177 1.00 46.29 510 PHE B O 1
ATOM 5677 N N . GLN B 1 333 ? 73.393 31.340 17.107 1.00 49.26 511 GLN B N 1
ATOM 5678 C CA . GLN B 1 333 ? 73.375 32.398 18.112 1.00 50.27 511 GLN B CA 1
ATOM 5679 C C . GLN B 1 333 ? 73.568 33.770 17.461 1.00 48.71 511 GLN B C 1
ATOM 5680 O O . GLN B 1 333 ? 72.936 34.746 17.873 1.00 47.47 511 GLN B O 1
ATOM 5686 N N . LEU B 1 334 ? 74.427 33.845 16.445 1.00 45.44 512 LEU B N 1
ATOM 5687 C CA . LEU B 1 334 ? 74.659 35.110 15.754 1.00 44.70 512 LEU B CA 1
ATOM 5688 C C . LEU B 1 334 ? 73.378 35.558 15.067 1.00 44.18 512 LEU B C 1
ATOM 5689 O O . LEU B 1 334 ? 72.972 36.714 15.185 1.00 42.27 512 LEU B O 1
ATOM 5694 N N . LEU B 1 335 ? 72.751 34.641 14.335 1.00 44.86 513 LEU B N 1
ATOM 5695 C CA . LEU B 1 335 ? 71.501 34.948 13.647 1.00 45.27 513 LEU B CA 1
ATOM 5696 C C . LEU B 1 335 ? 70.440 35.361 14.660 1.00 44.94 513 LEU B C 1
ATOM 5697 O O . LEU B 1 335 ? 69.685 36.303 14.418 1.00 44.65 513 LEU B O 1
ATOM 5702 N N . PHE B 1 336 ? 70.390 34.653 15.789 1.00 43.39 514 PHE B N 1
ATOM 5703 C CA . PHE B 1 336 ? 69.435 34.955 16.847 1.00 44.08 514 PHE B CA 1
ATOM 5704 C C . PHE B 1 336 ? 69.644 36.381 17.360 1.00 44.54 514 PHE B C 1
ATOM 5705 O O . PHE B 1 336 ? 68.683 37.106 17.595 1.00 45.44 514 PHE B O 1
ATOM 5713 N N . ALA B 1 337 ? 70.902 36.771 17.540 1.00 43.20 515 ALA B N 1
ATOM 5714 C CA . ALA B 1 337 ? 71.233 38.109 18.010 1.00 42.21 515 ALA B CA 1
ATOM 5715 C C . ALA B 1 337 ? 70.866 39.129 16.940 1.00 41.92 515 ALA B C 1
ATOM 5716 O O . ALA B 1 337 ? 70.398 40.226 17.249 1.00 41.64 515 ALA B O 1
ATOM 5718 N N . TRP B 1 338 ? 71.095 38.759 15.685 1.00 41.65 516 TRP B N 1
ATOM 5719 C CA . TRP B 1 338 ? 70.783 39.621 14.547 1.00 42.19 516 TRP B CA 1
ATOM 5720 C C . TRP B 1 338 ? 69.277 39.861 14.449 1.00 41.42 516 TRP B C 1
ATOM 5721 O O . TRP B 1 338 ? 68.816 40.982 14.219 1.00 40.04 516 TRP B O 1
ATOM 5732 N N . ARG B 1 339 ? 68.516 38.789 14.610 1.00 41.19 517 ARG B N 1
ATOM 5733 C CA . ARG B 1 339 ? 67.072 38.872 14.527 1.00 42.83 517 ARG B CA 1
ATOM 5734 C C . ARG B 1 339 ? 66.542 39.807 15.600 1.00 44.45 517 ARG B C 1
ATOM 5735 O O . ARG B 1 339 ? 65.662 40.641 15.339 1.00 43.49 517 ARG B O 1
ATOM 5743 N N . ASP B 1 340 ? 67.092 39.662 16.804 1.00 44.88 518 ASP B N 1
ATOM 5744 C CA . ASP B 1 340 ? 66.688 40.464 17.943 1.00 45.69 518 ASP B CA 1
ATOM 5745 C C . ASP B 1 340 ? 67.034 41.929 17.711 1.00 45.88 518 ASP B C 1
ATOM 5746 O O . ASP B 1 340 ? 66.227 42.823 17.968 1.00 47.36 518 ASP B O 1
ATOM 5751 N N . LYS B 1 341 ? 68.240 42.172 17.216 1.00 46.92 519 LYS B N 1
ATOM 5752 C CA . LYS B 1 341 ? 68.698 43.531 16.946 1.00 46.38 519 LYS B CA 1
ATOM 5753 C C . LYS B 1 341 ? 67.815 44.170 15.880 1.00 45.18 519 LYS B C 1
ATOM 5754 O O . LYS B 1 341 ? 67.422 45.328 16.005 1.00 46.29 519 LYS B O 1
ATOM 5760 N N . THR B 1 342 ? 67.498 43.403 14.841 1.00 42.67 520 THR B N 1
ATOM 5761 C CA . THR B 1 342 ? 66.668 43.891 13.752 1.00 41.31 520 THR B CA 1
ATOM 5762 C C . THR B 1 342 ? 65.216 44.073 14.189 1.00 41.83 520 THR B C 1
ATOM 5763 O O . THR B 1 342 ? 64.577 45.061 13.828 1.00 41.42 520 THR B O 1
ATOM 5767 N N . ALA B 1 343 ? 64.693 43.128 14.966 1.00 42.02 521 ALA B N 1
ATOM 5768 C CA . ALA B 1 343 ? 63.313 43.219 15.447 1.00 42.04 521 ALA B CA 1
ATOM 5769 C C . ALA B 1 343 ? 63.132 44.432 16.347 1.00 43.97 521 ALA B C 1
ATOM 5770 O O . ALA B 1 343 ? 62.095 45.098 16.308 1.00 45.77 521 ALA B O 1
ATOM 5772 N N . ARG B 1 344 ? 64.139 44.719 17.165 1.00 45.26 522 ARG B N 1
ATOM 5773 C CA . ARG B 1 344 ? 64.060 45.862 18.059 1.00 47.93 522 ARG B CA 1
ATOM 5774 C C . ARG B 1 344 ? 64.111 47.159 17.263 1.00 48.52 522 ARG B C 1
ATOM 5775 O O . ARG B 1 344 ? 63.348 48.084 17.520 1.00 47.62 522 ARG B O 1
ATOM 5783 N N . ARG B 1 345 ? 65.017 47.206 16.291 1.00 51.70 523 ARG B N 1
ATOM 5784 C CA . ARG B 1 345 ? 65.208 48.375 15.439 1.00 53.48 523 ARG B CA 1
ATOM 5785 C C . ARG B 1 345 ? 63.977 48.734 14.597 1.00 54.88 523 ARG B C 1
ATOM 5786 O O . ARG B 1 345 ? 63.440 49.838 14.708 1.00 55.77 523 ARG B O 1
ATOM 5794 N N . GLU B 1 346 ? 63.530 47.796 13.768 1.00 55.72 524 GLU B N 1
ATOM 5795 C CA . GLU B 1 346 ? 62.377 48.004 12.886 1.00 55.26 524 GLU B CA 1
ATOM 5796 C C . GLU B 1 346 ? 61.021 47.923 13.593 1.00 53.84 524 GLU B C 1
ATOM 5797 O O . GLU B 1 346 ? 59.991 48.273 13.012 1.00 52.38 524 GLU B O 1
ATOM 5803 N N . ASP B 1 347 ? 61.033 47.457 14.841 1.00 51.21 525 ASP B N 1
ATOM 5804 C CA . ASP B 1 347 ? 59.820 47.273 15.632 1.00 49.09 525 ASP B CA 1
ATOM 5805 C C . ASP B 1 347 ? 58.867 46.253 14.997 1.00 47.96 525 ASP B C 1
ATOM 5806 O O . ASP B 1 347 ? 57.718 46.559 14.674 1.00 48.74 525 ASP B O 1
ATOM 5811 N N . GLU B 1 348 ? 59.358 45.031 14.840 1.00 45.62 526 GLU B N 1
ATOM 5812 C CA . GLU B 1 348 ? 58.586 43.944 14.266 1.00 44.76 526 GLU B CA 1
ATOM 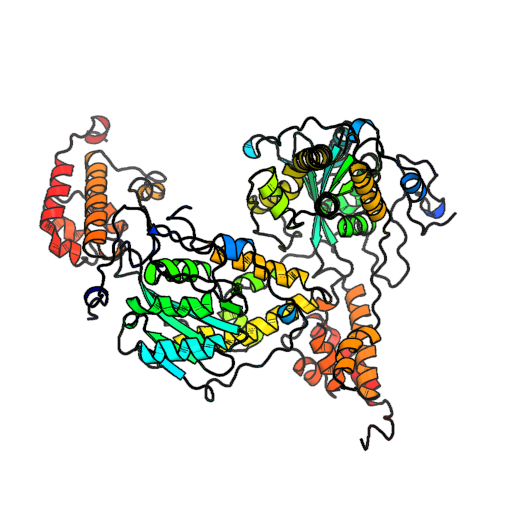5813 C C . GLU B 1 348 ? 58.747 42.758 15.206 1.00 43.92 526 GLU B C 1
ATOM 5814 O O . GLU B 1 348 ? 59.674 42.726 16.010 1.00 41.68 526 GLU B O 1
ATOM 5820 N N . SER B 1 349 ? 57.855 41.782 15.116 1.00 44.61 527 SER B N 1
ATOM 5821 C CA . SER B 1 349 ? 57.974 40.609 15.966 1.00 46.16 527 SER B CA 1
ATOM 5822 C C . SER B 1 349 ? 59.127 39.777 15.412 1.00 48.66 527 SER B C 1
ATOM 5823 O O . SER B 1 349 ? 59.490 39.926 14.239 1.00 48.43 527 SER B O 1
ATOM 5826 N N . TYR B 1 350 ? 59.717 38.925 16.250 1.00 50.86 528 TYR B N 1
ATOM 5827 C CA . TYR B 1 350 ? 60.811 38.078 15.795 1.00 53.20 528 TYR B CA 1
ATOM 5828 C C . TYR B 1 350 ? 60.276 37.338 14.587 1.00 52.30 528 TYR B C 1
ATOM 5829 O O . TYR B 1 350 ? 60.909 37.287 13.532 1.00 51.15 528 TYR B O 1
ATOM 5838 N N . GLY B 1 351 ? 59.092 36.765 14.778 1.00 51.10 529 GLY B N 1
ATOM 5839 C CA . GLY B 1 351 ? 58.428 36.005 13.739 1.00 51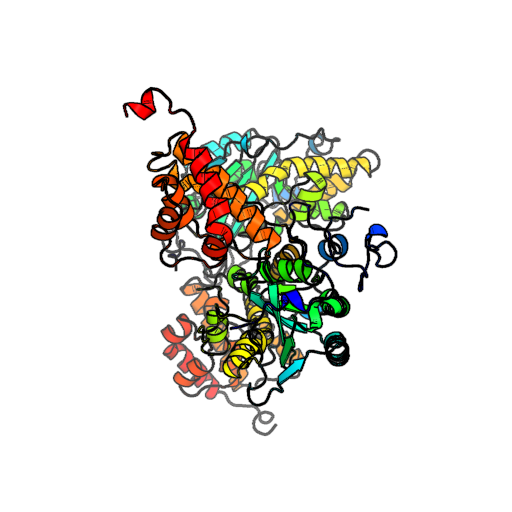.36 529 GLY B CA 1
ATOM 5840 C C . GLY B 1 351 ? 58.414 36.690 12.393 1.00 50.95 529 GLY B C 1
ATOM 5841 O O . GLY B 1 351 ? 58.711 36.060 11.380 1.00 52.02 529 GLY B O 1
ATOM 5842 N N . TYR B 1 352 ? 58.071 37.970 12.364 1.00 49.42 530 TYR B N 1
ATOM 5843 C CA . TYR B 1 352 ? 58.046 38.669 11.096 1.00 51.05 530 TYR B CA 1
ATOM 5844 C C . TYR B 1 352 ? 59.438 38.769 10.475 1.00 52.68 530 TYR B C 1
ATOM 5845 O O . TYR B 1 352 ? 59.616 38.453 9.295 1.00 55.10 530 TYR B O 1
ATOM 5854 N N . VAL B 1 353 ? 60.424 39.204 11.260 1.00 51.61 531 VAL B N 1
ATOM 5855 C CA . VAL B 1 353 ? 61.794 39.347 10.761 1.00 48.28 531 VAL B CA 1
ATOM 5856 C C . VAL B 1 353 ? 62.351 38.053 10.158 1.00 48.52 531 VAL B C 1
ATOM 5857 O O . VAL B 1 353 ? 62.795 38.038 9.010 1.00 48.59 531 VAL B O 1
ATOM 5861 N N . LEU B 1 354 ? 62.338 36.973 10.934 1.00 47.61 532 LEU B N 1
ATOM 5862 C CA . LEU B 1 354 ? 62.839 35.688 10.463 1.00 48.14 532 LEU B CA 1
ATOM 5863 C C . LEU B 1 354 ? 62.218 34.599 11.325 1.00 48.60 532 LEU B C 1
ATOM 5864 O O . LEU B 1 354 ? 62.600 34.436 12.481 1.00 51.09 532 LEU B O 1
ATOM 5869 N N . PRO B 1 355 ? 61.248 33.843 10.786 1.00 49.50 533 PRO B N 1
ATOM 5870 C CA . PRO B 1 355 ? 60.656 32.793 11.627 1.00 49.06 533 PRO B CA 1
ATOM 5871 C C . PRO B 1 355 ? 61.666 31.747 12.088 1.00 49.46 533 PRO B C 1
ATOM 5872 O O . PRO B 1 355 ? 62.691 31.522 11.439 1.00 47.05 533 PRO B O 1
ATOM 5876 N N . ASN B 1 356 ? 61.356 31.121 13.223 1.00 51.52 534 ASN B N 1
ATOM 5877 C CA . ASN B 1 356 ? 62.210 30.115 13.848 1.00 52.90 534 ASN B CA 1
ATOM 5878 C C . ASN B 1 356 ? 62.832 29.058 12.942 1.00 53.90 534 ASN B C 1
ATOM 5879 O O . ASN B 1 356 ? 64.057 28.968 12.852 1.00 54.12 534 ASN B O 1
ATOM 5884 N N . HIS B 1 357 ? 62.002 28.255 12.280 1.00 55.23 535 HIS B N 1
ATOM 5885 C CA . HIS B 1 357 ? 62.523 27.188 11.437 1.00 56.52 535 HIS B CA 1
ATOM 5886 C C . HIS B 1 357 ? 63.504 27.652 10.375 1.00 56.24 535 HIS B C 1
ATOM 5887 O O . HIS B 1 357 ? 64.467 26.950 10.083 1.00 56.64 535 HIS B O 1
ATOM 5894 N N . MET B 1 358 ? 63.289 28.829 9.803 1.00 56.78 536 MET B N 1
ATOM 5895 C CA . MET B 1 358 ? 64.212 29.318 8.779 1.00 58.41 536 MET B CA 1
ATOM 5896 C C . MET B 1 358 ? 65.582 29.603 9.384 1.00 58.24 536 MET B C 1
ATOM 5897 O O . MET B 1 358 ? 66.619 29.255 8.816 1.00 55.73 536 MET B O 1
ATOM 5902 N N . MET B 1 359 ? 65.571 30.247 10.546 1.00 60.49 537 MET B N 1
ATOM 5903 C CA . MET B 1 359 ? 66.798 30.578 11.252 1.00 60.21 537 MET B CA 1
ATOM 5904 C C . MET B 1 359 ? 67.588 29.294 11.489 1.00 60.50 537 MET B C 1
ATOM 5905 O O . MET B 1 359 ? 68.777 29.213 11.171 1.00 59.46 537 MET B O 1
ATOM 5910 N N . LEU B 1 360 ? 66.919 28.283 12.030 1.00 59.63 538 LEU B N 1
ATOM 5911 C CA . LEU B 1 360 ? 67.583 27.025 12.301 1.00 61.14 538 LEU B CA 1
ATOM 5912 C C . LEU B 1 360 ? 68.102 26.412 11.000 1.00 61.53 538 LEU B C 1
ATOM 5913 O O . LEU B 1 360 ? 69.182 25.829 10.968 1.00 61.04 538 LEU B O 1
ATOM 5918 N N . LYS B 1 361 ? 67.336 26.562 9.924 1.00 63.36 539 LYS B N 1
ATOM 5919 C CA . LYS B 1 361 ? 67.720 26.019 8.620 1.00 64.61 539 LYS B CA 1
ATOM 5920 C C . LYS B 1 361 ? 69.060 26.590 8.187 1.00 64.01 539 LYS B C 1
ATOM 5921 O O . LYS B 1 361 ? 70.002 25.847 7.912 1.00 63.43 539 LYS B O 1
ATOM 5927 N N . ILE B 1 362 ? 69.129 27.918 8.127 1.00 63.50 540 ILE B N 1
ATOM 5928 C CA . ILE B 1 362 ? 70.344 28.622 7.732 1.00 64.16 540 ILE B CA 1
ATOM 5929 C C . ILE B 1 362 ? 71.539 28.225 8.600 1.00 65.66 540 ILE B C 1
ATOM 5930 O O . ILE B 1 362 ? 72.641 28.009 8.095 1.00 66.07 540 ILE B O 1
ATOM 5935 N N . ALA B 1 363 ? 71.314 28.133 9.908 1.00 66.20 541 ALA B N 1
ATOM 5936 C CA . ALA B 1 363 ? 72.369 27.775 10.847 1.00 67.23 541 ALA B CA 1
ATOM 5937 C C . ALA B 1 363 ? 72.925 26.392 10.554 1.00 68.57 541 ALA B C 1
ATOM 5938 O O . ALA B 1 363 ? 74.133 26.168 10.638 1.00 69.17 541 ALA B O 1
ATOM 5940 N N . GLU B 1 364 ? 72.040 25.464 10.215 1.00 69.53 542 GLU B N 1
ATOM 5941 C CA . GLU B 1 364 ? 72.457 2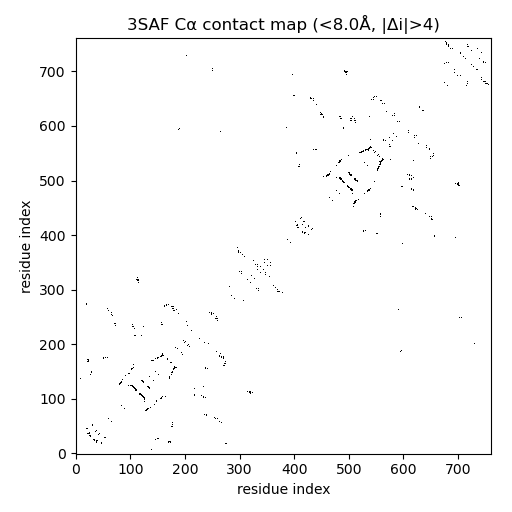4.105 9.911 1.00 71.20 542 GLU B CA 1
ATOM 5942 C C . GLU B 1 364 ? 73.193 24.050 8.576 1.00 71.60 542 GLU B C 1
ATOM 5943 O O . GLU B 1 364 ? 74.226 23.394 8.450 1.00 71.77 542 GLU B O 1
ATOM 5949 N N . GLU B 1 365 ? 72.667 24.756 7.584 1.00 72.04 543 GLU B N 1
ATOM 5950 C CA . GLU B 1 365 ? 73.268 24.751 6.259 1.00 75.02 543 GLU B CA 1
ATOM 5951 C C . GLU B 1 365 ? 74.596 25.476 6.153 1.00 75.40 543 GLU B C 1
ATOM 5952 O O . GLU B 1 365 ? 75.504 25.017 5.464 1.00 75.20 543 GLU B O 1
ATOM 5958 N N . LEU B 1 366 ? 74.714 26.605 6.836 1.00 76.16 544 LEU B N 1
ATOM 5959 C CA . LEU B 1 366 ? 75.940 27.379 6.768 1.00 77.04 544 LEU B CA 1
ATOM 5960 C C . LEU B 1 366 ? 76.212 27.782 5.322 1.00 78.25 544 LEU B C 1
ATOM 5961 O O . LEU B 1 366 ? 77.312 27.586 4.814 1.00 78.53 544 LEU B O 1
ATOM 5966 N N . PRO B 1 367 ? 75.205 28.345 4.634 1.00 80.19 545 PRO B N 1
ATOM 5967 C CA . PRO B 1 367 ? 75.401 28.758 3.241 1.00 81.63 545 PRO B CA 1
ATOM 5968 C C . PRO B 1 367 ? 76.581 29.710 3.068 1.00 83.07 545 PRO B C 1
ATOM 5969 O O . PRO B 1 367 ? 76.665 30.749 3.727 1.00 83.50 545 PRO B O 1
ATOM 5973 N N . LYS B 1 368 ? 77.484 29.339 2.166 1.00 84.59 546 LYS B N 1
ATOM 5974 C CA . LYS B 1 368 ? 78.687 30.115 1.884 1.00 86.02 546 LYS B CA 1
ATOM 5975 C C . LYS B 1 368 ? 78.417 31.382 1.060 1.00 86.34 546 LYS B C 1
ATOM 5976 O O . LYS B 1 368 ? 79.254 32.283 0.999 1.00 85.54 546 LYS B O 1
ATOM 5982 N N . GLU B 1 369 ? 77.251 31.449 0.427 1.00 87.21 547 GLU B N 1
ATOM 5983 C CA . GLU B 1 369 ? 76.886 32.614 -0.374 1.00 88.64 547 GLU B CA 1
ATOM 5984 C C . GLU B 1 369 ? 75.512 33.134 0.033 1.00 88.47 547 GLU B C 1
ATOM 5985 O O . GLU B 1 369 ? 74.637 32.358 0.422 1.00 88.69 547 GLU B O 1
ATOM 5991 N N . PRO B 1 370 ? 75.302 34.458 -0.057 1.00 87.81 548 PRO B N 1
ATOM 5992 C CA . PRO B 1 370 ? 74.016 35.063 0.310 1.00 87.16 548 PRO B CA 1
ATOM 5993 C C . PRO B 1 370 ? 72.826 34.397 -0.377 1.00 86.74 548 PRO B C 1
ATOM 5994 O O . PRO B 1 370 ? 71.758 34.251 0.217 1.00 87.74 548 PRO B O 1
ATOM 5998 N N . GLN B 1 371 ? 73.016 33.993 -1.627 1.00 86.01 549 GLN B N 1
ATOM 5999 C CA . GLN B 1 371 ? 71.964 33.329 -2.386 1.00 85.07 549 GLN B CA 1
ATOM 6000 C C . GLN B 1 371 ? 71.487 32.117 -1.600 1.00 82.66 549 GLN B C 1
ATOM 6001 O O . GLN B 1 371 ? 70.290 31.841 -1.530 1.00 81.76 549 GLN B O 1
ATOM 6007 N N . GLY B 1 372 ? 72.444 31.404 -1.009 1.00 80.69 550 GLY B N 1
ATOM 6008 C CA . GLY B 1 372 ? 72.137 30.217 -0.232 1.00 78.77 550 GLY B CA 1
ATOM 6009 C C . GLY B 1 372 ? 71.272 30.517 0.974 1.00 77.96 550 GLY B C 1
ATOM 6010 O O . GLY B 1 372 ? 70.458 29.686 1.381 1.00 77.73 550 GLY B O 1
ATOM 6011 N N . ILE B 1 373 ? 71.456 31.697 1.561 1.00 76.66 551 ILE B N 1
ATOM 6012 C CA . ILE B 1 373 ? 70.660 32.093 2.715 1.00 75.09 551 ILE B CA 1
ATOM 6013 C C . ILE B 1 373 ? 69.234 32.210 2.216 1.00 75.15 551 ILE B C 1
ATOM 6014 O O . ILE B 1 373 ? 68.305 31.659 2.814 1.00 75.06 551 ILE B O 1
ATOM 6019 N N . ILE B 1 374 ? 69.071 32.925 1.105 1.00 74.86 552 ILE B N 1
ATOM 6020 C CA . ILE B 1 374 ? 67.757 33.121 0.505 1.00 75.29 552 ILE B CA 1
ATOM 6021 C C . ILE B 1 374 ? 67.129 31.778 0.141 1.00 74.57 552 ILE B C 1
ATOM 6022 O O . ILE B 1 374 ? 65.915 31.593 0.248 1.00 74.16 552 ILE B O 1
ATOM 6027 N N . ALA B 1 375 ? 67.969 30.841 -0.277 1.00 74.22 553 ALA B N 1
ATOM 6028 C CA . ALA B 1 375 ? 67.510 29.511 -0.652 1.00 76.30 553 ALA B CA 1
ATOM 6029 C C . ALA B 1 375 ? 66.813 28.774 0.503 1.00 77.49 553 ALA B C 1
ATOM 6030 O O . ALA B 1 375 ? 65.880 27.999 0.284 1.00 77.53 553 ALA B O 1
ATOM 6032 N N . CYS B 1 376 ? 67.267 29.021 1.729 1.00 78.43 554 CYS B N 1
ATOM 6033 C CA . CYS B 1 376 ? 66.703 28.365 2.907 1.00 78.51 554 CYS B CA 1
ATOM 6034 C C . CYS B 1 376 ? 65.351 28.931 3.316 1.00 78.36 554 CYS B C 1
ATOM 6035 O O . CYS B 1 376 ? 64.611 28.307 4.077 1.00 78.65 554 CYS B O 1
ATOM 6038 N N . CYS B 1 377 ? 65.024 30.109 2.804 1.00 78.21 555 CYS B N 1
ATOM 6039 C CA . CYS B 1 377 ? 63.781 30.761 3.180 1.00 78.81 555 CYS B CA 1
ATOM 6040 C C . CYS B 1 377 ? 62.645 30.651 2.172 1.00 79.53 555 CYS B C 1
ATOM 6041 O O . CYS B 1 377 ? 62.774 31.071 1.020 1.00 81.88 555 CYS B O 1
ATOM 6044 N N . ASN B 1 378 ? 61.530 30.083 2.622 1.00 78.53 556 ASN B N 1
ATOM 6045 C CA . ASN B 1 378 ? 60.344 29.920 1.790 1.00 77.53 556 ASN B CA 1
ATOM 6046 C C . ASN B 1 378 ? 59.114 30.069 2.664 1.00 75.95 556 ASN B C 1
ATOM 6047 O O . ASN B 1 378 ? 58.758 29.151 3.408 1.00 75.49 556 ASN B O 1
ATOM 6052 N N . PRO B 1 379 ? 58.451 31.236 2.592 1.00 74.32 557 PRO B N 1
ATOM 6053 C CA . PRO B 1 379 ? 58.829 32.369 1.735 1.00 73.41 557 PRO B CA 1
ATOM 6054 C C . PRO B 1 379 ? 59.902 33.298 2.324 1.00 72.52 557 PRO B C 1
ATOM 6055 O O . PRO B 1 379 ? 59.968 33.506 3.538 1.00 71.92 557 PRO B O 1
ATOM 6059 N N . VAL B 1 380 ? 60.735 33.854 1.449 1.00 70.73 558 VAL B N 1
ATOM 6060 C CA . VAL B 1 380 ? 61.807 34.760 1.854 1.00 70.12 558 VAL B CA 1
ATOM 6061 C C . VAL B 1 380 ? 61.269 36.046 2.479 1.00 69.30 558 VAL B C 1
ATOM 6062 O O . VAL B 1 380 ? 60.688 36.883 1.787 1.00 69.24 558 VAL B O 1
ATOM 6066 N N . PRO B 1 381 ? 61.476 36.222 3.796 1.00 67.44 559 PRO B N 1
ATOM 6067 C CA . PRO B 1 381 ? 61.020 37.403 4.541 1.00 65.22 559 PRO B CA 1
ATOM 6068 C C . PRO B 1 381 ? 61.694 38.699 4.093 1.00 62.31 559 PRO B C 1
ATOM 6069 O O . PRO B 1 381 ? 62.906 38.751 3.894 1.00 61.96 559 PRO B O 1
ATOM 6073 N N . PRO B 1 382 ? 60.903 39.769 3.932 1.00 60.22 560 PRO B N 1
ATOM 6074 C CA . PRO B 1 382 ? 61.385 41.085 3.502 1.00 59.72 560 PRO B CA 1
ATOM 6075 C C . PRO B 1 382 ? 62.634 41.652 4.176 1.00 60.69 560 PRO B C 1
ATOM 6076 O O . PRO B 1 382 ? 63.477 42.258 3.510 1.00 60.84 560 PRO B O 1
ATOM 6080 N N . LEU B 1 383 ? 62.775 41.469 5.484 1.00 61.73 561 LEU B N 1
ATOM 6081 C CA . LEU B 1 383 ? 63.959 41.998 6.148 1.00 61.96 561 LEU B CA 1
ATOM 6082 C C . LEU B 1 383 ? 65.191 41.127 5.894 1.00 62.55 561 LEU B C 1
ATOM 6083 O O . LEU B 1 383 ? 66.320 41.620 5.907 1.00 61.75 561 LEU B O 1
ATOM 6088 N N . VAL B 1 384 ? 64.982 39.838 5.644 1.00 63.98 562 VAL B N 1
ATOM 6089 C CA . VAL B 1 384 ? 66.105 38.943 5.371 1.00 65.76 562 VAL B CA 1
ATOM 6090 C C . VAL B 1 384 ? 66.812 39.329 4.069 1.00 68.35 562 VAL B C 1
ATOM 6091 O O . VAL B 1 384 ? 68.046 39.326 3.994 1.00 67.57 562 VAL B O 1
ATOM 6095 N N . ARG B 1 385 ? 66.029 39.657 3.045 1.00 69.95 563 ARG B N 1
ATOM 6096 C CA . ARG B 1 385 ? 66.604 40.041 1.767 1.00 71.25 563 ARG B CA 1
ATOM 6097 C C . ARG B 1 385 ? 67.180 41.448 1.835 1.00 71.47 563 ARG B C 1
ATOM 6098 O O . ARG B 1 385 ? 68.190 41.737 1.205 1.00 71.90 563 ARG B O 1
ATOM 6106 N N . GLN B 1 386 ? 66.540 42.317 2.610 1.00 72.02 564 GLN B N 1
ATOM 6107 C CA . GLN B 1 386 ? 66.987 43.701 2.755 1.00 73.08 564 GLN B CA 1
ATOM 6108 C C . GLN B 1 386 ? 68.322 43.849 3.498 1.00 73.59 564 GLN B C 1
ATOM 6109 O O . GLN B 1 386 ? 69.045 44.825 3.298 1.00 72.68 564 GLN B O 1
ATOM 6115 N N . GLN B 1 387 ? 68.642 42.880 4.353 1.00 74.70 565 GLN B N 1
ATOM 6116 C CA . GLN B 1 387 ? 69.881 42.898 5.132 1.00 75.44 565 GLN B CA 1
ATOM 6117 C C . GLN B 1 387 ? 70.659 41.620 4.835 1.00 75.73 565 GLN B C 1
ATOM 6118 O O . GLN B 1 387 ? 71.450 41.169 5.664 1.00 76.40 565 GLN B O 1
ATOM 6124 N N . ILE B 1 388 ? 70.432 41.036 3.661 1.00 75.34 566 ILE B N 1
ATOM 6125 C CA . ILE B 1 388 ? 71.089 39.783 3.295 1.00 74.24 566 ILE B CA 1
ATOM 6126 C C . ILE B 1 388 ? 72.613 39.806 3.344 1.00 73.59 566 ILE B C 1
ATOM 6127 O O . ILE B 1 388 ? 73.245 38.780 3.602 1.00 72.05 566 ILE B O 1
ATOM 6132 N N . ASN B 1 389 ? 73.203 40.970 3.100 1.00 74.05 567 ASN B N 1
ATOM 6133 C CA . ASN B 1 389 ? 74.655 41.093 3.124 1.00 74.95 567 ASN B CA 1
ATOM 6134 C C . ASN B 1 389 ? 75.172 40.962 4.555 1.00 73.94 567 ASN B C 1
ATOM 6135 O O . ASN B 1 389 ? 76.193 40.314 4.809 1.00 74.37 567 ASN B O 1
ATOM 6140 N N . GLU B 1 390 ? 74.450 41.585 5.481 1.00 72.45 568 GLU B N 1
ATOM 6141 C CA . GLU B 1 390 ? 74.782 41.556 6.900 1.00 69.43 568 GLU B CA 1
ATOM 6142 C C . GLU B 1 390 ? 74.713 40.106 7.388 1.00 66.86 568 GLU B C 1
ATOM 6143 O O . GLU B 1 390 ? 75.617 39.623 8.084 1.00 65.29 568 GLU B O 1
ATOM 6149 N N . MET B 1 391 ? 73.640 39.416 7.002 1.00 64.05 569 MET B N 1
ATOM 6150 C CA . MET B 1 391 ? 73.429 38.026 7.389 1.00 63.12 569 MET B CA 1
ATOM 6151 C C . MET B 1 391 ? 74.539 37.122 6.884 1.00 63.77 569 MET B C 1
ATOM 6152 O O . MET B 1 391 ? 75.015 36.249 7.616 1.00 63.98 569 MET B O 1
ATOM 6157 N N . HIS B 1 392 ? 74.952 37.326 5.636 1.00 63.99 570 HIS B N 1
ATOM 6158 C CA . HIS B 1 392 ? 76.015 36.512 5.065 1.00 64.26 570 HIS B CA 1
ATOM 6159 C C . HIS B 1 392 ? 77.285 36.627 5.896 1.00 63.41 570 HIS B C 1
ATOM 6160 O O . HIS B 1 392 ? 77.897 35.621 6.257 1.00 62.45 570 HIS B O 1
ATOM 6167 N N . LEU B 1 393 ? 77.685 37.860 6.184 1.00 62.36 571 LEU B N 1
ATOM 6168 C CA . LEU B 1 393 ? 78.880 38.091 6.979 1.00 63.17 571 LEU B CA 1
ATOM 6169 C C . LEU B 1 393 ? 78.856 37.299 8.285 1.00 62.53 571 LEU B C 1
ATOM 6170 O O . LEU B 1 393 ? 79.887 36.798 8.727 1.00 62.31 571 LEU B O 1
ATOM 6175 N N . LEU B 1 394 ? 77.681 37.185 8.897 1.00 61.87 572 LEU B N 1
ATOM 6176 C CA . LEU B 1 394 ? 77.553 36.454 10.153 1.00 61.47 572 LEU B CA 1
ATOM 6177 C C . LEU B 1 394 ? 77.837 34.973 9.971 1.00 61.51 572 LEU B C 1
ATOM 6178 O O . LEU B 1 394 ? 78.503 34.346 10.796 1.00 61.49 572 LEU B O 1
ATOM 6183 N N . ILE B 1 395 ? 77.326 34.413 8.884 1.00 61.78 573 ILE B N 1
ATOM 6184 C CA . ILE B 1 395 ? 77.529 33.005 8.592 1.00 61.06 573 ILE B CA 1
ATOM 6185 C C . ILE B 1 395 ? 79.008 32.719 8.319 1.00 60.78 573 ILE B C 1
ATOM 6186 O O . ILE B 1 395 ? 79.538 31.698 8.745 1.00 59.68 573 ILE B O 1
ATOM 6191 N N . GLN B 1 396 ? 79.678 33.631 7.624 1.00 61.38 574 GLN B N 1
ATOM 6192 C CA . GLN B 1 396 ? 81.100 33.465 7.346 1.00 62.70 574 GLN B CA 1
ATOM 6193 C C . GLN B 1 396 ? 81.895 33.336 8.646 1.00 61.95 574 GLN B C 1
ATOM 6194 O O . GLN B 1 396 ? 82.715 32.427 8.809 1.00 62.25 574 GLN B O 1
ATOM 6200 N N . GLN B 1 397 ? 81.655 34.266 9.562 1.00 60.09 575 GLN B N 1
ATOM 6201 C CA . GLN B 1 397 ? 82.339 34.260 10.844 1.00 58.36 575 GLN B CA 1
ATOM 6202 C C . GLN B 1 397 ? 82.134 32.912 11.516 1.00 57.38 575 GLN B C 1
ATOM 6203 O O . GLN B 1 397 ? 83.041 32.375 12.143 1.00 56.61 575 GLN B O 1
ATOM 6209 N N . ALA B 1 398 ? 80.931 32.369 11.378 1.00 57.10 576 ALA B N 1
ATOM 6210 C CA . ALA B 1 398 ? 80.610 31.079 11.971 1.00 58.58 576 ALA B CA 1
ATOM 6211 C C . ALA B 1 398 ? 81.393 29.978 11.269 1.00 58.91 576 ALA B C 1
ATOM 6212 O O . ALA B 1 398 ? 81.858 29.033 11.902 1.00 58.66 576 ALA B O 1
ATOM 6214 N N . ARG B 1 399 ? 81.548 30.116 9.958 1.00 60.44 577 ARG B N 1
ATOM 6215 C CA . ARG B 1 399 ? 82.268 29.125 9.178 1.00 62.14 577 ARG B CA 1
ATOM 6216 C C . ARG B 1 399 ? 83.752 29.104 9.535 1.00 62.25 577 ARG B C 1
ATOM 6217 O O . ARG B 1 399 ? 84.436 28.108 9.309 1.00 62.48 577 ARG B O 1
ATOM 6225 N N . GLU B 1 400 ? 84.244 30.195 10.110 1.00 62.68 578 GLU B N 1
ATOM 6226 C CA . GLU B 1 400 ? 85.644 30.271 10.513 1.00 63.02 578 GLU B CA 1
ATOM 6227 C C . GLU B 1 400 ? 85.877 29.659 11.893 1.00 63.80 578 GLU B C 1
ATOM 6228 O O . GLU B 1 400 ? 87.010 29.617 12.374 1.00 63.35 578 GLU B O 1
ATOM 6234 N N . MET B 1 401 ? 84.808 29.185 12.528 1.00 64.11 579 MET B N 1
ATOM 6235 C CA . MET B 1 401 ? 84.919 28.586 13.854 1.00 64.95 579 MET B CA 1
ATOM 6236 C C . MET B 1 401 ? 85.540 27.196 13.801 1.00 66.06 579 MET B C 1
ATOM 6237 O O . MET B 1 401 ? 85.187 26.374 12.958 1.00 67.13 579 MET B O 1
ATOM 6242 N N . PRO B 1 402 ? 86.481 26.912 14.711 1.00 67.39 580 PRO B N 1
ATOM 6243 C CA . PRO B 1 402 ? 87.109 25.588 14.710 1.00 67.39 580 PRO B CA 1
ATOM 6244 C C . PRO B 1 402 ? 86.156 24.539 15.288 1.00 67.10 580 PRO B C 1
ATOM 6245 O O . PRO B 1 402 ? 85.477 24.793 16.283 1.00 65.81 580 PRO B O 1
ATOM 6249 N N . LEU B 1 403 ? 86.097 23.367 14.662 1.00 67.84 581 LEU B N 1
ATOM 6250 C CA . LEU B 1 403 ? 85.217 22.305 15.141 1.00 68.19 581 LEU B CA 1
ATOM 6251 C C . LEU B 1 403 ? 85.991 21.353 16.033 1.00 68.27 581 LEU B C 1
ATOM 6252 O O . LEU B 1 403 ? 87.189 21.171 15.848 1.00 68.34 581 LEU B O 1
ATOM 6257 N N . LEU B 1 404 ? 85.305 20.752 16.999 1.00 69.24 582 LEU B N 1
ATOM 6258 C CA . LEU B 1 404 ? 85.925 19.789 17.908 1.00 71.48 582 LEU B CA 1
ATOM 6259 C C . LEU B 1 404 ? 86.246 18.515 17.126 1.00 75.15 582 LEU B C 1
ATOM 6260 O O . LEU B 1 404 ? 85.616 18.239 16.101 1.00 76.23 582 LEU B O 1
ATOM 6265 N N . LYS B 1 405 ? 87.210 17.732 17.607 1.00 77.96 583 LYS B N 1
ATOM 6266 C CA . LYS B 1 405 ? 87.575 16.494 16.923 1.00 79.38 583 LYS B CA 1
ATOM 6267 C C . LYS B 1 405 ? 86.337 15.603 16.802 1.00 80.06 583 LYS B C 1
ATOM 6268 O O . LYS B 1 405 ? 86.158 14.903 15.803 1.00 80.48 583 LYS B O 1
ATOM 6274 N N . SER B 1 406 ? 85.476 15.651 17.816 1.00 79.91 584 SER B N 1
ATOM 6275 C CA . SER B 1 406 ? 84.260 14.847 17.828 1.00 80.99 584 SER B CA 1
ATOM 6276 C C . SER B 1 406 ? 83.177 15.399 16.904 1.00 83.08 584 SER B C 1
ATOM 6277 O O . SER B 1 406 ? 82.002 15.065 17.059 1.00 84.30 584 SER B O 1
ATOM 6280 N N . GLU B 1 407 ? 83.561 16.243 15.951 1.00 84.78 585 GLU B N 1
ATOM 6281 C CA . GLU B 1 407 ? 82.593 16.830 15.026 1.00 87.11 585 GLU B CA 1
ATOM 6282 C C . GLU B 1 407 ? 83.106 16.784 13.591 1.00 89.67 585 GLU B C 1
ATOM 6283 O O . GLU B 1 407 ? 82.337 16.959 12.643 1.00 89.84 585 GLU B O 1
ATOM 6289 N N . VAL B 1 408 ? 84.410 16.570 13.439 1.00 91.86 586 VAL B N 1
ATOM 6290 C CA . VAL B 1 408 ? 85.024 16.487 12.117 1.00 94.41 586 VAL B CA 1
ATOM 6291 C C . VAL B 1 408 ? 85.093 15.021 11.702 1.00 96.47 586 VAL B C 1
ATOM 6292 O O . VAL B 1 408 ? 85.095 14.698 10.514 1.00 96.63 586 VAL B O 1
ATOM 6296 N N . ALA B 1 409 ? 85.137 14.140 12.697 1.00 99.33 587 ALA B N 1
ATOM 6297 C CA . ALA B 1 409 ? 85.222 12.701 12.457 1.00 101.91 587 ALA B CA 1
ATOM 6298 C C . ALA B 1 409 ? 84.000 11.927 12.968 1.00 102.88 587 ALA B C 1
ATOM 6299 O O . ALA B 1 409 ? 83.816 10.752 12.628 1.00 103.25 587 ALA B O 1
ATOM 6301 N N . ALA B 1 410 ? 83.171 12.583 13.779 1.00 103.19 588 ALA B N 1
ATOM 6302 C CA . ALA B 1 410 ? 81.972 11.950 14.330 1.00 103.07 588 ALA B CA 1
ATOM 6303 C C . ALA B 1 410 ? 80.728 12.397 13.568 1.00 102.76 588 ALA B C 1
ATOM 6304 O O . ALA B 1 410 ? 79.842 11.545 13.327 1.00 101.83 588 ALA B O 1
#

InterPro domains:
  IPR002121 HRDC domain [PF00570] (506-572)
  IPR002121 HRDC domain [PS50967] (503-583)
  IPR002121 HRDC domain [SM00341] (503-583)
  IPR002562 3'-5' exonuclease domain [PF01612] (289-455)
  IPR002562 3'-5' exonuclease domain [SM00474] (288-456)
  IPR010997 HRDC-like superfamily [SSF47819] (484-580)
  IPR012337 Ribonuclease H-like superfamily [SSF53098] (180-488)
  IPR012588 Exosome-associated factor Rrp6, N-terminal [PF08066] (44-133)
  IPR036397 Ribonuclease H superfamily [G3DSA:3.30.420.10] (179-488)
  IPR044876 HRDC domain superfamily [G3DSA:1.10.150.80] (489-588)
  IPR045092 Exosome complex exonuclease Rrp6-like [PTHR12124] (35-849)
  IPR049559 Rrp6-like, 3'-5' exonuclease domain [cd06147] (284-474)

CATH classification: 3.30.420.10 (+1 more: 1.10.150.80)

Radius of gyration: 31.87 Å; Cα contacts (8 Å, |Δi|>4): 1186; chains: 2; bounding box: 96×69×83 Å

Solvent-accessible surface area: 36507 Å² total; per-residue (Å²): 169,70,140,45,20,22,137,175,30,183,128,176,27,88,10,40,116,79,85,35,81,6,82,2,47,103,23,30,58,50,114,97,102,27,21,121,28,3,33,117,165,141,122,173,97,72,96,39,5,14,0,64,86,9,0,23,97,14,92,14,65,103,86,27,16,105,82,5,140,44,92,118,60,93,63,57,168,111,12,53,62,65,104,7,38,49,83,85,78,0,65,90,4,5,96,97,0,58,120,27,131,22,0,0,1,28,8,13,35,15,67,127,54,2,18,29,4,0,0,0,0,0,0,0,0,18,56,69,29,2,7,1,0,9,0,19,98,4,23,48,18,0,60,17,0,1,68,0,0,1,24,65,82,6,1,0,0,1,33,26,0,51,56,8,3,46,55,0,4,11,3,8,0,0,5,1,3,5,0,0,0,0,48,15,0,0,71,10,2,78,32,75,132,66,49,25,36,32,0,6,96,54,34,10,116,31,118,49,72,109,138,38,99,170,29,50,3,14,60,85,116,13,49,136,102,10,42,52,23,0,30,41,28,1,14,14,2,6,29,0,1,5,32,0,20,7,40,0,36,12,55,11,106,32,99,49,85,32,0,75,22,0,2,50,20,0,38,39,14,1,33,92,79,17,131,22,42,148,82,65,22,95,46,60,0,94,148,27,105,149,120,142,74,125,14,32,37,29,13,48,27,0,4,64,52,0,16,34,9,1,26,137,0,0,27,122,60,15,7,20,24,34,30,0,0,36,71,125,6,0,37,106,0,0,62,114,22,6,132,104,39,120,23,0,18,78,12,4,120,118,36,15,75,11,0,126,115,36,34,93,73,0,24,99,41,0,70,100,0,86,130,68,103,64,115,188,78,44,104,98,110,170,77,146,34,9,18,124,107,31,171,85,188,28,82,12,54,99,77,99,35,78,10,78,4,68,82,22,32,59,47,110,86,112,27,31,154,51,10,28,131,150,88,199,74,62,78,39,8,12,0,76,85,5,0,81,104,17,96,12,63,109,70,25,12,106,117,16,169,53,87,115,54,89,64,67,157,107,10,58,61,69,104,8,44,49,78,100,82,0,71,107,4,7,102,89,0,54,108,28,128,22,0,0,1,27,9,16,42,19,62,64,55,1,14,28,3,1,0,0,0,0,1,0,2,15,52,67,29,3,5,1,0,6,1,5,87,2,18,36,12,0,66,22,0,2,70,0,0,1,24,61,83,5,3,0,0,2,37,27,0,47,52,9,3,54,53,0,5,12,3,9,0,0,5,2,2,5,0,0,0,0,58,22,0,0,120,23,6,128,19,76,90,63,50,28,44,32,0,4,107,85,20,8,128,29,104,19,70,50,76,58,32,67,25,31,4,17,55,68,118,15,49,141,99,5,43,43,33,0,29,20,28,1,16,21,3,6,20,0,1,5,65,0,17,26,34,5,58,129,139,32,142,48,91,8,103,67,0,56,28,0,3,78,98,0,55,72,10,2,34,92,89,23,133,15,34,120,80,71,25,98,45,58,1,116,81,42,109,173,86,101,30,93,20,32,31,29,32,70,20,0,5,92,40,0,15,57,5,1,25,109,0,0,28,104,56,15,7,20,21,17,37,0,0,18,44,55,3,2,32,100,0,0,52,100,24,14,135,86,43,130,18,0,51,71,23,1,114,79,31,9,74,12,0,126,124,39,31,104,54,0,25,98,43,0,71,108,0,81,134,69,105,61,110,176,77,50,99,90,113